Protein AF-0000000084991931 (afdb_homodimer)

Structure (mmCIF, N/CA/C/O backbone):
data_AF-0000000084991931-model_v1
#
loop_
_entity.id
_entity.type
_entity.pdbx_description
1 polymer 'Glycosyltransferase RgtA/B/C/D-like domain-containing protein'
#
loop_
_atom_site.group_PDB
_atom_site.id
_atom_site.type_symbol
_atom_site.label_atom_id
_atom_site.label_alt_id
_atom_site.label_comp_id
_atom_site.label_asym_id
_atom_site.label_entity_id
_atom_site.label_seq_id
_atom_site.pdbx_PDB_ins_code
_atom_site.Cartn_x
_atom_site.Cartn_y
_atom_site.Cartn_z
_atom_site.occupancy
_atom_site.B_iso_or_equiv
_atom_site.auth_seq_id
_atom_site.auth_comp_id
_atom_site.auth_asym_id
_atom_site.auth_atom_id
_atom_site.pdbx_PDB_model_num
ATOM 1 N N . MET A 1 1 ? 20.875 16.391 29.234 1 81.06 1 MET A N 1
ATOM 2 C CA . MET A 1 1 ? 21.75 15.227 29.125 1 81.06 1 MET A CA 1
ATOM 3 C C . MET A 1 1 ? 23.203 15.648 28.891 1 81.06 1 MET A C 1
ATOM 5 O O . MET A 1 1 ? 23.453 16.609 28.156 1 81.06 1 MET A O 1
ATOM 9 N N . PRO A 1 2 ? 24.172 14.992 29.688 1 84.19 2 PRO A N 1
ATOM 10 C CA . PRO A 1 2 ? 25.578 15.352 29.469 1 84.19 2 PRO A CA 1
ATOM 11 C C . PRO A 1 2 ? 26.047 15.086 28.031 1 84.19 2 PRO A C 1
ATOM 13 O O . PRO A 1 2 ? 25.609 14.117 27.406 1 84.19 2 PRO A O 1
ATOM 16 N N . ARG A 1 3 ? 26.844 15.961 27.594 1 87.62 3 ARG A N 1
ATOM 17 C CA . ARG A 1 3 ? 27.312 15.898 26.219 1 87.62 3 ARG A CA 1
ATOM 18 C C . ARG A 1 3 ? 27.953 14.547 25.922 1 87.62 3 ARG A C 1
ATOM 20 O O . ARG A 1 3 ? 27.734 13.984 24.844 1 87.62 3 ARG A O 1
ATOM 27 N N . TRP A 1 4 ? 28.812 14.094 26.797 1 91.06 4 TRP A N 1
ATOM 28 C CA . TRP A 1 4 ? 29.469 12.82 26.562 1 91.06 4 TRP A CA 1
ATOM 29 C C . TRP A 1 4 ? 28.453 11.695 26.375 1 91.06 4 TRP A C 1
ATOM 31 O O . TRP A 1 4 ? 28.688 10.773 25.594 1 91.06 4 TRP A O 1
ATOM 41 N N . PHE A 1 5 ? 27.438 11.711 27.109 1 92.19 5 PHE A N 1
ATOM 42 C CA . PHE A 1 5 ? 26.391 10.695 26.984 1 92.19 5 PHE A CA 1
ATOM 43 C C . PHE A 1 5 ? 25.688 10.789 25.641 1 92.19 5 PHE A C 1
ATOM 45 O O . PHE A 1 5 ? 25.375 9.766 25.016 1 92.19 5 PHE A O 1
ATOM 52 N N . SER A 1 6 ? 25.422 11.977 25.188 1 93.69 6 SER A N 1
ATOM 53 C CA . SER A 1 6 ? 24.844 12.172 23.859 1 93.69 6 SER A CA 1
ATOM 54 C C . SER A 1 6 ? 25.734 11.594 22.766 1 93.69 6 SER A C 1
ATOM 56 O O . SER A 1 6 ? 25.25 10.969 21.828 1 93.69 6 SER A O 1
ATOM 58 N N . VAL A 1 7 ? 27.031 11.844 22.891 1 95.56 7 VAL A N 1
ATOM 59 C CA . VAL A 1 7 ? 27.984 11.328 21.922 1 95.56 7 VAL A CA 1
ATOM 60 C C . VAL A 1 7 ? 27.969 9.805 21.922 1 95.56 7 VAL A C 1
ATOM 62 O O . VAL A 1 7 ? 28 9.172 20.875 1 95.56 7 VAL A O 1
ATOM 65 N N . PHE A 1 8 ? 27.875 9.266 23.078 1 96.44 8 PHE A N 1
ATOM 66 C CA . PHE A 1 8 ? 27.797 7.812 23.203 1 96.44 8 PHE A CA 1
ATOM 67 C C . PHE A 1 8 ? 26.547 7.277 22.516 1 96.44 8 PHE A C 1
ATOM 69 O O . PHE A 1 8 ? 26.609 6.273 21.812 1 96.44 8 PHE A O 1
ATOM 76 N N . LEU A 1 9 ? 25.406 7.891 22.766 1 97.5 9 LEU A N 1
ATOM 77 C CA . LEU A 1 9 ? 24.156 7.441 22.188 1 97.5 9 LEU A CA 1
ATOM 78 C C . LEU A 1 9 ? 24.203 7.523 20.656 1 97.5 9 LEU A C 1
ATOM 80 O O . LEU A 1 9 ? 23.734 6.621 19.969 1 97.5 9 LEU A O 1
ATOM 84 N N . VAL A 1 10 ? 24.75 8.586 20.156 1 98.12 10 VAL A N 1
ATOM 85 C CA . VAL A 1 10 ? 24.906 8.758 18.703 1 98.12 10 VAL A CA 1
ATOM 86 C C . VAL A 1 10 ? 25.797 7.648 18.156 1 98.12 10 VAL A C 1
ATOM 88 O O . VAL A 1 10 ? 25.453 7.004 17.156 1 98.12 10 VAL A O 1
ATOM 91 N N . ALA A 1 11 ? 26.922 7.426 18.797 1 98.19 11 ALA A N 1
ATOM 92 C CA . ALA A 1 11 ? 27.844 6.379 18.375 1 98.19 11 ALA A CA 1
ATOM 93 C C . ALA A 1 11 ? 27.172 5.008 18.406 1 98.19 11 ALA A C 1
ATOM 95 O O . ALA A 1 11 ? 27.375 4.188 17.516 1 98.19 11 ALA A O 1
ATOM 96 N N . ALA A 1 12 ? 26.422 4.805 19.438 1 98.12 12 ALA A N 1
ATOM 97 C CA . ALA A 1 12 ? 25.719 3.533 19.594 1 98.12 12 ALA A CA 1
ATOM 98 C C . ALA A 1 12 ? 24.703 3.332 18.469 1 98.12 12 ALA A C 1
ATOM 100 O O . ALA A 1 12 ? 24.578 2.227 17.938 1 98.12 12 ALA A O 1
ATOM 101 N N . CYS A 1 13 ? 23.984 4.363 18.125 1 98.5 13 CYS A N 1
ATOM 102 C CA . CYS A 1 13 ? 23.016 4.277 17.047 1 98.5 13 CYS A CA 1
ATOM 103 C C . CYS A 1 13 ? 23.703 4 15.711 1 98.5 13 CYS A C 1
ATOM 105 O O . CYS A 1 13 ? 23.266 3.148 14.938 1 98.5 13 CYS A O 1
ATOM 107 N N . LEU A 1 14 ? 24.781 4.707 15.469 1 98.69 14 LEU A N 1
ATOM 108 C CA . LEU A 1 14 ? 25.531 4.52 14.227 1 98.69 14 LEU A CA 1
ATOM 109 C C . LEU A 1 14 ? 26.125 3.117 14.156 1 98.69 14 LEU A C 1
ATOM 111 O O . LEU A 1 14 ? 26.016 2.441 13.133 1 98.69 14 LEU A O 1
ATOM 115 N N . ALA A 1 15 ? 26.719 2.711 15.234 1 98.31 15 ALA A N 1
ATOM 116 C CA . ALA A 1 15 ? 27.281 1.365 15.297 1 98.31 15 ALA A CA 1
ATOM 117 C C . ALA A 1 15 ? 26.203 0.308 15.117 1 98.31 15 ALA A C 1
ATOM 119 O O . ALA A 1 15 ? 26.375 -0.653 14.367 1 98.31 15 ALA A O 1
ATOM 120 N N . GLY A 1 16 ? 25.125 0.505 15.898 1 98.38 16 GLY A N 1
ATOM 121 C CA . GLY A 1 16 ? 24.016 -0.424 15.773 1 98.38 16 GLY A CA 1
ATOM 122 C C . GLY A 1 16 ? 23.469 -0.528 14.367 1 98.38 16 GLY A C 1
ATOM 123 O O . GLY A 1 16 ? 23.188 -1.626 13.883 1 98.38 16 GLY A O 1
ATOM 124 N N . ALA A 1 17 ? 23.312 0.591 13.719 1 98.12 17 ALA A N 1
ATOM 125 C CA . ALA A 1 17 ? 22.812 0.607 12.344 1 98.12 17 ALA A CA 1
ATOM 126 C C . ALA A 1 17 ? 23.75 -0.154 11.414 1 98.12 17 ALA A C 1
ATOM 128 O O . ALA A 1 17 ? 23.297 -0.889 10.531 1 98.12 17 ALA A O 1
ATOM 129 N N . CYS A 1 18 ? 25.031 0.06 11.57 1 98.19 18 CYS A N 1
ATOM 130 C CA . CYS A 1 18 ? 26 -0.683 10.773 1 98.19 18 CYS A CA 1
ATOM 131 C C . CYS A 1 18 ? 25.875 -2.182 11.016 1 98.19 18 CYS A C 1
ATOM 133 O O . CYS A 1 18 ? 25.859 -2.971 10.07 1 98.19 18 CYS A O 1
ATOM 135 N N . LEU A 1 19 ? 25.719 -2.545 12.25 1 98.06 19 LEU A N 1
ATOM 136 C CA . LEU A 1 19 ? 25.625 -3.957 12.594 1 98.06 19 LEU A CA 1
ATOM 137 C C . LEU A 1 19 ? 24.344 -4.574 12.031 1 98.06 19 LEU A C 1
ATOM 139 O O . LEU A 1 19 ? 24.344 -5.742 11.625 1 98.06 19 LEU A O 1
ATOM 143 N N . VAL A 1 20 ? 23.297 -3.859 11.992 1 97.38 20 VAL A N 1
ATOM 144 C CA . VAL A 1 20 ? 22.031 -4.344 11.461 1 97.38 20 VAL A CA 1
ATOM 145 C C . VAL A 1 20 ? 22.203 -4.762 10.008 1 97.38 20 VAL A C 1
ATOM 147 O O . VAL A 1 20 ? 21.547 -5.691 9.539 1 97.38 20 VAL A O 1
ATOM 150 N N . THR A 1 21 ? 23.125 -4.176 9.258 1 97.19 21 THR A N 1
ATOM 151 C CA . THR A 1 21 ? 23.297 -4.441 7.836 1 97.19 21 THR A CA 1
ATOM 152 C C . THR A 1 21 ? 24.172 -5.672 7.621 1 97.19 21 THR A C 1
ATOM 154 O O . THR A 1 21 ? 24.469 -6.039 6.48 1 97.19 21 THR A O 1
ATOM 157 N N . GLY A 1 22 ? 24.562 -6.402 8.695 1 96.81 22 GLY A N 1
ATOM 158 C CA . GLY A 1 22 ? 25.469 -7.539 8.609 1 96.81 22 GLY A CA 1
ATOM 159 C C . GLY A 1 22 ? 24.781 -8.805 8.117 1 96.81 22 GLY A C 1
ATOM 160 O O . GLY A 1 22 ? 25.125 -9.32 7.055 1 96.81 22 GLY A O 1
ATOM 161 N N . LYS A 1 23 ? 23.828 -9.258 8.836 1 94.38 23 LYS A N 1
ATOM 162 C CA . LYS A 1 23 ? 23.078 -10.43 8.391 1 94.38 23 LYS A CA 1
ATOM 163 C C . LYS A 1 23 ? 22.141 -10.086 7.234 1 94.38 23 LYS A C 1
ATOM 165 O O . LYS A 1 23 ? 21.594 -8.984 7.18 1 94.38 23 LYS A O 1
ATOM 170 N N . TYR A 1 24 ? 22.031 -11 6.27 1 93.69 24 TYR A N 1
ATOM 171 C CA . TYR A 1 24 ? 21.188 -10.836 5.094 1 93.69 24 TYR A CA 1
ATOM 172 C C . TYR A 1 24 ? 21.672 -9.68 4.223 1 93.69 24 TYR A C 1
ATOM 174 O O . TYR A 1 24 ? 20.875 -8.945 3.643 1 93.69 24 TYR A O 1
ATOM 182 N N . GLN A 1 25 ? 22.984 -9.523 4.273 1 96 25 GLN A N 1
ATOM 183 C CA . GLN A 1 25 ? 23.578 -8.438 3.492 1 96 25 GLN A CA 1
ATOM 184 C C . GLN A 1 25 ? 23.531 -8.75 1.998 1 96 25 GLN A C 1
ATOM 186 O O . GLN A 1 25 ? 23.516 -7.836 1.169 1 96 25 GLN A O 1
ATOM 191 N N . VAL A 1 26 ? 23.422 -10.117 1.686 1 96.56 26 VAL A N 1
ATOM 192 C CA . VAL A 1 26 ? 23.547 -10.562 0.303 1 96.56 26 VAL A CA 1
ATOM 193 C C . VAL A 1 26 ? 22.188 -10.961 -0.246 1 96.56 26 VAL A C 1
ATOM 195 O O . VAL A 1 26 ? 21.406 -11.641 0.433 1 96.56 26 VAL A O 1
ATOM 198 N N . GLU A 1 27 ? 21.922 -10.508 -1.412 1 95.19 27 GLU A N 1
ATOM 199 C CA . GLU A 1 27 ? 20.812 -11.016 -2.213 1 95.19 27 GLU A CA 1
ATOM 200 C C . GLU A 1 27 ? 21.219 -11.172 -3.676 1 95.19 27 GLU A C 1
ATOM 202 O O . GLU A 1 27 ? 22.359 -10.93 -4.039 1 95.19 27 GLU A O 1
ATOM 207 N N . GLY A 1 28 ? 20.375 -11.633 -4.531 1 95.62 28 GLY A N 1
ATOM 208 C CA . GLY A 1 28 ? 20.688 -11.898 -5.922 1 95.62 28 GLY A CA 1
ATOM 209 C C . GLY A 1 28 ? 21.375 -10.727 -6.605 1 95.62 28 GLY A C 1
ATOM 210 O O . GLY A 1 28 ? 22.344 -10.922 -7.348 1 95.62 28 GLY A O 1
ATOM 211 N N . ASP A 1 29 ? 21.016 -9.531 -6.309 1 96.25 29 ASP A N 1
ATOM 212 C CA . ASP A 1 29 ? 21.562 -8.336 -6.938 1 96.25 29 ASP A CA 1
ATOM 213 C C . ASP A 1 29 ? 23 -8.094 -6.488 1 96.25 29 ASP A C 1
ATOM 215 O O . ASP A 1 29 ? 23.844 -7.684 -7.285 1 96.25 29 ASP A O 1
ATOM 219 N N . THR A 1 30 ? 23.25 -8.375 -5.242 1 97.81 30 THR A N 1
ATOM 220 C CA . THR A 1 30 ? 24.609 -8.211 -4.742 1 97.81 30 THR A CA 1
ATOM 221 C C . THR A 1 30 ? 25.594 -9 -5.59 1 97.81 30 THR A C 1
ATOM 223 O O . THR A 1 30 ? 26.672 -8.492 -5.949 1 97.81 30 THR A O 1
ATOM 226 N N . LEU A 1 31 ? 25.156 -10.156 -5.957 1 97.94 31 LEU A N 1
ATOM 227 C CA . LEU A 1 31 ? 26.062 -11.117 -6.582 1 97.94 31 LEU A CA 1
ATOM 228 C C . LEU A 1 31 ? 26.312 -10.75 -8.039 1 97.94 31 LEU A C 1
ATOM 230 O O . LEU A 1 31 ? 27.438 -10.836 -8.523 1 97.94 31 LEU A O 1
ATOM 234 N N . TRP A 1 32 ? 25.281 -10.336 -8.766 1 97.81 32 TRP A N 1
ATOM 235 C CA . TRP A 1 32 ? 25.562 -9.953 -10.141 1 97.81 32 TRP A CA 1
ATOM 236 C C . TRP A 1 32 ? 26.297 -8.609 -10.188 1 97.81 32 TRP A C 1
ATOM 238 O O . TRP A 1 32 ? 27.062 -8.344 -11.117 1 97.81 32 TRP A O 1
ATOM 248 N N . HIS A 1 33 ? 26.156 -7.734 -9.18 1 98.31 33 HIS A N 1
ATOM 249 C CA . HIS A 1 33 ? 26.938 -6.512 -9.086 1 98.31 33 HIS A CA 1
ATOM 250 C C . HIS A 1 33 ? 28.422 -6.832 -8.945 1 98.31 33 HIS A C 1
ATOM 252 O O . HIS A 1 33 ? 29.266 -6.191 -9.578 1 98.31 33 HIS A O 1
ATOM 258 N N . LEU A 1 34 ? 28.703 -7.777 -8.117 1 98.38 34 LEU A N 1
ATOM 259 C CA . LEU A 1 34 ? 30.094 -8.188 -7.926 1 98.38 34 LEU A CA 1
ATOM 260 C C . LEU A 1 34 ? 30.703 -8.688 -9.234 1 98.38 34 LEU A C 1
ATOM 262 O O . LEU A 1 34 ? 31.828 -8.328 -9.578 1 98.38 34 LEU A O 1
ATOM 266 N N . LYS A 1 35 ? 29.922 -9.445 -9.922 1 98.38 35 LYS A N 1
ATOM 267 C CA . LYS A 1 35 ? 30.406 -9.992 -11.188 1 98.38 35 LYS A CA 1
ATOM 268 C C . LYS A 1 35 ? 30.547 -8.898 -12.242 1 98.38 35 LYS A C 1
ATOM 270 O O . LYS A 1 35 ? 31.438 -8.945 -13.086 1 98.38 35 LYS A O 1
ATOM 275 N N . ALA A 1 36 ? 29.656 -7.973 -12.195 1 98.38 36 ALA A N 1
ATOM 276 C CA . ALA A 1 36 ? 29.797 -6.812 -13.078 1 98.38 36 ALA A CA 1
ATOM 277 C C . ALA A 1 36 ? 31.078 -6.047 -12.781 1 98.38 36 ALA A C 1
ATOM 279 O O . ALA A 1 36 ? 31.781 -5.625 -13.695 1 98.38 36 ALA A O 1
ATOM 280 N N . GLY A 1 37 ? 31.328 -5.844 -11.492 1 98.62 37 GLY A N 1
ATOM 281 C CA . GLY A 1 37 ? 32.594 -5.219 -11.109 1 98.62 37 GLY A CA 1
ATOM 282 C C . GLY A 1 37 ? 33.812 -5.98 -11.594 1 98.62 37 GLY A C 1
ATOM 283 O O . GLY A 1 37 ? 34.75 -5.383 -12.109 1 98.62 37 GLY A O 1
ATOM 284 N N . GLU A 1 38 ? 33.719 -7.242 -11.438 1 98.62 38 GLU A N 1
ATOM 285 C CA . GLU A 1 38 ? 34.812 -8.102 -11.938 1 98.62 38 GLU A CA 1
ATOM 286 C C . GLU A 1 38 ? 35 -7.93 -13.438 1 98.62 38 GLU A C 1
ATOM 288 O O . GLU A 1 38 ? 36.125 -7.801 -13.914 1 98.62 38 GLU A O 1
ATOM 293 N N . TRP A 1 39 ? 33.875 -7.945 -14.117 1 98.12 39 TRP A N 1
ATOM 294 C CA . TRP A 1 39 ? 33.906 -7.785 -15.57 1 98.12 39 TRP A CA 1
ATOM 295 C C . TRP A 1 39 ? 34.531 -6.445 -15.961 1 98.12 39 TRP A C 1
ATOM 297 O O . TRP A 1 39 ? 35.344 -6.379 -16.875 1 98.12 39 TRP A O 1
ATOM 307 N N . ILE A 1 40 ? 34.156 -5.391 -15.32 1 98.56 40 ILE A N 1
ATOM 308 C CA . ILE A 1 40 ? 34.625 -4.047 -15.625 1 98.56 40 ILE A CA 1
ATOM 309 C C . ILE A 1 40 ? 36.156 -3.971 -15.414 1 98.56 40 ILE A C 1
ATOM 311 O O . ILE A 1 40 ? 36.875 -3.422 -16.25 1 98.56 40 ILE A O 1
ATOM 315 N N . VAL A 1 41 ? 36.625 -4.492 -14.328 1 98.25 41 VAL A N 1
ATOM 316 C CA . VAL A 1 41 ? 38.031 -4.469 -14.023 1 98.25 41 VAL A CA 1
ATOM 317 C C . VAL A 1 41 ? 38.812 -5.285 -15.062 1 98.25 41 VAL A C 1
ATOM 319 O O . VAL A 1 41 ? 39.844 -4.848 -15.555 1 98.25 41 VAL A O 1
ATOM 322 N N . ALA A 1 42 ? 38.312 -6.395 -15.398 1 98 42 ALA A N 1
ATOM 323 C CA . ALA A 1 42 ? 38.969 -7.285 -16.359 1 98 42 ALA A CA 1
ATOM 324 C C . ALA A 1 42 ? 39 -6.66 -17.75 1 98 42 ALA A C 1
ATOM 326 O O . ALA A 1 42 ? 39.969 -6.848 -18.484 1 98 42 ALA A O 1
ATOM 327 N N . HIS A 1 43 ? 38 -5.945 -18.125 1 97.62 43 HIS A N 1
ATOM 328 C CA . HIS A 1 43 ? 37.875 -5.457 -19.5 1 97.62 43 HIS A CA 1
ATOM 329 C C . HIS A 1 43 ? 38.281 -3.992 -19.594 1 97.62 43 HIS A C 1
ATOM 331 O O . HIS A 1 43 ? 38.469 -3.471 -20.703 1 97.62 43 HIS A O 1
ATOM 337 N N . GLY A 1 44 ? 38.281 -3.301 -18.5 1 97.25 44 GLY A N 1
ATOM 338 C CA . GLY A 1 44 ? 38.688 -1.902 -18.484 1 97.25 44 GLY A CA 1
ATOM 339 C C . GLY A 1 44 ? 37.656 -0.978 -19.078 1 97.25 44 GLY A C 1
ATOM 340 O O . GLY A 1 44 ? 38 0.049 -19.672 1 97.25 44 GLY A O 1
ATOM 341 N N . ALA A 1 45 ? 36.406 -1.449 -19.062 1 96.81 45 ALA A N 1
ATOM 342 C CA . ALA A 1 45 ? 35.344 -0.662 -19.641 1 96.81 45 ALA A CA 1
ATOM 343 C C . ALA A 1 45 ? 34 -0.936 -18.922 1 96.81 45 ALA A C 1
ATOM 345 O O . ALA A 1 45 ? 33.812 -2.021 -18.375 1 96.81 45 ALA A O 1
ATOM 346 N N . VAL A 1 46 ? 33.156 0.004 -18.922 1 97.75 46 VAL A N 1
ATOM 347 C CA . VAL A 1 46 ? 31.797 -0.18 -18.422 1 97.75 46 VAL A CA 1
ATOM 348 C C . VAL A 1 46 ? 30.953 -0.857 -19.5 1 97.75 46 VAL A C 1
ATOM 350 O O . VAL A 1 46 ? 30.906 -0.407 -20.641 1 97.75 46 VAL A O 1
ATOM 353 N N . PRO A 1 47 ? 30.312 -1.929 -19.125 1 95.81 47 PRO A N 1
ATOM 354 C CA . PRO A 1 47 ? 29.531 -2.641 -20.141 1 95.81 47 PRO A CA 1
ATOM 355 C C . PRO A 1 47 ? 28.375 -1.808 -20.672 1 95.81 47 PRO A C 1
ATOM 357 O O . PRO A 1 47 ? 27.688 -1.13 -19.906 1 95.81 47 PRO A O 1
ATOM 360 N N . LYS A 1 48 ? 28.109 -1.874 -21.984 1 94.38 48 LYS A N 1
ATOM 361 C CA . LYS A 1 48 ? 27 -1.189 -22.625 1 94.38 48 LYS A CA 1
ATOM 362 C C . LYS A 1 48 ? 25.922 -2.18 -23.062 1 94.38 48 LYS A C 1
ATOM 364 O O . LYS A 1 48 ? 24.812 -1.781 -23.453 1 94.38 48 LYS A O 1
ATOM 369 N N . ALA A 1 49 ? 26.25 -3.42 -22.922 1 95.31 49 ALA A N 1
ATOM 370 C CA . ALA A 1 49 ? 25.328 -4.516 -23.234 1 95.31 49 ALA A CA 1
ATOM 371 C C . ALA A 1 49 ? 25.453 -5.645 -22.219 1 95.31 49 ALA A C 1
ATOM 373 O O . ALA A 1 49 ? 26.469 -5.746 -21.516 1 95.31 49 ALA A O 1
ATOM 374 N N . ASP A 1 50 ? 24.484 -6.461 -22.172 1 96 50 ASP A N 1
ATOM 375 C CA . ASP A 1 50 ? 24.438 -7.531 -21.172 1 96 50 ASP A CA 1
ATOM 376 C C . ASP A 1 50 ? 25.469 -8.609 -21.469 1 96 50 ASP A C 1
ATOM 378 O O . ASP A 1 50 ? 25.406 -9.273 -22.5 1 96 50 ASP A O 1
ATOM 382 N N . PRO A 1 51 ? 26.266 -8.867 -20.547 1 96.12 51 PRO A N 1
ATOM 383 C CA . PRO A 1 51 ? 27.234 -9.945 -20.75 1 96.12 51 PRO A CA 1
ATOM 384 C C . PRO A 1 51 ? 26.859 -11.219 -20 1 96.12 51 PRO A C 1
ATOM 386 O O . PRO A 1 51 ? 27.594 -12.219 -20.062 1 96.12 51 PRO A O 1
ATOM 389 N N . PHE A 1 52 ? 25.719 -11.273 -19.359 1 96.62 52 PHE A N 1
ATOM 390 C CA . PHE A 1 52 ? 25.547 -12.344 -18.375 1 96.62 52 PHE A CA 1
ATOM 391 C C . PHE A 1 52 ? 24.391 -13.258 -18.781 1 96.62 52 PHE A C 1
ATOM 393 O O . PHE A 1 52 ? 24.516 -14.484 -18.719 1 96.62 52 PHE A O 1
ATOM 400 N N . SER A 1 53 ? 23.25 -12.789 -19.203 1 97.12 53 SER A N 1
ATOM 401 C CA . SER A 1 53 ? 22.078 -13.617 -19.453 1 97.12 53 SER A CA 1
ATOM 402 C C . SER A 1 53 ? 22.109 -14.219 -20.844 1 97.12 53 SER A C 1
ATOM 404 O O . SER A 1 53 ? 22.734 -13.664 -21.75 1 97.12 53 SER A O 1
ATOM 406 N N . TRP A 1 54 ? 21.422 -15.273 -21.047 1 96.88 54 TRP A N 1
ATOM 407 C CA . TRP A 1 54 ? 21.391 -15.859 -22.375 1 96.88 54 TRP A CA 1
ATOM 408 C C . TRP A 1 54 ? 20.156 -15.391 -23.156 1 96.88 54 TRP A C 1
ATOM 410 O O . TRP A 1 54 ? 20.094 -15.531 -24.375 1 96.88 54 TRP A O 1
ATOM 420 N N . THR A 1 55 ? 19.219 -14.805 -22.469 1 96.62 55 THR A N 1
ATOM 421 C CA . THR A 1 55 ? 17.984 -14.367 -23.109 1 96.62 55 THR A CA 1
ATOM 422 C C . THR A 1 55 ? 18.094 -12.922 -23.594 1 96.62 55 THR A C 1
ATOM 424 O O . THR A 1 55 ? 17.406 -12.508 -24.531 1 96.62 55 THR A O 1
ATOM 427 N N . ALA A 1 56 ? 18.938 -12.172 -22.891 1 93.25 56 ALA A N 1
ATOM 428 C CA . ALA A 1 56 ? 19.141 -10.773 -23.266 1 93.25 56 ALA A CA 1
ATOM 429 C C . ALA A 1 56 ? 20.609 -10.5 -23.578 1 93.25 56 ALA A C 1
ATOM 431 O O . ALA A 1 56 ? 21.078 -9.367 -23.422 1 93.25 56 ALA A O 1
ATOM 432 N N . GLY A 1 57 ? 21.25 -11.477 -23.969 1 89.88 57 GLY A N 1
ATOM 433 C CA . GLY A 1 57 ? 22.641 -11.312 -24.312 1 89.88 57 GLY A CA 1
ATOM 434 C C . GLY A 1 57 ? 22.875 -10.328 -25.453 1 89.88 57 GLY A C 1
ATOM 435 O O . GLY A 1 57 ? 22.25 -10.438 -26.5 1 89.88 57 GLY A O 1
ATOM 436 N N . GLY A 1 58 ? 23.688 -9.242 -25.094 1 89.69 58 GLY A N 1
ATOM 437 C CA . GLY A 1 58 ? 24 -8.273 -26.141 1 89.69 58 GLY A CA 1
ATOM 438 C C . GLY A 1 58 ? 23.016 -7.129 -26.203 1 89.69 58 GLY A C 1
ATOM 439 O O . GLY A 1 58 ? 23.25 -6.141 -26.906 1 89.69 58 GLY A O 1
ATOM 440 N N . LYS A 1 59 ? 21.969 -7.285 -25.469 1 92.62 59 LYS A N 1
ATOM 441 C CA . LYS A 1 59 ? 21.016 -6.188 -25.422 1 92.62 59 LYS A CA 1
ATOM 442 C C . LYS A 1 59 ? 21.562 -5.012 -24.609 1 92.62 59 LYS A C 1
ATOM 444 O O . LYS A 1 59 ? 22.406 -5.203 -23.719 1 92.62 59 LYS A O 1
ATOM 449 N N . PRO A 1 60 ? 21.141 -3.85 -24.953 1 92.38 60 PRO A N 1
ATOM 450 C CA . PRO A 1 60 ? 21.641 -2.668 -24.25 1 92.38 60 PRO A CA 1
ATOM 451 C C . PRO A 1 60 ? 21.391 -2.721 -22.75 1 92.38 60 PRO A C 1
ATOM 453 O O . PRO A 1 60 ? 20.328 -3.166 -22.312 1 92.38 60 PRO A O 1
ATOM 456 N N . TRP A 1 61 ? 22.375 -2.404 -22 1 92.94 61 TRP A N 1
ATOM 457 C CA . TRP A 1 61 ? 22.328 -2.336 -20.547 1 92.94 61 TRP A CA 1
ATOM 458 C C . TRP A 1 61 ? 22.922 -1.024 -20.047 1 92.94 61 TRP A C 1
ATOM 460 O O . TRP A 1 61 ? 24.047 -0.675 -20.391 1 92.94 61 TRP A O 1
ATOM 470 N N . HIS A 1 62 ? 22.109 -0.236 -19.266 1 91.88 62 HIS A N 1
ATOM 471 C CA . HIS A 1 62 ? 22.578 0.98 -18.625 1 91.88 62 HIS A CA 1
ATOM 472 C C . HIS A 1 62 ? 23.219 0.672 -17.281 1 91.88 62 HIS A C 1
ATOM 474 O O . HIS A 1 62 ? 22.578 0.804 -16.234 1 91.88 62 HIS A O 1
ATOM 480 N N . ALA A 1 63 ? 24.484 0.36 -17.312 1 94.44 63 ALA A N 1
ATOM 481 C CA . ALA A 1 63 ? 25.203 0.034 -16.078 1 94.44 63 ALA A CA 1
ATOM 482 C C . ALA A 1 63 ? 25.5 1.292 -15.258 1 94.44 63 ALA A C 1
ATOM 484 O O . ALA A 1 63 ? 26.656 1.614 -15 1 94.44 63 ALA A O 1
ATOM 485 N N . HIS A 1 64 ? 24.453 1.886 -14.734 1 93.81 64 HIS A N 1
ATOM 486 C CA . HIS A 1 64 ? 24.531 3.18 -14.07 1 93.81 64 HIS A CA 1
ATOM 487 C C . HIS A 1 64 ? 25.141 3.045 -12.68 1 93.81 64 HIS A C 1
ATOM 489 O O . HIS A 1 64 ? 25.391 4.047 -12.008 1 93.81 64 HIS A O 1
ATOM 495 N N . GLU A 1 65 ? 25.469 1.797 -12.281 1 97.94 65 GLU A N 1
ATOM 496 C CA . GLU A 1 65 ? 26.016 1.566 -10.945 1 97.94 65 GLU A CA 1
ATOM 497 C C . GLU A 1 65 ? 27.438 1.029 -11.016 1 97.94 65 GLU A C 1
ATOM 499 O O . GLU A 1 65 ? 27.906 0.366 -10.086 1 97.94 65 GLU A O 1
ATOM 504 N N . TRP A 1 66 ? 28.141 1.341 -12.055 1 98.19 66 TRP A N 1
ATOM 505 C CA . TRP A 1 66 ? 29.422 0.714 -12.375 1 98.19 66 TRP A CA 1
ATOM 506 C C . TRP A 1 66 ? 30.469 1.032 -11.312 1 98.19 66 TRP A C 1
ATOM 508 O O . TRP A 1 66 ? 31.297 0.183 -10.969 1 98.19 66 TRP A O 1
ATOM 518 N N . LEU A 1 67 ? 30.438 2.273 -10.812 1 98.62 67 LEU A N 1
ATOM 519 C CA . LEU A 1 67 ? 31.453 2.623 -9.836 1 98.62 67 LEU A CA 1
ATOM 520 C C . LEU A 1 67 ? 31.281 1.821 -8.547 1 98.62 67 LEU A C 1
ATOM 522 O O . LEU A 1 67 ? 32.25 1.364 -7.953 1 98.62 67 LEU A O 1
ATOM 526 N N . TRP A 1 68 ? 30.062 1.683 -8.094 1 98.44 68 TRP A N 1
ATOM 527 C CA . TRP A 1 68 ? 29.828 0.851 -6.918 1 98.44 68 TRP A CA 1
ATOM 528 C C . TRP A 1 68 ? 30.234 -0.592 -7.176 1 98.44 68 TRP A C 1
ATOM 530 O O . TRP A 1 68 ? 30.797 -1.253 -6.293 1 98.44 68 TRP A O 1
ATOM 540 N N . GLU A 1 69 ? 29.969 -1.099 -8.359 1 98.69 69 GLU A N 1
ATOM 541 C CA . GLU A 1 69 ? 30.328 -2.463 -8.742 1 98.69 69 GLU A CA 1
ATOM 542 C C . GLU A 1 69 ? 31.828 -2.689 -8.656 1 98.69 69 GLU A C 1
ATOM 544 O O . GLU A 1 69 ? 32.281 -3.691 -8.094 1 98.69 69 GLU A O 1
ATOM 549 N N . VAL A 1 70 ? 32.562 -1.748 -9.125 1 98.69 70 VAL A N 1
ATOM 550 C CA . VAL A 1 70 ? 34 -1.836 -9.062 1 98.69 70 VAL A CA 1
ATOM 551 C C . VAL A 1 70 ? 34.469 -1.781 -7.605 1 98.69 70 VAL A C 1
ATOM 553 O O . VAL A 1 70 ? 35.312 -2.564 -7.188 1 98.69 70 VAL A O 1
ATOM 556 N N . LEU A 1 71 ? 33.906 -0.873 -6.859 1 98.62 71 LEU A N 1
ATOM 557 C CA . LEU A 1 71 ? 34.25 -0.738 -5.453 1 98.62 71 LEU A CA 1
ATOM 558 C C . LEU A 1 71 ? 33.906 -2.012 -4.684 1 98.62 71 LEU A C 1
ATOM 560 O O . LEU A 1 71 ? 34.719 -2.471 -3.855 1 98.62 71 LEU A O 1
ATOM 564 N N . ALA A 1 72 ? 32.812 -2.561 -4.969 1 98.56 72 ALA A N 1
ATOM 565 C CA . ALA A 1 72 ? 32.344 -3.768 -4.273 1 98.56 72 ALA A CA 1
ATOM 566 C C . ALA A 1 72 ? 33.25 -4.957 -4.613 1 98.56 72 ALA A C 1
ATOM 568 O O . ALA A 1 72 ? 33.594 -5.746 -3.736 1 98.56 72 ALA A O 1
ATOM 569 N N . TYR A 1 73 ? 33.531 -5.07 -5.895 1 98.5 73 TYR A N 1
ATOM 570 C CA . TYR A 1 73 ? 34.438 -6.133 -6.309 1 98.5 73 TYR A CA 1
ATOM 571 C C . TYR A 1 73 ? 35.781 -5.984 -5.621 1 98.5 73 TYR A C 1
ATOM 573 O O . TYR A 1 73 ? 36.312 -6.949 -5.055 1 98.5 73 TYR A O 1
ATOM 581 N N . GLY A 1 74 ? 36.344 -4.777 -5.621 1 98.5 74 GLY A N 1
ATOM 582 C CA . GLY A 1 74 ? 37.594 -4.523 -4.934 1 98.5 74 GLY A CA 1
ATOM 583 C C . GLY A 1 74 ? 37.531 -4.82 -3.447 1 98.5 74 GLY A C 1
ATOM 584 O O . GLY A 1 74 ? 38.438 -5.434 -2.895 1 98.5 74 GLY A O 1
ATOM 585 N N . ALA A 1 75 ? 36.469 -4.426 -2.861 1 98.31 75 ALA A N 1
ATOM 586 C CA . ALA A 1 75 ? 36.281 -4.664 -1.434 1 98.31 75 ALA A CA 1
ATOM 587 C C . ALA A 1 75 ? 36.188 -6.156 -1.136 1 98.31 75 ALA A C 1
ATOM 589 O O . ALA A 1 75 ? 36.719 -6.625 -0.111 1 98.31 75 ALA A O 1
ATOM 590 N N . SER A 1 76 ? 35.5 -6.836 -1.98 1 97.94 76 SER A N 1
ATOM 591 C CA . SER A 1 76 ? 35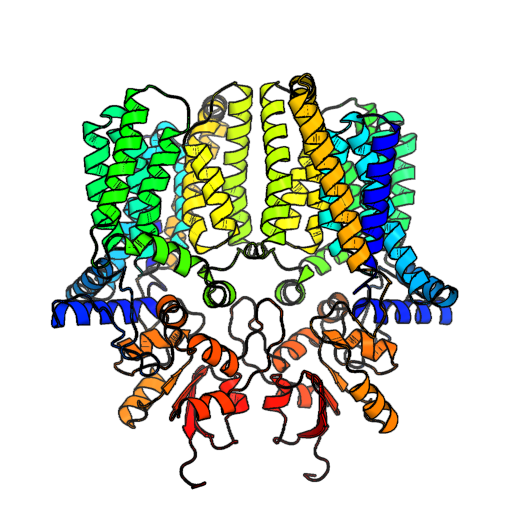.375 -8.281 -1.804 1 97.94 76 SER A CA 1
ATOM 592 C C . SER A 1 76 ? 36.75 -8.969 -1.938 1 97.94 76 SER A C 1
ATOM 594 O O . SER A 1 76 ? 37 -9.961 -1.254 1 97.94 76 SER A O 1
ATOM 596 N N . CYS A 1 77 ? 37.562 -8.492 -2.83 1 97.94 77 CYS A N 1
ATOM 597 C CA . CYS A 1 77 ? 38.906 -9.055 -3.029 1 97.94 77 CYS A CA 1
ATOM 598 C C . CYS A 1 77 ? 39.781 -8.82 -1.808 1 97.94 77 CYS A C 1
ATOM 600 O O . CYS A 1 77 ? 40.594 -9.672 -1.45 1 97.94 77 CYS A O 1
ATOM 602 N N . LEU A 1 78 ? 39.562 -7.754 -1.16 1 97.5 78 LEU A N 1
ATOM 603 C CA . LEU A 1 78 ? 40.406 -7.348 -0.053 1 97.5 78 LEU A CA 1
ATOM 604 C C . LEU A 1 78 ? 39.938 -7.98 1.255 1 97.5 78 LEU A C 1
ATOM 606 O O . LEU A 1 78 ? 40.781 -8.336 2.104 1 97.5 78 LEU A O 1
ATOM 610 N N . GLY A 1 79 ? 38.656 -8.07 1.402 1 97.5 79 GLY A N 1
ATOM 611 C CA . GLY A 1 79 ? 38.188 -8.492 2.709 1 97.5 79 GLY A CA 1
ATOM 612 C C . GLY A 1 79 ? 37 -9.438 2.635 1 97.5 79 GLY A C 1
ATOM 613 O O . GLY A 1 79 ? 36.344 -9.711 3.646 1 97.5 79 GLY A O 1
ATOM 614 N N . GLY A 1 80 ? 36.75 -9.945 1.51 1 97.06 80 GLY A N 1
ATOM 615 C CA . GLY A 1 80 ? 35.625 -10.836 1.367 1 97.06 80 GLY A CA 1
ATOM 616 C C . GLY A 1 80 ? 34.312 -10.188 1.776 1 97.06 80 GLY A C 1
ATOM 617 O O . GLY A 1 80 ? 34.031 -9.055 1.398 1 97.06 80 GLY A O 1
ATOM 618 N N . LYS A 1 81 ? 33.5 -10.953 2.537 1 97 81 LYS A N 1
ATOM 619 C CA . LYS A 1 81 ? 32.188 -10.461 2.971 1 97 81 LYS A CA 1
ATOM 620 C C . LYS A 1 81 ? 32.344 -9.242 3.873 1 97 81 LYS A C 1
ATOM 622 O O . LYS A 1 81 ? 31.453 -8.375 3.896 1 97 81 LYS A O 1
ATOM 627 N N . TRP A 1 82 ? 33.406 -9.102 4.625 1 97.94 82 TRP A N 1
ATOM 628 C CA . TRP A 1 82 ? 33.625 -7.965 5.516 1 97.94 82 TRP A CA 1
ATOM 629 C C . TRP A 1 82 ? 33.875 -6.688 4.723 1 97.94 82 TRP A C 1
ATOM 631 O O . TRP A 1 82 ? 33.469 -5.602 5.141 1 97.94 82 TRP A O 1
ATOM 641 N N . GLY A 1 83 ? 34.594 -6.855 3.629 1 98.25 83 GLY A N 1
ATOM 642 C CA . GLY A 1 83 ? 34.844 -5.711 2.766 1 98.25 83 GLY A CA 1
ATOM 643 C C . GLY A 1 83 ? 33.562 -5.141 2.174 1 98.25 83 GLY A C 1
ATOM 644 O O . GLY A 1 83 ? 33.344 -3.926 2.193 1 98.25 83 GLY A O 1
ATOM 645 N N . VAL A 1 84 ? 32.75 -6.012 1.655 1 98.31 84 VAL A N 1
ATOM 646 C CA . VAL A 1 84 ? 31.484 -5.59 1.06 1 98.31 84 VAL A CA 1
ATOM 647 C C . VAL A 1 84 ? 30.594 -4.961 2.129 1 98.31 84 VAL A C 1
ATOM 649 O O . VAL A 1 84 ? 29.953 -3.938 1.884 1 98.31 84 VAL A O 1
ATOM 652 N N . TRP A 1 85 ? 30.562 -5.547 3.33 1 98.19 85 TRP A N 1
ATOM 653 C CA . TRP A 1 85 ? 29.812 -5.012 4.457 1 98.19 85 TRP A CA 1
ATOM 654 C C . TRP A 1 85 ? 30.266 -3.598 4.797 1 98.19 85 TRP A C 1
ATOM 656 O O . TRP A 1 85 ? 29.453 -2.729 5.102 1 98.19 85 TRP A O 1
ATOM 666 N N . ALA A 1 86 ? 31.547 -3.342 4.723 1 98.19 86 ALA A N 1
ATOM 667 C CA . ALA A 1 86 ? 32.125 -2.033 5.043 1 98.19 86 ALA A CA 1
ATOM 668 C C . ALA A 1 86 ? 31.562 -0.957 4.105 1 98.19 86 ALA A C 1
ATOM 670 O O . ALA A 1 86 ? 31.375 0.191 4.516 1 98.19 86 ALA A O 1
ATOM 671 N N . LEU A 1 87 ? 31.344 -1.322 2.891 1 97.62 87 LEU A N 1
ATOM 672 C CA . LEU A 1 87 ? 30.781 -0.372 1.936 1 97.62 87 LEU A CA 1
ATOM 673 C C . LEU A 1 87 ? 29.375 0.031 2.336 1 97.62 87 LEU A C 1
ATOM 675 O O . LEU A 1 87 ? 29 1.199 2.217 1 97.62 87 LEU A O 1
ATOM 679 N N . THR A 1 88 ? 28.578 -0.942 2.766 1 98.19 88 THR A N 1
ATOM 680 C CA . THR A 1 88 ? 27.234 -0.652 3.238 1 98.19 88 THR A CA 1
ATOM 681 C C . THR A 1 88 ? 27.266 0.221 4.488 1 98.19 88 THR A C 1
ATOM 683 O O . THR A 1 88 ? 26.469 1.15 4.633 1 98.19 88 THR A O 1
ATOM 686 N N . CYS A 1 89 ? 28.203 -0.047 5.359 1 98.5 89 CYS A N 1
ATOM 687 C CA . CYS A 1 89 ? 28.391 0.751 6.566 1 98.5 89 CYS A CA 1
ATOM 688 C C . CYS A 1 89 ? 28.719 2.199 6.215 1 98.5 89 CYS A C 1
ATOM 690 O O . CYS A 1 89 ? 28.25 3.123 6.891 1 98.5 89 CYS A O 1
ATOM 692 N N . ALA A 1 90 ? 29.5 2.344 5.191 1 98.5 90 ALA A N 1
ATOM 693 C CA . ALA A 1 90 ? 29.844 3.697 4.762 1 98.5 90 ALA A CA 1
ATOM 694 C C . ALA A 1 90 ? 28.594 4.496 4.422 1 98.5 90 ALA A C 1
ATOM 696 O O . ALA A 1 90 ? 28.469 5.668 4.793 1 98.5 90 ALA A O 1
ATOM 697 N N . GLY A 1 91 ? 27.656 3.854 3.727 1 98.5 91 GLY A N 1
ATOM 698 C CA . GLY A 1 91 ? 26.375 4.504 3.428 1 98.5 91 GLY A CA 1
ATOM 699 C C . GLY A 1 91 ? 25.578 4.836 4.668 1 98.5 91 GLY A C 1
ATOM 700 O O . GLY A 1 91 ? 25.047 5.945 4.793 1 98.5 91 GLY A O 1
ATOM 701 N N . ALA A 1 92 ? 25.531 3.9 5.582 1 98.44 92 ALA A N 1
ATOM 702 C CA . ALA A 1 92 ? 24.797 4.086 6.824 1 98.44 92 ALA A CA 1
ATOM 703 C C . ALA A 1 92 ? 25.375 5.23 7.648 1 98.44 92 ALA A C 1
ATOM 705 O O . ALA A 1 92 ? 24.641 6.039 8.211 1 98.44 92 ALA A O 1
ATOM 706 N N . LEU A 1 93 ? 26.672 5.285 7.688 1 98.75 93 LEU A N 1
ATOM 707 C CA . LEU A 1 93 ? 27.359 6.316 8.461 1 98.75 93 LEU A CA 1
ATOM 708 C C . LEU A 1 93 ? 27.141 7.691 7.84 1 98.75 93 LEU A C 1
ATOM 710 O O . LEU A 1 93 ? 26.953 8.68 8.555 1 98.75 93 LEU A O 1
ATOM 714 N N . LEU A 1 94 ? 27.172 7.738 6.523 1 98.75 94 LEU A N 1
ATOM 715 C CA . LEU A 1 94 ? 26.922 9 5.848 1 98.75 94 LEU A CA 1
ATOM 716 C C . LEU A 1 94 ? 25.484 9.461 6.09 1 98.75 94 LEU A C 1
ATOM 718 O O . LEU A 1 94 ? 25.234 10.625 6.402 1 98.75 94 LEU A O 1
ATOM 722 N N . TRP A 1 95 ? 24.562 8.508 5.941 1 98.81 95 TRP A N 1
ATOM 723 C CA . TRP A 1 95 ? 23.156 8.797 6.133 1 98.81 95 TRP A CA 1
ATOM 724 C C . TRP A 1 95 ? 22.875 9.266 7.559 1 98.81 95 TRP A C 1
ATOM 726 O O . TRP A 1 95 ? 22.359 10.367 7.773 1 98.81 95 TRP A O 1
ATOM 736 N N . GLY A 1 96 ? 23.297 8.438 8.523 1 98.81 96 GLY A N 1
ATOM 737 C CA . GLY A 1 96 ? 23.078 8.734 9.93 1 98.81 96 GLY A CA 1
ATOM 738 C C . GLY A 1 96 ? 23.875 9.93 10.422 1 98.81 96 GLY A C 1
ATOM 739 O O . GLY A 1 96 ? 23.344 10.773 11.148 1 98.81 96 GLY A O 1
ATOM 740 N N . GLY A 1 97 ? 25.156 9.945 10.055 1 98.75 97 GLY A N 1
ATOM 741 C CA . GLY A 1 97 ? 25.984 11.07 10.453 1 98.75 97 GLY A CA 1
ATOM 742 C C . GLY A 1 97 ? 25.422 12.406 10 1 98.75 97 GLY A C 1
ATOM 743 O O . GLY A 1 97 ? 25.422 13.375 10.766 1 98.75 97 GLY A O 1
ATOM 744 N N . SER A 1 98 ? 24.969 12.445 8.75 1 98.81 98 SER A N 1
ATOM 745 C CA . SER A 1 98 ? 24.391 13.672 8.211 1 98.81 98 SER A CA 1
ATOM 746 C C . SER A 1 98 ? 23.141 14.078 8.977 1 98.81 98 SER A C 1
ATOM 748 O O . SER A 1 98 ? 22.953 15.25 9.312 1 98.81 98 SER A O 1
ATOM 750 N N . LEU A 1 99 ? 22.297 13.094 9.281 1 98.81 99 LEU A N 1
ATOM 751 C CA . LEU A 1 99 ? 21.062 13.398 9.984 1 98.81 99 LEU A CA 1
ATOM 752 C C . LEU A 1 99 ? 21.344 13.891 11.398 1 98.81 99 LEU A C 1
ATOM 754 O O . LEU A 1 99 ? 20.734 14.867 11.852 1 98.81 99 LEU A O 1
ATOM 758 N N . PHE A 1 100 ? 22.266 13.242 12.125 1 98.62 100 PHE A N 1
ATOM 759 C CA . PHE A 1 100 ? 22.641 13.688 13.469 1 98.62 100 PHE A CA 1
ATOM 760 C C . PHE A 1 100 ? 23.219 15.094 13.43 1 98.62 100 PHE A C 1
ATOM 762 O O . PHE A 1 100 ? 22.969 15.898 14.328 1 98.62 100 PHE A O 1
ATOM 769 N N . HIS A 1 101 ? 23.984 15.367 12.43 1 98.12 101 HIS A N 1
ATOM 770 C CA . HIS A 1 101 ? 24.531 16.703 12.281 1 98.12 101 HIS A CA 1
ATOM 771 C C . HIS A 1 101 ? 23.438 17.734 12.109 1 98.12 101 HIS A C 1
ATOM 773 O O . HIS A 1 101 ? 23.453 18.781 12.766 1 98.12 101 HIS A O 1
ATOM 779 N N . LEU A 1 102 ? 22.469 17.438 11.258 1 98 102 LEU A N 1
ATOM 780 C CA . LEU A 1 102 ? 21.391 18.359 10.961 1 98 102 LEU A CA 1
ATOM 781 C C . LEU A 1 102 ? 20.5 18.578 12.18 1 98 102 LEU A C 1
ATOM 783 O O . LEU A 1 102 ? 19.875 19.625 12.328 1 98 102 LEU A O 1
ATOM 787 N N . THR A 1 103 ? 20.438 17.578 13.078 1 97.69 103 THR A N 1
ATOM 788 C CA . THR A 1 103 ? 19.5 17.641 14.203 1 97.69 103 THR A CA 1
ATOM 789 C C . THR A 1 103 ? 20.234 17.984 15.5 1 97.69 103 THR A C 1
ATOM 791 O O . THR A 1 103 ? 19.609 18.047 16.562 1 97.69 103 THR A O 1
ATOM 794 N N . ARG A 1 104 ? 21.469 18.234 15.492 1 94.88 104 ARG A N 1
ATOM 795 C CA . ARG A 1 104 ? 22.328 18.359 16.672 1 94.88 104 ARG A CA 1
ATOM 796 C C . ARG A 1 104 ? 21.875 19.516 17.547 1 94.88 104 ARG A C 1
ATOM 798 O O . ARG A 1 104 ? 22.031 19.469 18.781 1 94.88 104 ARG A O 1
ATOM 805 N N . ARG A 1 105 ? 21.281 20.531 16.984 1 93.31 105 ARG A N 1
ATOM 806 C CA . ARG A 1 105 ? 20.891 21.719 17.75 1 93.31 105 ARG A CA 1
ATOM 807 C C . ARG A 1 105 ? 19.672 21.438 18.609 1 93.31 105 ARG A C 1
ATOM 809 O O . ARG A 1 105 ? 19.359 22.219 19.516 1 93.31 105 ARG A O 1
ATOM 816 N N . SER A 1 106 ? 19.016 20.406 18.359 1 94.06 106 SER A N 1
ATOM 817 C CA . SER A 1 106 ? 17.797 20.094 19.094 1 94.06 106 SER A CA 1
ATOM 818 C C . SER A 1 106 ? 18.109 19.234 20.328 1 94.06 106 SER A C 1
ATOM 820 O O . SER A 1 106 ? 17.188 18.703 20.953 1 94.06 106 SER A O 1
ATOM 822 N N . GLY A 1 107 ? 19.406 18.984 20.609 1 91.69 107 GLY A N 1
ATOM 823 C CA . GLY A 1 107 ? 19.797 18.281 21.812 1 91.69 107 GLY A CA 1
ATOM 824 C C . GLY A 1 107 ? 19.281 16.844 21.859 1 91.69 107 GLY A C 1
ATOM 825 O O . GLY A 1 107 ? 19.453 16.094 20.906 1 91.69 107 GLY A O 1
ATOM 826 N N . THR A 1 108 ? 18.688 16.516 23.016 1 93.31 108 THR A N 1
ATOM 827 C CA . THR A 1 108 ? 18.234 15.141 23.219 1 93.31 108 THR A CA 1
ATOM 828 C C . THR A 1 108 ? 17.109 14.789 22.25 1 93.31 108 THR A C 1
ATOM 830 O O . THR A 1 108 ? 17 13.648 21.812 1 93.31 108 THR A O 1
ATOM 833 N N . LEU A 1 109 ? 16.234 15.766 21.938 1 94.56 109 LEU A N 1
ATOM 834 C CA . LEU A 1 109 ? 15.18 15.547 20.969 1 94.56 109 LEU A CA 1
ATOM 835 C C . LEU A 1 109 ? 15.75 15.117 19.625 1 94.56 109 LEU A C 1
ATOM 837 O O . LEU A 1 109 ? 15.234 14.188 18.984 1 94.56 109 LEU A O 1
ATOM 841 N N . GLY A 1 110 ? 16.812 15.82 19.219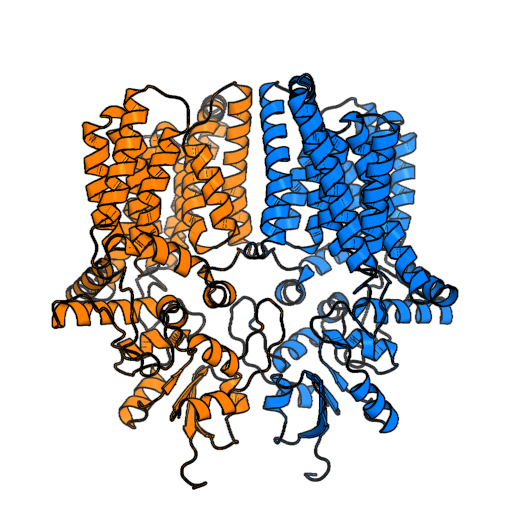 1 96.31 110 GLY A N 1
ATOM 842 C CA . GLY A 1 110 ? 17.484 15.469 17.969 1 96.31 110 GLY A CA 1
ATOM 843 C C . GLY A 1 110 ? 18.031 14.062 17.969 1 96.31 110 GLY A C 1
ATOM 844 O O . GLY A 1 110 ? 17.906 13.344 16.969 1 96.31 110 GLY A O 1
ATOM 845 N N . VAL A 1 111 ? 18.609 13.664 19.078 1 96.56 111 VAL A N 1
ATOM 846 C CA . VAL A 1 111 ? 19.172 12.328 19.188 1 96.56 111 VAL A CA 1
ATOM 847 C C . VAL A 1 111 ? 18.062 11.281 19.094 1 96.56 111 VAL A C 1
ATOM 849 O O . VAL A 1 111 ? 18.219 10.266 18.406 1 96.56 111 VAL A O 1
ATOM 852 N N . CYS A 1 112 ? 16.953 11.516 19.75 1 96.38 112 CYS A N 1
ATOM 853 C CA . CYS A 1 112 ? 15.82 10.594 19.75 1 96.38 112 CYS A CA 1
ATOM 854 C C . CYS A 1 112 ? 15.266 10.422 18.344 1 96.38 112 CYS A C 1
ATOM 856 O O . CYS A 1 112 ? 15.125 9.289 17.859 1 96.38 112 CYS A O 1
ATOM 858 N N . LEU A 1 113 ? 15.016 11.508 17.641 1 98.06 113 LEU A N 1
ATOM 859 C CA . LEU A 1 113 ? 14.367 11.477 16.344 1 98.06 113 LEU A CA 1
ATOM 860 C C . LEU A 1 113 ? 15.305 10.922 15.281 1 98.06 113 LEU A C 1
ATOM 862 O O . LEU A 1 113 ? 14.914 10.062 14.484 1 98.06 113 LEU A O 1
ATOM 866 N N . ALA A 1 114 ? 16.531 11.375 15.281 1 98.56 114 ALA A N 1
ATOM 867 C CA . ALA A 1 114 ? 17.5 10.883 14.312 1 98.56 114 ALA A CA 1
ATOM 868 C C . ALA A 1 114 ? 17.828 9.414 14.555 1 98.56 114 ALA A C 1
ATOM 870 O O . ALA A 1 114 ? 17.953 8.641 13.602 1 98.56 114 ALA A O 1
ATOM 871 N N . GLY A 1 115 ? 18.031 9.109 15.844 1 98.5 115 GLY A N 1
ATOM 872 C CA . GLY A 1 115 ? 18.281 7.715 16.172 1 98.5 115 GLY A CA 1
ATOM 873 C C . GLY A 1 115 ? 17.172 6.785 15.734 1 98.5 115 GLY A C 1
ATOM 874 O O . GLY A 1 115 ? 17.422 5.719 15.18 1 98.5 115 GLY A O 1
ATOM 875 N N . PHE A 1 116 ? 15.945 7.18 16 1 98.44 116 PHE A N 1
ATOM 876 C CA . PHE A 1 116 ? 14.805 6.359 15.609 1 98.44 116 PHE A CA 1
ATOM 877 C C . PHE A 1 116 ? 14.711 6.242 14.094 1 98.44 116 PHE A C 1
ATOM 879 O O . PHE A 1 116 ? 14.414 5.168 13.57 1 98.44 116 PHE A O 1
ATOM 886 N N . ALA A 1 117 ? 14.891 7.344 13.406 1 98.81 117 ALA A N 1
ATOM 887 C CA . ALA A 1 117 ? 14.891 7.316 11.945 1 98.81 117 ALA A CA 1
ATOM 888 C C . ALA A 1 117 ? 15.945 6.352 11.414 1 98.81 117 ALA A C 1
ATOM 890 O O . ALA A 1 117 ? 15.688 5.59 10.477 1 98.81 117 ALA A O 1
ATOM 891 N N . LEU A 1 118 ? 17.094 6.41 12.008 1 98.69 118 LEU A N 1
ATOM 892 C CA . LEU A 1 118 ? 18.188 5.539 11.602 1 98.69 118 LEU A CA 1
ATOM 893 C C . LEU A 1 118 ? 17.859 4.078 11.875 1 98.69 118 LEU A C 1
ATOM 895 O O . LEU A 1 118 ? 18.125 3.207 11.039 1 98.69 118 LEU A O 1
ATOM 899 N N . LEU A 1 119 ? 17.281 3.818 13.023 1 97.94 119 LEU A N 1
ATOM 900 C CA . LEU A 1 119 ? 16.828 2.475 13.367 1 97.94 119 LEU A CA 1
ATOM 901 C C . LEU A 1 119 ? 15.844 1.954 12.336 1 97.94 119 LEU A C 1
ATOM 903 O O . LEU A 1 119 ? 15.938 0.802 11.906 1 97.94 119 LEU A O 1
ATOM 907 N N . CYS A 1 120 ? 14.938 2.799 11.891 1 98.19 120 CYS A N 1
ATOM 908 C CA . CYS A 1 120 ? 13.906 2.414 10.938 1 98.19 120 CYS A CA 1
ATOM 909 C C . CYS A 1 120 ? 14.492 2.25 9.539 1 98.19 120 CYS A C 1
ATOM 911 O O . CYS A 1 120 ? 14 1.446 8.742 1 98.19 120 CYS A O 1
ATOM 913 N N . ALA A 1 121 ? 15.508 2.98 9.195 1 98.38 121 ALA A N 1
ATOM 914 C CA . ALA A 1 121 ? 16.078 2.99 7.852 1 98.38 121 ALA A CA 1
ATOM 915 C C . ALA A 1 121 ? 17.047 1.814 7.656 1 98.38 121 ALA A C 1
ATOM 917 O O . ALA A 1 121 ? 17.188 1.298 6.547 1 98.38 121 ALA A O 1
ATOM 918 N N . SER A 1 122 ? 17.641 1.317 8.68 1 97.62 122 SER A N 1
ATOM 919 C CA . SER A 1 122 ? 18.766 0.39 8.609 1 97.62 122 SER A CA 1
ATOM 920 C C . SER A 1 122 ? 18.359 -0.922 7.945 1 97.62 122 SER A C 1
ATOM 922 O O . SER A 1 122 ? 19.156 -1.515 7.199 1 97.62 122 SER A O 1
ATOM 924 N N . PRO A 1 123 ? 17.141 -1.362 8.109 1 95.31 123 PRO A N 1
ATOM 925 C CA . PRO A 1 123 ? 16.766 -2.629 7.477 1 95.31 123 PRO A CA 1
ATOM 926 C C . PRO A 1 123 ? 16.656 -2.525 5.957 1 95.31 123 PRO A C 1
ATOM 928 O O . PRO A 1 123 ? 16.562 -3.545 5.27 1 95.31 123 PRO A O 1
ATOM 931 N N . PHE A 1 124 ? 16.688 -1.365 5.449 1 96.44 124 PHE A N 1
ATOM 932 C CA . PHE A 1 124 ? 16.516 -1.19 4.012 1 96.44 124 PHE A CA 1
ATOM 933 C C . PHE A 1 124 ? 17.859 -1.293 3.289 1 96.44 124 PHE A C 1
ATOM 935 O O . PHE A 1 124 ? 17.906 -1.275 2.057 1 96.44 124 PHE A O 1
ATOM 942 N N . TRP A 1 125 ? 18.922 -1.445 4.016 1 97.38 125 TRP A N 1
ATOM 943 C CA . TRP A 1 125 ? 20.25 -1.385 3.398 1 97.38 125 TRP A CA 1
ATOM 944 C C . TRP A 1 125 ? 20.891 -2.768 3.346 1 97.38 125 TRP A C 1
ATOM 946 O O . TRP A 1 125 ? 21.078 -3.41 4.379 1 97.38 125 TRP A O 1
ATOM 956 N N . ASP A 1 126 ? 21.078 -3.252 2.244 1 96.38 126 ASP A N 1
ATOM 957 C CA . ASP A 1 126 ? 21.875 -4.441 1.95 1 96.38 126 ASP A CA 1
ATOM 958 C C . ASP A 1 126 ? 23.047 -4.109 1.04 1 96.38 126 ASP A C 1
ATOM 960 O O . ASP A 1 126 ? 23.312 -2.938 0.765 1 96.38 126 ASP A O 1
ATOM 964 N N . ALA A 1 127 ? 23.812 -5.121 0.696 1 97.56 127 ALA A N 1
ATOM 965 C CA . ALA A 1 127 ? 25.016 -4.875 -0.099 1 97.56 127 ALA A CA 1
ATOM 966 C C . ALA A 1 127 ? 24.656 -4.551 -1.547 1 97.56 127 ALA A C 1
ATOM 968 O O . ALA A 1 127 ? 24.938 -5.336 -2.455 1 97.56 127 ALA A O 1
ATOM 969 N N . ARG A 1 128 ? 24.141 -3.322 -1.688 1 97.19 128 ARG A N 1
ATOM 970 C CA . ARG A 1 128 ? 23.734 -2.764 -2.975 1 97.19 128 ARG A CA 1
ATOM 971 C C . ARG A 1 128 ? 24.047 -1.271 -3.041 1 97.19 128 ARG A C 1
ATOM 973 O O . ARG A 1 128 ? 24.234 -0.625 -2.01 1 97.19 128 ARG A O 1
ATOM 980 N N . PRO A 1 129 ? 24.031 -0.74 -4.18 1 97.81 129 PRO A N 1
ATOM 981 C CA . PRO A 1 129 ? 24.484 0.64 -4.371 1 97.81 129 PRO A CA 1
ATOM 982 C C . PRO A 1 129 ? 23.562 1.659 -3.695 1 97.81 129 PRO A C 1
ATOM 984 O O . PRO A 1 129 ? 24 2.76 -3.352 1 97.81 129 PRO A O 1
ATOM 987 N N . HIS A 1 130 ? 22.297 1.338 -3.477 1 96.81 130 HIS A N 1
ATOM 988 C CA . HIS A 1 130 ? 21.328 2.322 -2.99 1 96.81 130 HIS A CA 1
ATOM 989 C C . HIS A 1 130 ? 21.703 2.803 -1.59 1 96.81 130 HIS A C 1
ATOM 991 O O . HIS A 1 130 ? 21.375 3.936 -1.216 1 96.81 130 HIS A O 1
ATOM 997 N N . SER A 1 131 ? 22.359 1.92 -0.78 1 97.06 131 SER A N 1
ATOM 998 C CA . SER A 1 131 ? 22.766 2.328 0.562 1 97.06 131 SER A CA 1
ATOM 999 C C . SER A 1 131 ? 23.719 3.516 0.513 1 97.06 131 SER A C 1
ATOM 1001 O O . SER A 1 131 ? 23.516 4.508 1.22 1 97.06 131 SER A O 1
ATOM 1003 N N . LEU A 1 132 ? 24.672 3.414 -0.36 1 97.88 132 LEU A N 1
ATOM 1004 C CA . LEU A 1 132 ? 25.641 4.496 -0.509 1 97.88 132 LEU A CA 1
ATOM 1005 C C . LEU A 1 132 ? 24.984 5.719 -1.154 1 97.88 132 LEU A C 1
ATOM 1007 O O . LEU A 1 132 ? 25.281 6.855 -0.774 1 97.88 132 LEU A O 1
ATOM 1011 N N . ALA A 1 133 ? 24.156 5.496 -2.096 1 98.31 133 ALA A N 1
ATOM 1012 C CA . ALA A 1 133 ? 23.438 6.586 -2.76 1 98.31 133 ALA A CA 1
ATOM 1013 C C . ALA A 1 133 ? 22.609 7.387 -1.759 1 98.31 133 ALA A C 1
ATOM 1015 O O . ALA A 1 133 ? 22.609 8.617 -1.792 1 98.31 133 ALA A O 1
ATOM 1016 N N . GLN A 1 134 ? 21.938 6.738 -0.881 1 98.56 134 GLN A N 1
ATOM 1017 C CA . GLN A 1 134 ? 21.125 7.418 0.128 1 98.56 134 GLN A CA 1
ATOM 1018 C C . GLN A 1 134 ? 22.016 8.188 1.109 1 98.56 134 GLN A C 1
ATOM 1020 O O . GLN A 1 134 ? 21.625 9.25 1.594 1 98.56 134 GLN A O 1
ATOM 1025 N N . GLY A 1 135 ? 23.156 7.574 1.371 1 98.69 135 GLY A N 1
ATOM 1026 C CA . GLY A 1 135 ? 24.141 8.305 2.164 1 98.69 135 GLY A CA 1
ATOM 1027 C C . GLY A 1 135 ? 24.609 9.586 1.502 1 98.69 135 GLY A C 1
ATOM 1028 O O . GLY A 1 135 ? 24.703 10.633 2.154 1 98.69 135 GLY A O 1
ATOM 1029 N N . LEU A 1 136 ? 24.828 9.516 0.249 1 98.75 136 LEU A N 1
ATOM 1030 C CA . LEU A 1 136 ? 25.266 10.688 -0.497 1 98.75 136 LEU A CA 1
ATOM 1031 C C . LEU A 1 136 ? 24.172 11.742 -0.55 1 98.75 136 LEU A C 1
ATOM 1033 O O . LEU A 1 136 ? 24.453 12.945 -0.47 1 98.75 136 LEU A O 1
ATOM 1037 N N . TRP A 1 137 ? 22.969 11.281 -0.72 1 98.75 137 TRP A N 1
ATOM 1038 C CA . TRP A 1 137 ? 21.844 12.211 -0.685 1 98.75 137 TRP A CA 1
ATOM 1039 C C . TRP A 1 137 ? 21.781 12.953 0.647 1 98.75 137 TRP A C 1
ATOM 1041 O O . TRP A 1 137 ? 21.609 14.172 0.68 1 98.75 137 TRP A O 1
ATOM 1051 N N . ALA A 1 138 ? 21.953 12.195 1.727 1 98.81 138 ALA A N 1
ATOM 1052 C CA . ALA A 1 138 ? 21.938 12.797 3.059 1 98.81 138 ALA A CA 1
ATOM 1053 C C . ALA A 1 138 ? 23.078 13.812 3.211 1 98.81 138 ALA A C 1
ATOM 1055 O O . ALA A 1 138 ? 22.859 14.906 3.738 1 98.81 138 ALA A O 1
ATOM 1056 N N . LEU A 1 139 ? 24.203 13.438 2.738 1 98.69 139 LEU A N 1
ATOM 1057 C CA . LEU A 1 139 ? 25.344 14.344 2.766 1 98.69 139 LEU A CA 1
ATOM 1058 C C . LEU A 1 139 ? 25.047 15.609 1.963 1 98.69 139 LEU A C 1
ATOM 1060 O O . LEU A 1 139 ? 25.391 16.719 2.387 1 98.69 139 LEU A O 1
ATOM 1064 N N . TRP A 1 140 ? 24.438 15.43 0.824 1 98.69 140 TRP A N 1
ATOM 1065 C CA . TRP A 1 140 ? 24.078 16.547 -0.039 1 98.69 140 TRP A CA 1
ATOM 1066 C C . TRP A 1 140 ? 23.141 17.516 0.686 1 98.69 140 TRP A C 1
ATOM 1068 O O . TRP A 1 140 ? 23.344 18.734 0.648 1 98.69 140 TRP A O 1
ATOM 1078 N N . VAL A 1 141 ? 22.188 17 1.376 1 98.56 141 VAL A N 1
ATOM 1079 C CA . VAL A 1 141 ? 21.25 17.828 2.141 1 98.56 141 VAL A CA 1
ATOM 1080 C C . VAL A 1 141 ? 22.016 18.609 3.203 1 98.56 141 VAL A C 1
ATOM 1082 O O . VAL A 1 141 ? 21.766 19.797 3.41 1 98.56 141 VAL A O 1
ATOM 1085 N N . CYS A 1 142 ? 22.984 17.969 3.809 1 97.69 142 CYS A N 1
ATOM 1086 C CA . CYS A 1 142 ? 23.828 18.625 4.809 1 97.69 142 CYS A CA 1
ATOM 1087 C C . CYS A 1 142 ? 24.641 19.75 4.184 1 97.69 142 CYS A C 1
ATOM 1089 O O . CYS A 1 142 ? 24.734 20.844 4.746 1 97.69 142 CYS A O 1
ATOM 1091 N N . LEU A 1 143 ? 25.188 19.469 3.053 1 97.81 143 LEU A N 1
ATOM 1092 C CA . LEU A 1 143 ? 26.016 20.453 2.379 1 97.81 143 LEU A CA 1
ATOM 1093 C C . LEU A 1 143 ? 25.188 21.672 1.949 1 97.81 143 LEU A C 1
ATOM 1095 O O . LEU A 1 143 ? 25.625 22.812 2.074 1 97.81 143 LEU A O 1
ATOM 1099 N N . LEU A 1 144 ? 24.016 21.406 1.448 1 98.19 144 LEU A N 1
ATOM 1100 C CA . LEU A 1 144 ? 23.109 22.484 1.051 1 98.19 144 LEU A CA 1
ATOM 1101 C C . LEU A 1 144 ? 22.719 23.344 2.252 1 98.19 144 LEU A C 1
ATOM 1103 O O . LEU A 1 144 ? 22.719 24.578 2.168 1 98.19 144 LEU A O 1
ATOM 1107 N N . SER A 1 145 ? 22.469 22.703 3.361 1 96.12 145 SER A N 1
ATOM 1108 C CA . SER A 1 145 ? 21.984 23.375 4.566 1 96.12 145 SER A CA 1
ATOM 1109 C C . SER A 1 145 ? 23.109 24.156 5.238 1 96.12 145 SER A C 1
ATOM 1111 O O . SER A 1 145 ? 22.844 25.078 6.02 1 96.12 145 SER A O 1
ATOM 1113 N N . GLY A 1 146 ? 24.344 23.797 4.945 1 94.88 146 GLY A N 1
ATOM 1114 C CA . GLY A 1 146 ? 25.469 24.422 5.629 1 94.88 146 GLY A CA 1
ATOM 1115 C C . GLY A 1 146 ? 26.375 25.203 4.695 1 94.88 146 GLY A C 1
ATOM 1116 O O . GLY A 1 146 ? 26.234 26.406 4.547 1 94.88 146 GLY A O 1
ATOM 1117 N N . VAL A 1 147 ? 27.094 24.484 3.941 1 94 147 VAL A N 1
ATOM 1118 C CA . VAL A 1 147 ? 28.172 25.062 3.145 1 94 147 VAL A CA 1
ATOM 1119 C C . VAL A 1 147 ? 27.594 25.953 2.053 1 94 147 VAL A C 1
ATOM 1121 O O . VAL A 1 147 ? 28.016 27.094 1.883 1 94 147 VAL A O 1
ATOM 1124 N N . VAL A 1 148 ? 26.625 25.484 1.365 1 95.38 148 VAL A N 1
ATOM 1125 C CA . VAL A 1 148 ? 26.062 26.203 0.229 1 95.38 148 VAL A CA 1
ATOM 1126 C C . VAL A 1 148 ? 25.266 27.406 0.724 1 95.38 148 VAL A C 1
ATOM 1128 O O . VAL A 1 148 ? 25.359 28.5 0.14 1 95.38 148 VAL A O 1
ATOM 1131 N N . SER A 1 149 ? 24.562 27.203 1.745 1 92.94 149 SER A N 1
ATOM 1132 C CA . SER A 1 149 ? 23.812 28.297 2.328 1 92.94 149 SER A CA 1
ATOM 1133 C C . SER A 1 149 ? 24.734 29.438 2.779 1 92.94 149 SER A C 1
ATOM 1135 O O . SER A 1 149 ? 24.391 30.609 2.637 1 92.94 149 SER A O 1
ATOM 1137 N N . ARG A 1 150 ? 25.875 29.141 3.23 1 92.19 150 ARG A N 1
ATOM 1138 C CA . ARG A 1 150 ? 26.781 30.125 3.811 1 92.19 150 ARG A CA 1
ATOM 1139 C C . ARG A 1 150 ? 27.656 30.766 2.734 1 92.19 150 ARG A C 1
ATOM 1141 O O . ARG A 1 150 ? 27.906 31.984 2.77 1 92.19 150 ARG A O 1
ATOM 1148 N N . LYS A 1 151 ? 28.047 29.969 1.772 1 94 151 LYS A N 1
ATOM 1149 C CA . LYS A 1 151 ? 29.062 30.438 0.837 1 94 151 LYS A CA 1
ATOM 1150 C C . LYS A 1 151 ? 28.453 30.797 -0.511 1 94 151 LYS A C 1
ATOM 1152 O O . LYS A 1 151 ? 29.141 31.297 -1.397 1 94 151 LYS A O 1
ATOM 1157 N N . GLY A 1 152 ? 27.266 30.484 -0.767 1 91.75 152 GLY A N 1
ATOM 1158 C CA . GLY A 1 152 ? 26.547 30.906 -1.96 1 91.75 152 GLY A CA 1
ATOM 1159 C C . GLY A 1 152 ? 26.969 30.156 -3.207 1 91.75 152 GLY A C 1
ATOM 1160 O O . GLY A 1 152 ? 27.266 28.953 -3.15 1 91.75 152 GLY A O 1
ATOM 1161 N N . TRP A 1 153 ? 26.938 30.859 -4.297 1 88.81 153 TRP A N 1
ATOM 1162 C CA . TRP A 1 153 ? 27.125 30.25 -5.609 1 88.81 153 TRP A CA 1
ATOM 1163 C C . TRP A 1 153 ? 28.547 29.75 -5.785 1 88.81 153 TRP A C 1
ATOM 1165 O O . TRP A 1 153 ? 28.781 28.797 -6.531 1 88.81 153 TRP A O 1
ATOM 1175 N N . LYS A 1 154 ? 29.547 30.375 -5.16 1 91.81 154 LYS A N 1
ATOM 1176 C CA . LYS A 1 154 ? 30.938 29.984 -5.273 1 91.81 154 LYS A CA 1
ATOM 1177 C C . LYS A 1 154 ? 31.156 28.562 -4.754 1 91.81 154 LYS A C 1
ATOM 1179 O O . LYS A 1 154 ? 32.031 27.844 -5.25 1 91.81 154 LYS A O 1
ATOM 1184 N N . ALA A 1 155 ? 30.375 28.156 -3.803 1 94.06 155 ALA A N 1
ATOM 1185 C CA . ALA A 1 155 ? 30.453 26.812 -3.252 1 94.06 155 ALA A CA 1
ATOM 1186 C C . ALA A 1 155 ? 29.391 25.891 -3.877 1 94.06 155 ALA A C 1
ATOM 1188 O O . ALA A 1 155 ? 29.641 24.703 -4.066 1 94.06 155 ALA A O 1
ATOM 1189 N N . GLY A 1 156 ? 28.312 26.5 -4.188 1 95.81 156 GLY A N 1
ATOM 1190 C CA . GLY A 1 156 ? 27.172 25.719 -4.66 1 95.81 156 GLY A CA 1
ATOM 1191 C C . GLY A 1 156 ? 27.469 24.984 -5.949 1 95.81 156 GLY A C 1
ATOM 1192 O O . GLY A 1 156 ? 27.234 23.766 -6.043 1 95.81 156 GLY A O 1
ATOM 1193 N N . LEU A 1 157 ? 27.953 25.641 -6.867 1 97.06 157 LEU A N 1
ATOM 1194 C CA . LEU A 1 157 ? 28.172 25.047 -8.18 1 97.06 157 LEU A CA 1
ATOM 1195 C C . LEU A 1 157 ? 29.188 23.922 -8.109 1 97.06 157 LEU A C 1
ATOM 1197 O O . LEU A 1 157 ? 28.906 22.797 -8.508 1 97.06 157 LEU A O 1
ATOM 1201 N N . PRO A 1 158 ? 30.375 24.156 -7.547 1 97.69 158 PRO A N 1
ATOM 1202 C CA . PRO A 1 158 ? 31.344 23.062 -7.52 1 97.69 158 PRO A CA 1
ATOM 1203 C C . PRO A 1 158 ? 30.891 21.906 -6.613 1 97.69 158 PRO A C 1
ATOM 1205 O O . PRO A 1 158 ? 31.188 20.75 -6.902 1 97.69 158 PRO A O 1
ATOM 1208 N N . ALA A 1 159 ? 30.266 22.203 -5.512 1 98 159 ALA A N 1
ATOM 1209 C CA . ALA A 1 159 ? 29.766 21.141 -4.641 1 98 159 ALA A CA 1
ATOM 1210 C C . ALA A 1 159 ? 28.75 20.281 -5.371 1 98 159 ALA A C 1
ATOM 1212 O O . ALA A 1 159 ? 28.812 19.047 -5.293 1 98 159 ALA A O 1
ATOM 1213 N N . GLY A 1 160 ? 27.844 20.969 -6.027 1 98.38 160 GLY A N 1
ATOM 1214 C CA . GLY A 1 160 ? 26.859 20.234 -6.805 1 98.38 160 GLY A CA 1
ATOM 1215 C C . GLY A 1 160 ? 27.469 19.391 -7.914 1 98.38 160 GLY A C 1
ATOM 1216 O O . GLY A 1 160 ? 27.109 18.234 -8.094 1 98.38 160 GLY A O 1
ATOM 1217 N N . LEU A 1 161 ? 28.406 19.984 -8.586 1 98.44 161 LEU A N 1
ATOM 1218 C CA . LEU A 1 161 ? 29.078 19.312 -9.695 1 98.44 161 LEU A CA 1
ATOM 1219 C C . LEU A 1 161 ? 29.812 18.062 -9.203 1 98.44 161 LEU A C 1
ATOM 1221 O O . LEU A 1 161 ? 29.641 16.984 -9.758 1 98.44 161 LEU A O 1
ATOM 1225 N N . SER A 1 162 ? 30.594 18.219 -8.172 1 98.44 162 SER A N 1
ATOM 1226 C CA . SER A 1 162 ? 31.438 17.141 -7.684 1 98.44 162 SER A CA 1
ATOM 1227 C C . SER A 1 162 ? 30.609 16.016 -7.074 1 98.44 162 SER A C 1
ATOM 1229 O O . SER A 1 162 ? 30.844 14.844 -7.383 1 98.44 162 SER A O 1
ATOM 1231 N N . LEU A 1 163 ? 29.672 16.391 -6.238 1 98.56 163 LEU A N 1
ATOM 1232 C CA . LEU A 1 163 ? 28.875 15.367 -5.566 1 98.56 163 LEU A CA 1
ATOM 1233 C C . LEU A 1 163 ? 28.016 14.609 -6.566 1 98.56 163 LEU A C 1
ATOM 1235 O O . LEU A 1 163 ? 27.922 13.383 -6.508 1 98.56 163 LEU A O 1
ATOM 1239 N N . ALA A 1 164 ? 27.359 15.336 -7.445 1 98.69 164 ALA A N 1
ATOM 1240 C CA . ALA A 1 164 ? 26.484 14.695 -8.422 1 98.69 164 ALA A CA 1
ATOM 1241 C C . ALA A 1 164 ? 27.281 13.836 -9.398 1 98.69 164 ALA A C 1
ATOM 1243 O O . ALA A 1 164 ? 26.812 12.789 -9.852 1 98.69 164 ALA A O 1
ATOM 1244 N N . ALA A 1 165 ? 28.438 14.289 -9.734 1 98.75 165 ALA A N 1
ATOM 1245 C CA . ALA A 1 165 ? 29.297 13.492 -10.609 1 98.75 165 ALA A CA 1
ATOM 1246 C C . ALA A 1 165 ? 29.641 12.156 -9.969 1 98.75 165 ALA A C 1
ATOM 1248 O O . ALA A 1 165 ? 29.562 11.109 -10.609 1 98.75 165 ALA A O 1
ATOM 1249 N N . LEU A 1 166 ? 30.031 12.227 -8.742 1 98.69 166 LEU A N 1
ATOM 1250 C CA . LEU A 1 166 ? 30.328 11 -8.016 1 98.69 166 LEU A CA 1
ATOM 1251 C C . LEU A 1 166 ? 29.094 10.125 -7.898 1 98.69 166 LEU A C 1
ATOM 1253 O O . LEU A 1 166 ? 29.141 8.922 -8.18 1 98.69 166 LEU A O 1
ATOM 1257 N N . TRP A 1 167 ? 27.984 10.758 -7.535 1 98.75 167 TRP A N 1
ATOM 1258 C CA . TRP A 1 167 ? 26.719 10.086 -7.293 1 98.75 167 TRP A CA 1
ATOM 1259 C C . TRP A 1 167 ? 26.188 9.445 -8.57 1 98.75 167 TRP A C 1
ATOM 1261 O O . TRP A 1 167 ? 25.719 8.297 -8.547 1 98.75 167 TRP A O 1
ATOM 1271 N N . ALA A 1 168 ? 26.312 10.055 -9.68 1 98.44 168 ALA A N 1
ATOM 1272 C CA . ALA A 1 168 ? 25.797 9.586 -10.961 1 98.44 168 ALA A CA 1
ATOM 1273 C C . ALA A 1 168 ? 26.531 8.328 -11.422 1 98.44 168 ALA A C 1
ATOM 1275 O O . ALA A 1 168 ? 26 7.547 -12.211 1 98.44 168 ALA A O 1
ATOM 1276 N N . ASN A 1 169 ? 27.719 8.141 -10.945 1 98.44 169 ASN A N 1
ATOM 1277 C CA . ASN A 1 169 ? 28.5 6.949 -11.297 1 98.44 169 ASN A CA 1
ATOM 1278 C C . ASN A 1 169 ? 28.266 5.82 -10.297 1 98.44 169 ASN A C 1
ATOM 1280 O O . ASN A 1 169 ? 28.734 4.699 -10.5 1 98.44 169 ASN A O 1
ATOM 1284 N N . LEU A 1 170 ? 27.578 6.148 -9.258 1 98.31 170 LEU A N 1
ATOM 1285 C CA . LEU A 1 170 ? 27.266 5.152 -8.234 1 98.31 170 LEU A CA 1
ATOM 1286 C C . LEU A 1 170 ? 25.828 4.672 -8.367 1 98.31 170 LEU A C 1
ATOM 1288 O O . LEU A 1 170 ? 25.531 3.504 -8.102 1 98.31 170 LEU A O 1
ATOM 1292 N N . HIS A 1 171 ? 25.016 5.613 -8.742 1 97.88 171 HIS A N 1
ATOM 1293 C CA . HIS A 1 171 ? 23.594 5.293 -8.766 1 97.88 171 HIS A CA 1
ATOM 1294 C C . HIS A 1 171 ? 22.797 6.34 -9.539 1 97.88 171 HIS A C 1
ATOM 1296 O O . HIS A 1 171 ? 23.078 7.535 -9.43 1 97.88 171 HIS A O 1
ATOM 1302 N N . ALA A 1 172 ? 21.797 5.934 -10.195 1 96.38 172 ALA A N 1
ATOM 1303 C CA . ALA A 1 172 ? 21.016 6.805 -11.078 1 96.38 172 ALA A CA 1
ATOM 1304 C C . ALA A 1 172 ? 20.156 7.77 -10.266 1 96.38 172 ALA A C 1
ATOM 1306 O O . ALA A 1 172 ? 19.641 8.75 -10.805 1 96.38 172 ALA A O 1
ATOM 1307 N N . SER A 1 173 ? 19.969 7.543 -8.984 1 96.62 173 SER A N 1
ATOM 1308 C CA . SER A 1 173 ? 19.203 8.453 -8.148 1 96.62 173 SER A CA 1
ATOM 1309 C C . SER A 1 173 ? 19.891 9.805 -8.016 1 96.62 173 SER A C 1
ATOM 1311 O O . SER A 1 173 ? 19.344 10.727 -7.41 1 96.62 173 SER A O 1
ATOM 1313 N N . ALA A 1 174 ? 21.031 9.984 -8.617 1 97.94 174 ALA A N 1
ATOM 1314 C CA . ALA A 1 174 ? 21.75 11.258 -8.633 1 97.94 174 ALA A CA 1
ATOM 1315 C C . ALA A 1 174 ? 20.906 12.367 -9.258 1 97.94 174 ALA A C 1
ATOM 1317 O O . ALA A 1 174 ? 21.188 13.547 -9.055 1 97.94 174 ALA A O 1
ATOM 1318 N N . VAL A 1 175 ? 19.906 11.953 -9.961 1 96.81 175 VAL A N 1
ATOM 1319 C CA . VAL A 1 175 ? 19.016 12.922 -10.586 1 96.81 175 VAL A CA 1
ATOM 1320 C C . VAL A 1 175 ? 18.281 13.711 -9.508 1 96.81 175 VAL A C 1
ATOM 1322 O O . VAL A 1 175 ? 17.734 14.789 -9.781 1 96.81 175 VAL A O 1
ATOM 1325 N N . MET A 1 176 ? 18.281 13.273 -8.305 1 97.25 176 MET A N 1
ATOM 1326 C CA . MET A 1 176 ? 17.641 13.961 -7.191 1 97.25 176 MET A CA 1
ATOM 1327 C C . MET A 1 176 ? 18.5 15.141 -6.723 1 97.25 176 MET A C 1
ATOM 1329 O O . MET A 1 176 ? 18.016 16 -5.984 1 97.25 176 MET A O 1
ATOM 1333 N N . ALA A 1 177 ? 19.766 15.102 -7.121 1 98.56 177 ALA A N 1
ATOM 1334 C CA . ALA A 1 177 ? 20.672 16.125 -6.625 1 98.56 177 ALA A CA 1
ATOM 1335 C C . ALA A 1 177 ? 20.219 17.516 -7.051 1 98.56 177 ALA A C 1
ATOM 1337 O O . ALA A 1 177 ? 20.047 18.406 -6.215 1 98.56 177 ALA A O 1
ATOM 1338 N N . PRO A 1 178 ? 19.922 17.75 -8.352 1 98.44 178 PRO A N 1
ATOM 1339 C CA . PRO A 1 178 ? 19.438 19.078 -8.734 1 98.44 178 PRO A CA 1
ATOM 1340 C C . PRO A 1 178 ? 18.078 19.406 -8.109 1 98.44 178 PRO A C 1
ATOM 1342 O O . PRO A 1 178 ? 17.844 20.547 -7.703 1 98.44 178 PRO A O 1
ATOM 1345 N N . LEU A 1 179 ? 17.234 18.406 -8.023 1 97.81 179 LEU A N 1
ATOM 1346 C CA . LEU A 1 179 ? 15.914 18.609 -7.434 1 97.81 179 LEU A CA 1
ATOM 1347 C C . LEU A 1 179 ? 16.031 19.047 -5.973 1 97.81 179 LEU A C 1
ATOM 1349 O O . LEU A 1 179 ? 15.312 19.938 -5.527 1 97.81 179 LEU A O 1
ATOM 1353 N N . SER A 1 180 ? 16.922 18.391 -5.27 1 98.5 180 SER A N 1
ATOM 1354 C CA . SER A 1 180 ? 17.125 18.719 -3.861 1 98.5 180 SER A CA 1
ATOM 1355 C C . SER A 1 180 ? 17.562 20.172 -3.693 1 98.5 180 SER A C 1
ATOM 1357 O O . SER A 1 180 ? 17.062 20.875 -2.822 1 98.5 180 SER A O 1
ATOM 1359 N N . ALA A 1 181 ? 18.453 20.562 -4.527 1 98.5 181 ALA A N 1
ATOM 1360 C CA . ALA A 1 181 ? 18.938 21.953 -4.465 1 98.5 181 ALA A CA 1
ATOM 1361 C C . ALA A 1 181 ? 17.828 22.938 -4.805 1 98.5 181 ALA A C 1
ATOM 1363 O O . ALA A 1 181 ? 17.719 24 -4.191 1 98.5 181 ALA A O 1
ATOM 1364 N N . LEU A 1 182 ? 17 22.594 -5.758 1 98.06 182 LEU A N 1
ATOM 1365 C CA . LEU A 1 182 ? 15.891 23.453 -6.145 1 98.06 182 LEU A CA 1
ATOM 1366 C C . LEU A 1 182 ? 14.891 23.594 -5.004 1 98.06 182 LEU A C 1
ATOM 1368 O O . LEU A 1 182 ? 14.328 24.672 -4.793 1 98.06 182 LEU A O 1
ATOM 1372 N N . LEU A 1 183 ? 14.672 22.547 -4.277 1 97.75 183 LEU A N 1
ATOM 1373 C CA . LEU A 1 183 ? 13.758 22.594 -3.141 1 97.75 183 LEU A CA 1
ATOM 1374 C C . LEU A 1 183 ? 14.273 23.547 -2.068 1 97.75 183 LEU A C 1
ATOM 1376 O O . LEU A 1 183 ? 13.484 24.219 -1.387 1 97.75 183 LEU A O 1
ATOM 1380 N N . PHE A 1 184 ? 15.586 23.625 -1.955 1 97.56 184 PHE A N 1
ATOM 1381 C CA . PHE A 1 184 ? 16.188 24.562 -1.003 1 97.56 184 PHE A CA 1
ATOM 1382 C C . PHE A 1 184 ? 15.984 26 -1.449 1 97.56 184 PHE A C 1
ATOM 1384 O O . PHE A 1 184 ? 15.977 26.922 -0.625 1 97.56 184 PHE A O 1
ATOM 1391 N N . ALA A 1 185 ? 15.742 26.219 -2.771 1 96.94 185 ALA A N 1
ATOM 1392 C CA . ALA A 1 185 ? 15.664 27.578 -3.326 1 96.94 185 ALA A CA 1
ATOM 1393 C C . ALA A 1 185 ? 14.25 28.125 -3.234 1 96.94 185 ALA A C 1
ATOM 1395 O O . ALA A 1 185 ? 14.023 29.328 -3.406 1 96.94 185 ALA A O 1
ATOM 1396 N N . LEU A 1 186 ? 13.328 27.297 -2.93 1 95.44 186 LEU A N 1
ATOM 1397 C CA . LEU A 1 186 ? 11.922 27.672 -3.029 1 95.44 186 LEU A CA 1
ATOM 1398 C C . LEU A 1 186 ? 11.5 28.531 -1.842 1 95.44 186 LEU A C 1
ATOM 1400 O O . LEU A 1 186 ? 10.828 29.547 -2.016 1 95.44 186 LEU A O 1
ATOM 1404 N N . PRO A 1 187 ? 11.812 28.156 -0.625 1 93.69 187 PRO A N 1
ATOM 1405 C CA . PRO A 1 187 ? 11.422 29 0.495 1 93.69 187 PRO A CA 1
ATOM 1406 C C . PRO A 1 187 ? 12.047 30.391 0.424 1 93.69 187 PRO A C 1
ATOM 1408 O O . PRO A 1 187 ? 13.117 30.562 -0.161 1 93.69 187 PRO A O 1
ATOM 1411 N N . PRO A 1 188 ? 11.344 31.406 0.906 1 90.25 188 PRO A N 1
ATOM 1412 C CA . PRO A 1 188 ? 11.922 32.75 0.911 1 90.25 188 PRO A CA 1
ATOM 1413 C C . PRO A 1 188 ? 13.203 32.844 1.727 1 90.25 188 PRO A C 1
ATOM 1415 O O . PRO A 1 188 ? 13.344 32.156 2.742 1 90.25 188 PRO A O 1
ATOM 1418 N N . GLY A 1 189 ? 14.195 33.531 1.229 1 89.44 189 GLY A N 1
ATOM 1419 C CA . GLY A 1 189 ? 15.469 33.719 1.897 1 89.44 189 GLY A CA 1
ATOM 1420 C C . GLY A 1 189 ? 16.344 34.75 1.205 1 89.44 189 GLY A C 1
ATOM 1421 O O . GLY A 1 189 ? 15.922 35.406 0.243 1 89.44 189 GLY A O 1
ATOM 1422 N N . PRO A 1 190 ? 17.406 35.031 1.772 1 93.19 190 PRO A N 1
ATOM 1423 C CA . PRO A 1 190 ? 18.328 36 1.172 1 93.19 190 PRO A CA 1
ATOM 1424 C C . PRO A 1 190 ? 18.719 35.625 -0.257 1 93.19 190 PRO A C 1
ATOM 1426 O O . PRO A 1 190 ? 18.859 34.438 -0.575 1 93.19 190 PRO A O 1
ATOM 1429 N N . ARG A 1 191 ? 18.922 36.594 -1.069 1 93.31 191 ARG A N 1
ATOM 1430 C CA . ARG A 1 191 ? 19.25 36.406 -2.479 1 93.31 191 ARG A CA 1
ATOM 1431 C C . ARG A 1 191 ? 20.516 35.594 -2.637 1 93.31 191 ARG A C 1
ATOM 1433 O O . ARG A 1 191 ? 20.609 34.75 -3.523 1 93.31 191 ARG A O 1
ATOM 1440 N N . GLY A 1 192 ? 21.547 35.875 -1.816 1 93.81 192 GLY A N 1
ATOM 1441 C CA . GLY A 1 192 ? 22.797 35.125 -1.884 1 93.81 192 GLY A CA 1
ATOM 1442 C C . GLY A 1 192 ? 22.625 33.656 -1.685 1 93.81 192 GLY A C 1
ATOM 1443 O O . GLY A 1 192 ? 23.266 32.844 -2.369 1 93.81 192 GLY A O 1
ATOM 1444 N N . GLU A 1 193 ? 21.812 33.25 -0.753 1 94.88 193 GLU A N 1
ATOM 1445 C CA . GLU A 1 193 ? 21.516 31.859 -0.498 1 94.88 193 GLU A CA 1
ATOM 1446 C C . GLU A 1 193 ? 20.797 31.219 -1.681 1 94.88 193 GLU A C 1
ATOM 1448 O O . GLU A 1 193 ? 21.109 30.109 -2.086 1 94.88 193 GLU A O 1
ATOM 1453 N N . ARG A 1 194 ? 19.812 31.906 -2.156 1 96 194 ARG A N 1
ATOM 1454 C CA . ARG A 1 194 ? 19.031 31.406 -3.277 1 96 194 ARG A CA 1
ATOM 1455 C C . ARG A 1 194 ? 19.906 31.172 -4.5 1 96 194 ARG A C 1
ATOM 1457 O O . ARG A 1 194 ? 19.766 30.156 -5.191 1 96 194 ARG A O 1
ATOM 1464 N N . LEU A 1 195 ? 20.781 32.125 -4.719 1 95.94 195 LEU A N 1
ATOM 1465 C CA . LEU A 1 195 ? 21.719 31.984 -5.832 1 95.94 195 LEU A CA 1
ATOM 1466 C C . LEU A 1 195 ? 22.656 30.797 -5.602 1 95.94 195 LEU A C 1
ATOM 1468 O O . LEU A 1 195 ? 23.062 30.125 -6.551 1 95.94 195 LEU A O 1
ATOM 1472 N N . GLY A 1 196 ? 23.047 30.594 -4.367 1 97.62 196 GLY A N 1
ATOM 1473 C CA . GLY A 1 196 ? 23.828 29.422 -4.031 1 97.62 196 GLY A CA 1
ATOM 1474 C C . GLY A 1 196 ? 23.141 28.125 -4.375 1 97.62 196 GLY A C 1
ATOM 1475 O O . GLY A 1 196 ? 23.734 27.219 -4.961 1 97.62 196 GLY A O 1
ATOM 1476 N N . TYR A 1 197 ? 21.922 28.016 -3.986 1 98.31 197 TYR A N 1
ATOM 1477 C CA . TYR A 1 197 ? 21.141 26.812 -4.258 1 98.31 197 TYR A CA 1
ATOM 1478 C C . TYR A 1 197 ? 20.922 26.625 -5.754 1 98.31 197 TYR A C 1
ATOM 1480 O O . TYR A 1 197 ? 20.953 25.5 -6.254 1 98.31 197 TYR A O 1
ATOM 1488 N N . LEU A 1 198 ? 20.672 27.703 -6.461 1 98 198 LEU A N 1
ATOM 1489 C CA . LEU A 1 198 ? 20.516 27.625 -7.906 1 98 198 LEU A CA 1
ATOM 1490 C C . LEU A 1 198 ? 21.812 27.188 -8.578 1 98 198 LEU A C 1
ATOM 1492 O O . LEU A 1 198 ? 21.797 26.406 -9.531 1 98 198 LEU A O 1
ATOM 1496 N N . GLY A 1 199 ? 22.906 27.75 -8.102 1 98 199 GLY A N 1
ATOM 1497 C CA . GLY A 1 199 ? 24.203 27.281 -8.562 1 98 199 GLY A CA 1
ATOM 1498 C C . GLY A 1 199 ? 24.438 25.812 -8.281 1 98 199 GLY A C 1
ATOM 1499 O O . GLY A 1 199 ? 24.953 25.078 -9.133 1 98 199 GLY A O 1
ATOM 1500 N N . ALA A 1 200 ? 24.094 25.406 -7.07 1 98.69 200 ALA A N 1
ATOM 1501 C CA . ALA A 1 200 ? 24.188 23.984 -6.695 1 98.69 200 ALA A CA 1
ATOM 1502 C C . ALA A 1 200 ? 23.344 23.125 -7.613 1 98.69 200 ALA A C 1
ATOM 1504 O O . ALA A 1 200 ? 23.766 22.031 -8 1 98.69 200 ALA A O 1
ATOM 1505 N N . ALA A 1 201 ? 22.125 23.609 -7.906 1 98.62 201 ALA A N 1
ATOM 1506 C CA . ALA A 1 201 ? 21.25 22.875 -8.805 1 98.62 201 ALA A CA 1
ATOM 1507 C C . ALA A 1 201 ? 21.859 22.75 -10.195 1 98.62 201 ALA A C 1
ATOM 1509 O O . ALA A 1 201 ? 21.844 21.672 -10.797 1 98.62 201 ALA A O 1
ATOM 1510 N N . ALA A 1 202 ? 22.359 23.812 -10.672 1 98.38 202 ALA A N 1
ATOM 1511 C CA . ALA A 1 202 ? 23 23.812 -11.984 1 98.38 202 ALA A CA 1
ATOM 1512 C C . ALA A 1 202 ? 24.234 22.891 -11.984 1 98.38 202 ALA A C 1
ATOM 1514 O O . ALA A 1 202 ? 24.406 22.109 -12.914 1 98.38 202 ALA A O 1
ATOM 1515 N N . GLY A 1 203 ? 25.062 23.062 -10.992 1 98.5 203 GLY A N 1
ATOM 1516 C CA . GLY A 1 203 ? 26.203 22.188 -10.867 1 98.5 203 GLY A CA 1
ATOM 1517 C C . GLY A 1 203 ? 25.844 20.719 -10.789 1 98.5 203 GLY A C 1
ATOM 1518 O O . GLY A 1 203 ? 26.484 19.875 -11.43 1 98.5 203 GLY A O 1
ATOM 1519 N N . ALA A 1 204 ? 24.859 20.438 -9.984 1 98.81 204 ALA A N 1
ATOM 1520 C CA . ALA A 1 204 ? 24.406 19.047 -9.828 1 98.81 204 ALA A CA 1
ATOM 1521 C C . ALA A 1 204 ? 23.859 18.5 -11.141 1 98.81 204 ALA A C 1
ATOM 1523 O O . ALA A 1 204 ? 24.078 17.344 -11.477 1 98.81 204 ALA A O 1
ATOM 1524 N N . ALA A 1 205 ? 23.078 19.344 -11.836 1 98.56 205 ALA A N 1
ATOM 1525 C CA . ALA A 1 205 ? 22.531 18.922 -13.125 1 98.56 205 ALA A CA 1
ATOM 1526 C C . ALA A 1 205 ? 23.656 18.578 -14.102 1 98.56 205 ALA A C 1
ATOM 1528 O O . ALA A 1 205 ? 23.578 17.578 -14.82 1 98.56 205 ALA A O 1
ATOM 1529 N N . LEU A 1 206 ? 24.625 19.344 -14.133 1 98.44 206 LEU A N 1
ATOM 1530 C CA . LEU A 1 206 ? 25.766 19.109 -15.008 1 98.44 206 LEU A CA 1
ATOM 1531 C C . LEU A 1 206 ? 26.594 17.922 -14.516 1 98.44 206 LEU A C 1
ATOM 1533 O O . LEU A 1 206 ? 27.031 17.094 -15.312 1 98.44 206 LEU A O 1
ATOM 1537 N N . GLY A 1 207 ? 26.828 17.875 -13.211 1 98.62 207 GLY A N 1
ATOM 1538 C CA . GLY A 1 207 ? 27.594 16.781 -12.633 1 98.62 207 GLY A CA 1
ATOM 1539 C C . GLY A 1 207 ? 26.969 15.422 -12.875 1 98.62 207 GLY A C 1
ATOM 1540 O O . GLY A 1 207 ? 27.688 14.438 -13.102 1 98.62 207 GLY A O 1
ATOM 1541 N N . ALA A 1 208 ? 25.656 15.391 -12.828 1 98.38 208 ALA A N 1
ATOM 1542 C CA . ALA A 1 208 ? 24.953 14.133 -13.047 1 98.38 208 ALA A CA 1
ATOM 1543 C C . ALA A 1 208 ? 25.156 13.617 -14.469 1 98.38 208 ALA A C 1
ATOM 1545 O O . ALA A 1 208 ? 24.984 12.43 -14.742 1 98.38 208 ALA A O 1
ATOM 1546 N N . CYS A 1 209 ? 25.562 14.5 -15.32 1 98.31 209 CYS A N 1
ATOM 1547 C CA . CYS A 1 209 ? 25.812 14.117 -16.703 1 98.31 209 CYS A CA 1
ATOM 1548 C C . CYS A 1 209 ? 27.203 13.547 -16.875 1 98.31 209 CYS A C 1
ATOM 1550 O O . CYS A 1 209 ? 27.531 12.992 -17.922 1 98.31 209 CYS A O 1
ATOM 1552 N N . LEU A 1 210 ? 28 13.648 -15.859 1 98.12 210 LEU A N 1
ATOM 1553 C CA . LEU A 1 210 ? 29.375 13.125 -15.938 1 98.12 210 LEU A CA 1
ATOM 1554 C C . LEU A 1 210 ? 29.406 11.641 -15.586 1 98.12 210 LEU A C 1
ATOM 1556 O O . LEU A 1 210 ? 29.922 11.266 -14.531 1 98.12 210 LEU A O 1
ATOM 1560 N N . ASN A 1 211 ? 28.938 10.797 -16.406 1 97.38 211 ASN A N 1
ATOM 1561 C CA . ASN A 1 211 ? 28.859 9.336 -16.391 1 97.38 211 ASN A CA 1
ATOM 1562 C C . ASN A 1 211 ? 28.906 8.758 -17.812 1 97.38 211 ASN A C 1
ATOM 1564 O O . ASN A 1 211 ? 28.828 9.5 -18.797 1 97.38 211 ASN A O 1
ATOM 1568 N N . PRO A 1 212 ? 29.016 7.512 -17.938 1 96.38 212 PRO A N 1
ATOM 1569 C CA . PRO A 1 212 ? 29.219 6.918 -19.266 1 96.38 212 PRO A CA 1
ATOM 1570 C C . PRO A 1 212 ? 28.047 7.176 -20.219 1 96.38 212 PRO A C 1
ATOM 1572 O O . PRO A 1 212 ? 28.188 7.016 -21.422 1 96.38 212 PRO A O 1
ATOM 1575 N N . TRP A 1 213 ? 26.922 7.676 -19.75 1 95.19 213 TRP A N 1
ATOM 1576 C CA . TRP A 1 213 ? 25.734 7.836 -20.594 1 95.19 213 TRP A CA 1
ATOM 1577 C C . TRP A 1 213 ? 25.344 9.305 -20.703 1 95.19 213 TRP A C 1
ATOM 1579 O O . TRP A 1 213 ? 24.328 9.641 -21.328 1 95.19 213 TRP A O 1
ATOM 1589 N N . GLY A 1 214 ? 26.094 10.141 -20.062 1 97.06 214 GLY A N 1
ATOM 1590 C CA . GLY A 1 214 ? 25.828 11.57 -20.141 1 97.06 214 GLY A CA 1
ATOM 1591 C C . GLY A 1 214 ? 24.469 11.945 -19.594 1 97.06 214 GLY A C 1
ATOM 1592 O O . GLY A 1 214 ? 24.094 11.539 -18.484 1 97.06 214 GLY A O 1
ATOM 1593 N N . ALA A 1 215 ? 23.734 12.719 -20.469 1 97.44 215 ALA A N 1
ATOM 1594 C CA . ALA A 1 215 ? 22.422 13.219 -20.047 1 97.44 215 ALA A CA 1
ATOM 1595 C C . ALA A 1 215 ? 21.375 12.109 -20.094 1 97.44 215 ALA A C 1
ATOM 1597 O O . ALA A 1 215 ? 20.25 12.281 -19.609 1 97.44 215 ALA A O 1
ATOM 1598 N N . GLY A 1 216 ? 21.75 10.961 -20.547 1 95.94 216 GLY A N 1
ATOM 1599 C CA . GLY A 1 216 ? 20.844 9.82 -20.609 1 95.94 216 GLY A CA 1
ATOM 1600 C C . GLY A 1 216 ? 20.391 9.344 -19.234 1 95.94 216 GLY A C 1
ATOM 1601 O O . GLY A 1 216 ? 19.406 8.625 -19.125 1 95.94 216 GLY A O 1
ATOM 1602 N N . ILE A 1 217 ? 21.078 9.773 -18.219 1 96 217 ILE A N 1
ATOM 1603 C CA . ILE A 1 217 ? 20.75 9.359 -16.859 1 96 217 ILE A CA 1
ATOM 1604 C C . ILE A 1 217 ? 19.359 9.859 -16.484 1 96 217 ILE A C 1
ATOM 1606 O O . ILE A 1 217 ? 18.625 9.195 -15.742 1 96 217 ILE A O 1
ATOM 1610 N N . TYR A 1 218 ? 18.906 11.016 -17.016 1 95.5 218 TYR A N 1
ATOM 1611 C CA . TYR A 1 218 ? 17.641 11.625 -16.641 1 95.5 218 TYR A CA 1
ATOM 1612 C C . TYR A 1 218 ? 16.469 10.844 -17.203 1 95.5 218 TYR A C 1
ATOM 1614 O O . TYR A 1 218 ? 15.602 10.367 -16.438 1 95.5 218 TYR A O 1
ATOM 1622 N N . PRO A 1 219 ? 16.375 10.547 -18.516 1 93.25 219 PRO A N 1
ATOM 1623 C CA . PRO A 1 219 ? 15.273 9.719 -19 1 93.25 219 PRO A CA 1
ATOM 1624 C C . PRO A 1 219 ? 15.344 8.289 -18.453 1 93.25 219 PRO A C 1
ATOM 1626 O O . PRO A 1 219 ? 14.305 7.64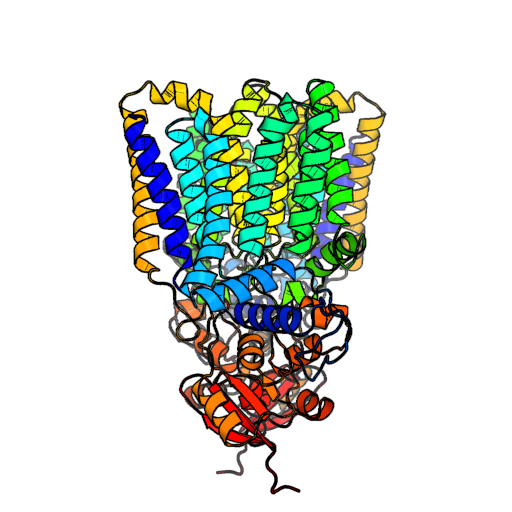8 -18.266 1 93.25 219 PRO A O 1
ATOM 1629 N N . TYR A 1 220 ? 16.516 7.824 -18.203 1 91.75 220 TYR A N 1
ATOM 1630 C CA . TYR A 1 220 ? 16.672 6.484 -17.656 1 91.75 220 TYR A CA 1
ATOM 1631 C C . TYR A 1 220 ? 16.016 6.391 -16.281 1 91.75 220 TYR A C 1
ATOM 1633 O O . TYR A 1 220 ? 15.273 5.453 -15.992 1 91.75 220 TYR A O 1
ATOM 1641 N N . ALA A 1 221 ? 16.391 7.344 -15.477 1 91 221 ALA A N 1
ATOM 1642 C CA . ALA A 1 221 ? 15.867 7.336 -14.109 1 91 221 ALA A CA 1
ATOM 1643 C C . ALA A 1 221 ? 14.344 7.383 -14.117 1 91 221 ALA A C 1
ATOM 1645 O O . ALA A 1 221 ? 13.695 6.707 -13.312 1 91 221 ALA A O 1
ATOM 1646 N N . LEU A 1 222 ? 13.727 8.094 -15.016 1 87.06 222 LEU A N 1
ATOM 1647 C CA . LEU A 1 222 ? 12.273 8.203 -15.117 1 87.06 222 LEU A CA 1
ATOM 1648 C C . LEU A 1 222 ? 11.672 6.895 -15.625 1 87.06 222 LEU A C 1
ATOM 1650 O O . LEU A 1 222 ? 10.672 6.418 -15.094 1 87.06 222 LEU A O 1
ATOM 1654 N N . ALA A 1 223 ? 12.305 6.309 -16.547 1 84.56 223 ALA A N 1
ATOM 1655 C CA . ALA A 1 223 ? 11.797 5.078 -17.156 1 84.56 223 ALA A CA 1
ATOM 1656 C C . ALA A 1 223 ? 11.914 3.902 -16.188 1 84.56 223 ALA A C 1
ATOM 1658 O O . ALA A 1 223 ? 10.992 3.092 -16.062 1 84.56 223 ALA A O 1
ATOM 1659 N N . ALA A 1 224 ? 13 3.855 -15.531 1 81.81 224 ALA A N 1
ATOM 1660 C CA . ALA A 1 224 ? 13.281 2.738 -14.633 1 81.81 224 ALA A CA 1
ATOM 1661 C C . ALA A 1 224 ? 12.328 2.736 -13.438 1 81.81 224 ALA A C 1
ATOM 1663 O O . ALA A 1 224 ? 11.984 1.677 -12.906 1 81.81 224 ALA A O 1
ATOM 1664 N N . SER A 1 225 ? 11.852 3.84 -13.078 1 77.88 225 SER A N 1
ATOM 1665 C CA . SER A 1 225 ? 11.031 3.936 -11.875 1 77.88 225 SER A CA 1
ATOM 1666 C C . SER A 1 225 ? 9.547 3.812 -12.203 1 77.88 225 SER A C 1
ATOM 1668 O O . SER A 1 225 ? 8.727 3.615 -11.305 1 77.88 225 SER A O 1
ATOM 1670 N N . ARG A 1 226 ? 9.195 3.785 -13.484 1 77.5 226 ARG A N 1
ATOM 1671 C CA . ARG A 1 226 ? 7.773 3.867 -13.812 1 77.5 226 ARG A CA 1
ATOM 1672 C C . ARG A 1 226 ? 7.34 2.688 -14.672 1 77.5 226 ARG A C 1
ATOM 1674 O O . ARG A 1 226 ? 6.145 2.49 -14.914 1 77.5 226 ARG A O 1
ATOM 1681 N N . ALA A 1 227 ? 8.289 1.902 -15.023 1 77.06 227 ALA A N 1
ATOM 1682 C CA . ALA A 1 227 ? 7.91 0.787 -15.883 1 77.06 227 ALA A CA 1
ATOM 1683 C C . ALA A 1 227 ? 6.938 -0.15 -15.172 1 77.06 227 ALA A C 1
ATOM 1685 O O . ALA A 1 227 ? 7.238 -0.67 -14.102 1 77.06 227 ALA A O 1
ATOM 1686 N N . PRO A 1 228 ? 5.77 -0.338 -15.812 1 75.5 228 PRO A N 1
ATOM 1687 C CA . PRO A 1 228 ? 4.715 -1.109 -15.148 1 75.5 228 PRO A CA 1
ATOM 1688 C C . PRO A 1 228 ? 5.164 -2.521 -14.781 1 75.5 228 PRO A C 1
ATOM 1690 O O . PRO A 1 228 ? 4.84 -3.01 -13.695 1 75.5 228 PRO A O 1
ATOM 1693 N N . ASP A 1 229 ? 5.922 -3.119 -15.648 1 75.06 229 ASP A N 1
ATOM 1694 C CA . ASP A 1 229 ? 6.359 -4.484 -15.375 1 75.06 229 ASP A CA 1
ATOM 1695 C C . ASP A 1 229 ? 7.234 -4.535 -14.125 1 75.06 229 ASP A C 1
ATOM 1697 O O . ASP A 1 229 ? 7.227 -5.531 -13.398 1 75.06 229 ASP A O 1
ATOM 1701 N N . VAL A 1 230 ? 7.926 -3.439 -13.891 1 73.06 230 VAL A N 1
ATOM 1702 C CA . VAL A 1 230 ? 8.828 -3.396 -12.75 1 73.06 230 VAL A CA 1
ATOM 1703 C C . VAL A 1 230 ? 8.039 -3.109 -11.477 1 73.06 230 VAL A C 1
ATOM 1705 O O . VAL A 1 230 ? 8.125 -3.859 -10.5 1 73.06 230 VAL A O 1
ATOM 1708 N N . VAL A 1 231 ? 7.18 -2.197 -11.523 1 73.5 231 VAL A N 1
ATOM 1709 C CA . VAL A 1 231 ? 6.504 -1.731 -10.312 1 73.5 231 VAL A CA 1
ATOM 1710 C C . VAL A 1 231 ? 5.453 -2.75 -9.883 1 73.5 231 VAL A C 1
ATOM 1712 O O . VAL A 1 231 ? 5.152 -2.877 -8.695 1 73.5 231 VAL A O 1
ATOM 1715 N N . ASP A 1 232 ? 5.012 -3.576 -10.758 1 71.94 232 ASP A N 1
ATOM 1716 C CA . ASP A 1 232 ? 3.947 -4.531 -10.461 1 71.94 232 ASP A CA 1
ATOM 1717 C C . ASP A 1 232 ? 4.52 -5.828 -9.891 1 71.94 232 ASP A C 1
ATOM 1719 O O . ASP A 1 232 ? 3.795 -6.617 -9.281 1 71.94 232 ASP A O 1
ATOM 1723 N N . HIS A 1 233 ? 5.863 -5.941 -10.102 1 73.38 233 HIS A N 1
ATOM 1724 C CA . HIS A 1 233 ? 6.336 -7.297 -9.828 1 73.38 233 HIS A CA 1
ATOM 1725 C C . HIS A 1 233 ? 7.527 -7.281 -8.875 1 73.38 233 HIS A C 1
ATOM 1727 O O . HIS A 1 233 ? 7.914 -8.328 -8.352 1 73.38 233 HIS A O 1
ATOM 1733 N N . ILE A 1 234 ? 8.055 -6.105 -8.641 1 78.94 234 ILE A N 1
ATOM 1734 C CA . ILE A 1 234 ? 9.227 -6.02 -7.77 1 78.94 234 ILE A CA 1
ATOM 1735 C C . ILE A 1 234 ? 8.836 -5.363 -6.445 1 78.94 234 ILE A C 1
ATOM 1737 O O . ILE A 1 234 ? 8.383 -4.215 -6.422 1 78.94 234 ILE A O 1
ATOM 1741 N N . GLY A 1 235 ? 9.07 -6.031 -5.387 1 80.56 235 GLY A N 1
ATOM 1742 C CA . GLY A 1 235 ? 8.602 -5.688 -4.055 1 80.56 235 GLY A CA 1
ATOM 1743 C C . GLY A 1 235 ? 9.07 -4.32 -3.588 1 80.56 235 GLY A C 1
ATOM 1744 O O . GLY A 1 235 ? 8.289 -3.557 -3.012 1 80.56 235 GLY A O 1
ATOM 1745 N N . GLU A 1 236 ? 10.266 -3.973 -3.842 1 85.94 236 GLU A N 1
ATOM 1746 C CA . GLU A 1 236 ? 10.789 -2.715 -3.322 1 85.94 236 GLU A CA 1
ATOM 1747 C C . GLU A 1 236 ? 10.148 -1.519 -4.02 1 85.94 236 GLU A C 1
ATOM 1749 O O . GLU A 1 236 ? 10.195 -0.397 -3.506 1 85.94 236 GLU A O 1
ATOM 1754 N N . TRP A 1 237 ? 9.578 -1.75 -5.16 1 88.69 237 TRP A N 1
ATOM 1755 C CA . TRP A 1 237 ? 8.93 -0.675 -5.898 1 88.69 237 TRP A CA 1
ATOM 1756 C C . TRP A 1 237 ? 7.453 -0.58 -5.531 1 88.69 237 TRP A C 1
ATOM 1758 O O . TRP A 1 237 ? 6.762 0.352 -5.949 1 88.69 237 TRP A O 1
ATOM 1768 N N . SER A 1 238 ? 6.977 -1.498 -4.723 1 89.44 238 SER A N 1
ATOM 1769 C CA . SER A 1 238 ? 5.562 -1.52 -4.367 1 89.44 238 SER A CA 1
ATOM 1770 C C . SER A 1 238 ? 5.242 -0.459 -3.318 1 89.44 238 SER A C 1
ATOM 1772 O O . SER A 1 238 ? 6.121 -0.035 -2.566 1 89.44 238 SER A O 1
ATOM 1774 N N . SER A 1 239 ? 3.99 -0.072 -3.283 1 93.06 239 SER A N 1
ATOM 1775 C CA . SER A 1 239 ? 3.496 0.722 -2.162 1 93.06 239 SER A CA 1
ATOM 1776 C C . SER A 1 239 ? 3.594 -0.051 -0.851 1 93.06 239 SER A C 1
ATOM 1778 O O . SER A 1 239 ? 3.553 -1.283 -0.847 1 93.06 239 SER A O 1
ATOM 1780 N N . PRO A 1 240 ? 3.75 0.649 0.239 1 94.62 240 PRO A N 1
ATOM 1781 C CA . PRO A 1 240 ? 3.838 -0.041 1.527 1 94.62 240 PRO A CA 1
ATOM 1782 C C . PRO A 1 240 ? 2.551 -0.773 1.896 1 94.62 240 PRO A C 1
ATOM 1784 O O . PRO A 1 240 ? 1.455 -0.286 1.607 1 94.62 240 PRO A O 1
ATOM 1787 N N . ASP A 1 241 ? 2.682 -1.952 2.467 1 91.94 241 ASP A N 1
ATOM 1788 C CA . ASP A 1 241 ? 1.592 -2.682 3.107 1 91.94 241 ASP A CA 1
ATOM 1789 C C . ASP A 1 241 ? 1.452 -2.283 4.574 1 91.94 241 ASP A C 1
ATOM 1791 O O . ASP A 1 241 ? 2.215 -2.748 5.426 1 91.94 241 ASP A O 1
ATOM 1795 N N . PHE A 1 242 ? 0.509 -1.553 4.887 1 94.38 242 PHE A N 1
ATOM 1796 C CA . PHE A 1 242 ? 0.41 -0.974 6.223 1 94.38 242 PHE A CA 1
ATOM 1797 C C . PHE A 1 242 ? -0.227 -1.96 7.195 1 94.38 242 PHE A C 1
ATOM 1799 O O . PHE A 1 242 ? -0.451 -1.632 8.359 1 94.38 242 PHE A O 1
ATOM 1806 N N . HIS A 1 243 ? -0.532 -3.166 6.742 1 90.75 243 HIS A N 1
ATOM 1807 C CA . HIS A 1 243 ? -0.838 -4.234 7.688 1 90.75 243 HIS A CA 1
ATOM 1808 C C . HIS A 1 243 ? 0.42 -4.715 8.406 1 90.75 243 HIS A C 1
ATOM 1810 O O . HIS A 1 243 ? 0.335 -5.363 9.445 1 90.75 243 HIS A O 1
ATOM 1816 N N . ASN A 1 244 ? 1.524 -4.441 7.754 1 90.88 244 ASN A N 1
ATOM 1817 C CA . ASN A 1 244 ? 2.809 -4.652 8.414 1 90.88 244 ASN A CA 1
ATOM 1818 C C . ASN A 1 244 ? 3.055 -3.613 9.508 1 90.88 244 ASN A C 1
ATOM 1820 O O . ASN A 1 244 ? 3.162 -2.418 9.219 1 90.88 244 ASN A O 1
ATOM 1824 N N . SER A 1 245 ? 3.182 -4.09 10.68 1 91.88 245 SER A N 1
ATOM 1825 C CA . SER A 1 245 ? 3.283 -3.188 11.82 1 91.88 245 SER A CA 1
ATOM 1826 C C . SER A 1 245 ? 4.531 -2.318 11.727 1 91.88 245 SER A C 1
ATOM 1828 O O . SER A 1 245 ? 4.535 -1.176 12.195 1 91.88 245 SER A O 1
ATOM 1830 N N . PHE A 1 246 ? 5.566 -2.832 11.164 1 93.5 246 PHE A N 1
ATOM 1831 C CA . PHE A 1 246 ? 6.785 -2.043 11.016 1 93.5 246 PHE A CA 1
ATOM 1832 C C . PHE A 1 246 ? 6.523 -0.807 10.164 1 93.5 246 PHE A C 1
ATOM 1834 O O . PHE A 1 246 ? 6.871 0.309 10.555 1 93.5 246 PHE A O 1
ATOM 1841 N N . PHE A 1 247 ? 5.895 -0.997 9.008 1 94.5 247 PHE A N 1
ATOM 1842 C CA . PHE A 1 247 ? 5.645 0.118 8.102 1 94.5 247 PHE A CA 1
ATOM 1843 C C . PHE A 1 247 ? 4.672 1.112 8.719 1 94.5 247 PHE A C 1
ATOM 1845 O O . PHE A 1 247 ? 4.891 2.324 8.664 1 94.5 247 PHE A O 1
ATOM 1852 N N . LEU A 1 248 ? 3.686 0.641 9.367 1 95.75 248 LEU A N 1
ATOM 1853 C CA . LEU A 1 248 ? 2.676 1.517 9.953 1 95.75 248 LEU A CA 1
ATOM 1854 C C . LEU A 1 248 ? 3.264 2.336 11.094 1 95.75 248 LEU A C 1
ATOM 1856 O O . LEU A 1 248 ? 3.152 3.564 11.109 1 95.75 248 LEU A O 1
ATOM 1860 N N . LEU A 1 249 ? 3.916 1.695 12.008 1 95.69 249 LEU A N 1
ATOM 1861 C CA . LEU A 1 249 ? 4.41 2.355 13.211 1 95.69 249 LEU A CA 1
ATOM 1862 C C . LEU A 1 249 ? 5.562 3.295 12.883 1 95.69 249 LEU A C 1
ATOM 1864 O O . LEU A 1 249 ? 5.641 4.402 13.414 1 95.69 249 LEU A O 1
ATOM 1868 N N . SER A 1 250 ? 6.492 2.814 12.07 1 96.94 250 SER A N 1
ATOM 1869 C CA . SER A 1 250 ? 7.613 3.684 11.719 1 96.94 250 SER A CA 1
ATOM 1870 C C . SER A 1 250 ? 7.133 4.934 10.992 1 96.94 250 SER A C 1
ATOM 1872 O O . SER A 1 250 ? 7.648 6.031 11.227 1 96.94 250 SER A O 1
ATOM 1874 N N . PHE A 1 251 ? 6.145 4.734 10.133 1 96.56 251 PHE A N 1
ATOM 1875 C CA . PHE A 1 251 ? 5.59 5.871 9.406 1 96.56 251 PHE A CA 1
ATOM 1876 C C . PHE A 1 251 ? 4.914 6.844 10.367 1 96.56 251 PHE A C 1
ATOM 1878 O O . PHE A 1 251 ? 5.223 8.039 10.367 1 96.56 251 PHE A O 1
ATOM 1885 N N . LEU A 1 252 ? 4.082 6.379 11.234 1 96.94 252 LEU A N 1
ATOM 1886 C CA . LEU A 1 252 ? 3.256 7.227 12.086 1 96.94 252 LEU A CA 1
ATOM 1887 C C . LEU A 1 252 ? 4.102 7.906 13.164 1 96.94 252 LEU A C 1
ATOM 1889 O O . LEU A 1 252 ? 3.879 9.07 13.484 1 96.94 252 LEU A O 1
ATOM 1893 N N . VAL A 1 253 ? 5.059 7.242 13.719 1 96.38 253 VAL A N 1
ATOM 1894 C CA . VAL A 1 253 ? 5.848 7.746 14.836 1 96.38 253 VAL A CA 1
ATOM 1895 C C . VAL A 1 253 ? 6.719 8.906 14.367 1 96.38 253 VAL A C 1
ATOM 1897 O O . VAL A 1 253 ? 7.078 9.781 15.164 1 96.38 253 VAL A O 1
ATOM 1900 N N . LEU A 1 254 ? 7.051 8.883 13.102 1 97.44 254 LEU A N 1
ATOM 1901 C CA . LEU A 1 254 ? 7.867 9.984 12.594 1 97.44 254 LEU A CA 1
ATOM 1902 C C . LEU A 1 254 ? 6.996 11.039 11.922 1 97.44 254 LEU A C 1
ATOM 1904 O O . LEU A 1 254 ? 7.266 12.242 12.047 1 97.44 254 LEU A O 1
ATOM 1908 N N . PHE A 1 255 ? 5.941 10.648 11.289 1 96.56 255 PHE A N 1
ATOM 1909 C CA . PHE A 1 255 ? 5.082 11.586 10.578 1 96.56 255 PHE A CA 1
ATOM 1910 C C . PHE A 1 255 ? 4.312 12.461 11.57 1 96.56 255 PHE A C 1
ATOM 1912 O O . PHE A 1 255 ? 4.184 13.672 11.367 1 96.56 255 PHE A O 1
ATOM 1919 N N . ALA A 1 256 ? 3.816 11.844 12.602 1 95.31 256 ALA A N 1
ATOM 1920 C CA . ALA A 1 256 ? 2.961 12.547 13.547 1 95.31 256 ALA A CA 1
ATOM 1921 C C . ALA A 1 256 ? 3.715 13.695 14.211 1 95.31 256 ALA A C 1
ATOM 1923 O O . ALA A 1 256 ? 3.258 14.844 14.195 1 95.31 256 ALA A O 1
ATOM 1924 N N . PRO A 1 257 ? 4.883 13.469 14.766 1 95.19 257 PRO A N 1
ATOM 1925 C CA . PRO A 1 257 ? 5.617 14.602 15.336 1 95.19 257 PRO A CA 1
ATOM 1926 C C . PRO A 1 257 ? 5.996 15.648 14.289 1 95.19 257 PRO A C 1
ATOM 1928 O O . PRO A 1 257 ? 6.027 16.844 14.594 1 95.19 257 PRO A O 1
ATOM 1931 N N . ALA A 1 258 ? 6.355 15.195 13.102 1 96.06 258 ALA A N 1
ATOM 1932 C CA . ALA A 1 258 ? 6.668 16.156 12.039 1 96.06 258 ALA A CA 1
ATOM 1933 C C . ALA A 1 258 ? 5.465 17.047 11.734 1 96.06 258 ALA A C 1
ATOM 1935 O O . ALA A 1 258 ? 5.598 18.266 11.633 1 96.06 258 ALA A O 1
ATOM 1936 N N . LEU A 1 259 ? 4.344 16.438 11.656 1 93.25 259 LEU A N 1
ATOM 1937 C CA . LEU A 1 259 ? 3.123 17.188 11.383 1 93.25 259 LEU A CA 1
ATOM 1938 C C . LEU A 1 259 ? 2.789 18.125 12.539 1 93.25 259 LEU A C 1
ATOM 1940 O O . LEU A 1 259 ? 2.422 19.281 12.32 1 93.25 259 LEU A O 1
ATOM 1944 N N . LEU A 1 260 ? 2.889 17.641 13.734 1 92.31 260 LEU A N 1
ATOM 1945 C CA . LEU A 1 260 ? 2.652 18.469 14.914 1 92.31 260 LEU A CA 1
ATOM 1946 C C . LEU A 1 260 ? 3.584 19.672 14.922 1 92.31 260 LEU A C 1
ATOM 1948 O O . LEU A 1 260 ? 3.16 20.781 15.234 1 92.31 260 LEU A O 1
ATOM 1952 N N . GLY A 1 261 ? 4.832 19.391 14.609 1 93.25 261 GLY A N 1
ATOM 1953 C CA . GLY A 1 261 ? 5.785 20.484 14.516 1 93.25 261 GLY A CA 1
ATOM 1954 C C . GLY A 1 261 ? 5.395 21.516 13.492 1 93.25 261 GLY A C 1
ATOM 1955 O O . GLY A 1 261 ? 5.441 22.719 13.773 1 93.25 261 GLY A O 1
ATOM 1956 N N . VAL A 1 262 ? 4.988 21.078 12.367 1 92.06 262 VAL A N 1
ATOM 1957 C CA . VAL A 1 262 ? 4.578 21.984 11.297 1 92.06 262 VAL A CA 1
ATOM 1958 C C . VAL A 1 262 ? 3.379 22.812 11.75 1 92.06 262 VAL A C 1
ATOM 1960 O O . VAL A 1 262 ? 3.309 24.016 11.484 1 92.06 262 VAL A O 1
ATOM 1963 N N . LEU A 1 263 ? 2.461 22.234 12.445 1 90 263 LEU A N 1
ATOM 1964 C CA . LEU A 1 263 ? 1.274 22.906 12.945 1 90 263 LEU A CA 1
ATOM 1965 C C . LEU A 1 263 ? 1.652 23.969 13.984 1 90 263 LEU A C 1
ATOM 1967 O O . LEU A 1 263 ? 1.109 25.078 13.969 1 90 263 LEU A O 1
ATOM 1971 N N . CYS A 1 264 ? 2.555 23.656 14.797 1 89.06 264 CYS A N 1
ATOM 1972 C CA . CYS A 1 264 ? 3.029 24.594 15.797 1 89.06 264 CYS A CA 1
ATOM 1973 C C . CYS A 1 264 ? 3.717 25.797 15.141 1 89.06 264 CYS A C 1
ATOM 1975 O O . CYS A 1 264 ? 3.5 26.938 15.539 1 89.06 264 CYS A O 1
ATOM 1977 N N . ARG A 1 265 ? 4.469 25.484 14.25 1 89.25 265 ARG A N 1
ATOM 1978 C CA . ARG A 1 265 ? 5.164 26.547 13.516 1 89.25 265 ARG A CA 1
ATOM 1979 C C . ARG A 1 265 ? 4.176 27.469 12.812 1 89.25 265 ARG A C 1
ATOM 1981 O O . ARG A 1 265 ? 4.355 28.688 12.797 1 89.25 265 ARG A O 1
ATOM 1988 N N . ALA A 1 266 ? 3.254 26.859 12.211 1 86.94 266 ALA A N 1
ATOM 1989 C CA . ALA A 1 266 ? 2.225 27.656 11.539 1 86.94 266 ALA A CA 1
ATOM 1990 C C . ALA A 1 266 ? 1.514 28.578 12.516 1 86.94 266 ALA A C 1
ATOM 1992 O O . ALA A 1 266 ? 1.224 29.734 12.195 1 86.94 266 ALA A O 1
ATOM 1993 N N . ARG A 1 267 ? 1.35 28.141 13.664 1 86.31 267 ARG A N 1
ATOM 1994 C CA . ARG A 1 267 ? 0.704 28.922 14.719 1 86.31 267 ARG A CA 1
ATOM 1995 C C . ARG A 1 267 ? 1.541 30.141 15.078 1 86.31 267 ARG A C 1
ATOM 1997 O O . ARG A 1 267 ? 0.997 31.203 15.414 1 86.31 267 ARG A O 1
ATOM 2004 N N . GLU A 1 268 ? 2.781 29.938 14.969 1 87.44 268 GLU A N 1
ATOM 2005 C CA . GLU A 1 268 ? 3.689 31.016 15.328 1 87.44 268 GLU A CA 1
ATOM 2006 C C . GLU A 1 268 ? 3.924 31.953 14.148 1 87.44 268 GLU A C 1
ATOM 2008 O O . GLU A 1 268 ? 4.664 32.938 14.258 1 87.44 268 GLU A O 1
ATOM 2013 N N . GLY A 1 269 ? 3.355 31.656 13 1 83.38 269 GLY A N 1
ATOM 2014 C CA . GLY A 1 269 ? 3.477 32.5 11.82 1 83.38 269 GLY A CA 1
ATOM 2015 C C . GLY A 1 269 ? 4.82 32.375 11.133 1 83.38 269 GLY A C 1
ATOM 2016 O O . GLY A 1 269 ? 5.238 33.281 10.398 1 83.38 269 GLY A O 1
ATOM 2017 N N . SER A 1 270 ? 5.48 31.234 11.453 1 84.44 270 SER A N 1
ATOM 2018 C CA . SER A 1 270 ? 6.789 31.031 10.844 1 84.44 270 SER A CA 1
ATOM 2019 C C . SER A 1 270 ? 6.656 30.516 9.414 1 84.44 270 SER A C 1
ATOM 2021 O O . SER A 1 270 ? 5.699 29.797 9.094 1 84.44 270 SER A O 1
ATOM 2023 N N . GLY A 1 271 ? 7.559 30.766 8.578 1 84.88 271 GLY A N 1
ATOM 2024 C CA . GLY A 1 271 ? 7.5 30.484 7.156 1 84.88 271 GLY A CA 1
ATOM 2025 C C . GLY A 1 271 ? 7.922 29.078 6.812 1 84.88 271 GLY A C 1
ATOM 2026 O O . GLY A 1 271 ? 8.281 28.297 7.699 1 84.88 271 GLY A O 1
ATOM 2027 N N . LEU A 1 272 ? 7.867 28.797 5.598 1 89.31 272 LEU A N 1
ATOM 2028 C CA . LEU A 1 272 ? 8.211 27.516 5.008 1 89.31 272 LEU A CA 1
ATOM 2029 C C . LEU A 1 272 ? 9.719 27.297 5.008 1 89.31 272 LEU A C 1
ATOM 2031 O O . LEU A 1 272 ? 10.484 28.219 4.734 1 89.31 272 LEU A O 1
ATOM 2035 N N . ARG A 1 273 ? 10.18 26.109 5.332 1 93.69 273 ARG A N 1
ATOM 2036 C CA . ARG A 1 273 ? 11.578 25.703 5.281 1 93.69 273 ARG A CA 1
ATOM 2037 C C . ARG A 1 273 ? 11.773 24.547 4.297 1 93.69 273 ARG A C 1
ATOM 2039 O O . ARG A 1 273 ? 10.812 23.859 3.939 1 93.69 273 ARG A O 1
ATOM 2046 N N . PRO A 1 274 ? 13.039 24.375 3.855 1 96.06 274 PRO A N 1
ATOM 2047 C CA . PRO A 1 274 ? 13.312 23.25 2.951 1 96.06 274 PRO A CA 1
ATOM 2048 C C . PRO A 1 274 ? 12.883 21.906 3.533 1 96.06 274 PRO A C 1
ATOM 2050 O O . PRO A 1 274 ? 12.391 21.047 2.805 1 96.06 274 PRO A O 1
ATOM 2053 N N . ALA A 1 275 ? 13.023 21.719 4.816 1 96.75 275 ALA A N 1
ATOM 2054 C CA . ALA A 1 275 ? 12.688 20.469 5.48 1 96.75 275 ALA A CA 1
ATOM 2055 C C . ALA A 1 275 ? 11.227 20.094 5.242 1 96.75 275 ALA A C 1
ATOM 2057 O O . ALA A 1 275 ? 10.891 18.906 5.145 1 96.75 275 ALA A O 1
ATOM 2058 N N . HIS A 1 276 ? 10.367 21.109 5.184 1 96.19 276 HIS A N 1
ATOM 2059 C CA . HIS A 1 276 ? 8.945 20.875 4.957 1 96.19 276 HIS A CA 1
ATOM 2060 C C . HIS A 1 276 ? 8.695 20.344 3.551 1 96.19 276 HIS A C 1
ATOM 2062 O O . HIS A 1 276 ? 7.848 19.469 3.359 1 96.19 276 HIS A O 1
ATOM 2068 N N . LEU A 1 277 ? 9.398 20.922 2.598 1 96.75 277 LEU A N 1
ATOM 2069 C CA . LEU A 1 277 ? 9.258 20.484 1.211 1 96.75 277 LEU A CA 1
ATOM 2070 C C . LEU A 1 277 ? 9.773 19.062 1.031 1 96.75 277 LEU A C 1
ATOM 2072 O O . LEU A 1 277 ? 9.156 18.266 0.333 1 96.75 277 LEU A O 1
ATOM 2076 N N . PHE A 1 278 ? 10.898 18.797 1.679 1 98.12 278 PHE A N 1
ATOM 2077 C CA . PHE A 1 278 ? 11.414 17.438 1.64 1 98.12 278 PHE A CA 1
ATOM 2078 C C . PHE A 1 278 ? 10.445 16.469 2.309 1 98.12 278 PHE A C 1
ATOM 2080 O O . PHE A 1 278 ? 10.242 15.352 1.824 1 98.12 278 PHE A O 1
ATOM 2087 N N . LEU A 1 279 ? 9.898 16.859 3.461 1 97.75 279 LEU A N 1
ATOM 2088 C CA . LEU A 1 279 ? 8.922 16.016 4.145 1 97.75 279 LEU A CA 1
ATOM 2089 C C . LEU A 1 279 ? 7.75 15.688 3.223 1 97.75 279 LEU A C 1
ATOM 2091 O O . LEU A 1 279 ? 7.363 14.523 3.104 1 97.75 279 LEU A O 1
ATOM 2095 N N . ALA A 1 280 ? 7.199 16.688 2.539 1 96.31 280 ALA A N 1
ATOM 2096 C CA . ALA A 1 280 ? 6.066 16.484 1.635 1 96.31 280 ALA A CA 1
ATOM 2097 C C . ALA A 1 280 ? 6.441 15.562 0.48 1 96.31 280 ALA A C 1
ATOM 2099 O O . ALA A 1 280 ? 5.742 14.586 0.21 1 96.31 280 ALA A O 1
ATOM 2100 N N . LEU A 1 281 ? 7.551 15.852 -0.154 1 97.25 281 LEU A N 1
ATOM 2101 C CA . LEU A 1 281 ? 7.98 15.094 -1.323 1 97.25 281 LEU A CA 1
ATOM 2102 C C . LEU A 1 281 ? 8.273 13.641 -0.951 1 97.25 281 LEU A C 1
ATOM 2104 O O . LEU A 1 281 ? 7.789 12.719 -1.609 1 97.25 281 LEU A O 1
ATOM 2108 N N . THR A 1 282 ? 9.031 13.445 0.107 1 98.19 282 THR A N 1
ATOM 2109 C CA . THR A 1 282 ? 9.477 12.102 0.454 1 98.19 282 THR A CA 1
ATOM 2110 C C . THR A 1 282 ? 8.328 11.289 1.046 1 98.19 282 THR A C 1
ATOM 2112 O O . THR A 1 282 ? 8.344 10.055 1 1 98.19 282 THR A O 1
ATOM 2115 N N . SER A 1 283 ? 7.309 11.977 1.683 1 97.69 283 SER A N 1
ATOM 2116 C CA . SER A 1 283 ? 6.117 11.258 2.115 1 97.69 283 SER A CA 1
ATOM 2117 C C . SER A 1 283 ? 5.391 10.625 0.933 1 97.69 283 SER A C 1
ATOM 2119 O O . SER A 1 283 ? 5.012 9.453 0.985 1 97.69 283 SER A O 1
ATOM 2121 N N . VAL A 1 284 ? 5.254 11.383 -0.145 1 97.12 284 VAL A N 1
ATOM 2122 C CA . VAL A 1 284 ? 4.594 10.883 -1.347 1 97.12 284 VAL A CA 1
ATOM 2123 C C . VAL A 1 284 ? 5.426 9.758 -1.961 1 97.12 284 VAL A C 1
ATOM 2125 O O . VAL A 1 284 ? 4.891 8.703 -2.318 1 97.12 284 VAL A O 1
ATOM 2128 N N . MET A 1 285 ? 6.691 9.969 -2.016 1 96.75 285 MET A N 1
ATOM 2129 C CA . MET A 1 285 ? 7.586 8.961 -2.578 1 96.75 285 MET A CA 1
ATOM 2130 C C . MET A 1 285 ? 7.5 7.656 -1.794 1 96.75 285 MET A C 1
ATOM 2132 O O . MET A 1 285 ? 7.453 6.578 -2.383 1 96.75 285 MET A O 1
ATOM 2136 N N . ALA A 1 286 ? 7.496 7.789 -0.466 1 97.5 286 ALA A N 1
ATOM 2137 C CA . ALA A 1 286 ? 7.441 6.613 0.398 1 97.5 286 ALA A CA 1
ATOM 2138 C C . ALA A 1 286 ? 6.117 5.871 0.232 1 97.5 286 ALA A C 1
ATOM 2140 O O . ALA A 1 286 ? 6.074 4.641 0.307 1 97.5 286 ALA A O 1
ATOM 2141 N N . LEU A 1 287 ? 5.016 6.594 -0.031 1 96.69 287 LEU A N 1
ATOM 2142 C CA . LEU A 1 287 ? 3.715 5.969 -0.248 1 96.69 287 LEU A CA 1
ATOM 2143 C C . LEU A 1 287 ? 3.676 5.246 -1.591 1 96.69 287 LEU A C 1
ATOM 2145 O O . LEU A 1 287 ? 3.002 4.223 -1.73 1 96.69 287 LEU A O 1
ATOM 2149 N N . VAL A 1 288 ? 4.434 5.719 -2.506 1 95.25 288 VAL A N 1
ATOM 2150 C CA . VAL A 1 288 ? 4.438 5.137 -3.844 1 95.25 288 VAL A CA 1
ATOM 2151 C C . VAL A 1 288 ? 5.34 3.902 -3.865 1 95.25 288 VAL A C 1
ATOM 2153 O O . VAL A 1 288 ? 4.973 2.869 -4.426 1 95.25 288 VAL A O 1
ATOM 2156 N N . SER A 1 289 ? 6.469 4.012 -3.17 1 94.81 289 SER A N 1
ATOM 2157 C CA . SER A 1 289 ? 7.402 2.891 -3.168 1 94.81 289 SER A CA 1
ATOM 2158 C C . SER A 1 289 ? 8.117 2.768 -1.826 1 94.81 289 SER A C 1
ATOM 2160 O O . SER A 1 289 ? 8.664 3.746 -1.317 1 94.81 289 SER A O 1
ATOM 2162 N N . VAL A 1 290 ? 8.273 1.55 -1.396 1 94.88 290 VAL A N 1
ATOM 2163 C CA . VAL A 1 290 ? 8.836 1.296 -0.072 1 94.88 290 VAL A CA 1
ATOM 2164 C C . VAL A 1 290 ? 10.32 1.653 -0.064 1 94.88 290 VAL A C 1
ATOM 2166 O O . VAL A 1 290 ? 10.859 2.047 0.97 1 94.88 290 VAL A O 1
ATOM 2169 N N . ARG A 1 291 ? 10.914 1.571 -1.171 1 94.19 291 ARG A N 1
ATOM 2170 C CA . ARG A 1 291 ? 12.352 1.819 -1.24 1 94.19 291 ARG A CA 1
ATOM 2171 C C . ARG A 1 291 ? 12.672 3.27 -0.896 1 94.19 291 ARG A C 1
ATOM 2173 O O . ARG A 1 291 ? 13.828 3.607 -0.63 1 94.19 291 ARG A O 1
ATOM 2180 N N . HIS A 1 292 ? 11.672 4.18 -0.859 1 97.06 292 HIS A N 1
ATOM 2181 C CA . HIS A 1 292 ? 11.898 5.59 -0.575 1 97.06 292 HIS A CA 1
ATOM 2182 C C . HIS A 1 292 ? 11.625 5.91 0.891 1 97.06 292 HIS A C 1
ATOM 2184 O O . HIS A 1 292 ? 11.781 7.055 1.321 1 97.06 292 HIS A O 1
ATOM 2190 N N . MET A 1 293 ? 11.312 4.934 1.683 1 98 293 MET A N 1
ATOM 2191 C CA . MET A 1 293 ? 11.008 5.125 3.096 1 98 293 MET A CA 1
ATOM 2192 C C . MET A 1 293 ? 12.172 5.773 3.828 1 98 293 MET A C 1
ATOM 2194 O O . MET A 1 293 ? 11.977 6.688 4.633 1 98 293 MET A O 1
ATOM 2198 N N . PRO A 1 294 ? 13.375 5.352 3.555 1 98.69 294 PRO A N 1
ATOM 2199 C CA . PRO A 1 294 ? 14.484 5.98 4.27 1 98.69 294 PRO A CA 1
ATOM 2200 C C . PRO A 1 294 ? 14.562 7.488 4.039 1 98.69 294 PRO A C 1
ATOM 2202 O O . PRO A 1 294 ? 14.938 8.234 4.945 1 98.69 294 PRO A O 1
ATOM 2205 N N . TYR A 1 295 ? 14.227 7.949 2.803 1 98.69 295 TYR A N 1
ATOM 2206 C CA . TYR A 1 295 ? 14.195 9.383 2.539 1 98.69 295 TYR A CA 1
ATOM 2207 C C . TYR A 1 295 ? 13.148 10.078 3.398 1 98.69 295 TYR A C 1
ATOM 2209 O O . TYR A 1 295 ? 13.391 11.156 3.943 1 98.69 295 TYR A O 1
ATOM 2217 N N . PHE A 1 296 ? 12.023 9.453 3.506 1 98.69 296 PHE A N 1
ATOM 2218 C CA . PHE A 1 296 ? 10.945 9.977 4.34 1 98.69 296 PHE A CA 1
ATOM 2219 C C . PHE A 1 296 ? 11.375 10.023 5.805 1 98.69 296 PHE A C 1
ATOM 2221 O O . PHE A 1 296 ? 11.133 11.016 6.492 1 98.69 296 PHE A O 1
ATOM 2228 N N . TYR A 1 297 ? 11.977 8.922 6.355 1 98.81 297 TYR A N 1
ATOM 2229 C CA . TYR A 1 297 ? 12.43 8.898 7.742 1 98.81 297 TYR A CA 1
ATOM 2230 C C . TYR A 1 297 ? 13.375 10.055 8.031 1 98.81 297 TYR A C 1
ATOM 2232 O O . TYR A 1 297 ? 13.258 10.727 9.055 1 98.81 297 TYR A O 1
ATOM 2240 N N . PHE A 1 298 ? 14.258 10.273 7.105 1 98.88 298 PHE A N 1
ATOM 2241 C CA . PHE A 1 298 ? 15.25 11.336 7.227 1 98.88 298 PHE A CA 1
ATOM 2242 C C . PHE A 1 298 ? 14.578 12.703 7.293 1 98.88 298 PHE A C 1
ATOM 2244 O O . PHE A 1 298 ? 14.797 13.461 8.242 1 98.88 298 PHE A O 1
ATOM 2251 N N . ALA A 1 299 ? 13.727 12.984 6.312 1 98.75 299 ALA A N 1
ATOM 2252 C CA . ALA A 1 299 ? 13.078 14.281 6.199 1 98.75 299 ALA A CA 1
ATOM 2253 C C . ALA A 1 299 ? 12.141 14.539 7.375 1 98.75 299 ALA A C 1
ATOM 2255 O O . ALA A 1 299 ? 12.07 15.656 7.891 1 98.75 299 ALA A O 1
ATOM 2256 N N . ALA A 1 300 ? 11.461 13.5 7.809 1 98.69 300 ALA A N 1
ATOM 2257 C CA . ALA A 1 300 ? 10.516 13.625 8.914 1 98.69 300 ALA A CA 1
ATOM 2258 C C . ALA A 1 300 ? 11.242 13.961 10.219 1 98.69 300 ALA A C 1
ATOM 2260 O O . ALA A 1 300 ? 10.828 14.852 10.961 1 98.69 300 ALA A O 1
ATOM 2261 N N . ALA A 1 301 ? 12.32 13.219 10.477 1 98.69 301 ALA A N 1
ATOM 2262 C CA . ALA A 1 301 ? 13.102 13.484 11.68 1 98.69 301 ALA A CA 1
ATOM 2263 C C . ALA A 1 301 ? 13.703 14.883 11.648 1 98.69 301 ALA A C 1
ATOM 2265 O O . ALA A 1 301 ? 13.688 15.594 12.656 1 98.69 301 ALA A O 1
ATOM 2266 N N . TRP A 1 302 ? 14.203 15.258 10.492 1 98.5 302 TRP A N 1
ATOM 2267 C CA . TRP A 1 302 ? 14.805 16.578 10.312 1 98.5 302 TRP A CA 1
ATOM 2268 C C . TRP A 1 302 ? 13.781 17.672 10.555 1 98.5 302 TRP A C 1
ATOM 2270 O O . TRP A 1 302 ? 14.008 18.578 11.375 1 98.5 302 TRP A O 1
ATOM 2280 N N . ALA A 1 303 ? 12.602 17.578 9.961 1 97.69 303 ALA A N 1
ATOM 2281 C CA . ALA A 1 303 ? 11.539 18.578 10.125 1 97.69 303 ALA A CA 1
ATOM 2282 C C . ALA A 1 303 ? 11.047 18.625 11.57 1 97.69 303 ALA A C 1
ATOM 2284 O O . ALA A 1 303 ? 10.93 19.703 12.148 1 97.69 303 ALA A O 1
ATOM 2285 N N . ALA A 1 304 ? 10.836 17.484 12.141 1 97.5 304 ALA A N 1
ATOM 2286 C CA . ALA A 1 304 ? 10.312 17.406 13.508 1 97.5 304 ALA A CA 1
ATOM 2287 C C . ALA A 1 304 ? 11.289 18.016 14.5 1 97.5 304 ALA A C 1
ATOM 2289 O O . ALA A 1 304 ? 10.883 18.734 15.422 1 97.5 304 ALA A O 1
ATOM 2290 N N . SER A 1 305 ? 12.555 17.734 14.344 1 96.56 305 SER A N 1
ATOM 2291 C CA . SER A 1 305 ? 13.57 18.203 15.273 1 96.56 305 SER A CA 1
ATOM 2292 C C . SER A 1 305 ? 13.602 19.734 15.328 1 96.56 305 SER A C 1
ATOM 2294 O O . SER A 1 305 ? 13.773 20.328 16.391 1 96.56 305 SER A O 1
ATOM 2296 N N . ARG A 1 306 ? 13.414 20.297 14.195 1 92.75 306 ARG A N 1
ATOM 2297 C CA . ARG A 1 306 ? 13.469 21.75 14.109 1 92.75 306 ARG A CA 1
ATOM 2298 C C . ARG A 1 306 ? 12.164 22.375 14.594 1 92.75 306 ARG A C 1
ATOM 2300 O O . ARG A 1 306 ? 12.18 23.359 15.336 1 92.75 306 ARG A O 1
ATOM 2307 N N . ASP A 1 307 ? 11.133 21.797 14.242 1 94.19 307 ASP A N 1
ATOM 2308 C CA . ASP A 1 307 ? 9.836 22.438 14.445 1 94.19 307 ASP A CA 1
ATOM 2309 C C . ASP A 1 307 ? 9.32 22.188 15.867 1 94.19 307 ASP A C 1
ATOM 2311 O O . ASP A 1 307 ? 8.531 22.984 16.391 1 94.19 307 ASP A O 1
ATOM 2315 N N . LEU A 1 308 ? 9.758 21.141 16.5 1 93.56 308 LEU A N 1
ATOM 2316 C CA . LEU A 1 308 ? 9.305 20.828 17.844 1 93.56 308 LEU A CA 1
ATOM 2317 C C . LEU A 1 308 ? 10.258 21.422 18.891 1 93.56 308 LEU A C 1
ATOM 2319 O O . LEU A 1 308 ? 10.016 21.312 20.094 1 93.56 308 LEU A O 1
ATOM 2323 N N . LEU A 1 309 ? 11.32 21.984 18.5 1 89.94 309 LEU A N 1
ATOM 2324 C CA . LEU A 1 309 ? 12.367 22.469 19.406 1 89.94 309 LEU A CA 1
ATOM 2325 C C . LEU A 1 309 ? 11.797 23.422 20.453 1 89.94 309 LEU A C 1
ATOM 2327 O O . LEU A 1 309 ? 12.062 23.266 21.641 1 89.94 309 LEU A O 1
ATOM 2331 N N . PRO A 1 310 ? 10.953 24.375 20 1 86.31 310 PRO A N 1
ATOM 2332 C CA . PRO A 1 310 ? 10.406 25.281 21.016 1 86.31 310 PRO A CA 1
ATOM 2333 C C . PRO A 1 310 ? 9.57 24.547 22.062 1 86.31 310 PRO A C 1
ATOM 2335 O O . PRO A 1 310 ? 9.656 24.875 23.25 1 86.31 310 PRO A O 1
ATOM 2338 N N . LEU A 1 311 ? 8.82 23.656 21.578 1 84.12 311 LEU A N 1
ATOM 2339 C CA . LEU A 1 311 ? 7.996 22.875 22.5 1 84.12 311 LEU A CA 1
ATOM 2340 C C . LEU A 1 311 ? 8.867 22.062 23.453 1 84.12 311 LEU A C 1
ATOM 2342 O O . LEU A 1 311 ? 8.57 21.938 24.641 1 84.12 311 LEU A O 1
ATOM 2346 N N . TYR A 1 312 ? 9.82 21.531 22.828 1 83.81 312 TYR A N 1
ATOM 2347 C CA . TYR A 1 312 ? 10.766 20.734 23.594 1 83.81 312 TYR A CA 1
ATOM 2348 C C . TYR A 1 312 ? 11.477 21.578 24.641 1 83.81 312 TYR A C 1
ATOM 2350 O O . TYR A 1 312 ? 11.602 21.172 25.797 1 83.81 312 TYR A O 1
ATOM 2358 N N . LEU A 1 313 ? 11.938 22.719 24.297 1 85.5 313 LEU A N 1
ATOM 2359 C CA . LEU A 1 313 ? 12.672 23.594 25.219 1 85.5 313 LEU A CA 1
ATOM 2360 C C . LEU A 1 313 ? 11.773 24.031 26.359 1 85.5 313 LEU A C 1
ATOM 2362 O O . LEU A 1 313 ? 12.242 24.203 27.5 1 85.5 313 LEU A O 1
ATOM 2366 N N . ARG A 1 314 ? 10.547 24.156 26.094 1 82.75 314 ARG A N 1
ATOM 2367 C CA . ARG A 1 314 ? 9.594 24.547 27.125 1 82.75 314 ARG A CA 1
ATOM 2368 C C . ARG A 1 314 ? 9.312 23.391 28.078 1 82.75 314 ARG A C 1
ATOM 2370 O O . ARG A 1 314 ? 9.211 23.578 29.281 1 82.75 314 ARG A O 1
ATOM 2377 N N . ALA A 1 315 ? 9.227 22.312 27.5 1 77.38 315 ALA A N 1
ATOM 2378 C CA . ALA A 1 315 ? 8.859 21.125 28.266 1 77.38 315 ALA A CA 1
ATOM 2379 C C . ALA A 1 315 ? 10.062 20.578 29.031 1 77.38 315 ALA A C 1
ATOM 2381 O O . ALA A 1 315 ? 9.914 20.047 30.141 1 77.38 315 ALA A O 1
ATOM 2382 N N . ALA A 1 316 ? 11.164 20.578 28.359 1 69.88 316 ALA A N 1
ATOM 2383 C CA . ALA A 1 316 ? 12.391 20.016 28.938 1 69.88 316 ALA A CA 1
ATOM 2384 C C . ALA A 1 316 ? 12.844 20.828 30.156 1 69.88 316 ALA A C 1
ATOM 2386 O O . ALA A 1 316 ? 13.719 20.391 30.906 1 69.88 316 ALA A O 1
ATOM 2387 N N . SER A 1 317 ? 12.164 21.953 30.297 1 71.38 317 SER A N 1
ATOM 2388 C CA . SER A 1 317 ? 12.422 22.688 31.531 1 71.38 317 SER A CA 1
ATOM 2389 C C . SER A 1 317 ? 11.898 21.938 32.75 1 71.38 317 SER A C 1
ATOM 2391 O O . SER A 1 317 ? 12.398 22.109 33.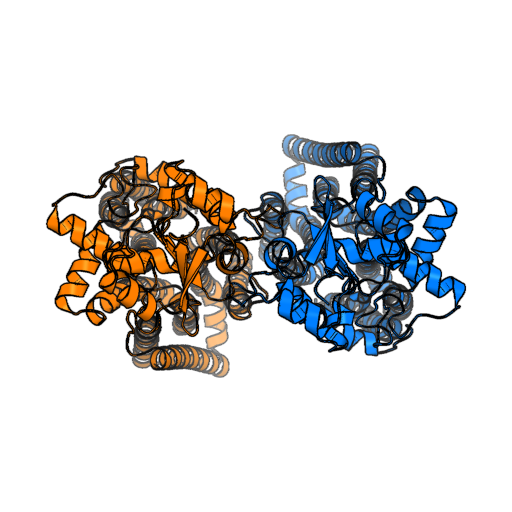875 1 71.38 317 SER A O 1
ATOM 2393 N N . GLY A 1 318 ? 11.102 21.016 32.406 1 80.31 318 GLY A N 1
ATOM 2394 C CA . GLY A 1 318 ? 10.656 20.141 33.469 1 80.31 318 GLY A CA 1
ATOM 2395 C C . GLY A 1 318 ? 11.516 18.891 33.625 1 80.31 318 GLY A C 1
ATOM 2396 O O . GLY A 1 318 ? 11.914 18.281 32.625 1 80.31 318 GLY A O 1
ATOM 2397 N N . ARG A 1 319 ? 11.953 18.594 34.812 1 81.88 319 ARG A N 1
ATOM 2398 C CA . ARG A 1 319 ? 12.859 17.484 35.156 1 81.88 319 ARG A CA 1
ATOM 2399 C C . ARG A 1 319 ? 12.305 16.172 34.625 1 81.88 319 ARG A C 1
ATOM 2401 O O . ARG A 1 319 ? 13.047 15.336 34.125 1 81.88 319 ARG A O 1
ATOM 2408 N N . VAL A 1 320 ? 11.086 16.047 34.625 1 86.06 320 VAL A N 1
ATOM 2409 C CA . VAL A 1 320 ? 10.453 14.789 34.281 1 86.06 320 VAL A CA 1
ATOM 2410 C C . VAL A 1 320 ? 10.469 14.609 32.75 1 86.06 320 VAL A C 1
ATOM 2412 O O . VAL A 1 320 ? 10.797 13.531 32.25 1 86.06 320 VAL A O 1
ATOM 2415 N N . ALA A 1 321 ? 10.172 15.609 32.031 1 84.88 321 ALA A N 1
ATOM 2416 C CA . ALA A 1 321 ? 10.156 15.562 30.578 1 84.88 321 ALA A CA 1
ATOM 2417 C C . ALA A 1 321 ? 11.562 15.328 30.016 1 84.88 321 ALA A C 1
ATOM 2419 O O . ALA A 1 321 ? 11.742 14.547 29.078 1 84.88 321 ALA A O 1
ATOM 2420 N N . ALA A 1 322 ? 12.5 15.961 30.609 1 85.19 322 ALA A N 1
ATOM 2421 C CA . ALA A 1 322 ? 13.891 15.805 30.188 1 85.19 322 ALA A CA 1
ATOM 2422 C C . ALA A 1 322 ? 14.375 14.375 30.438 1 85.19 322 ALA A C 1
ATOM 2424 O O . ALA A 1 322 ? 15.047 13.789 29.594 1 85.19 322 ALA A O 1
ATOM 2425 N N . ALA A 1 323 ? 14.016 13.883 31.594 1 89.94 323 ALA A N 1
ATOM 2426 C CA . ALA A 1 323 ? 14.391 12.516 31.938 1 89.94 323 ALA A CA 1
ATOM 2427 C C . ALA A 1 323 ? 13.719 11.508 31 1 89.94 323 ALA A C 1
ATOM 2429 O O . ALA A 1 323 ? 14.336 10.531 30.578 1 89.94 323 ALA A O 1
ATOM 2430 N N . ALA A 1 324 ? 12.531 11.789 30.734 1 90.62 324 ALA A N 1
ATOM 2431 C CA . ALA A 1 324 ? 11.781 10.906 29.844 1 90.62 324 ALA A CA 1
ATOM 2432 C C . ALA A 1 324 ? 12.406 10.875 28.453 1 90.62 324 ALA A C 1
ATOM 2434 O O . ALA A 1 324 ? 12.547 9.812 27.859 1 90.62 324 ALA A O 1
ATOM 2435 N N . LEU A 1 325 ? 12.75 11.961 27.938 1 90.5 325 LEU A N 1
ATOM 2436 C CA . LEU A 1 325 ? 13.367 12.031 26.609 1 90.5 325 LEU A CA 1
ATOM 2437 C C . LEU A 1 325 ? 14.727 11.352 26.609 1 90.5 325 LEU A C 1
ATOM 2439 O O . LEU A 1 325 ? 15.117 10.719 25.625 1 90.5 325 LEU A O 1
ATOM 2443 N N . SER A 1 326 ? 15.461 11.562 27.672 1 91.62 326 SER A N 1
ATOM 2444 C CA . SER A 1 326 ? 16.75 10.883 27.781 1 91.62 326 SER A CA 1
ATOM 2445 C C . SER A 1 326 ? 16.578 9.367 27.812 1 91.62 326 SER A C 1
ATOM 2447 O O . SER A 1 326 ? 17.375 8.641 27.219 1 91.62 326 SER A O 1
ATOM 2449 N N . LEU A 1 327 ? 15.555 8.938 28.484 1 94.75 327 LEU A N 1
ATOM 2450 C CA . LEU A 1 327 ? 15.258 7.516 28.516 1 94.75 327 LEU A CA 1
ATOM 2451 C C . LEU A 1 327 ? 14.883 7.004 27.125 1 94.75 327 LEU A C 1
ATOM 2453 O O . LEU A 1 327 ? 15.312 5.922 26.734 1 94.75 327 LEU A O 1
ATOM 2457 N N . VAL A 1 328 ? 14.102 7.785 26.438 1 95.31 328 VAL A N 1
ATOM 2458 C CA . VAL A 1 328 ? 13.719 7.406 25.094 1 95.31 328 VAL A CA 1
ATOM 2459 C C . VAL A 1 328 ? 14.961 7.312 24.203 1 95.31 328 VAL A C 1
ATOM 2461 O O . VAL A 1 328 ? 15.109 6.359 23.438 1 95.31 328 VAL A O 1
ATOM 2464 N N . ALA A 1 329 ? 15.828 8.281 24.312 1 95.56 329 ALA A N 1
ATOM 2465 C CA . ALA A 1 329 ? 17.078 8.266 23.547 1 95.56 329 ALA A CA 1
ATOM 2466 C C . ALA A 1 329 ? 17.906 7.027 23.859 1 95.56 329 ALA A C 1
ATOM 2468 O O . ALA A 1 329 ? 18.438 6.375 22.953 1 95.56 329 ALA A O 1
ATOM 2469 N N . ALA A 1 330 ? 17.969 6.719 25.078 1 97 330 ALA A N 1
ATOM 2470 C CA . ALA A 1 330 ? 18.719 5.539 25.516 1 97 330 ALA A CA 1
ATOM 2471 C C . ALA A 1 330 ? 18.062 4.262 24.984 1 97 330 ALA A C 1
ATOM 2473 O O . ALA A 1 330 ? 18.766 3.332 24.578 1 97 330 ALA A O 1
ATOM 2474 N N . LEU A 1 331 ? 16.797 4.246 25.047 1 97.75 331 LEU A N 1
ATOM 2475 C CA . LEU A 1 331 ? 16.078 3.072 24.562 1 97.75 331 LEU A CA 1
ATOM 2476 C C . LEU A 1 331 ? 16.266 2.893 23.062 1 97.75 331 LEU A C 1
ATOM 2478 O O . LEU A 1 331 ? 16.422 1.766 22.594 1 97.75 331 LEU A O 1
ATOM 2482 N N . VAL A 1 332 ? 16.234 3.965 22.344 1 97.69 332 VAL A N 1
ATOM 2483 C CA . VAL A 1 332 ? 16.469 3.9 20.906 1 97.69 332 VAL A CA 1
ATOM 2484 C C . VAL A 1 332 ? 17.875 3.354 20.641 1 97.69 332 VAL A C 1
ATOM 2486 O O . VAL A 1 332 ? 18.047 2.457 19.812 1 97.69 332 VAL A O 1
ATOM 2489 N N . ALA A 1 333 ? 18.828 3.861 21.312 1 97.81 333 ALA A N 1
ATOM 2490 C CA . ALA A 1 333 ? 20.203 3.4 21.156 1 97.81 333 ALA A CA 1
ATOM 2491 C C . ALA A 1 333 ? 20.328 1.927 21.531 1 97.81 333 ALA A C 1
ATOM 2493 O O . ALA A 1 333 ? 20.953 1.146 20.797 1 97.81 333 ALA A O 1
ATOM 2494 N N . ALA A 1 334 ? 19.719 1.572 22.625 1 98.06 334 ALA A N 1
ATOM 2495 C CA . ALA A 1 334 ? 19.781 0.189 23.094 1 98.06 334 ALA A CA 1
ATOM 2496 C C . ALA A 1 334 ? 19.094 -0.75 22.094 1 98.06 334 ALA A C 1
ATOM 2498 O O . ALA A 1 334 ? 19.594 -1.842 21.828 1 98.06 334 ALA A O 1
ATOM 2499 N N . THR A 1 335 ? 18 -0.314 21.625 1 97.88 335 THR A N 1
ATOM 2500 C CA . THR A 1 335 ? 17.266 -1.131 20.672 1 97.88 335 THR A CA 1
ATOM 2501 C C . THR A 1 335 ? 18.078 -1.291 19.375 1 97.88 335 THR A C 1
ATOM 2503 O O . THR A 1 335 ? 18.094 -2.373 18.797 1 97.88 335 THR A O 1
ATOM 2506 N N . THR A 1 336 ? 18.656 -0.256 18.953 1 97.19 336 THR A N 1
ATOM 2507 C CA . THR A 1 336 ? 19.484 -0.31 17.734 1 97.19 336 THR A CA 1
ATOM 2508 C C . THR A 1 336 ? 20.672 -1.252 17.938 1 97.19 336 THR A C 1
ATOM 2510 O O . THR A 1 336 ? 20.969 -2.057 17.047 1 97.19 336 THR A O 1
ATOM 2513 N N . LEU A 1 337 ? 21.297 -1.165 19.062 1 97.19 337 LEU A N 1
ATOM 2514 C CA . LEU A 1 337 ? 22.422 -2.045 19.359 1 97.19 337 LEU A CA 1
ATOM 2515 C C . LEU A 1 337 ? 21.953 -3.494 19.469 1 97.19 337 LEU A C 1
ATOM 2517 O O . LEU A 1 337 ? 22.641 -4.406 19 1 97.19 337 LEU A O 1
ATOM 2521 N N . ALA A 1 338 ? 20.859 -3.654 20.109 1 97.56 338 ALA A N 1
ATOM 2522 C CA . ALA A 1 338 ? 20.312 -5.004 20.25 1 97.56 338 ALA A CA 1
ATOM 2523 C C . ALA A 1 338 ? 19.969 -5.598 18.891 1 97.56 338 ALA A C 1
ATOM 2525 O O . ALA A 1 338 ? 20.266 -6.762 18.625 1 97.56 338 ALA A O 1
ATOM 2526 N N . ALA A 1 339 ? 19.297 -4.805 18.125 1 96.75 339 ALA A N 1
ATOM 2527 C CA . ALA A 1 339 ? 19 -5.242 16.75 1 96.75 339 ALA A CA 1
ATOM 2528 C C . ALA A 1 339 ? 20.281 -5.551 15.984 1 96.75 339 ALA A C 1
ATOM 2530 O O . ALA A 1 339 ? 20.359 -6.543 15.258 1 96.75 339 ALA A O 1
ATOM 2531 N N . GLY A 1 340 ? 21.25 -4.684 16.172 1 97.31 340 GLY A N 1
ATOM 2532 C CA . GLY A 1 340 ? 22.547 -4.906 15.547 1 97.31 340 GLY A CA 1
ATOM 2533 C C . GLY A 1 340 ? 23.203 -6.195 15.992 1 97.31 340 GLY A C 1
ATOM 2534 O O . GLY A 1 340 ? 23.734 -6.953 15.172 1 97.31 340 GLY A O 1
ATOM 2535 N N . ALA A 1 341 ? 23.156 -6.48 17.234 1 96.38 341 ALA A N 1
ATOM 2536 C CA . ALA A 1 341 ? 23.75 -7.699 17.781 1 96.38 341 ALA A CA 1
ATOM 2537 C C . ALA A 1 341 ? 23.078 -8.945 17.219 1 96.38 341 ALA A C 1
ATOM 2539 O O . ALA A 1 341 ? 23.734 -9.953 16.953 1 96.38 341 ALA A O 1
ATOM 2540 N N . ALA A 1 342 ? 21.844 -8.82 17 1 96.12 342 ALA A N 1
ATOM 2541 C CA . ALA A 1 342 ? 21.078 -9.945 16.469 1 96.12 342 ALA A CA 1
ATOM 2542 C C . ALA A 1 342 ? 21.406 -10.18 15 1 96.12 342 ALA A C 1
ATOM 2544 O O . ALA A 1 342 ? 21.188 -11.281 14.477 1 96.12 342 ALA A O 1
ATOM 2545 N N . HIS A 1 343 ? 21.906 -9.211 14.359 1 96.62 343 HIS A N 1
ATOM 2546 C CA . HIS A 1 343 ? 22.141 -9.305 12.922 1 96.62 343 HIS A CA 1
ATOM 2547 C C . HIS A 1 343 ? 23.641 -9.344 12.617 1 96.62 343 HIS A C 1
ATOM 2549 O O . HIS A 1 343 ? 24.047 -9.039 11.492 1 96.62 343 HIS A O 1
ATOM 2555 N N . PHE A 1 344 ? 24.438 -9.602 13.562 1 95 344 PHE A N 1
ATOM 2556 C CA . PHE A 1 344 ? 25.891 -9.727 13.43 1 95 344 PHE A CA 1
ATOM 2557 C C . PHE A 1 344 ? 26.344 -11.141 13.773 1 95 344 PHE A C 1
ATOM 2559 O O . PHE A 1 344 ? 25.75 -11.797 14.633 1 95 344 PHE A O 1
ATOM 2566 N N . PRO A 1 345 ? 27.281 -11.703 13.016 1 96.25 345 PRO A N 1
ATOM 2567 C CA . PRO A 1 345 ? 28.141 -11.07 12.023 1 96.25 345 PRO A CA 1
ATOM 2568 C C . PRO A 1 345 ? 27.547 -11.07 10.625 1 96.25 345 PRO A C 1
ATOM 2570 O O . PRO A 1 345 ? 26.516 -11.711 10.391 1 96.25 345 PRO A O 1
ATOM 2573 N N . PRO A 1 346 ? 28.25 -10.383 9.664 1 96.94 346 PRO A N 1
ATOM 2574 C CA . PRO A 1 346 ? 27.766 -10.383 8.281 1 96.94 346 PRO A CA 1
ATOM 2575 C C . PRO A 1 346 ? 27.688 -11.789 7.68 1 96.94 346 PRO A C 1
ATOM 2577 O O . PRO A 1 346 ? 28.547 -12.625 7.945 1 96.94 346 PRO A O 1
ATOM 2580 N N . SER A 1 347 ? 26.625 -11.992 6.984 1 96.38 347 SER A N 1
ATOM 2581 C CA . SER A 1 347 ? 26.438 -13.258 6.281 1 96.38 347 SER A CA 1
ATOM 2582 C C . SER A 1 347 ? 26.844 -13.141 4.816 1 96.38 347 SER A C 1
ATOM 2584 O O . SER A 1 347 ? 27.172 -12.047 4.34 1 96.38 347 SER A O 1
ATOM 2586 N N . TRP A 1 348 ? 26.953 -14.258 4.199 1 95.94 348 TRP A N 1
ATOM 2587 C CA . TRP A 1 348 ? 27.219 -14.32 2.768 1 95.94 348 TRP A CA 1
ATOM 2588 C C . TRP A 1 348 ? 26.172 -15.164 2.057 1 95.94 348 TRP A C 1
ATOM 2590 O O . TRP A 1 348 ? 24.984 -15.086 2.379 1 95.94 348 TRP A O 1
ATOM 2600 N N . THR A 1 349 ? 26.5 -15.945 1.025 1 94.81 349 THR A N 1
ATOM 2601 C CA . THR A 1 349 ? 25.531 -16.656 0.207 1 94.81 349 THR A CA 1
ATOM 2602 C C . THR A 1 349 ? 24.828 -17.734 1.02 1 94.81 349 THR A C 1
ATOM 2604 O O . THR A 1 349 ? 23.766 -18.219 0.636 1 94.81 349 THR A O 1
ATOM 2607 N N . GLU A 1 350 ? 25.344 -18.062 2.176 1 92.62 350 GLU A N 1
ATOM 2608 C CA . GLU A 1 350 ? 24.781 -19.125 3.008 1 92.62 350 GLU A CA 1
ATOM 2609 C C . GLU A 1 350 ? 23.5 -18.656 3.697 1 92.62 350 GLU A C 1
ATOM 2611 O O . GLU A 1 350 ? 22.703 -19.469 4.148 1 92.62 350 GLU A O 1
ATOM 2616 N N . ASP A 1 351 ? 23.391 -17.391 3.842 1 93.75 351 ASP A N 1
ATOM 2617 C CA . ASP A 1 351 ? 22.234 -16.781 4.492 1 93.75 351 ASP A CA 1
ATOM 2618 C C . ASP A 1 351 ? 21.844 -15.477 3.816 1 93.75 351 ASP A C 1
ATOM 2620 O O . ASP A 1 351 ? 22.078 -14.391 4.367 1 93.75 351 ASP A O 1
ATOM 2624 N N . PRO A 1 352 ? 21.203 -15.609 2.676 1 93 352 PRO A N 1
ATOM 2625 C CA . PRO A 1 352 ? 20.875 -14.414 1.895 1 93 352 PRO A CA 1
ATOM 2626 C C . PRO A 1 352 ? 19.641 -13.695 2.42 1 93 352 PRO A C 1
ATOM 2628 O O . PRO A 1 352 ? 18.891 -14.242 3.238 1 93 352 PRO A O 1
ATOM 2631 N N . ARG A 1 353 ? 19.516 -12.375 1.948 1 87.31 353 ARG A N 1
ATOM 2632 C CA . ARG A 1 353 ? 18.312 -11.594 2.176 1 87.31 353 ARG A CA 1
ATOM 2633 C C . ARG A 1 353 ? 17.188 -12.039 1.245 1 87.31 353 ARG A C 1
ATOM 2635 O O . ARG A 1 353 ? 17 -11.469 0.168 1 87.31 353 ARG A O 1
ATOM 2642 N N . ALA A 1 354 ? 16.781 -13.219 1.322 1 70.75 354 ALA A N 1
ATOM 2643 C CA . ALA A 1 354 ? 15.766 -13.773 0.43 1 70.75 354 ALA A CA 1
ATOM 2644 C C . ALA A 1 354 ? 14.75 -14.602 1.207 1 70.75 354 ALA A C 1
ATOM 2646 O O . ALA A 1 354 ? 14.984 -14.969 2.361 1 70.75 354 ALA A O 1
ATOM 2647 N N . HIS A 1 355 ? 13.656 -14.617 0.524 1 73.38 355 HIS A N 1
ATOM 2648 C CA . HIS A 1 355 ? 12.641 -15.492 1.098 1 73.38 355 HIS A CA 1
ATOM 2649 C C . HIS A 1 355 ? 13.078 -16.953 1.041 1 73.38 355 HIS A C 1
ATOM 2651 O O . HIS A 1 355 ? 12.688 -17.75 1.893 1 73.38 355 HIS A O 1
ATOM 2657 N N . LEU A 1 356 ? 13.953 -17.188 -0.016 1 86.75 356 LEU A N 1
ATOM 2658 C CA . LEU A 1 356 ? 14.484 -18.531 -0.219 1 86.75 356 LEU A CA 1
ATOM 2659 C C . LEU A 1 356 ? 16.016 -18.516 -0.221 1 86.75 356 LEU A C 1
ATOM 2661 O O . LEU A 1 356 ? 16.625 -17.562 -0.714 1 86.75 356 LEU A O 1
ATOM 2665 N N . PRO A 1 357 ? 16.531 -19.578 0.353 1 92.5 357 PRO A N 1
ATOM 2666 C CA . PRO A 1 357 ? 17.984 -19.703 0.211 1 92.5 357 PRO A CA 1
ATOM 2667 C C . PRO A 1 357 ? 18.422 -19.906 -1.241 1 92.5 357 PRO A C 1
ATOM 2669 O O . PRO A 1 357 ? 17.625 -20.328 -2.076 1 92.5 357 PRO A O 1
ATOM 2672 N N . PHE A 1 358 ? 19.609 -19.5 -1.504 1 96.19 358 PHE A N 1
ATOM 2673 C CA . PHE A 1 358 ? 20.156 -19.812 -2.822 1 96.19 358 PHE A CA 1
ATOM 2674 C C . PHE A 1 358 ? 20.234 -21.328 -3.031 1 96.19 358 PHE A C 1
ATOM 2676 O O . PHE A 1 358 ? 20.453 -22.078 -2.078 1 96.19 358 PHE A O 1
ATOM 2683 N N . PRO A 1 359 ? 20.078 -21.766 -4.281 1 96.69 359 PRO A N 1
ATOM 2684 C CA . PRO A 1 359 ? 20.062 -23.203 -4.562 1 96.69 359 PRO A CA 1
ATOM 2685 C C . PRO A 1 359 ? 21.453 -23.781 -4.758 1 96.69 359 PRO A C 1
ATOM 2687 O O . PRO A 1 359 ? 21.766 -24.312 -5.828 1 96.69 359 PRO A O 1
ATOM 2690 N N . GLU A 1 360 ? 22.266 -23.797 -3.758 1 96.75 360 GLU A N 1
ATOM 2691 C CA . GLU A 1 360 ? 23.656 -24.203 -3.836 1 96.75 360 GLU A CA 1
ATOM 2692 C C . GLU A 1 360 ? 23.797 -25.656 -4.293 1 96.75 360 GLU A C 1
ATOM 2694 O O . GLU A 1 360 ? 24.578 -25.953 -5.199 1 96.75 360 GLU A O 1
ATOM 2699 N N . GLY A 1 361 ? 23 -26.516 -3.635 1 97.25 361 GLY A N 1
ATOM 2700 C CA . GLY A 1 361 ? 23.062 -27.922 -4.008 1 97.25 361 GLY A CA 1
ATOM 2701 C C . GLY A 1 361 ? 22.656 -28.172 -5.445 1 97.25 361 GLY A C 1
ATOM 2702 O O . GLY A 1 361 ? 23.297 -28.938 -6.156 1 97.25 361 GLY A O 1
ATOM 2703 N N . ALA A 1 362 ? 21.641 -27.562 -5.91 1 98.06 362 ALA A N 1
ATOM 2704 C CA . ALA A 1 362 ? 21.156 -27.734 -7.277 1 98.06 362 ALA A CA 1
ATOM 2705 C C . ALA A 1 362 ? 22.172 -27.219 -8.289 1 98.06 362 ALA A C 1
ATOM 2707 O O . ALA A 1 362 ? 22.406 -27.844 -9.32 1 98.06 362 ALA A O 1
ATOM 2708 N N . VAL A 1 363 ? 22.797 -26.109 -8.008 1 98.38 363 VAL A N 1
ATOM 2709 C CA . VAL A 1 363 ? 23.75 -25.5 -8.938 1 98.38 363 VAL A CA 1
ATOM 2710 C C . VAL A 1 363 ? 25.016 -26.359 -9 1 98.38 363 VAL A C 1
ATOM 2712 O O . VAL A 1 363 ? 25.594 -26.531 -10.07 1 98.38 363 VAL A O 1
ATOM 2715 N N . ASP A 1 364 ? 25.469 -26.859 -7.828 1 98.25 364 ASP A N 1
ATOM 2716 C CA . ASP A 1 364 ? 26.594 -27.797 -7.836 1 98.25 364 ASP A CA 1
ATOM 2717 C C . ASP A 1 364 ? 26.312 -28.984 -8.75 1 98.25 364 ASP A C 1
ATOM 2719 O O . ASP A 1 364 ? 27.156 -29.375 -9.539 1 98.25 364 ASP A O 1
ATOM 2723 N N . PHE A 1 365 ? 25.125 -29.484 -8.609 1 98.38 365 PHE A N 1
ATOM 2724 C CA . PHE A 1 365 ? 24.672 -30.609 -9.43 1 98.38 365 PHE A CA 1
ATOM 2725 C C . PHE A 1 365 ? 24.688 -30.234 -10.906 1 98.38 365 PHE A C 1
ATOM 2727 O O . PHE A 1 365 ? 25.172 -31.016 -11.742 1 98.38 365 PHE A O 1
ATOM 2734 N N . MET A 1 366 ? 24.188 -29.109 -11.273 1 98.38 366 MET A N 1
ATOM 2735 C CA . MET A 1 366 ? 24.141 -28.625 -12.648 1 98.38 366 MET A CA 1
ATOM 2736 C C . MET A 1 366 ? 25.531 -28.516 -13.242 1 98.38 366 MET A C 1
ATOM 2738 O O . MET A 1 366 ? 25.766 -28.953 -14.375 1 98.38 366 MET A O 1
ATOM 2742 N N . LEU A 1 367 ? 26.453 -27.922 -12.477 1 98.25 367 LEU A N 1
ATOM 2743 C CA . LEU A 1 367 ? 27.828 -27.719 -12.938 1 98.25 367 LEU A CA 1
ATOM 2744 C C . LEU A 1 367 ? 28.531 -29.062 -13.141 1 98.25 367 LEU A C 1
ATOM 2746 O O . LEU A 1 367 ? 29.266 -29.25 -14.125 1 98.25 367 LEU A O 1
ATOM 2750 N N . GLU A 1 368 ? 28.281 -29.922 -12.242 1 97.88 368 GLU A N 1
ATOM 2751 C CA . GLU A 1 368 ? 28.891 -31.234 -12.32 1 97.88 368 GLU A CA 1
ATOM 2752 C C . GLU A 1 368 ? 28.391 -32.031 -13.539 1 97.88 368 GLU A C 1
ATOM 2754 O O . GLU A 1 368 ? 29.141 -32.75 -14.18 1 97.88 368 GLU A O 1
ATOM 2759 N N . ARG A 1 369 ? 27.109 -31.828 -13.922 1 97 369 ARG A N 1
ATOM 2760 C CA . ARG A 1 369 ? 26.469 -32.625 -14.953 1 97 369 ARG A CA 1
ATOM 2761 C C . ARG A 1 369 ? 26.406 -31.891 -16.281 1 97 369 ARG A C 1
ATOM 2763 O O . ARG A 1 369 ? 25.938 -32.406 -17.281 1 97 369 ARG A O 1
ATOM 2770 N N . GLY A 1 370 ? 26.844 -30.625 -16.266 1 96.56 370 GLY A N 1
ATOM 2771 C CA . GLY A 1 370 ? 26.828 -29.828 -17.484 1 96.56 370 GLY A CA 1
ATOM 2772 C C . GLY A 1 370 ? 25.453 -29.375 -17.891 1 96.56 370 GLY A C 1
ATOM 2773 O O . GLY A 1 370 ? 25.156 -29.25 -19.078 1 96.56 370 GLY A O 1
ATOM 2774 N N . LEU A 1 371 ? 24.547 -29.219 -17.016 1 97.38 371 LEU A N 1
ATOM 2775 C CA . LEU A 1 371 ? 23.172 -28.766 -17.25 1 97.38 371 LEU A CA 1
ATOM 2776 C C . LEU A 1 371 ? 23.078 -27.25 -17.078 1 97.38 371 LEU A C 1
ATOM 2778 O O . LEU A 1 371 ? 22.234 -26.766 -16.328 1 97.38 371 LEU A O 1
ATOM 2782 N N . THR A 1 372 ? 23.906 -26.5 -17.766 1 97.88 372 THR A N 1
ATOM 2783 C CA . THR A 1 372 ? 24.031 -25.062 -17.5 1 97.88 372 THR A CA 1
ATOM 2784 C C . THR A 1 372 ? 23.609 -24.25 -18.719 1 97.88 372 THR A C 1
ATOM 2786 O O . THR A 1 372 ? 23.656 -23.031 -18.703 1 97.88 372 THR A O 1
ATOM 2789 N N . GLU A 1 373 ? 23.172 -24.938 -19.75 1 96.81 373 GLU A N 1
ATOM 2790 C CA . GLU A 1 373 ? 22.781 -24.234 -20.969 1 96.81 373 GLU A CA 1
ATOM 2791 C C . GLU A 1 373 ? 21.281 -23.906 -20.953 1 96.81 373 GLU A C 1
ATOM 2793 O O . GLU A 1 373 ? 20.469 -24.75 -20.562 1 96.81 373 GLU A O 1
ATOM 2798 N N . ARG A 1 374 ? 20.922 -22.688 -21.328 1 97.88 374 ARG A N 1
ATOM 2799 C CA . ARG A 1 374 ? 19.547 -22.219 -21.484 1 97.88 374 ARG A CA 1
ATOM 2800 C C . ARG A 1 374 ? 18.703 -22.562 -20.25 1 97.88 374 ARG A C 1
ATOM 2802 O O . ARG A 1 374 ? 17.656 -23.203 -20.375 1 97.88 374 ARG A O 1
ATOM 2809 N N . VAL A 1 375 ? 19.094 -22.125 -19.172 1 98.44 375 VAL A N 1
ATOM 2810 C CA . VAL A 1 375 ? 18.469 -22.391 -17.875 1 98.44 375 VAL A CA 1
ATOM 2811 C C . VAL A 1 375 ? 17.375 -21.391 -17.609 1 98.44 375 VAL A C 1
ATOM 2813 O O . VAL A 1 375 ? 17.609 -20.172 -17.625 1 98.44 375 VAL A O 1
ATOM 2816 N N . PHE A 1 376 ? 16.109 -21.844 -17.438 1 98.44 376 PHE A N 1
ATOM 2817 C CA . PHE A 1 376 ? 15.047 -21.031 -16.844 1 98.44 376 PHE A CA 1
ATOM 2818 C C . PHE A 1 376 ? 15.117 -21.062 -15.32 1 98.44 376 PHE A C 1
ATOM 2820 O O . PHE A 1 376 ? 15.117 -22.141 -14.719 1 98.44 376 PHE A O 1
ATOM 2827 N N . ASN A 1 377 ? 15.25 -19.953 -14.742 1 97.88 377 ASN A N 1
ATOM 2828 C CA . ASN A 1 377 ? 15.477 -19.922 -13.305 1 97.88 377 ASN A CA 1
ATOM 2829 C C . ASN A 1 377 ? 14.484 -19.016 -12.594 1 97.88 377 ASN A C 1
ATOM 2831 O O . ASN A 1 377 ? 13.883 -18.141 -13.219 1 97.88 377 ASN A O 1
ATOM 2835 N N . TYR A 1 378 ? 14.312 -19.266 -11.273 1 94.44 378 TYR A N 1
ATOM 2836 C CA . TYR A 1 378 ? 13.609 -18.344 -10.375 1 94.44 378 TYR A CA 1
ATOM 2837 C C . TYR A 1 378 ? 14.297 -16.984 -10.328 1 94.44 378 TYR A C 1
ATOM 2839 O O . TYR A 1 378 ? 15.516 -16.906 -10.188 1 94.44 378 TYR A O 1
ATOM 2847 N N . TYR A 1 379 ? 13.562 -15.945 -10.438 1 92.56 379 TYR A N 1
ATOM 2848 C CA . TYR A 1 379 ? 14.047 -14.57 -10.555 1 92.56 379 TYR A CA 1
ATOM 2849 C C . TYR A 1 379 ? 15.062 -14.25 -9.469 1 92.56 379 TYR A C 1
ATOM 2851 O O . TYR A 1 379 ? 16.125 -13.703 -9.75 1 92.56 379 TYR A O 1
ATOM 2859 N N . GLY A 1 380 ? 14.781 -14.695 -8.234 1 92.75 380 GLY A N 1
ATOM 2860 C CA . GLY A 1 380 ? 15.617 -14.375 -7.086 1 92.75 380 GLY A CA 1
ATOM 2861 C C . GLY A 1 380 ? 16.953 -15.109 -7.094 1 92.75 380 GLY A C 1
ATOM 2862 O O . GLY A 1 380 ? 17.875 -14.742 -6.363 1 92.75 380 GLY A O 1
ATOM 2863 N N . TRP A 1 381 ? 17.094 -16.094 -7.965 1 96.69 381 TRP A N 1
ATOM 2864 C CA . TRP A 1 381 ? 18.312 -16.891 -8 1 96.69 381 TRP A CA 1
ATOM 2865 C C . TRP A 1 381 ? 19.203 -16.484 -9.164 1 96.69 381 TRP A C 1
ATOM 2867 O O . TRP A 1 381 ? 20.328 -16.984 -9.305 1 96.69 381 TRP A O 1
ATOM 2877 N N . GLY A 1 382 ? 18.688 -15.562 -10.008 1 97.56 382 GLY A N 1
ATOM 2878 C CA . GLY A 1 382 ? 19.422 -15.18 -11.195 1 97.56 382 GLY A CA 1
ATOM 2879 C C . GLY A 1 382 ? 20.812 -14.633 -10.883 1 97.56 382 GLY A C 1
ATOM 2880 O O . GLY A 1 382 ? 21.797 -15.016 -11.523 1 97.56 382 GLY A O 1
ATOM 2881 N N . GLY A 1 383 ? 20.875 -13.734 -9.906 1 97.88 383 GLY A N 1
ATOM 2882 C CA . GLY A 1 383 ? 22.156 -13.188 -9.516 1 97.88 383 GLY A CA 1
ATOM 2883 C C . GLY A 1 383 ? 23.125 -14.234 -9.016 1 97.88 383 GLY A C 1
ATOM 2884 O O . GLY A 1 383 ? 24.328 -14.141 -9.258 1 97.88 383 GLY A O 1
ATOM 2885 N N . TYR A 1 384 ? 22.641 -15.211 -8.328 1 98 384 TYR A N 1
ATOM 2886 C CA . TYR A 1 384 ? 23.469 -16.297 -7.828 1 98 384 TYR A CA 1
ATOM 2887 C C . TYR A 1 384 ? 24 -17.156 -8.977 1 98 384 TYR A C 1
ATOM 2889 O O . TYR A 1 384 ? 25.156 -17.594 -8.945 1 98 384 TYR A O 1
ATOM 2897 N N . LEU A 1 385 ? 23.141 -17.406 -9.984 1 98.62 385 LEU A N 1
ATOM 2898 C CA . LEU A 1 385 ? 23.594 -18.141 -11.164 1 98.62 385 LEU A CA 1
ATOM 2899 C C . LEU A 1 385 ? 24.734 -17.391 -11.867 1 98.62 385 LEU A C 1
ATOM 2901 O O . LEU A 1 385 ? 25.75 -18 -12.203 1 98.62 385 LEU A O 1
ATOM 2905 N N . VAL A 1 386 ? 24.562 -16.094 -12.039 1 98.38 386 VAL A N 1
ATOM 2906 C CA . VAL A 1 386 ? 25.625 -15.281 -12.641 1 98.38 386 VAL A CA 1
ATOM 2907 C C . VAL A 1 386 ? 26.906 -15.43 -11.836 1 98.38 386 VAL A C 1
ATOM 2909 O O . VAL A 1 386 ? 27.984 -15.617 -12.406 1 98.38 386 VAL A O 1
ATOM 2912 N N . TYR A 1 387 ? 26.797 -15.391 -10.531 1 98.12 387 TYR A N 1
ATOM 2913 C CA . TYR A 1 387 ? 27.906 -15.469 -9.609 1 98.12 387 TYR A CA 1
ATOM 2914 C C . TYR A 1 387 ? 28.641 -16.812 -9.734 1 98.12 387 TYR A C 1
ATOM 2916 O O . TYR A 1 387 ? 29.859 -16.875 -9.57 1 98.12 387 TYR A O 1
ATOM 2924 N N . ARG A 1 388 ? 27.906 -17.859 -10.062 1 98.12 388 ARG A N 1
ATOM 2925 C CA . ARG A 1 388 ? 28.453 -19.203 -10.156 1 98.12 388 ARG A CA 1
ATOM 2926 C C . ARG A 1 388 ? 28.844 -19.547 -11.586 1 98.12 388 ARG A C 1
ATOM 2928 O O . ARG A 1 388 ? 29.234 -20.672 -11.883 1 98.12 388 ARG A O 1
ATOM 2935 N N . GLY A 1 389 ? 28.672 -18.594 -12.492 1 97.56 389 GLY A N 1
ATOM 2936 C CA . GLY A 1 389 ? 29.141 -18.766 -13.859 1 97.56 389 GLY A CA 1
ATOM 2937 C C . GLY A 1 389 ? 28.094 -19.406 -14.758 1 97.56 389 GLY A C 1
ATOM 2938 O O . GLY A 1 389 ? 28.438 -19.969 -15.805 1 97.56 389 GLY A O 1
ATOM 2939 N N . VAL A 1 390 ? 26.859 -19.438 -14.391 1 98.38 390 VAL A N 1
ATOM 2940 C CA . VAL A 1 390 ? 25.766 -19.953 -15.195 1 98.38 390 VAL A CA 1
ATOM 2941 C C . VAL A 1 390 ? 24.922 -18.797 -15.742 1 98.38 390 VAL A C 1
ATOM 2943 O O . VAL A 1 390 ? 24.547 -17.891 -14.992 1 98.38 390 VAL A O 1
ATOM 2946 N N . ARG A 1 391 ? 24.656 -18.766 -17.031 1 98.25 391 ARG A N 1
ATOM 2947 C CA . ARG A 1 391 ? 23.875 -17.703 -17.641 1 98.25 391 ARG A CA 1
ATOM 2948 C C . ARG A 1 391 ? 22.391 -17.875 -17.359 1 98.25 391 ARG A C 1
ATOM 2950 O O . ARG A 1 391 ? 21.781 -18.875 -17.766 1 98.25 391 ARG A O 1
ATOM 2957 N N . PRO A 1 392 ? 21.781 -16.938 -16.703 1 98.44 392 PRO A N 1
ATOM 2958 C CA . PRO A 1 392 ? 20.391 -17.094 -16.297 1 98.44 392 PRO A CA 1
ATOM 2959 C C . PRO A 1 392 ? 19.406 -16.672 -17.391 1 98.44 392 PRO A C 1
ATOM 2961 O O . PRO A 1 392 ? 19.781 -15.953 -18.312 1 98.44 392 PRO A O 1
ATOM 2964 N N . PHE A 1 393 ? 18.156 -17.172 -17.297 1 98.12 393 PHE A N 1
ATOM 2965 C CA . PHE A 1 393 ? 17.031 -16.672 -18.078 1 98.12 393 PHE A CA 1
ATOM 2966 C C . PHE A 1 393 ? 16.719 -15.234 -17.688 1 98.12 393 PHE A C 1
ATOM 2968 O O . PHE A 1 393 ? 16.5 -14.383 -18.547 1 98.12 393 PHE A O 1
ATOM 2975 N N . VAL A 1 394 ? 16.672 -15 -16.391 1 96.38 394 VAL A N 1
ATOM 2976 C CA . VAL A 1 394 ? 16.328 -13.695 -15.828 1 96.38 394 VAL A CA 1
ATOM 2977 C C . VAL A 1 394 ? 17.109 -13.477 -14.531 1 96.38 394 VAL A C 1
ATOM 2979 O O . VAL A 1 394 ? 17.453 -14.43 -13.836 1 96.38 394 VAL A O 1
ATOM 2982 N N . ASP A 1 395 ? 17.469 -12.25 -14.234 1 96.06 395 ASP A N 1
ATOM 2983 C CA . ASP A 1 395 ? 18.094 -11.883 -12.969 1 96.06 395 ASP A CA 1
ATOM 2984 C C . ASP A 1 395 ? 17.594 -10.531 -12.477 1 96.06 395 ASP A C 1
ATOM 2986 O O . ASP A 1 395 ? 16.594 -10.008 -12.984 1 96.06 395 ASP A O 1
ATOM 2990 N N . GLY A 1 396 ? 18.219 -9.992 -11.469 1 94.06 396 GLY A N 1
ATOM 2991 C CA . GLY A 1 396 ? 17.719 -8.828 -10.766 1 94.06 396 GLY A CA 1
ATOM 2992 C C . GLY A 1 396 ? 17.859 -7.543 -11.562 1 94.06 396 GLY A C 1
ATOM 2993 O O . GLY A 1 396 ? 17.453 -6.473 -11.109 1 94.06 396 GLY A O 1
ATOM 2994 N N . ARG A 1 397 ? 18.406 -7.59 -12.852 1 95.38 397 ARG A N 1
ATOM 2995 C CA . ARG A 1 397 ? 18.516 -6.414 -13.711 1 95.38 397 ARG A CA 1
ATOM 2996 C C . ARG A 1 397 ? 17.219 -6.16 -14.469 1 95.38 397 ARG A C 1
ATOM 2998 O O . ARG A 1 397 ? 17.219 -6.109 -15.695 1 95.38 397 ARG A O 1
ATOM 3005 N N . ALA A 1 398 ? 16.125 -5.941 -13.648 1 90.69 398 ALA A N 1
ATOM 3006 C CA . ALA A 1 398 ? 14.766 -5.785 -14.164 1 90.69 398 ALA A CA 1
ATOM 3007 C C . ALA A 1 398 ? 14.695 -4.668 -15.203 1 90.69 398 ALA A C 1
ATOM 3009 O O . ALA A 1 398 ? 14.031 -4.809 -16.234 1 90.69 398 ALA A O 1
ATOM 3010 N N . ASP A 1 399 ? 15.367 -3.557 -14.906 1 89.44 399 ASP A N 1
ATOM 3011 C CA . ASP A 1 399 ? 15.352 -2.422 -15.82 1 89.44 399 ASP A CA 1
ATOM 3012 C C . ASP A 1 399 ? 15.898 -2.812 -17.188 1 89.44 399 ASP A C 1
ATOM 3014 O O . ASP A 1 399 ? 15.344 -2.434 -18.219 1 89.44 399 ASP A O 1
ATOM 3018 N N . MET A 1 400 ? 16.953 -3.582 -17.172 1 91.81 400 MET A N 1
ATOM 3019 C CA . MET A 1 400 ? 17.562 -3.998 -18.438 1 91.81 400 MET A CA 1
ATOM 3020 C C . MET A 1 400 ? 16.594 -4.855 -19.25 1 91.81 400 MET A C 1
ATOM 3022 O O . MET A 1 400 ? 16.391 -4.605 -20.438 1 91.81 400 MET A O 1
ATOM 3026 N N . TYR A 1 401 ? 15.969 -5.816 -18.609 1 92.38 401 TYR A N 1
ATOM 3027 C CA . TYR A 1 401 ? 15.062 -6.727 -19.312 1 92.38 401 TYR A CA 1
ATOM 3028 C C . TYR A 1 401 ? 13.852 -5.98 -19.859 1 92.38 401 TYR A C 1
ATOM 3030 O O . TYR A 1 401 ? 13.398 -6.258 -20.969 1 92.38 401 TYR A O 1
ATOM 3038 N N . VAL A 1 402 ? 13.367 -5.027 -19.094 1 88.5 402 VAL A N 1
ATOM 3039 C CA . VAL A 1 402 ? 12.156 -4.309 -19.469 1 88.5 402 VAL A CA 1
ATOM 3040 C C . VAL A 1 402 ? 12.484 -3.297 -20.578 1 88.5 402 VAL A C 1
ATOM 3042 O O . VAL A 1 402 ? 11.773 -3.213 -21.578 1 88.5 402 VAL A O 1
ATOM 3045 N N . LEU A 1 403 ? 13.578 -2.572 -20.422 1 86.81 403 LEU A N 1
ATOM 3046 C CA . LEU A 1 403 ? 13.906 -1.487 -21.344 1 86.81 403 LEU A CA 1
ATOM 3047 C C . LEU A 1 403 ? 14.508 -2.031 -22.625 1 86.81 403 LEU A C 1
ATOM 3049 O O . LEU A 1 403 ? 14.516 -1.344 -23.656 1 86.81 403 LEU A O 1
ATOM 3053 N N . SER A 1 404 ? 15 -3.207 -22.531 1 86.25 404 SER A N 1
ATOM 3054 C CA . SER A 1 404 ? 15.57 -3.809 -23.734 1 86.25 404 SER A CA 1
ATOM 3055 C C . SER A 1 404 ? 14.484 -4.23 -24.719 1 86.25 404 SER A C 1
ATOM 3057 O O . SER A 1 404 ? 14.758 -4.461 -25.891 1 86.25 404 SER A O 1
ATOM 3059 N N . GLY A 1 405 ? 13.219 -4.438 -24.188 1 82.62 405 GLY A N 1
ATOM 3060 C CA . GLY A 1 405 ? 12.125 -4.891 -25.031 1 82.62 405 GLY A CA 1
ATOM 3061 C C . GLY A 1 405 ? 12.234 -6.352 -25.422 1 82.62 405 GLY A C 1
ATOM 3062 O O . GLY A 1 405 ? 11.602 -6.801 -26.375 1 82.62 405 GLY A O 1
ATOM 3063 N N . SER A 1 406 ? 13.055 -7.121 -24.734 1 84.19 406 SER A N 1
ATOM 3064 C CA . SER A 1 406 ? 13.305 -8.523 -25.062 1 84.19 406 SER A CA 1
ATOM 3065 C C . SER A 1 406 ? 12.07 -9.375 -24.781 1 84.19 406 SER A C 1
ATOM 3067 O O . SER A 1 406 ? 11.945 -10.484 -25.312 1 84.19 406 SER A O 1
ATOM 3069 N N . GLY A 1 407 ? 11.156 -8.922 -23.953 1 89.56 407 GLY A N 1
ATOM 3070 C CA . GLY A 1 407 ? 9.969 -9.688 -23.578 1 89.56 407 GLY A CA 1
ATOM 3071 C C . GLY A 1 407 ? 10.242 -10.719 -22.5 1 89.56 407 GLY A C 1
ATOM 3072 O O . GLY A 1 407 ? 9.328 -11.422 -22.062 1 89.56 407 GLY A O 1
ATOM 3073 N N . VAL A 1 408 ? 11.508 -10.797 -22.109 1 93.06 408 VAL A N 1
ATOM 3074 C CA . VAL A 1 408 ? 11.953 -11.805 -21.156 1 93.06 408 VAL A CA 1
ATOM 3075 C C . VAL A 1 408 ? 11.148 -11.68 -19.859 1 93.06 408 VAL A C 1
ATOM 3077 O O . VAL A 1 408 ? 10.648 -12.68 -19.344 1 93.06 408 VAL A O 1
ATOM 3080 N N . PHE A 1 409 ? 11.016 -10.508 -19.484 1 89.56 409 PHE A N 1
ATOM 3081 C CA . PHE A 1 409 ? 10.367 -10.258 -18.203 1 89.56 409 PHE A CA 1
ATOM 3082 C C . PHE A 1 409 ? 8.898 -10.641 -18.266 1 89.56 409 PHE A C 1
ATOM 3084 O O . PHE A 1 409 ? 8.383 -11.297 -17.344 1 89.56 409 PHE A O 1
ATOM 3091 N N . ARG A 1 410 ? 8.195 -10.328 -19.25 1 86.88 410 ARG A N 1
ATOM 3092 C CA . ARG A 1 410 ? 6.801 -10.695 -19.453 1 86.88 410 ARG A CA 1
ATOM 3093 C C . ARG A 1 410 ? 6.641 -12.211 -19.5 1 86.88 410 ARG A C 1
ATOM 3095 O O . ARG A 1 410 ? 5.75 -12.773 -18.859 1 86.88 410 ARG A O 1
ATOM 3102 N N . ASP A 1 411 ? 7.512 -12.828 -20.234 1 91.81 411 ASP A N 1
ATOM 3103 C CA . ASP A 1 411 ? 7.434 -14.273 -20.391 1 91.81 411 ASP A CA 1
ATOM 3104 C C . ASP A 1 411 ? 7.77 -14.984 -19.078 1 91.81 411 ASP A C 1
ATOM 3106 O O . ASP A 1 411 ? 7.215 -16.047 -18.781 1 91.81 411 ASP A O 1
ATOM 3110 N N . TYR A 1 412 ? 8.695 -14.43 -18.359 1 92.25 412 TYR A N 1
ATOM 3111 C CA . TYR A 1 412 ? 9 -15.016 -17.062 1 92.25 412 TYR A CA 1
ATOM 3112 C C . TYR A 1 412 ? 7.75 -15.086 -16.188 1 92.25 412 TYR A C 1
ATOM 3114 O O . TYR A 1 412 ? 7.469 -16.125 -15.578 1 92.25 412 TYR A O 1
ATOM 3122 N N . PHE A 1 413 ? 7.039 -14.062 -16.219 1 85.69 413 PHE A N 1
ATOM 3123 C CA . PHE A 1 413 ? 5.879 -14.031 -15.328 1 85.69 413 PHE A CA 1
ATOM 3124 C C . PHE A 1 413 ? 4.73 -14.844 -15.914 1 85.69 413 PHE A C 1
ATOM 3126 O O . PHE A 1 413 ? 3.91 -15.398 -15.172 1 85.69 413 PHE A O 1
ATOM 3133 N N . ARG A 1 414 ? 4.691 -14.969 -17.109 1 86.62 414 ARG A N 1
ATOM 3134 C CA . ARG A 1 414 ? 3.727 -15.875 -17.734 1 86.62 414 ARG A CA 1
ATOM 3135 C C . ARG A 1 414 ? 4.008 -17.328 -17.359 1 86.62 414 ARG A C 1
ATOM 3137 O O . ARG A 1 414 ? 3.086 -18.141 -17.25 1 86.62 414 ARG A O 1
ATOM 3144 N N . ALA A 1 415 ? 5.242 -17.625 -17.125 1 90.62 415 ALA A N 1
ATOM 3145 C CA . ALA A 1 415 ? 5.641 -19 -16.781 1 90.62 415 ALA A CA 1
ATOM 3146 C C . ALA A 1 415 ? 5.539 -19.234 -15.281 1 90.62 415 ALA A C 1
ATOM 3148 O O . ALA A 1 415 ? 5.27 -20.359 -14.844 1 90.62 415 ALA A O 1
ATOM 3149 N N . SER A 1 416 ? 5.777 -18.297 -14.531 1 83 416 SER A N 1
ATOM 3150 C CA . SER A 1 416 ? 5.914 -18.484 -13.086 1 83 416 SER A CA 1
ATOM 3151 C C . SER A 1 416 ? 4.637 -18.078 -12.359 1 83 416 SER A C 1
ATOM 3153 O O . SER A 1 416 ? 4.434 -18.453 -11.203 1 83 416 SER A O 1
ATOM 3155 N N . GLY A 1 417 ? 3.672 -17.781 -13.031 1 71 417 GLY A N 1
ATOM 3156 C CA . GLY A 1 417 ? 2.443 -17.344 -12.398 1 71 417 GLY A CA 1
ATOM 3157 C C . GLY A 1 417 ? 2.602 -16.031 -11.648 1 71 417 GLY A C 1
ATOM 3158 O O . GLY A 1 417 ? 3.709 -15.5 -11.539 1 71 417 GLY A O 1
ATOM 3159 N N . GLY A 1 418 ? 1.591 -15.312 -11.328 1 57.31 418 GLY A N 1
ATOM 3160 C CA . GLY A 1 418 ? 1.542 -14.109 -10.523 1 57.31 418 GLY A CA 1
ATOM 3161 C C . GLY A 1 418 ? 0.41 -13.172 -10.914 1 57.31 418 GLY A C 1
ATOM 3162 O O . GLY A 1 418 ? -0.088 -13.234 -12.039 1 57.31 418 GLY A O 1
ATOM 3163 N N . LEU A 1 419 ? -0.389 -13.133 -9.977 1 52.31 419 LEU A N 1
ATOM 3164 C CA . LEU A 1 419 ? -1.429 -12.133 -10.211 1 52.31 419 LEU A CA 1
ATOM 3165 C C . LEU A 1 419 ? -0.817 -10.773 -10.531 1 52.31 419 LEU A C 1
ATOM 3167 O O . LEU A 1 419 ? 0.224 -10.414 -9.977 1 52.31 419 LEU A O 1
ATOM 3171 N N . LYS A 1 420 ? -1.058 -10.359 -11.68 1 51.28 420 LYS A N 1
ATOM 3172 C CA . LYS A 1 420 ? -0.69 -8.984 -12 1 51.28 420 LYS A CA 1
ATOM 3173 C C . LYS A 1 420 ? -1.784 -8.008 -11.578 1 51.28 420 LYS A C 1
ATOM 3175 O O . LYS A 1 420 ? -2.92 -8.102 -12.047 1 51.28 420 LYS A O 1
ATOM 3180 N N . GLY A 1 421 ? -1.261 -6.973 -10.742 1 48.56 421 GLY A N 1
ATOM 3181 C CA . GLY A 1 421 ? -2.203 -5.902 -10.461 1 48.56 421 GLY A CA 1
ATOM 3182 C C . GLY A 1 421 ? -3.588 -6.406 -10.102 1 48.56 421 GLY A C 1
ATOM 3183 O O . GLY A 1 421 ? -4.594 -5.793 -10.461 1 48.56 421 GLY A O 1
ATOM 3184 N N . GLY A 1 422 ? -3.701 -7.625 -9.617 1 52.53 422 GLY A N 1
ATOM 3185 C CA . GLY A 1 422 ? -5 -8.148 -9.219 1 52.53 422 GLY A CA 1
ATOM 3186 C C . GLY A 1 422 ? -5.742 -8.828 -10.352 1 52.53 422 GLY A C 1
ATOM 3187 O O . GLY A 1 422 ? -6.871 -9.289 -10.172 1 52.53 422 GLY A O 1
ATOM 3188 N N . ARG A 1 423 ? -5.109 -8.75 -11.547 1 56.12 423 ARG A N 1
ATOM 3189 C CA . ARG A 1 423 ? -5.812 -9.312 -12.688 1 56.12 423 ARG A CA 1
ATOM 3190 C C . ARG A 1 423 ? -5.285 -10.711 -13.016 1 56.12 423 ARG A C 1
ATOM 3192 O O . ARG A 1 423 ? -4.082 -10.961 -12.922 1 56.12 423 ARG A O 1
ATOM 3199 N N . TRP A 1 424 ? -6.238 -11.477 -13.328 1 61.72 424 TRP A N 1
ATOM 3200 C CA . TRP A 1 424 ? -5.91 -12.852 -13.695 1 61.72 424 TRP A CA 1
ATOM 3201 C C . TRP A 1 424 ? -5.266 -12.906 -15.078 1 61.72 424 TRP A C 1
ATOM 3203 O O . TRP A 1 424 ? -5.781 -12.328 -16.031 1 61.72 424 TRP A O 1
ATOM 3213 N N . GLU A 1 425 ? -4.027 -13.375 -15.219 1 70.31 425 GLU A N 1
ATOM 3214 C CA . GLU A 1 425 ? -3.389 -13.703 -16.484 1 70.31 425 GLU A CA 1
ATOM 3215 C C . GLU A 1 425 ? -3.021 -15.188 -16.547 1 70.31 425 GLU A C 1
ATOM 3217 O O . GLU A 1 425 ? -2.453 -15.734 -15.602 1 70.31 425 GLU A O 1
ATOM 3222 N N . PRO A 1 426 ? -3.518 -15.797 -17.641 1 77.62 426 PRO A N 1
ATOM 3223 C CA . PRO A 1 426 ? -3.215 -17.219 -17.75 1 77.62 426 PRO A CA 1
ATOM 3224 C C . PRO A 1 426 ? -1.716 -17.516 -17.719 1 77.62 426 PRO A C 1
ATOM 3226 O O . PRO A 1 426 ? -0.926 -16.75 -18.281 1 77.62 426 PRO A O 1
ATOM 3229 N N . CYS A 1 427 ? -1.37 -18.531 -17.016 1 83.25 427 CYS A N 1
ATOM 3230 C CA . CYS A 1 427 ? 0.015 -18.984 -17 1 83.25 427 CYS A CA 1
ATOM 3231 C C . CYS A 1 427 ? 0.275 -20 -18.109 1 83.25 427 CYS A C 1
ATOM 3233 O O . CYS A 1 427 ? -0.605 -20.781 -18.453 1 83.25 427 CYS A O 1
ATOM 3235 N N . ASP A 1 428 ? 1.466 -19.953 -18.672 1 88.12 428 ASP A N 1
ATOM 3236 C CA . ASP A 1 428 ? 1.841 -20.875 -19.75 1 88.12 428 ASP A CA 1
ATOM 3237 C C . ASP A 1 428 ? 3.318 -21.25 -19.656 1 88.12 428 ASP A C 1
ATOM 3239 O O . ASP A 1 428 ? 4.102 -20.922 -20.562 1 88.12 428 ASP A O 1
ATOM 3243 N N . PRO A 1 429 ? 3.615 -22.016 -18.688 1 92.75 429 PRO A N 1
ATOM 3244 C CA . PRO A 1 429 ? 5.023 -22.391 -18.547 1 92.75 429 PRO A CA 1
ATOM 3245 C C . PRO A 1 429 ? 5.527 -23.203 -19.734 1 92.75 429 PRO A C 1
ATOM 3247 O O . PRO A 1 429 ? 6.625 -22.953 -20.234 1 92.75 429 PRO A O 1
ATOM 3250 N N . LEU A 1 430 ? 4.754 -24.141 -20.219 1 92.19 430 LEU A N 1
ATOM 3251 C CA . LEU A 1 430 ? 5.18 -24.984 -21.328 1 92.19 430 LEU A CA 1
ATOM 3252 C C . LEU A 1 430 ? 5.441 -24.141 -22.578 1 92.19 430 LEU A C 1
ATOM 3254 O O . LEU A 1 430 ? 6.461 -24.328 -23.234 1 92.19 430 LEU A O 1
ATOM 3258 N N . GLY A 1 431 ? 4.48 -23.219 -22.812 1 92.94 431 GLY A N 1
ATOM 3259 C CA . GLY A 1 431 ? 4.656 -22.344 -23.969 1 92.94 431 GLY A CA 1
ATOM 3260 C C . GLY A 1 431 ? 5.906 -21.484 -23.891 1 92.94 431 GLY A C 1
ATOM 3261 O O . GLY A 1 431 ? 6.59 -21.281 -24.891 1 92.94 431 GLY A O 1
ATOM 3262 N N . VAL A 1 432 ? 6.281 -21.047 -22.766 1 95.62 432 VAL A N 1
ATOM 3263 C CA . VAL A 1 432 ? 7.453 -20.203 -22.562 1 95.62 432 VAL A CA 1
ATOM 3264 C C . VAL A 1 432 ? 8.727 -21.031 -22.734 1 95.62 432 VAL A C 1
ATOM 3266 O O . VAL A 1 432 ? 9.688 -20.594 -23.359 1 95.62 432 VAL A O 1
ATOM 3269 N N . MET A 1 433 ? 8.734 -22.25 -22.203 1 97 433 MET A N 1
ATOM 3270 C CA . MET A 1 433 ? 9.898 -23.125 -22.344 1 97 433 MET A CA 1
ATOM 3271 C C . MET A 1 433 ? 10.172 -23.422 -23.812 1 97 433 MET A C 1
ATOM 3273 O O . MET A 1 433 ? 11.328 -23.422 -24.25 1 97 433 MET A O 1
ATOM 3277 N N . GLU A 1 434 ? 9.117 -23.641 -24.531 1 95.88 434 GLU A N 1
ATOM 3278 C CA . GLU A 1 434 ? 9.258 -23.969 -25.953 1 95.88 434 GLU A CA 1
ATOM 3279 C C . GLU A 1 434 ? 9.727 -22.75 -26.734 1 95.88 434 GLU A C 1
ATOM 3281 O O . GLU A 1 434 ? 10.641 -22.844 -27.562 1 95.88 434 GLU A O 1
ATOM 3286 N N . LYS A 1 435 ? 9.164 -21.641 -26.484 1 96.31 435 LYS A N 1
ATOM 3287 C CA . LYS A 1 435 ? 9.5 -20.406 -27.188 1 96.31 435 LYS A CA 1
ATOM 3288 C C . LYS A 1 435 ? 10.984 -20.094 -27.062 1 96.31 435 LYS A C 1
ATOM 3290 O O . LYS A 1 435 ? 11.625 -19.688 -28.031 1 96.31 435 LYS A O 1
ATOM 3295 N N . TRP A 1 436 ? 11.555 -20.328 -25.906 1 97.19 436 TRP A N 1
ATOM 3296 C CA . TRP A 1 436 ? 12.922 -19.906 -25.641 1 97.19 436 TRP A CA 1
ATOM 3297 C C . TRP A 1 436 ? 13.891 -21.078 -25.766 1 97.19 436 TRP A C 1
ATOM 3299 O O . TRP A 1 436 ? 15.109 -20.906 -25.641 1 97.19 436 TRP A O 1
ATOM 3309 N N . GLY A 1 437 ? 13.367 -22.25 -26.031 1 97 437 GLY A N 1
ATOM 3310 C CA . GLY A 1 437 ? 14.227 -23.406 -26.156 1 97 437 GLY A CA 1
ATOM 3311 C C . GLY A 1 437 ? 14.945 -23.75 -24.859 1 97 437 GLY A C 1
ATOM 3312 O O . GLY A 1 437 ? 16.141 -24.062 -24.875 1 97 437 GLY A O 1
ATOM 3313 N N . VAL A 1 438 ? 14.234 -23.703 -23.766 1 97.88 438 VAL A N 1
ATOM 3314 C CA . VAL A 1 438 ? 14.797 -23.938 -22.453 1 97.88 438 VAL A CA 1
ATOM 3315 C C . VAL A 1 438 ? 15.211 -25.406 -22.328 1 97.88 438 VAL A C 1
ATOM 3317 O O . VAL A 1 438 ? 14.492 -26.297 -22.781 1 97.88 438 VAL A O 1
ATOM 3320 N N . GLU A 1 439 ? 16.328 -25.594 -21.688 1 97.19 439 GLU A N 1
ATOM 3321 C CA . GLU A 1 439 ? 16.844 -26.953 -21.562 1 97.19 439 GLU A CA 1
ATOM 3322 C C . GLU A 1 439 ? 16.828 -27.422 -20.109 1 97.19 439 GLU A C 1
ATOM 3324 O O . GLU A 1 439 ? 16.781 -28.625 -19.828 1 97.19 439 GLU A O 1
ATOM 3329 N N . ALA A 1 440 ? 16.922 -26.531 -19.219 1 97.94 440 ALA A N 1
ATOM 3330 C CA . ALA A 1 440 ? 16.859 -26.828 -17.781 1 97.94 440 ALA A CA 1
ATOM 3331 C C . ALA A 1 440 ? 16.031 -25.797 -17.047 1 97.94 440 ALA A C 1
ATOM 3333 O O . ALA A 1 440 ? 16.062 -24.609 -17.391 1 97.94 440 ALA A O 1
ATOM 3334 N N . VAL A 1 441 ? 15.234 -26.234 -16.109 1 98.31 441 VAL A N 1
ATOM 3335 C CA . VAL A 1 441 ? 14.383 -25.359 -15.32 1 98.31 441 VAL A CA 1
ATOM 3336 C C . VAL A 1 441 ? 14.742 -25.5 -13.836 1 98.31 441 VAL A C 1
ATOM 3338 O O . VAL A 1 441 ? 14.617 -26.578 -13.258 1 98.31 441 VAL A O 1
ATOM 3341 N N . LEU A 1 442 ? 15.258 -24.438 -13.203 1 98.31 442 LEU A N 1
ATOM 3342 C CA . LEU A 1 442 ? 15.609 -24.391 -11.789 1 98.31 442 LEU A CA 1
ATOM 3343 C C . LEU A 1 442 ? 14.664 -23.469 -11.023 1 98.31 442 LEU A C 1
ATOM 3345 O O . LEU A 1 442 ? 14.781 -22.25 -11.117 1 98.31 442 LEU A O 1
ATOM 3349 N N . VAL A 1 443 ? 13.727 -24.062 -10.281 1 95.31 443 VAL A N 1
ATOM 3350 C CA . VAL A 1 443 ? 12.664 -23.297 -9.641 1 95.31 443 VAL A CA 1
ATOM 3351 C C . VAL A 1 443 ? 12.414 -23.828 -8.242 1 95.31 443 VAL A C 1
ATOM 3353 O O . VAL A 1 443 ? 12.891 -24.906 -7.887 1 95.31 443 VAL A O 1
ATOM 3356 N N . PRO A 1 444 ? 11.805 -23.047 -7.367 1 91.94 444 PRO A N 1
ATOM 3357 C CA . PRO A 1 444 ? 11.461 -23.547 -6.039 1 91.94 444 PRO A CA 1
ATOM 3358 C C . PRO A 1 444 ? 10.516 -24.75 -6.086 1 91.94 444 PRO A C 1
ATOM 3360 O O . PRO A 1 444 ? 9.633 -24.812 -6.949 1 91.94 444 PRO A O 1
ATOM 3363 N N . ARG A 1 445 ? 10.719 -25.578 -5.141 1 89.56 445 ARG A N 1
ATOM 3364 C CA . ARG A 1 445 ? 9.859 -26.75 -5.035 1 89.56 445 ARG A CA 1
ATOM 3365 C C . ARG A 1 445 ? 8.406 -26.359 -4.848 1 89.56 445 ARG A C 1
ATOM 3367 O O . ARG A 1 445 ? 8.094 -25.453 -4.07 1 89.56 445 ARG A O 1
ATOM 3374 N N . GLY A 1 446 ? 7.578 -27 -5.625 1 83.69 446 GLY A N 1
ATOM 3375 C CA . GLY A 1 446 ? 6.156 -26.75 -5.48 1 83.69 446 GLY A CA 1
ATOM 3376 C C . GLY A 1 446 ? 5.695 -25.516 -6.242 1 83.69 446 GLY A C 1
ATOM 3377 O O . GLY A 1 446 ? 4.57 -25.047 -6.055 1 83.69 446 GLY A O 1
ATOM 3378 N N . SER A 1 447 ? 6.562 -24.922 -7.074 1 86.19 447 SER A N 1
ATOM 3379 C CA . SER A 1 447 ? 6.207 -23.75 -7.863 1 86.19 447 SER A CA 1
ATOM 3380 C C . SER A 1 447 ? 5.383 -24.141 -9.086 1 86.19 447 SER A C 1
ATOM 3382 O O . SER A 1 447 ? 5.328 -25.312 -9.461 1 86.19 447 SER A O 1
ATOM 3384 N N . LEU A 1 448 ? 4.762 -23.156 -9.656 1 84.88 448 LEU A N 1
ATOM 3385 C CA . LEU A 1 448 ? 3.896 -23.359 -10.812 1 84.88 448 LEU A CA 1
ATOM 3386 C C . LEU A 1 448 ? 4.66 -24 -11.961 1 84.88 448 LEU A C 1
ATOM 3388 O O . LEU A 1 448 ? 4.176 -24.953 -12.57 1 84.88 448 LEU A O 1
ATOM 3392 N N . PRO A 1 449 ? 5.848 -23.531 -12.266 1 90.31 449 PRO A N 1
ATOM 3393 C CA . PRO A 1 449 ? 6.57 -24.188 -13.359 1 90.31 449 PRO A CA 1
ATOM 3394 C C . PRO A 1 449 ? 6.812 -25.672 -13.102 1 90.31 449 PRO A C 1
ATOM 3396 O O . PRO A 1 449 ? 6.676 -26.484 -14.008 1 90.31 449 PRO A O 1
ATOM 3399 N N . GLU A 1 450 ? 7.156 -25.969 -11.891 1 90.62 450 GLU A N 1
ATOM 3400 C CA . GLU A 1 450 ? 7.367 -27.375 -11.578 1 90.62 450 GLU A CA 1
ATOM 3401 C C . GLU A 1 450 ? 6.102 -28.188 -11.828 1 90.62 450 GLU A C 1
ATOM 3403 O O . GLU A 1 450 ? 6.145 -29.234 -12.492 1 90.62 450 GLU A O 1
ATOM 3408 N N . LEU A 1 451 ? 5.043 -27.734 -11.305 1 86.19 451 LEU A N 1
ATOM 3409 C CA . LEU A 1 451 ? 3.775 -28.453 -11.375 1 86.19 451 LEU A CA 1
ATOM 3410 C C . LEU A 1 451 ? 3.301 -28.562 -12.82 1 86.19 451 LEU A C 1
ATOM 3412 O O . LEU A 1 451 ? 2.705 -29.578 -13.203 1 86.19 451 LEU A O 1
ATOM 3416 N N . ALA A 1 452 ? 3.57 -27.609 -13.578 1 88.25 452 ALA A N 1
ATOM 3417 C CA . ALA A 1 452 ? 3.08 -27.562 -14.953 1 88.25 452 ALA A CA 1
ATOM 3418 C C . ALA A 1 452 ? 3.953 -28.406 -15.883 1 88.25 452 ALA A C 1
ATOM 3420 O O . ALA A 1 452 ? 3.471 -28.938 -16.891 1 88.25 452 ALA A O 1
ATOM 3421 N N . LEU A 1 453 ? 5.215 -28.562 -15.57 1 92.19 453 LEU A N 1
ATOM 3422 C CA . LEU A 1 453 ? 6.156 -29.156 -16.516 1 92.19 453 LEU A CA 1
ATOM 3423 C C . LEU A 1 453 ? 6.406 -30.625 -16.172 1 92.19 453 LEU A C 1
ATOM 3425 O O . LEU A 1 453 ? 6.547 -31.453 -17.062 1 92.19 453 LEU A O 1
ATOM 3429 N N . GLU A 1 454 ? 6.461 -30.859 -14.93 1 89.19 454 GLU A N 1
ATOM 3430 C CA . GLU A 1 454 ? 6.82 -32.219 -14.516 1 89.19 454 GLU A CA 1
ATOM 3431 C C . GLU A 1 454 ? 5.848 -33.25 -15.094 1 89.19 454 GLU A C 1
ATOM 3433 O O . GLU A 1 454 ? 4.633 -33.094 -14.977 1 89.19 454 GLU A O 1
ATOM 3438 N N . GLY A 1 455 ? 6.336 -34.25 -15.734 1 84 455 GLY A N 1
ATOM 3439 C CA . GLY A 1 455 ? 5.52 -35.312 -16.328 1 84 455 GLY A CA 1
ATOM 3440 C C . GLY A 1 455 ? 4.977 -34.938 -17.688 1 84 455 GLY A C 1
ATOM 3441 O O . GLY A 1 455 ? 4.266 -35.719 -18.312 1 84 455 GLY A O 1
ATOM 3442 N N . ARG A 1 456 ? 5.199 -33.812 -18.141 1 87.94 456 ARG A N 1
ATOM 3443 C CA . ARG A 1 456 ? 4.781 -33.375 -19.453 1 87.94 456 ARG A CA 1
ATOM 3444 C C . ARG A 1 456 ? 5.988 -33.062 -20.344 1 87.94 456 ARG A C 1
ATOM 3446 O O . ARG A 1 456 ? 6.105 -31.969 -20.891 1 87.94 456 ARG A O 1
ATOM 3453 N N . GLY A 1 457 ? 6.852 -34 -20.453 1 89.88 457 GLY A N 1
ATOM 3454 C CA . GLY A 1 457 ? 8.055 -33.875 -21.266 1 89.88 457 GLY A CA 1
ATOM 3455 C C . GLY A 1 457 ? 9.266 -33.406 -20.469 1 89.88 457 GLY A C 1
ATOM 3456 O O . GLY A 1 457 ? 10.344 -33.219 -21.031 1 89.88 457 GLY A O 1
ATOM 3457 N N . TRP A 1 458 ? 9.062 -33.188 -19.156 1 95.19 458 TRP A N 1
ATOM 3458 C CA . TRP A 1 458 ? 10.125 -32.781 -18.266 1 95.19 458 TRP A CA 1
ATOM 3459 C C . TRP A 1 458 ? 10.242 -33.719 -17.062 1 95.19 458 TRP A C 1
ATOM 3461 O O . TRP A 1 458 ? 9.234 -34.219 -16.578 1 95.19 458 TRP A O 1
ATOM 3471 N N . GLU A 1 459 ? 11.453 -33.906 -16.625 1 95.25 459 GLU A N 1
ATOM 3472 C CA . GLU A 1 459 ? 11.711 -34.781 -15.477 1 95.25 459 GLU A CA 1
ATOM 3473 C C . GLU A 1 459 ? 12.578 -34.062 -14.43 1 95.25 459 GLU A C 1
ATOM 3475 O O . GLU A 1 459 ? 13.516 -33.344 -14.781 1 95.25 459 GLU A O 1
ATOM 3480 N N . ALA A 1 460 ? 12.258 -34.281 -13.156 1 96.06 460 ALA A N 1
ATOM 3481 C CA . ALA A 1 460 ? 13.07 -33.75 -12.062 1 96.06 460 ALA A CA 1
ATOM 3482 C C . ALA A 1 460 ? 14.328 -34.594 -11.867 1 96.06 460 ALA A C 1
ATOM 3484 O O . ALA A 1 460 ? 14.25 -35.75 -11.477 1 96.06 460 ALA A O 1
ATOM 3485 N N . VAL A 1 461 ? 15.422 -33.969 -12.055 1 97.31 461 VAL A N 1
ATOM 3486 C CA . VAL A 1 461 ? 16.672 -34.719 -11.953 1 97.31 461 VAL A CA 1
ATOM 3487 C C . VAL A 1 461 ? 17.375 -34.375 -10.641 1 97.31 461 VAL A C 1
ATOM 3489 O O . VAL A 1 461 ? 18.312 -35.062 -10.234 1 97.31 461 VAL A O 1
ATOM 3492 N N . TYR A 1 462 ? 16.953 -33.344 -9.992 1 97.62 462 TYR A N 1
ATOM 3493 C CA . TYR A 1 462 ? 17.438 -32.938 -8.68 1 97.62 462 TYR A CA 1
ATOM 3494 C C . TYR A 1 462 ? 16.312 -32.344 -7.844 1 97.62 462 TYR A C 1
ATOM 3496 O O . TYR A 1 462 ? 15.477 -31.594 -8.367 1 97.62 462 TYR A O 1
ATOM 3504 N N . ARG A 1 463 ? 16.234 -32.719 -6.57 1 96.19 463 ARG A N 1
ATOM 3505 C CA . ARG A 1 463 ? 15.266 -32.156 -5.625 1 96.19 463 ARG A CA 1
ATOM 3506 C C . ARG A 1 463 ? 15.859 -32.062 -4.227 1 96.19 463 ARG A C 1
ATOM 3508 O O . ARG A 1 463 ? 16.562 -32.969 -3.771 1 96.19 463 ARG A O 1
ATOM 3515 N N . ASP A 1 464 ? 15.719 -30.922 -3.625 1 94.75 464 ASP A N 1
ATOM 3516 C CA . ASP A 1 464 ? 16.016 -30.781 -2.201 1 94.75 464 ASP A CA 1
ATOM 3517 C C . ASP A 1 464 ? 14.867 -30.078 -1.472 1 94.75 464 ASP A C 1
ATOM 3519 O O . ASP A 1 464 ? 13.719 -30.109 -1.927 1 94.75 464 ASP A O 1
ATOM 3523 N N . ASP A 1 465 ? 15.125 -29.5 -0.325 1 88.5 465 ASP A N 1
ATOM 3524 C CA . ASP A 1 465 ? 14.047 -29.016 0.525 1 88.5 465 ASP A CA 1
ATOM 3525 C C . ASP A 1 465 ? 13.344 -27.812 -0.109 1 88.5 465 ASP A C 1
ATOM 3527 O O . ASP A 1 465 ? 12.164 -27.578 0.15 1 88.5 465 ASP A O 1
ATOM 3531 N N . PHE A 1 466 ? 14.07 -27.062 -1.039 1 89.75 466 PHE A N 1
ATOM 3532 C CA . PHE A 1 466 ? 13.414 -25.844 -1.484 1 89.75 466 PHE A CA 1
ATOM 3533 C C . PHE A 1 466 ? 13.594 -25.641 -2.984 1 89.75 466 PHE A C 1
ATOM 3535 O O . PHE A 1 466 ? 13.008 -24.719 -3.572 1 89.75 466 PHE A O 1
ATOM 3542 N N . SER A 1 467 ? 14.398 -26.5 -3.664 1 95.19 467 SER A N 1
ATOM 3543 C CA . SER A 1 467 ? 14.633 -26.297 -5.09 1 95.19 467 SER A CA 1
ATOM 3544 C C . SER A 1 467 ? 14.43 -27.594 -5.875 1 95.19 467 SER A C 1
ATOM 3546 O O . SER A 1 467 ? 14.547 -28.688 -5.32 1 95.19 467 SER A O 1
ATOM 3548 N N . VAL A 1 468 ? 14.102 -27.469 -7.117 1 96.44 468 VAL A N 1
ATOM 3549 C CA . VAL A 1 468 ? 13.961 -28.578 -8.055 1 96.44 468 VAL A CA 1
ATOM 3550 C C . VAL A 1 468 ? 14.562 -28.188 -9.406 1 96.44 468 VAL A C 1
ATOM 3552 O O . VAL A 1 468 ? 14.438 -27.047 -9.844 1 96.44 468 VAL A O 1
ATOM 3555 N N . LEU A 1 469 ? 15.266 -29.094 -9.953 1 98.44 469 LEU A N 1
ATOM 3556 C CA . LEU A 1 469 ? 15.82 -28.953 -11.297 1 98.44 469 LEU A CA 1
ATOM 3557 C C . LEU A 1 469 ? 15.133 -29.906 -12.266 1 98.44 469 LEU A C 1
ATOM 3559 O O . LEU A 1 469 ? 15.148 -31.125 -12.062 1 98.44 469 LEU A O 1
ATOM 3563 N N . LEU A 1 470 ? 14.477 -29.328 -13.281 1 97.94 470 LEU A N 1
ATOM 3564 C CA . LEU A 1 470 ? 13.812 -30.125 -14.312 1 97.94 470 LEU A CA 1
ATOM 3565 C C . LEU A 1 470 ? 14.586 -30.062 -15.625 1 97.94 470 LEU A C 1
ATOM 3567 O O . LEU A 1 470 ? 15.117 -29.016 -15.992 1 97.94 470 LEU A O 1
ATOM 3571 N N . VAL A 1 471 ? 14.688 -31.156 -16.328 1 97.38 471 VAL A N 1
ATOM 3572 C CA . VAL A 1 471 ? 15.281 -31.203 -17.656 1 97.38 471 VAL A CA 1
ATOM 3573 C C . VAL A 1 471 ? 14.328 -31.906 -18.625 1 97.38 471 VAL A C 1
ATOM 3575 O O . VAL A 1 471 ? 13.43 -32.625 -18.188 1 97.38 471 VAL A O 1
ATOM 3578 N N . ARG A 1 472 ? 14.492 -31.547 -19.859 1 92.5 472 ARG A N 1
ATOM 3579 C CA . ARG A 1 472 ? 13.656 -32.188 -20.891 1 92.5 472 ARG A CA 1
ATOM 3580 C C . ARG A 1 472 ? 13.914 -33.688 -20.969 1 92.5 472 ARG A C 1
ATOM 3582 O O . ARG A 1 472 ? 15.062 -34.125 -20.859 1 92.5 472 ARG A O 1
ATOM 3589 N N . ASP A 1 473 ? 12.797 -34.438 -21.047 1 82.81 473 ASP A N 1
ATOM 3590 C CA . ASP A 1 473 ? 12.906 -35.875 -21.203 1 82.81 473 ASP A CA 1
ATOM 3591 C C . ASP A 1 473 ? 13.469 -36.25 -22.562 1 82.81 473 ASP A C 1
ATOM 3593 O O . ASP A 1 473 ? 12.953 -35.812 -23.594 1 82.81 473 ASP A O 1
ATOM 3597 N N . ARG A 1 474 ? 14.828 -36.625 -22.828 1 64.88 474 ARG A N 1
ATOM 3598 C CA . ARG A 1 474 ? 15.422 -37.062 -24.094 1 64.88 474 ARG A CA 1
ATOM 3599 C C . ARG A 1 474 ? 14.656 -38.219 -24.703 1 64.88 474 ARG A C 1
ATOM 3601 O O . ARG A 1 474 ? 14.773 -38.5 -25.891 1 64.88 474 ARG A O 1
ATOM 3608 N N . GLU A 1 475 ? 14.203 -39.125 -23.953 1 50.38 475 GLU A N 1
ATOM 3609 C CA . GLU A 1 475 ? 13.672 -40.312 -24.625 1 50.38 475 GLU A CA 1
ATOM 3610 C C . GLU A 1 475 ? 12.461 -39.969 -25.469 1 50.38 475 GLU A C 1
ATOM 3612 O O . GLU A 1 475 ? 12.102 -40.719 -26.375 1 50.38 475 GLU A O 1
ATOM 3617 N N . ARG A 1 476 ? 11.562 -39.125 -25.219 1 45.53 476 ARG A N 1
ATOM 3618 C CA . ARG A 1 476 ? 10.453 -38.969 -26.141 1 45.53 476 ARG A CA 1
ATOM 3619 C C . ARG A 1 476 ? 10.891 -38.219 -27.406 1 45.53 476 ARG A C 1
ATOM 3621 O O . ARG A 1 476 ? 10.062 -37.656 -28.125 1 45.53 476 ARG A O 1
ATOM 3628 N N . ARG A 1 477 ? 12.188 -38.062 -27.703 1 37.94 477 ARG A N 1
ATOM 3629 C CA . ARG A 1 477 ? 12.422 -38.031 -29.141 1 37.94 477 ARG A CA 1
ATOM 3630 C C . ARG A 1 477 ? 12.398 -39.438 -29.734 1 37.94 477 ARG A C 1
ATOM 3632 O O . ARG A 1 477 ? 12.883 -40.375 -29.109 1 37.94 477 ARG A O 1
ATOM 3639 N N . MET B 1 1 ? -21.891 32.25 -7.008 1 81.12 1 MET B N 1
ATOM 3640 C CA . MET B 1 1 ? -22.719 31.391 -7.84 1 81.12 1 MET B CA 1
ATOM 3641 C C . MET B 1 1 ? -24.172 31.422 -7.367 1 81.12 1 MET B C 1
ATOM 3643 O O . MET B 1 1 ? -24.438 31.469 -6.168 1 81.12 1 MET B O 1
ATOM 3647 N N . PRO B 1 2 ? -25.156 31.562 -8.391 1 84.12 2 PRO B N 1
ATOM 3648 C CA . PRO B 1 2 ? -26.562 31.578 -7.98 1 84.12 2 PRO B CA 1
ATOM 3649 C C . PRO B 1 2 ? -26.984 30.297 -7.277 1 84.12 2 PRO B C 1
ATOM 3651 O O . PRO B 1 2 ? -26.5 29.219 -7.609 1 84.12 2 PRO B O 1
ATOM 3654 N N . ARG B 1 3 ? -27.812 30.484 -6.336 1 87.62 3 ARG B N 1
ATOM 3655 C CA . ARG B 1 3 ? -28.25 29.375 -5.5 1 87.62 3 ARG B CA 1
ATOM 3656 C C . ARG B 1 3 ? -28.828 28.25 -6.352 1 87.62 3 ARG B C 1
ATOM 3658 O O . ARG B 1 3 ? -28.578 27.062 -6.09 1 87.62 3 ARG B O 1
ATOM 3665 N N . TRP B 1 4 ? -29.688 28.609 -7.289 1 90.75 4 TRP B N 1
ATOM 3666 C CA . TRP B 1 4 ? -30.312 27.578 -8.117 1 90.75 4 TRP B CA 1
ATOM 3667 C C . TRP B 1 4 ? -29.25 26.766 -8.844 1 90.75 4 TRP B C 1
ATOM 3669 O O . TRP B 1 4 ? -29.422 25.562 -9.062 1 90.75 4 TRP B O 1
ATOM 3679 N N . PHE B 1 5 ? -28.234 27.359 -9.289 1 92 5 PHE B N 1
ATOM 3680 C CA . PHE B 1 5 ? -27.156 26.656 -9.984 1 92 5 PHE B CA 1
ATOM 3681 C C . PHE B 1 5 ? -26.422 25.703 -9.039 1 92 5 PHE B C 1
ATOM 3683 O O . PHE B 1 5 ? -26.078 24.594 -9.422 1 92 5 PHE B O 1
ATOM 3690 N N . SER B 1 6 ? -26.188 26.141 -7.824 1 93.56 6 SER B N 1
ATOM 3691 C CA . SER B 1 6 ? -25.578 25.266 -6.82 1 93.56 6 SER B CA 1
ATOM 3692 C C . SER B 1 6 ? -26.438 24.031 -6.57 1 93.56 6 SER B C 1
ATOM 3694 O O . SER B 1 6 ? -25.922 22.922 -6.438 1 93.56 6 SER B O 1
ATOM 3696 N N . VAL B 1 7 ? -27.734 24.234 -6.484 1 95.44 7 VAL B N 1
ATOM 3697 C CA . VAL B 1 7 ? -28.656 23.125 -6.266 1 95.44 7 VAL B CA 1
ATOM 3698 C C . VAL B 1 7 ? -28.578 22.156 -7.438 1 95.44 7 VAL B C 1
ATOM 3700 O O . VAL B 1 7 ? -28.578 20.938 -7.238 1 95.44 7 VAL B O 1
ATOM 3703 N N . PHE B 1 8 ? -28.516 22.688 -8.586 1 96.38 8 PHE B N 1
ATOM 3704 C CA . PHE B 1 8 ? -28.391 21.859 -9.773 1 96.38 8 PHE B CA 1
ATOM 3705 C C . PHE B 1 8 ? -27.094 21.031 -9.727 1 96.38 8 PHE B C 1
ATOM 3707 O O . PHE B 1 8 ? -27.109 19.844 -10.039 1 96.38 8 PHE B O 1
ATOM 3714 N N . LEU B 1 9 ? -25.984 21.656 -9.398 1 97.44 9 LEU B N 1
ATOM 3715 C CA . LEU B 1 9 ? -24.703 20.969 -9.344 1 97.44 9 LEU B CA 1
ATOM 3716 C C . LEU B 1 9 ? -24.719 19.844 -8.305 1 97.44 9 LEU B C 1
ATOM 3718 O O . LEU B 1 9 ? -24.203 18.766 -8.547 1 97.44 9 LEU B O 1
ATOM 3722 N N . VAL B 1 10 ? -25.297 20.125 -7.168 1 98.12 10 VAL B N 1
ATOM 3723 C CA . VAL B 1 10 ? -25.422 19.125 -6.117 1 98.12 10 VAL B CA 1
ATOM 3724 C C . VAL B 1 10 ? -26.266 17.953 -6.621 1 98.12 10 VAL B C 1
ATOM 3726 O O . VAL B 1 10 ? -25.875 16.797 -6.469 1 98.12 10 VAL B O 1
ATOM 3729 N N . ALA B 1 11 ? -27.391 18.25 -7.23 1 98.12 11 ALA B N 1
ATOM 3730 C CA . ALA B 1 11 ? -28.266 17.219 -7.777 1 98.12 11 ALA B CA 1
ATOM 3731 C C . ALA B 1 11 ? -27.547 16.391 -8.836 1 98.12 11 ALA B C 1
ATOM 3733 O O . ALA B 1 11 ? -27.703 15.172 -8.891 1 98.12 11 ALA B O 1
ATOM 3734 N N . ALA B 1 12 ? -26.812 17.094 -9.656 1 98 12 ALA B N 1
ATOM 3735 C CA . ALA B 1 12 ? -26.062 16.422 -10.711 1 98 12 ALA B CA 1
ATOM 3736 C C . ALA B 1 12 ? -25.031 15.469 -10.125 1 98 12 ALA B C 1
ATOM 3738 O O . ALA B 1 12 ? -24.844 14.352 -10.633 1 98 12 ALA B O 1
ATOM 3739 N N . CYS B 1 13 ? -24.328 15.898 -9.102 1 98.44 13 CYS B N 1
ATOM 3740 C CA . CYS B 1 13 ? -23.328 15.047 -8.453 1 98.44 13 CYS B CA 1
ATOM 3741 C C . CYS B 1 13 ? -24 13.828 -7.824 1 98.44 13 CYS B C 1
ATOM 3743 O O . CYS B 1 13 ? -23.5 12.703 -7.973 1 98.44 13 CYS B O 1
ATOM 3745 N N . LEU B 1 14 ? -25.094 14.047 -7.141 1 98.69 14 LEU B N 1
ATOM 3746 C CA . LEU B 1 14 ? -25.797 12.953 -6.5 1 98.69 14 LEU B CA 1
ATOM 3747 C C . LEU B 1 14 ? -26.344 11.969 -7.535 1 98.69 14 LEU B C 1
ATOM 3749 O O . LEU B 1 14 ? -26.188 10.758 -7.391 1 98.69 14 LEU B O 1
ATOM 3753 N N . ALA B 1 15 ? -26.938 12.516 -8.562 1 98.31 15 ALA B N 1
ATOM 3754 C CA . ALA B 1 15 ? -27.453 11.672 -9.641 1 98.31 15 ALA B CA 1
ATOM 3755 C C . ALA B 1 15 ? -26.328 10.898 -10.312 1 98.31 15 ALA B C 1
ATOM 3757 O O . ALA B 1 15 ? -26.453 9.703 -10.57 1 98.31 15 ALA B O 1
ATOM 3758 N N . GLY B 1 16 ? -25.281 11.664 -10.641 1 98.31 16 GLY B N 1
ATOM 3759 C CA . GLY B 1 16 ? -24.125 11.016 -11.258 1 98.31 16 GLY B CA 1
ATOM 3760 C C . GLY B 1 16 ? -23.562 9.891 -10.414 1 98.31 16 GLY B C 1
ATOM 3761 O O . GLY B 1 16 ? -23.219 8.828 -10.945 1 98.31 16 GLY B O 1
ATOM 3762 N N . ALA B 1 17 ? -23.438 10.125 -9.141 1 98.06 17 ALA B N 1
ATOM 3763 C CA . ALA B 1 17 ? -22.906 9.102 -8.242 1 98.06 17 ALA B CA 1
ATOM 3764 C C . ALA B 1 17 ? -23.797 7.863 -8.234 1 98.06 17 ALA B C 1
ATOM 3766 O O . ALA B 1 17 ? -23.297 6.734 -8.227 1 98.06 17 ALA B O 1
ATOM 3767 N N . CYS B 1 18 ? -25.094 8.062 -8.195 1 98.12 18 CYS B N 1
ATOM 3768 C CA . CYS B 1 18 ? -26.016 6.941 -8.273 1 98.12 18 CYS B CA 1
ATOM 3769 C C . CYS B 1 18 ? -25.844 6.168 -9.57 1 98.12 18 CYS B C 1
ATOM 3771 O O . CYS B 1 18 ? -25.781 4.938 -9.57 1 98.12 18 CYS B O 1
ATOM 3773 N N . LEU B 1 19 ? -25.688 6.887 -10.641 1 98.06 19 LEU B N 1
ATOM 3774 C CA . LEU B 1 19 ? -25.547 6.25 -11.945 1 98.06 19 LEU B CA 1
ATOM 3775 C C . LEU B 1 19 ? -24.234 5.469 -12.031 1 98.06 19 LEU B C 1
ATOM 3777 O O . LEU B 1 19 ? -24.188 4.41 -12.656 1 98.06 19 LEU B O 1
ATOM 3781 N N . VAL B 1 20 ? -23.219 5.945 -11.43 1 97.31 20 VAL B N 1
ATOM 3782 C CA . VAL B 1 20 ? -21.922 5.281 -11.438 1 97.31 20 VAL B CA 1
ATOM 3783 C C . VAL B 1 20 ? -22.047 3.893 -10.82 1 97.31 20 VAL B C 1
ATOM 3785 O O . VAL B 1 20 ? -21.344 2.959 -11.219 1 97.31 20 VAL B O 1
ATOM 3788 N N . THR B 1 21 ? -22.969 3.666 -9.906 1 97.06 21 THR B N 1
ATOM 3789 C CA . THR B 1 21 ? -23.109 2.398 -9.195 1 97.06 21 THR B CA 1
ATOM 3790 C C . THR B 1 21 ? -23.938 1.41 -10.023 1 97.06 21 THR B C 1
ATOM 3792 O O . THR B 1 21 ? -24.188 0.287 -9.578 1 97.06 21 THR B O 1
ATOM 3795 N N . GLY B 1 22 ? -24.297 1.749 -11.281 1 96.69 22 GLY B N 1
ATOM 3796 C CA . GLY B 1 22 ? -25.156 0.917 -12.109 1 96.69 22 GLY B CA 1
ATOM 3797 C C . GLY B 1 22 ? -24.422 -0.241 -12.758 1 96.69 22 GLY B C 1
ATOM 3798 O O . GLY B 1 22 ? -24.734 -1.404 -12.492 1 96.69 22 GLY B O 1
ATOM 3799 N N . LYS B 1 23 ? -23.453 0.053 -13.547 1 94.31 23 LYS B N 1
ATOM 3800 C CA . LYS B 1 23 ? -22.656 -1.008 -14.148 1 94.31 23 LYS B CA 1
ATOM 3801 C C . LYS B 1 23 ? -21.703 -1.631 -13.125 1 94.31 23 LYS B C 1
ATOM 3803 O O . LYS B 1 23 ? -21.203 -0.941 -12.242 1 94.31 23 LYS B O 1
ATOM 3808 N N . TYR B 1 24 ? -21.516 -2.955 -13.211 1 93.62 24 TYR B N 1
ATOM 3809 C CA . TYR B 1 24 ? -20.641 -3.707 -12.32 1 93.62 24 TYR B CA 1
ATOM 3810 C C . TYR B 1 24 ? -21.141 -3.65 -10.883 1 93.62 24 TYR B C 1
ATOM 3812 O O . TYR B 1 24 ? -20.359 -3.57 -9.945 1 93.62 24 TYR B O 1
ATOM 3820 N N . GLN B 1 25 ? -22.469 -3.574 -10.797 1 95.81 25 GLN B N 1
ATOM 3821 C CA . GLN B 1 25 ? -23.062 -3.492 -9.461 1 95.81 25 GLN B CA 1
ATOM 3822 C C . GLN B 1 25 ? -22.984 -4.84 -8.742 1 95.81 25 GLN B C 1
ATOM 3824 O O . GLN B 1 25 ? -22.984 -4.895 -7.516 1 95.81 25 GLN B O 1
ATOM 3829 N N . VAL B 1 26 ? -22.844 -5.953 -9.586 1 96.56 26 VAL B N 1
ATOM 3830 C CA . VAL B 1 26 ? -22.938 -7.305 -9.039 1 96.56 26 VAL B CA 1
ATOM 3831 C C . VAL B 1 26 ? -21.547 -7.938 -8.977 1 96.56 26 VAL B C 1
ATOM 3833 O O . VAL B 1 26 ? -20.766 -7.828 -9.922 1 96.56 26 VAL B O 1
ATOM 3836 N N . GLU B 1 27 ? -21.281 -8.531 -7.879 1 95.31 27 GLU B N 1
ATOM 3837 C CA . GLU B 1 27 ? -20.141 -9.43 -7.734 1 95.31 27 GLU B CA 1
ATOM 3838 C C . GLU B 1 27 ? -20.516 -10.664 -6.918 1 95.31 27 GLU B C 1
ATOM 3840 O O . GLU B 1 27 ? -21.672 -10.828 -6.516 1 95.31 27 GLU B O 1
ATOM 3845 N N . GLY B 1 28 ? -19.641 -11.594 -6.699 1 95.75 28 GLY B N 1
ATOM 3846 C CA . GLY B 1 28 ? -19.922 -12.836 -6.008 1 95.75 28 GLY B CA 1
ATOM 3847 C C . GLY B 1 28 ? -20.641 -12.633 -4.688 1 95.75 28 GLY B C 1
ATOM 3848 O O . GLY B 1 28 ? -21.578 -13.359 -4.371 1 95.75 28 GLY B O 1
ATOM 3849 N N . ASP B 1 29 ? -20.328 -11.625 -3.961 1 96.31 29 ASP B N 1
ATOM 3850 C CA . ASP B 1 29 ? -20.922 -11.359 -2.65 1 96.31 29 ASP B CA 1
ATOM 3851 C C . ASP B 1 29 ? -22.375 -10.914 -2.779 1 96.31 29 ASP B C 1
ATOM 3853 O O . ASP B 1 29 ? -23.219 -11.289 -1.966 1 96.31 29 ASP B O 1
ATOM 3857 N N . THR B 1 30 ? -22.625 -10.148 -3.801 1 97.81 30 THR B N 1
ATOM 3858 C CA . THR B 1 30 ? -24 -9.711 -4.02 1 97.81 30 THR B CA 1
ATOM 3859 C C . THR B 1 30 ? -24.953 -10.906 -4.102 1 97.81 30 THR B C 1
ATOM 3861 O O . THR B 1 30 ? -26.016 -10.898 -3.5 1 97.81 30 THR B O 1
ATOM 3864 N N . LEU B 1 31 ? -24.453 -11.914 -4.742 1 98 31 LEU B N 1
ATOM 3865 C CA . LEU B 1 31 ? -25.297 -13.039 -5.09 1 98 31 LEU B CA 1
ATOM 3866 C C . LEU B 1 31 ? -25.547 -13.938 -3.881 1 98 31 LEU B C 1
ATOM 3868 O O . LEU B 1 31 ? -26.656 -14.406 -3.66 1 98 31 LEU B O 1
ATOM 3872 N N . TRP B 1 32 ? -24.516 -14.188 -3.074 1 97.88 32 TRP B N 1
ATOM 3873 C CA . TRP B 1 32 ? -24.797 -15.008 -1.898 1 97.88 32 TRP B CA 1
ATOM 3874 C C . TRP B 1 32 ? -25.562 -14.211 -0.85 1 97.88 32 TRP B C 1
ATOM 3876 O O . TRP B 1 32 ? -26.328 -14.773 -0.063 1 97.88 32 TRP B O 1
ATOM 3886 N N . HIS B 1 33 ? -25.484 -12.875 -0.826 1 98.31 33 HIS B N 1
ATOM 3887 C CA . HIS B 1 33 ? -26.328 -12.047 0.031 1 98.31 33 HIS B CA 1
ATOM 3888 C C . HIS B 1 33 ? -27.797 -12.203 -0.328 1 98.31 33 HIS B C 1
ATOM 3890 O O . HIS B 1 33 ? -28.656 -12.305 0.558 1 98.31 33 HIS B O 1
ATOM 3896 N N . LEU B 1 34 ? -28.062 -12.18 -1.598 1 98.44 34 LEU B N 1
ATOM 3897 C CA . LEU B 1 34 ? -29.438 -12.352 -2.055 1 98.44 34 LEU B CA 1
ATOM 3898 C C . LEU B 1 34 ? -30 -13.703 -1.608 1 98.44 34 LEU B C 1
ATOM 3900 O O . LEU B 1 34 ? -31.125 -13.781 -1.127 1 98.44 34 LEU B O 1
ATOM 3904 N N . LYS B 1 35 ? -29.172 -14.68 -1.728 1 98.38 35 LYS B N 1
ATOM 3905 C CA . LYS B 1 35 ? -29.594 -16.016 -1.337 1 98.38 35 LYS B CA 1
ATOM 3906 C C . LYS B 1 35 ? -29.766 -16.125 0.177 1 98.38 35 LYS B C 1
ATOM 3908 O O . LYS B 1 35 ? -30.641 -16.844 0.666 1 98.38 35 LYS B O 1
ATOM 3913 N N . ALA B 1 36 ? -28.922 -15.469 0.874 1 98.38 36 ALA B N 1
ATOM 3914 C CA . ALA B 1 36 ? -29.078 -15.406 2.324 1 98.38 36 ALA B CA 1
ATOM 3915 C C . ALA B 1 36 ? -30.406 -14.734 2.695 1 98.38 36 ALA B C 1
ATOM 3917 O O . ALA B 1 36 ? -31.109 -15.195 3.596 1 98.38 36 ALA B O 1
ATOM 3918 N N . GLY B 1 37 ? -30.703 -13.625 2.021 1 98.62 37 GLY B N 1
ATOM 3919 C CA . GLY B 1 37 ? -31.984 -12.977 2.236 1 98.62 37 GLY B CA 1
ATOM 3920 C C . GLY B 1 37 ? -33.156 -13.883 1.943 1 98.62 37 GLY B C 1
ATOM 3921 O O . GLY B 1 37 ? -34.125 -13.93 2.713 1 98.62 37 GLY B O 1
ATOM 3922 N N . GLU B 1 38 ? -33.031 -14.578 0.869 1 98.62 38 GLU B N 1
ATOM 3923 C CA . GLU B 1 38 ? -34.062 -15.547 0.513 1 98.62 38 GLU B CA 1
ATOM 3924 C C . GLU B 1 38 ? -34.25 -16.594 1.609 1 98.62 38 GLU B C 1
ATOM 3926 O O . GLU B 1 38 ? -35.375 -16.922 1.998 1 98.62 38 GLU B O 1
ATOM 3931 N N . TRP B 1 39 ? -33.094 -17.094 2.055 1 98.19 39 TRP B N 1
ATOM 3932 C CA . TRP B 1 39 ? -33.094 -18.094 3.109 1 98.19 39 TRP B CA 1
ATOM 3933 C C . TRP B 1 39 ? -33.781 -17.562 4.375 1 98.19 39 TRP B C 1
ATOM 3935 O O . TRP B 1 39 ? -34.594 -18.25 5 1 98.19 39 TRP B O 1
ATOM 3945 N N . ILE B 1 40 ? -33.469 -16.375 4.785 1 98.56 40 ILE B N 1
ATOM 3946 C CA . ILE B 1 40 ? -33.969 -15.766 6.004 1 98.56 40 ILE B CA 1
ATOM 3947 C C . ILE B 1 40 ? -35.5 -15.609 5.898 1 98.56 40 ILE B C 1
ATOM 3949 O O . ILE B 1 40 ? -36.219 -15.922 6.844 1 98.56 40 ILE B O 1
ATOM 3953 N N . VAL B 1 41 ? -35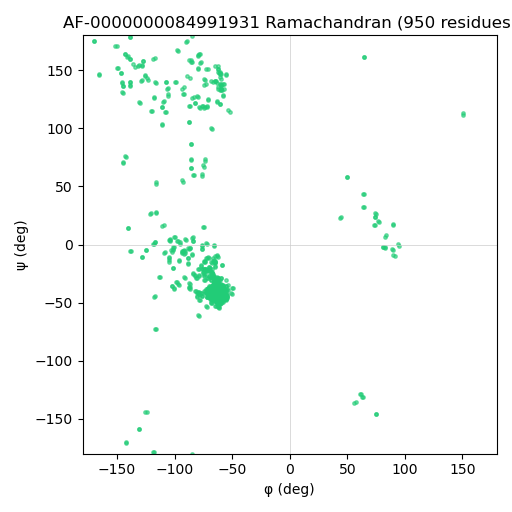.969 -15.125 4.781 1 98.25 41 VAL B N 1
ATOM 3954 C CA . VAL B 1 41 ? -37.406 -14.93 4.574 1 98.25 41 VAL B CA 1
ATOM 3955 C C . VAL B 1 41 ? -38.125 -16.281 4.609 1 98.25 41 VAL B C 1
ATOM 3957 O O . VAL B 1 41 ? -39.156 -16.422 5.246 1 98.25 41 VAL B O 1
ATOM 3960 N N . ALA B 1 42 ? -37.562 -17.234 3.994 1 98.06 42 ALA B N 1
ATOM 3961 C CA . ALA B 1 42 ? -38.156 -18.562 3.914 1 98.06 42 ALA B CA 1
ATOM 3962 C C . ALA B 1 42 ? -38.188 -19.234 5.285 1 98.06 42 ALA B C 1
ATOM 3964 O O . ALA B 1 42 ? -39.156 -19.953 5.605 1 98.06 42 ALA B O 1
ATOM 3965 N N . HIS B 1 43 ? -37.219 -19.031 6.105 1 97.62 43 HIS B N 1
ATOM 3966 C CA . HIS B 1 43 ? -37.062 -19.766 7.359 1 97.62 43 HIS B CA 1
ATOM 3967 C C . HIS B 1 43 ? -37.531 -18.922 8.539 1 97.62 43 HIS B C 1
ATOM 3969 O O . HIS B 1 43 ? -37.719 -19.438 9.641 1 97.62 43 HIS B O 1
ATOM 3975 N N . GLY B 1 44 ? -37.594 -17.625 8.352 1 97.25 44 GLY B N 1
ATOM 3976 C CA . GLY B 1 44 ? -38.062 -16.719 9.406 1 97.25 44 GLY B CA 1
ATOM 3977 C C . GLY B 1 44 ? -37.031 -16.547 10.516 1 97.25 44 GLY B C 1
ATOM 3978 O O . GLY B 1 44 ? -37.406 -16.359 11.68 1 97.25 44 GLY B O 1
ATOM 3979 N N . ALA B 1 45 ? -35.781 -16.797 10.172 1 96.81 45 ALA B N 1
ATOM 3980 C CA . ALA B 1 45 ? -34.719 -16.688 11.164 1 96.81 45 ALA B CA 1
ATOM 3981 C C . ALA B 1 45 ? -33.406 -16.266 10.516 1 96.81 45 ALA B C 1
ATOM 3983 O O . ALA B 1 45 ? -33.188 -16.547 9.336 1 96.81 45 ALA B O 1
ATOM 3984 N N . VAL B 1 46 ? -32.594 -15.625 11.242 1 97.75 46 VAL B N 1
ATOM 3985 C CA . VAL B 1 46 ? -31.25 -15.305 10.805 1 97.75 46 VAL B CA 1
ATOM 3986 C C . VAL B 1 46 ? -30.344 -16.531 10.984 1 97.75 46 VAL B C 1
ATOM 3988 O O . VAL B 1 46 ? -30.297 -17.109 12.07 1 97.75 46 VAL B O 1
ATOM 3991 N N . PRO B 1 47 ? -29.688 -16.906 9.938 1 95.94 47 PRO B N 1
ATOM 3992 C CA . PRO B 1 47 ? -28.844 -18.109 10.062 1 95.94 47 PRO B CA 1
ATOM 3993 C C . PRO B 1 47 ? -27.703 -17.938 11.062 1 95.94 47 PRO B C 1
ATOM 3995 O O . PRO B 1 47 ? -27.078 -16.875 11.102 1 95.94 47 PRO B O 1
ATOM 3998 N N . LYS B 1 48 ? -27.422 -18.969 11.867 1 94.5 48 LYS B N 1
ATOM 3999 C CA . LYS B 1 48 ? -26.312 -18.969 12.82 1 94.5 48 LYS B CA 1
ATOM 4000 C C . LYS B 1 48 ? -25.203 -19.906 12.359 1 94.5 48 LYS B C 1
ATOM 4002 O O . LYS B 1 48 ? -24.109 -19.906 12.938 1 94.5 48 LYS B O 1
ATOM 4007 N N . ALA B 1 49 ? -25.484 -20.609 11.312 1 95.38 49 ALA B N 1
ATOM 4008 C CA . ALA B 1 49 ? -24.531 -21.516 10.695 1 95.38 49 ALA B CA 1
ATOM 4009 C C . ALA B 1 49 ? -24.625 -21.469 9.172 1 95.38 49 ALA B C 1
ATOM 4011 O O . ALA B 1 49 ? -25.625 -21.031 8.617 1 95.38 49 ALA B O 1
ATOM 4012 N N . ASP B 1 50 ? -23.625 -21.938 8.523 1 96.12 50 ASP B N 1
ATOM 4013 C CA . ASP B 1 50 ? -23.547 -21.859 7.07 1 96.12 50 ASP B CA 1
ATOM 4014 C C . ASP B 1 50 ? -24.547 -22.812 6.418 1 96.12 50 ASP B C 1
ATOM 4016 O O . ASP B 1 50 ? -24.438 -24.031 6.574 1 96.12 50 ASP B O 1
ATOM 4020 N N . PRO B 1 51 ? -25.328 -22.297 5.613 1 96.25 51 PRO B N 1
ATOM 4021 C CA . PRO B 1 51 ? -26.266 -23.172 4.898 1 96.25 51 PRO B CA 1
ATOM 4022 C C . PRO B 1 51 ? -25.859 -23.422 3.445 1 96.25 51 PRO B C 1
ATOM 4024 O O . PRO B 1 51 ? -26.547 -24.141 2.717 1 96.25 51 PRO B O 1
ATOM 4027 N N . PHE B 1 52 ? -24.734 -22.906 3.014 1 96.75 52 PHE B N 1
ATOM 4028 C CA . PHE B 1 52 ? -24.531 -22.844 1.569 1 96.75 52 PHE B CA 1
ATOM 4029 C C . PHE B 1 52 ? -23.344 -23.688 1.146 1 96.75 52 PHE B C 1
ATOM 4031 O O . PHE B 1 52 ? -23.422 -24.438 0.17 1 96.75 52 PHE B O 1
ATOM 4038 N N . SER B 1 53 ? -22.219 -23.672 1.796 1 97.19 53 SER B N 1
ATOM 4039 C CA . SER B 1 53 ? -21 -24.344 1.344 1 97.19 53 SER B CA 1
ATOM 4040 C C . SER B 1 53 ? -20.984 -25.797 1.784 1 97.19 53 SER B C 1
ATOM 4042 O O . SER B 1 53 ? -21.625 -26.172 2.777 1 97.19 53 SER B O 1
ATOM 4044 N N . TRP B 1 54 ? -20.25 -26.609 1.108 1 97 54 TRP B N 1
ATOM 4045 C CA . TRP B 1 54 ? -20.172 -28 1.514 1 97 54 TRP B CA 1
ATOM 4046 C C . TRP B 1 54 ? -18.953 -28.25 2.389 1 97 54 TRP B C 1
ATOM 4048 O O . TRP B 1 54 ? -18.875 -29.281 3.076 1 97 54 TRP B O 1
ATOM 4058 N N . THR B 1 55 ? -18.031 -27.328 2.416 1 96.81 55 THR B N 1
ATOM 4059 C CA . THR B 1 55 ? -16.812 -27.5 3.184 1 96.81 55 THR B CA 1
ATOM 4060 C C . THR B 1 55 ? -16.969 -26.938 4.598 1 96.81 55 THR B C 1
ATOM 4062 O O . THR B 1 55 ? -16.297 -27.375 5.523 1 96.81 55 THR B O 1
ATOM 4065 N N . ALA B 1 56 ? -17.828 -25.938 4.707 1 93.69 56 ALA B N 1
ATOM 4066 C CA . ALA B 1 56 ? -18.078 -25.344 6.016 1 93.69 56 ALA B CA 1
ATOM 4067 C C . ALA B 1 56 ? -19.547 -25.453 6.402 1 93.69 56 ALA B C 1
ATOM 4069 O O . ALA B 1 56 ? -20.078 -24.625 7.156 1 93.69 56 ALA B O 1
ATOM 4070 N N . GLY B 1 57 ? -20.156 -26.406 5.902 1 90.44 57 GLY B N 1
ATOM 4071 C CA . GLY B 1 57 ? -21.547 -26.625 6.223 1 90.44 57 GLY B CA 1
ATOM 4072 C C . GLY B 1 57 ? -21.797 -26.859 7.703 1 90.44 57 GLY B C 1
ATOM 4073 O O . GLY B 1 57 ? -21.156 -27.719 8.312 1 90.44 57 GLY B O 1
ATOM 4074 N N . GLY B 1 58 ? -22.672 -25.922 8.305 1 90.25 58 GLY B N 1
ATOM 4075 C CA . GLY B 1 58 ? -23 -26.094 9.703 1 90.25 58 GLY B CA 1
ATOM 4076 C C . GLY B 1 58 ? -22.047 -25.375 10.641 1 90.25 58 GLY B C 1
ATOM 4077 O O . GLY B 1 58 ? -22.312 -25.297 11.844 1 90.25 58 GLY B O 1
ATOM 4078 N N . LYS B 1 59 ? -21.016 -24.891 10.07 1 92.94 59 LYS B N 1
ATOM 4079 C CA . LYS B 1 59 ? -20.109 -24.094 10.891 1 92.94 59 LYS B CA 1
ATOM 4080 C C . LYS B 1 59 ? -20.719 -22.75 11.266 1 92.94 59 LYS B C 1
ATOM 4082 O O . LYS B 1 59 ? -21.562 -22.219 10.531 1 92.94 59 LYS B O 1
ATOM 4087 N N . PRO B 1 60 ? -20.328 -22.234 12.383 1 92.69 60 PRO B N 1
ATOM 4088 C CA . PRO B 1 60 ? -20.891 -20.969 12.828 1 92.69 60 PRO B CA 1
ATOM 4089 C C . PRO B 1 60 ? -20.656 -19.828 11.82 1 92.69 60 PRO B C 1
ATOM 4091 O O . PRO B 1 60 ? -19.578 -19.75 11.227 1 92.69 60 PRO B O 1
ATOM 4094 N N . TRP B 1 61 ? -21.688 -19.109 11.562 1 93.12 61 TRP B N 1
ATOM 4095 C CA . TRP B 1 61 ? -21.672 -17.953 10.68 1 93.12 61 TRP B CA 1
ATOM 4096 C C . TRP B 1 61 ? -22.312 -16.75 11.344 1 93.12 61 TRP B C 1
ATOM 4098 O O . TRP B 1 61 ? -23.453 -16.828 11.828 1 93.12 61 TRP B O 1
ATOM 4108 N N . HIS B 1 62 ? -21.547 -15.617 11.469 1 92.06 62 HIS B N 1
ATOM 4109 C CA . HIS B 1 62 ? -22.078 -14.352 11.969 1 92.06 62 HIS B CA 1
ATOM 4110 C C . HIS B 1 62 ? -22.719 -13.547 10.852 1 92.06 62 HIS B C 1
ATOM 4112 O O . HIS B 1 62 ? -22.109 -12.641 10.297 1 92.06 62 HIS B O 1
ATOM 4118 N N . ALA B 1 63 ? -23.984 -13.82 10.609 1 94.44 63 ALA B N 1
ATOM 4119 C CA . ALA B 1 63 ? -24.719 -13.117 9.562 1 94.44 63 ALA B CA 1
ATOM 4120 C C . ALA B 1 63 ? -25.062 -11.695 9.992 1 94.44 63 ALA B C 1
ATOM 4122 O O . ALA B 1 63 ? -26.25 -11.328 10.047 1 94.44 63 ALA B O 1
ATOM 4123 N N . HIS B 1 64 ? -24.031 -10.867 10.141 1 93.81 64 HIS B N 1
ATOM 4124 C CA . HIS B 1 64 ? -24.188 -9.531 10.703 1 93.81 64 HIS B CA 1
ATOM 4125 C C . HIS B 1 64 ? -24.812 -8.57 9.695 1 93.81 64 HIS B C 1
ATOM 4127 O O . HIS B 1 64 ? -25.125 -7.426 10.031 1 93.81 64 HIS B O 1
ATOM 4133 N N . GLU B 1 65 ? -25.094 -9.094 8.477 1 98 65 GLU B N 1
ATOM 4134 C CA . GLU B 1 65 ? -25.656 -8.234 7.438 1 98 65 GLU B CA 1
ATOM 4135 C C . GLU B 1 65 ? -27.062 -8.695 7.043 1 98 65 GLU B C 1
ATOM 4137 O O . GLU B 1 65 ? -27.516 -8.438 5.93 1 98 65 GLU B O 1
ATOM 4142 N N . TRP B 1 66 ? -27.766 -9.312 7.934 1 98.19 66 TRP B N 1
ATOM 4143 C CA . TRP B 1 66 ? -29 -10.008 7.637 1 98.19 66 TRP B CA 1
ATOM 4144 C C . TRP B 1 66 ? -30.078 -9.031 7.176 1 98.19 66 TRP B C 1
ATOM 4146 O O . TRP B 1 66 ? -30.891 -9.352 6.297 1 98.19 66 TRP B O 1
ATOM 4156 N N . LEU B 1 67 ? -30.109 -7.852 7.809 1 98.56 67 LEU B N 1
ATOM 4157 C CA . LEU B 1 67 ? -31.156 -6.918 7.426 1 98.56 67 LEU B CA 1
ATOM 4158 C C . LEU B 1 67 ? -30.969 -6.441 5.988 1 98.56 67 LEU B C 1
ATOM 4160 O O . LEU B 1 67 ? -31.938 -6.32 5.238 1 98.56 67 LEU B O 1
ATOM 4164 N N . TRP B 1 68 ? -29.766 -6.141 5.605 1 98.38 68 TRP B N 1
ATOM 4165 C CA . TRP B 1 68 ? -29.5 -5.77 4.219 1 98.38 68 TRP B CA 1
ATOM 4166 C C . TRP B 1 68 ? -29.859 -6.91 3.275 1 98.38 68 TRP B C 1
ATOM 4168 O O . TRP B 1 68 ? -30.406 -6.684 2.189 1 98.38 68 TRP B O 1
ATOM 4178 N N . GLU B 1 69 ? -29.562 -8.133 3.662 1 98.69 69 GLU B N 1
ATOM 4179 C CA . GLU B 1 69 ? -29.844 -9.32 2.859 1 98.69 69 GLU B CA 1
ATOM 4180 C C . GLU B 1 69 ? -31.344 -9.453 2.602 1 98.69 69 GLU B C 1
ATOM 4182 O O . GLU B 1 69 ? -31.766 -9.68 1.466 1 98.69 69 GLU B O 1
ATOM 4187 N N . VAL B 1 70 ? -32.094 -9.234 3.613 1 98.69 70 VAL B N 1
ATOM 4188 C CA . VAL B 1 70 ? -33.562 -9.297 3.482 1 98.69 70 VAL B CA 1
ATOM 4189 C C . VAL B 1 70 ? -34.031 -8.172 2.578 1 98.69 70 VAL B C 1
ATOM 4191 O O . VAL B 1 70 ? -34.875 -8.391 1.691 1 98.69 70 VAL B O 1
ATOM 4194 N N . LEU B 1 71 ? -33.531 -6.996 2.801 1 98.62 71 LEU B N 1
ATOM 4195 C CA . LEU B 1 71 ? -33.906 -5.848 1.987 1 98.62 71 LEU B CA 1
ATOM 4196 C C . LEU B 1 71 ? -33.531 -6.066 0.525 1 98.62 71 LEU B C 1
ATOM 4198 O O . LEU B 1 71 ? -34.344 -5.762 -0.374 1 98.62 71 LEU B O 1
ATOM 4202 N N . ALA B 1 72 ? -32.406 -6.59 0.304 1 98.56 72 ALA B N 1
ATOM 4203 C CA . ALA B 1 72 ? -31.922 -6.816 -1.057 1 98.56 72 ALA B CA 1
ATOM 4204 C C . ALA B 1 72 ? -32.75 -7.879 -1.765 1 98.56 72 ALA B C 1
ATOM 4206 O O . ALA B 1 72 ? -33.094 -7.727 -2.939 1 98.56 72 ALA B O 1
ATOM 4207 N N . TYR B 1 73 ? -33 -8.945 -1.021 1 98.5 73 TYR B N 1
ATOM 4208 C CA . TYR B 1 73 ? -33.844 -9.977 -1.581 1 98.5 73 TYR B CA 1
ATOM 4209 C C . TYR B 1 73 ? -35.219 -9.414 -1.938 1 98.5 73 TYR B C 1
ATOM 4211 O O . TYR B 1 73 ? -35.719 -9.617 -3.049 1 98.5 73 TYR B O 1
ATOM 4219 N N . GLY B 1 74 ? -35.844 -8.656 -1.025 1 98.5 74 GLY B N 1
ATOM 4220 C CA . GLY B 1 74 ? -37.094 -8.023 -1.299 1 98.5 74 GLY B CA 1
ATOM 4221 C C . GLY B 1 74 ? -37.062 -7.074 -2.484 1 98.5 74 GLY B C 1
ATOM 4222 O O . GLY B 1 74 ? -37.969 -7.086 -3.328 1 98.5 74 GLY B O 1
ATOM 4223 N N . ALA B 1 75 ? -36.062 -6.324 -2.537 1 98.31 75 ALA B N 1
ATOM 4224 C CA . ALA B 1 75 ? -35.875 -5.379 -3.637 1 98.31 75 ALA B CA 1
ATOM 4225 C C . ALA B 1 75 ? -35.719 -6.109 -4.969 1 98.31 75 ALA B C 1
ATOM 4227 O O . ALA B 1 75 ? -36.219 -5.648 -5.996 1 98.31 75 ALA B O 1
ATOM 4228 N N . SER B 1 76 ? -34.969 -7.168 -4.934 1 97.94 76 SER B N 1
ATOM 4229 C CA . SER B 1 76 ? -34.781 -7.957 -6.148 1 97.94 76 SER B CA 1
ATOM 4230 C C . SER B 1 76 ? -36.125 -8.562 -6.617 1 97.94 76 SER B C 1
ATOM 4232 O O . SER B 1 76 ? -36.344 -8.68 -7.82 1 97.94 76 SER B O 1
ATOM 4234 N N . CYS B 1 77 ? -36.938 -8.977 -5.695 1 98 77 CYS B N 1
ATOM 4235 C CA . CYS B 1 77 ? -38.25 -9.547 -6.023 1 98 77 CYS B CA 1
ATOM 4236 C C . CYS B 1 77 ? -39.156 -8.5 -6.645 1 98 77 CYS B C 1
ATOM 4238 O O . CYS B 1 77 ? -39.938 -8.805 -7.543 1 98 77 CYS B O 1
ATOM 4240 N N . LEU B 1 78 ? -39 -7.309 -6.238 1 97.56 78 LEU B N 1
ATOM 4241 C CA . LEU B 1 78 ? -39.906 -6.238 -6.66 1 97.56 78 LEU B CA 1
ATOM 4242 C C . LEU B 1 78 ? -39.438 -5.621 -7.973 1 97.56 78 LEU B C 1
ATOM 4244 O O . LEU B 1 78 ? -40.25 -5.23 -8.805 1 97.56 78 LEU B O 1
ATOM 4248 N N . GLY B 1 79 ? -38.156 -5.516 -8.117 1 97.56 79 GLY B N 1
ATOM 4249 C CA . GLY B 1 79 ? -37.688 -4.766 -9.266 1 97.56 79 GLY B CA 1
ATOM 4250 C C . GLY B 1 79 ? -36.469 -5.383 -9.922 1 97.56 79 GLY B C 1
ATOM 4251 O O . GLY B 1 79 ? -35.812 -4.754 -10.766 1 97.56 79 GLY B O 1
ATOM 4252 N N . GLY B 1 80 ? -36.188 -6.555 -9.594 1 97.12 80 GLY B N 1
ATOM 4253 C CA . GLY B 1 80 ? -35 -7.188 -10.156 1 97.12 80 GLY B CA 1
ATOM 4254 C C . GLY B 1 80 ? -33.719 -6.406 -9.906 1 97.12 80 GLY B C 1
ATOM 4255 O O . GLY B 1 80 ? -33.469 -5.953 -8.789 1 97.12 80 GLY B O 1
ATOM 4256 N N . LYS B 1 81 ? -32.875 -6.285 -10.961 1 97.06 81 LYS B N 1
ATOM 4257 C CA . LYS B 1 81 ? -31.609 -5.582 -10.836 1 97.06 81 LYS B CA 1
ATOM 4258 C C . LYS B 1 81 ? -31.828 -4.109 -10.484 1 97.06 81 LYS B C 1
ATOM 4260 O O . LYS B 1 81 ? -31 -3.496 -9.82 1 97.06 81 LYS B O 1
ATOM 4265 N N . TRP B 1 82 ? -32.938 -3.492 -10.883 1 97.94 82 TRP B N 1
ATOM 4266 C CA . TRP B 1 82 ? -33.219 -2.092 -10.602 1 97.94 82 TRP B CA 1
ATOM 4267 C C . TRP B 1 82 ? -33.5 -1.89 -9.117 1 97.94 82 TRP B C 1
ATOM 4269 O O . TRP B 1 82 ? -33.156 -0.858 -8.539 1 97.94 82 TRP B O 1
ATOM 4279 N N . GLY B 1 83 ? -34.219 -2.869 -8.555 1 98.25 83 GLY B N 1
ATOM 4280 C CA . GLY B 1 83 ? -34.469 -2.803 -7.125 1 98.25 83 GLY B CA 1
ATOM 4281 C C . GLY B 1 83 ? -33.219 -2.836 -6.285 1 98.25 83 GLY B C 1
ATOM 4282 O O . GLY B 1 83 ? -33.062 -2.033 -5.363 1 98.25 83 GLY B O 1
ATOM 4283 N N . VAL B 1 84 ? -32.344 -3.758 -6.602 1 98.25 84 VAL B N 1
ATOM 4284 C CA . VAL B 1 84 ? -31.094 -3.889 -5.879 1 98.25 84 VAL B CA 1
ATOM 4285 C C . VAL B 1 84 ? -30.25 -2.627 -6.066 1 98.25 84 VAL B C 1
ATOM 4287 O O . VAL B 1 84 ? -29.641 -2.127 -5.113 1 98.25 84 VAL B O 1
ATOM 4290 N N . TRP B 1 85 ? -30.219 -2.076 -7.297 1 98.19 85 TRP B N 1
ATOM 4291 C CA . TRP B 1 85 ? -29.516 -0.836 -7.598 1 98.19 85 TRP B CA 1
ATOM 4292 C C . TRP B 1 85 ? -30.047 0.312 -6.742 1 98.19 85 TRP B C 1
ATOM 4294 O O . TRP B 1 85 ? -29.266 1.137 -6.254 1 98.19 85 TRP B O 1
ATOM 4304 N N . ALA B 1 86 ? -31.328 0.361 -6.512 1 98.12 86 ALA B N 1
ATOM 4305 C CA . ALA B 1 86 ? -31.953 1.422 -5.727 1 98.12 86 ALA B CA 1
ATOM 4306 C C . ALA B 1 86 ? -31.438 1.419 -4.289 1 98.12 86 ALA B C 1
ATOM 4308 O O . ALA B 1 86 ? -31.312 2.477 -3.672 1 98.12 86 ALA B O 1
ATOM 4309 N N . LEU B 1 87 ? -31.188 0.27 -3.789 1 97.5 87 LEU B N 1
ATOM 4310 C CA . LEU B 1 87 ? -30.641 0.171 -2.436 1 97.5 87 LEU B CA 1
ATOM 4311 C C . LEU B 1 87 ? -29.25 0.79 -2.357 1 97.5 87 LEU B C 1
ATOM 4313 O O . LEU B 1 87 ? -28.922 1.467 -1.38 1 97.5 87 LEU B O 1
ATOM 4317 N N . THR B 1 88 ? -28.438 0.52 -3.363 1 98.06 88 THR B N 1
ATOM 4318 C CA . THR B 1 88 ? -27.109 1.119 -3.422 1 98.06 88 THR B CA 1
ATOM 4319 C C . THR B 1 88 ? -27.203 2.635 -3.559 1 98.06 88 THR B C 1
ATOM 4321 O O . THR B 1 88 ? -26.438 3.371 -2.926 1 98.06 88 THR B O 1
ATOM 4324 N N . CYS B 1 89 ? -28.141 3.096 -4.34 1 98.44 89 CYS B N 1
ATOM 4325 C CA . CYS B 1 89 ? -28.375 4.527 -4.508 1 98.44 89 CYS B CA 1
ATOM 4326 C C . CYS B 1 89 ? -28.75 5.18 -3.182 1 98.44 89 CYS B C 1
ATOM 4328 O O . CYS B 1 89 ? -28.344 6.309 -2.904 1 98.44 89 CYS B O 1
ATOM 4330 N N . ALA B 1 90 ? -29.516 4.461 -2.422 1 98.5 90 ALA B N 1
ATOM 4331 C CA . ALA B 1 90 ? -29.906 4.992 -1.116 1 98.5 90 ALA B CA 1
ATOM 4332 C C . ALA B 1 90 ? -28.672 5.297 -0.267 1 98.5 90 ALA B C 1
ATOM 4334 O O . ALA B 1 90 ? -28.609 6.34 0.387 1 98.5 90 ALA B O 1
ATOM 4335 N N . GLY B 1 91 ? -27.688 4.383 -0.289 1 98.44 91 GLY B N 1
ATOM 4336 C CA . GLY B 1 91 ? -26.453 4.621 0.421 1 98.44 91 GLY B CA 1
ATOM 4337 C C . GLY B 1 91 ? -25.672 5.812 -0.108 1 98.44 91 GLY B C 1
ATOM 4338 O O . GLY B 1 91 ? -25.203 6.645 0.668 1 98.44 91 GLY B O 1
ATOM 4339 N N . ALA B 1 92 ? -25.609 5.914 -1.425 1 98.44 92 ALA B N 1
ATOM 4340 C CA . ALA B 1 92 ? -24.906 7.012 -2.07 1 98.44 92 ALA B CA 1
ATOM 4341 C C . ALA B 1 92 ? -25.547 8.352 -1.735 1 98.44 92 ALA B C 1
ATOM 4343 O O . ALA B 1 92 ? -24.844 9.328 -1.461 1 98.44 92 ALA B O 1
ATOM 4344 N N . LEU B 1 93 ? -26.844 8.367 -1.736 1 98.75 93 LEU B N 1
ATOM 4345 C CA . LEU B 1 93 ? -27.578 9.594 -1.455 1 98.75 93 LEU B CA 1
ATOM 4346 C C . LEU B 1 93 ? -27.406 10.008 0.001 1 98.75 93 LEU B C 1
ATOM 4348 O O . LEU B 1 93 ? -27.266 11.195 0.296 1 98.75 93 LEU B O 1
ATOM 4352 N N . LEU B 1 94 ? -27.422 9.039 0.884 1 98.75 94 LEU B N 1
ATOM 4353 C CA . LEU B 1 94 ? -27.188 9.344 2.293 1 98.75 94 LEU B CA 1
ATOM 4354 C C . LEU B 1 94 ? -25.781 9.875 2.51 1 98.75 94 LEU B C 1
ATOM 4356 O O . LEU B 1 94 ? -25.594 10.875 3.205 1 98.75 94 LEU B O 1
ATOM 4360 N N . TRP B 1 95 ? -24.828 9.188 1.897 1 98.81 95 TRP B N 1
ATOM 4361 C CA . TRP B 1 95 ? -23.422 9.578 2.016 1 98.81 95 TRP B CA 1
ATOM 4362 C C . TRP B 1 95 ? -23.188 10.977 1.458 1 98.81 95 TRP B C 1
ATOM 4364 O O . TRP B 1 95 ? -22.734 11.867 2.174 1 98.81 95 TRP B O 1
ATOM 4374 N N . GLY B 1 96 ? -23.609 11.172 0.196 1 98.81 96 GLY B N 1
ATOM 4375 C CA . GLY B 1 96 ? -23.422 12.445 -0.476 1 98.81 96 GLY B CA 1
ATOM 4376 C C . GLY B 1 96 ? -24.266 13.562 0.109 1 98.81 96 GLY B C 1
ATOM 4377 O O . GLY B 1 96 ? -23.781 14.68 0.3 1 98.81 96 GLY B O 1
ATOM 4378 N N . GLY B 1 97 ? -25.547 13.234 0.332 1 98.75 97 GLY B N 1
ATOM 4379 C CA . GLY B 1 97 ? -26.422 14.234 0.921 1 98.75 97 GLY B CA 1
ATOM 4380 C C . GLY B 1 97 ? -25.922 14.766 2.248 1 98.75 97 GLY B C 1
ATOM 4381 O O . GLY B 1 97 ? -25.969 15.977 2.494 1 98.75 97 GLY B O 1
ATOM 4382 N N . SER B 1 98 ? -25.438 13.859 3.105 1 98.81 98 SER B N 1
ATOM 4383 C CA . SER B 1 98 ? -24.891 14.258 4.402 1 98.81 98 SER B CA 1
ATOM 4384 C C . SER B 1 98 ? -23.672 15.148 4.238 1 98.81 98 SER B C 1
ATOM 4386 O O . SER B 1 98 ? -23.531 16.156 4.926 1 98.81 98 SER B O 1
ATOM 4388 N N . LEU B 1 99 ? -22.797 14.781 3.301 1 98.81 99 LEU B N 1
ATOM 4389 C CA . LEU B 1 99 ? -21.578 15.562 3.102 1 98.81 99 LEU B CA 1
ATOM 4390 C C . LEU B 1 99 ? -21.906 16.953 2.568 1 98.81 99 LEU B C 1
ATOM 4392 O O . LEU B 1 99 ? -21.359 17.953 3.037 1 98.81 99 LEU B O 1
ATOM 4396 N N . PHE B 1 100 ? -22.828 17.062 1.586 1 98.62 100 PHE B N 1
ATOM 4397 C CA . PHE B 1 100 ? -23.25 18.359 1.061 1 98.62 100 PHE B CA 1
ATOM 4398 C C . PHE B 1 100 ? -23.875 19.203 2.152 1 98.62 100 PHE B C 1
ATOM 4400 O O . PHE B 1 100 ? -23.672 20.422 2.199 1 98.62 100 PHE B O 1
ATOM 4407 N N . HIS B 1 101 ? -24.641 18.578 2.986 1 98.12 101 HIS B N 1
ATOM 4408 C CA . HIS B 1 101 ? -25.234 19.312 4.102 1 98.12 101 HIS B CA 1
ATOM 4409 C C . HIS B 1 101 ? -24.156 19.875 5.02 1 98.12 101 HIS B C 1
ATOM 4411 O O . HIS B 1 101 ? -24.234 21.047 5.402 1 98.12 101 HIS B O 1
ATOM 4417 N N . LEU B 1 102 ? -23.172 19.078 5.355 1 98 102 LEU B N 1
ATOM 4418 C CA . LEU B 1 102 ? -22.125 19.5 6.277 1 98 102 LEU B CA 1
ATOM 4419 C C . LEU B 1 102 ? -21.266 20.594 5.668 1 98 102 LEU B C 1
ATOM 4421 O O . LEU B 1 102 ? -20.688 21.406 6.391 1 98 102 LEU B O 1
ATOM 4425 N N . THR B 1 103 ? -21.188 20.656 4.328 1 97.69 103 THR B N 1
ATOM 4426 C CA . THR B 1 103 ? -20.281 21.594 3.67 1 97.69 103 THR B CA 1
ATOM 4427 C C . THR B 1 103 ? -21.047 22.766 3.086 1 97.69 103 THR B C 1
ATOM 4429 O O . THR B 1 103 ? -20.453 23.656 2.457 1 97.69 103 THR B O 1
ATOM 4432 N N . ARG B 1 104 ? -22.297 22.875 3.256 1 94.88 104 ARG B N 1
ATOM 4433 C CA . ARG B 1 104 ? -23.188 23.828 2.574 1 94.88 104 ARG B CA 1
ATOM 4434 C C . ARG B 1 104 ? -22.797 25.266 2.9 1 94.88 104 ARG B C 1
ATOM 4436 O O . ARG B 1 104 ? -22.969 26.156 2.072 1 94.88 104 ARG B O 1
ATOM 4443 N N . ARG B 1 105 ? -22.234 25.5 4.059 1 93.19 105 ARG B N 1
ATOM 4444 C CA . ARG B 1 105 ? -21.922 26.859 4.48 1 93.19 105 ARG B CA 1
ATOM 4445 C C . ARG B 1 105 ? -20.703 27.406 3.734 1 93.19 105 ARG B C 1
ATOM 4447 O O . ARG B 1 105 ? -20.438 28.609 3.75 1 93.19 105 ARG B O 1
ATOM 4454 N N . SER B 1 106 ? -20 26.578 3.121 1 93.94 106 SER B N 1
ATOM 4455 C CA . SER B 1 106 ? -18.781 26.984 2.424 1 93.94 106 SER B CA 1
ATOM 4456 C C . SER B 1 106 ? -19.078 27.359 0.978 1 93.94 106 SER B C 1
ATOM 4458 O O . SER B 1 106 ? -18.156 27.547 0.179 1 93.94 106 SER B O 1
ATOM 4460 N N . GLY B 1 107 ? -20.375 27.359 0.569 1 91.62 107 GLY B N 1
ATOM 4461 C CA . GLY B 1 107 ? -20.766 27.812 -0.757 1 91.62 107 GLY B CA 1
ATOM 4462 C C . GLY B 1 107 ? -20.188 26.969 -1.871 1 91.62 107 GLY B C 1
ATOM 4463 O O . GLY B 1 107 ? -20.312 25.734 -1.841 1 91.62 107 GLY B O 1
ATOM 4464 N N . THR B 1 108 ? -19.609 27.641 -2.85 1 93.25 108 THR B N 1
ATOM 4465 C CA . THR B 1 108 ? -19.109 26.953 -4.027 1 93.25 108 THR B CA 1
ATOM 4466 C C . THR B 1 108 ? -17.953 26.031 -3.652 1 93.25 108 THR B C 1
ATOM 4468 O O . THR B 1 108 ? -17.781 24.953 -4.242 1 93.25 108 THR B O 1
ATOM 4471 N N . LEU B 1 109 ? -17.109 26.438 -2.693 1 94.44 109 LEU B N 1
ATOM 4472 C CA . LEU B 1 109 ? -16.016 25.609 -2.215 1 94.44 109 LEU B CA 1
ATOM 4473 C C . LEU B 1 109 ? -16.547 24.266 -1.694 1 94.44 109 LEU B C 1
ATOM 4475 O O . LEU B 1 109 ? -15.984 23.219 -1.992 1 94.44 109 LEU B O 1
ATOM 4479 N N . GLY B 1 110 ? -17.625 24.375 -0.921 1 96.25 110 GLY B N 1
ATOM 4480 C CA . GLY B 1 110 ? -18.25 23.172 -0.397 1 96.25 110 GLY B CA 1
ATOM 4481 C C . GLY B 1 110 ? -18.75 22.234 -1.482 1 96.25 110 GLY B C 1
ATOM 4482 O O . GLY B 1 110 ? -18.578 21.016 -1.394 1 96.25 110 GLY B O 1
ATOM 4483 N N . VAL B 1 111 ? -19.344 22.812 -2.502 1 96.5 111 VAL B N 1
ATOM 4484 C CA . VAL B 1 111 ? -19.859 22.016 -3.611 1 96.5 111 VAL B CA 1
ATOM 4485 C C . VAL B 1 111 ? -18.703 21.312 -4.332 1 96.5 111 VAL B C 1
ATOM 4487 O O . VAL B 1 111 ? -18.812 20.141 -4.672 1 96.5 111 VAL B O 1
ATOM 4490 N N . CYS B 1 112 ? -17.609 22.016 -4.551 1 96.25 112 CYS B N 1
ATOM 4491 C CA . CYS B 1 112 ? -16.453 21.469 -5.242 1 96.25 112 CYS B CA 1
ATOM 4492 C C . CYS B 1 112 ? -15.852 20.297 -4.465 1 96.25 112 CYS B C 1
ATOM 4494 O O . CYS B 1 112 ? -15.664 19.219 -5.016 1 96.25 112 CYS B O 1
ATOM 4496 N N . LEU B 1 113 ? -15.625 20.484 -3.174 1 98 113 LEU B N 1
ATOM 4497 C CA . LEU B 1 113 ? -14.945 19.484 -2.35 1 98 113 LEU B CA 1
ATOM 4498 C C . LEU B 1 113 ? -15.844 18.281 -2.109 1 98 113 LEU B C 1
ATOM 4500 O O . LEU B 1 113 ? -15.398 17.141 -2.248 1 98 113 LEU B O 1
ATOM 4504 N N . ALA B 1 114 ? -17.078 18.516 -1.781 1 98.56 114 ALA B N 1
ATOM 4505 C CA . ALA B 1 114 ? -18.016 17.422 -1.549 1 98.56 114 ALA B CA 1
ATOM 4506 C C . ALA B 1 114 ? -18.297 16.656 -2.836 1 98.56 114 ALA B C 1
ATOM 4508 O O . ALA B 1 114 ? -18.375 15.422 -2.824 1 98.56 114 ALA B O 1
ATOM 4509 N N . GLY B 1 115 ? -18.5 17.438 -3.906 1 98.44 115 GLY B N 1
ATOM 4510 C CA . GLY B 1 115 ? -18.703 16.781 -5.188 1 98.44 115 GLY B CA 1
ATOM 4511 C C . GLY B 1 115 ? -17.547 15.906 -5.605 1 98.44 115 GLY B C 1
ATOM 4512 O O . GLY B 1 115 ? -17.75 14.781 -6.066 1 98.44 115 GLY B O 1
ATOM 4513 N N . PHE B 1 116 ? -16.344 16.406 -5.441 1 98.44 116 PHE B N 1
ATOM 4514 C CA . PHE B 1 116 ? -15.172 15.625 -5.801 1 98.44 116 PHE B CA 1
ATOM 4515 C C . PHE B 1 116 ? -15.039 14.398 -4.914 1 98.44 116 PHE B C 1
ATOM 4517 O O . PHE B 1 116 ? -14.695 13.312 -5.395 1 98.44 116 PHE B O 1
ATOM 4524 N N . ALA B 1 117 ? -15.25 14.57 -3.623 1 98.81 117 ALA B N 1
ATOM 4525 C CA . ALA B 1 117 ? -15.227 13.43 -2.703 1 98.81 117 ALA B CA 1
ATOM 4526 C C . ALA B 1 117 ? -16.234 12.367 -3.121 1 98.81 117 ALA B C 1
ATOM 4528 O O . ALA B 1 117 ? -15.922 11.172 -3.096 1 98.81 117 ALA B O 1
ATOM 4529 N N . LEU B 1 118 ? -17.391 12.812 -3.488 1 98.62 118 LEU B N 1
ATOM 4530 C CA . LEU B 1 118 ? -18.438 11.891 -3.912 1 98.62 118 LEU B CA 1
ATOM 4531 C C . LEU B 1 118 ? -18.047 11.18 -5.199 1 98.62 118 LEU B C 1
ATOM 4533 O O . LEU B 1 118 ? -18.266 9.969 -5.332 1 98.62 118 LEU B O 1
ATOM 4537 N N . LEU B 1 119 ? -17.484 11.914 -6.121 1 97.94 119 LEU B N 1
ATOM 4538 C CA . LEU B 1 119 ? -16.984 11.336 -7.363 1 97.94 119 LEU B CA 1
ATOM 4539 C C . LEU B 1 119 ? -15.961 10.25 -7.078 1 97.94 119 LEU B C 1
ATOM 4541 O O . LEU B 1 119 ? -16 9.18 -7.684 1 97.94 119 LEU B O 1
ATOM 4545 N N . CYS B 1 120 ? -15.078 10.492 -6.125 1 98.12 120 CYS B N 1
ATOM 4546 C CA . CYS B 1 120 ? -14.023 9.547 -5.781 1 98.12 120 CYS B CA 1
ATOM 4547 C C . CYS B 1 120 ? -14.578 8.352 -5.02 1 98.12 120 CYS B C 1
ATOM 4549 O O . CYS B 1 120 ? -14.039 7.25 -5.113 1 98.12 120 CYS B O 1
ATOM 4551 N N . ALA B 1 121 ? -15.617 8.523 -4.266 1 98.38 121 ALA B N 1
ATOM 4552 C CA . ALA B 1 121 ? -16.172 7.477 -3.406 1 98.38 121 ALA B CA 1
ATOM 4553 C C . ALA B 1 121 ? -17.078 6.539 -4.199 1 98.38 121 ALA B C 1
ATOM 4555 O O . ALA B 1 121 ? -17.188 5.352 -3.881 1 98.38 121 ALA B O 1
ATOM 4556 N N . SER B 1 122 ? -17.672 6.973 -5.246 1 97.56 122 SER B N 1
ATOM 4557 C CA . SER B 1 122 ? -18.766 6.281 -5.934 1 97.56 122 SER B CA 1
ATOM 4558 C C . SER B 1 122 ? -18.297 4.945 -6.5 1 97.56 122 SER B C 1
ATOM 4560 O O . SER B 1 122 ? -19.047 3.965 -6.484 1 97.56 122 SER B O 1
ATOM 4562 N N . PRO B 1 123 ? -17.062 4.836 -6.922 1 95.19 123 PRO B N 1
ATOM 4563 C CA . PRO B 1 123 ? -16.625 3.551 -7.477 1 95.19 123 PRO B CA 1
ATOM 4564 C C . PRO B 1 123 ? -16.5 2.459 -6.418 1 95.19 123 PRO B C 1
ATOM 4566 O O . PRO B 1 123 ? -16.344 1.282 -6.754 1 95.19 123 PRO B O 1
ATOM 4569 N N . PHE B 1 124 ? -16.562 2.818 -5.199 1 96.38 124 PHE B N 1
ATOM 4570 C CA . PHE B 1 124 ? -16.359 1.837 -4.141 1 96.38 124 PHE B CA 1
ATOM 4571 C C . PHE B 1 124 ? -17.688 1.161 -3.779 1 96.38 124 PHE B C 1
ATOM 4573 O O . PHE B 1 124 ? -17.703 0.217 -2.986 1 96.38 124 PHE B O 1
ATOM 4580 N N . TRP B 1 125 ? -18.766 1.588 -4.379 1 97.31 125 TRP B N 1
ATOM 4581 C CA . TRP B 1 125 ? -20.078 1.096 -3.961 1 97.31 125 TRP B CA 1
ATOM 4582 C C . TRP B 1 125 ? -20.656 0.139 -5 1 97.31 125 TRP B C 1
ATOM 4584 O O . TRP B 1 125 ? -20.828 0.51 -6.16 1 97.31 125 TRP B O 1
ATOM 4594 N N . ASP B 1 126 ? -20.797 -1.025 -4.66 1 96.31 126 ASP B N 1
ATOM 4595 C CA . ASP B 1 126 ? -21.531 -2.047 -5.402 1 96.31 126 ASP B CA 1
ATOM 4596 C C . ASP B 1 126 ? -22.703 -2.574 -4.586 1 96.31 126 ASP B C 1
ATOM 4598 O O . ASP B 1 126 ? -23.016 -2.041 -3.518 1 96.31 126 ASP B O 1
ATOM 4602 N N . ALA B 1 127 ? -23.422 -3.523 -5.156 1 97.5 127 ALA B N 1
ATOM 4603 C CA . ALA B 1 127 ? -24.625 -4.023 -4.488 1 97.5 127 ALA B CA 1
ATOM 4604 C C . ALA B 1 127 ? -24.266 -4.91 -3.301 1 97.5 127 ALA B C 1
ATOM 4606 O O . ALA B 1 127 ? -24.516 -6.113 -3.318 1 97.5 127 ALA B O 1
ATOM 4607 N N . ARG B 1 128 ? -23.766 -4.215 -2.256 1 97.19 128 ARG B N 1
ATOM 4608 C CA . ARG B 1 128 ? -23.375 -4.832 -0.995 1 97.19 128 ARG B CA 1
ATOM 4609 C C . ARG B 1 128 ? -23.719 -3.938 0.188 1 97.19 128 ARG B C 1
ATOM 4611 O O . ARG B 1 128 ? -23.969 -2.74 0.018 1 97.19 128 ARG B O 1
ATOM 4618 N N . PRO B 1 129 ? -23.719 -4.469 1.342 1 97.81 129 PRO B N 1
ATOM 4619 C CA . PRO B 1 129 ? -24.219 -3.748 2.514 1 97.81 129 PRO B CA 1
ATOM 4620 C C . PRO B 1 129 ? -23.359 -2.541 2.879 1 97.81 129 PRO B C 1
ATOM 4622 O O . PRO B 1 129 ? -23.859 -1.592 3.494 1 97.81 129 PRO B O 1
ATOM 4625 N N . HIS B 1 130 ? -22.078 -2.537 2.514 1 96.75 130 HIS B N 1
ATOM 4626 C CA . HIS B 1 130 ? -21.172 -1.485 2.965 1 96.75 130 HIS B CA 1
ATOM 4627 C C . HIS B 1 130 ? -21.578 -0.125 2.416 1 96.75 130 HIS B C 1
ATOM 4629 O O . HIS B 1 130 ? -21.328 0.906 3.039 1 96.75 130 HIS B O 1
ATOM 4635 N N . SER B 1 131 ? -22.234 -0.106 1.209 1 96.94 131 SER B N 1
ATOM 4636 C CA . SER B 1 131 ? -22.688 1.159 0.641 1 96.94 131 SER B CA 1
ATOM 4637 C C . SER B 1 131 ? -23.688 1.852 1.562 1 96.94 131 SER B C 1
ATOM 4639 O O . SER B 1 131 ? -23.531 3.039 1.863 1 96.94 131 SER B O 1
ATOM 4641 N N . LEU B 1 132 ? -24.609 1.073 2.037 1 97.88 132 LEU B N 1
ATOM 4642 C CA . LEU B 1 132 ? -25.609 1.623 2.943 1 97.88 132 LEU B CA 1
ATOM 4643 C C . LEU B 1 132 ? -25 1.945 4.301 1 97.88 132 LEU B C 1
ATOM 4645 O O . LEU B 1 132 ? -25.344 2.959 4.918 1 97.88 132 LEU B O 1
ATOM 4649 N N . ALA B 1 133 ? -24.141 1.119 4.762 1 98.31 133 ALA B N 1
ATOM 4650 C CA . ALA B 1 133 ? -23.453 1.34 6.035 1 98.31 133 ALA B CA 1
ATOM 4651 C C . ALA B 1 133 ? -22.688 2.654 6.023 1 98.31 133 ALA B C 1
ATOM 4653 O O . ALA B 1 133 ? -22.734 3.42 6.988 1 98.31 133 ALA B O 1
ATOM 4654 N N . GLN B 1 134 ? -22 2.939 4.977 1 98.56 134 GLN B N 1
ATOM 4655 C CA . GLN B 1 134 ? -21.234 4.184 4.863 1 98.56 134 GLN B CA 1
ATOM 4656 C C . GLN B 1 134 ? -22.172 5.391 4.805 1 98.56 134 GLN B C 1
ATOM 4658 O O . GLN B 1 134 ? -21.844 6.461 5.312 1 98.56 134 GLN B O 1
ATOM 4663 N N . GLY B 1 135 ? -23.297 5.152 4.148 1 98.69 135 GLY B N 1
ATOM 4664 C CA . GLY B 1 135 ? -24.328 6.188 4.18 1 98.69 135 GLY B CA 1
ATOM 4665 C C . GLY B 1 135 ? -24.828 6.484 5.578 1 98.69 135 GLY B C 1
ATOM 4666 O O . GLY B 1 135 ? -24.984 7.648 5.953 1 98.69 135 GLY B O 1
ATOM 4667 N N . LEU B 1 136 ? -25.031 5.469 6.32 1 98.75 136 LEU B N 1
ATOM 4668 C CA . LEU B 1 136 ? -25.5 5.637 7.691 1 98.75 136 LEU B CA 1
ATOM 4669 C C . LEU B 1 136 ? -24.438 6.316 8.555 1 98.75 136 LEU B C 1
ATOM 4671 O O . LEU B 1 136 ? -24.766 7.137 9.414 1 98.75 136 LEU B O 1
ATOM 4675 N N . TRP B 1 137 ? -23.219 5.941 8.336 1 98.75 137 TRP B N 1
ATOM 4676 C CA . TRP B 1 137 ? -22.125 6.609 9.047 1 98.75 137 TRP B CA 1
ATOM 4677 C C . TRP B 1 137 ? -22.125 8.109 8.758 1 98.75 137 TRP B C 1
ATOM 4679 O O . TRP B 1 137 ? -22 8.922 9.672 1 98.75 137 TRP B O 1
ATOM 4689 N N . ALA B 1 138 ? -22.281 8.445 7.48 1 98.81 138 ALA B N 1
ATOM 4690 C CA . ALA B 1 138 ? -22.328 9.852 7.082 1 98.81 138 ALA B CA 1
ATOM 4691 C C . ALA B 1 138 ? -23.5 10.578 7.738 1 98.81 138 ALA B C 1
ATOM 4693 O O . ALA B 1 138 ? -23.344 11.688 8.242 1 98.81 138 ALA B O 1
ATOM 4694 N N . LEU B 1 139 ? -24.609 9.914 7.738 1 98.69 139 LEU B N 1
ATOM 4695 C CA . LEU B 1 139 ? -25.781 10.477 8.398 1 98.69 139 LEU B CA 1
ATOM 4696 C C . LEU B 1 139 ? -25.516 10.68 9.891 1 98.69 139 LEU B C 1
ATOM 4698 O O . LEU B 1 139 ? -25.922 11.703 10.453 1 98.69 139 LEU B O 1
ATOM 4702 N N . TRP B 1 140 ? -24.875 9.719 10.492 1 98.69 140 TRP B N 1
ATOM 4703 C CA . TRP B 1 140 ? -24.547 9.789 11.914 1 98.69 140 TRP B CA 1
ATOM 4704 C C . TRP B 1 140 ? -23.656 11.008 12.203 1 98.69 140 TRP B C 1
ATOM 4706 O O . TRP B 1 140 ? -23.922 11.75 13.156 1 98.69 140 TRP B O 1
ATOM 4716 N N . VAL B 1 141 ? -22.703 11.25 11.375 1 98.56 141 VAL B N 1
ATOM 4717 C CA . VAL B 1 141 ? -21.812 12.398 11.539 1 98.56 141 VAL B CA 1
ATOM 4718 C C . VAL B 1 141 ? -22.641 13.688 11.445 1 98.56 141 VAL B C 1
ATOM 4720 O O . VAL B 1 141 ? -22.422 14.617 12.227 1 98.56 141 VAL B O 1
ATOM 4723 N N . CYS B 1 142 ? -23.594 13.703 10.555 1 97.75 142 CYS B N 1
ATOM 4724 C CA . CYS B 1 142 ? -24.484 14.852 10.406 1 97.75 142 CYS B CA 1
ATOM 4725 C C . CYS B 1 142 ? -25.328 15.062 11.656 1 97.75 142 CYS B C 1
ATOM 4727 O O . CYS B 1 142 ? -25.469 16.188 12.133 1 97.75 142 CYS B O 1
ATOM 4729 N N . LEU B 1 143 ? -25.828 13.992 12.156 1 97.88 143 LEU B N 1
ATOM 4730 C CA . LEU B 1 143 ? -26.688 14.078 13.336 1 97.88 143 LEU B CA 1
ATOM 4731 C C . LEU B 1 143 ? -25.891 14.555 14.547 1 97.88 143 LEU B C 1
ATOM 4733 O O . LEU B 1 143 ? -26.391 15.367 15.336 1 97.88 143 LEU B O 1
ATOM 4737 N N . LEU B 1 144 ? -24.719 14.062 14.695 1 98.25 144 LEU B N 1
ATOM 4738 C CA . LEU B 1 144 ? -23.844 14.484 15.789 1 98.25 144 LEU B CA 1
ATOM 4739 C C . LEU B 1 144 ? -23.516 15.969 15.68 1 98.25 144 LEU B C 1
ATOM 4741 O O . LEU B 1 144 ? -23.578 16.688 16.672 1 98.25 144 LEU B O 1
ATOM 4745 N N . SER B 1 145 ? -23.25 16.422 14.477 1 96.19 145 SER B N 1
ATOM 4746 C CA . SER B 1 145 ? -22.828 17.797 14.227 1 96.19 145 SER B CA 1
ATOM 4747 C C . SER B 1 145 ? -24 18.766 14.383 1 96.19 145 SER B C 1
ATOM 4749 O O . SER B 1 145 ? -23.781 19.969 14.586 1 96.19 145 SER B O 1
ATOM 4751 N N . GLY B 1 146 ? -25.219 18.266 14.273 1 95 146 GLY B N 1
ATOM 4752 C CA . GLY B 1 146 ? -26.391 19.125 14.289 1 95 146 GLY B CA 1
ATOM 4753 C C . GLY B 1 146 ? -27.312 18.875 15.469 1 95 146 GLY B C 1
ATOM 4754 O O . GLY B 1 146 ? -27.203 19.562 16.5 1 95 146 GLY B O 1
ATOM 4755 N N . VAL B 1 147 ? -27.953 17.812 15.398 1 94.25 147 VAL B N 1
ATOM 4756 C CA . VAL B 1 147 ? -29.031 17.516 16.344 1 94.25 147 VAL B CA 1
ATOM 4757 C C . VAL B 1 147 ? -28.453 17.297 17.734 1 94.25 147 VAL B C 1
ATOM 4759 O O . VAL B 1 147 ? -28.922 17.875 18.703 1 94.25 147 VAL B O 1
ATOM 4762 N N . VAL B 1 148 ? -27.469 16.5 17.828 1 95.5 148 VAL B N 1
ATOM 4763 C CA . VAL B 1 148 ? -26.906 16.125 19.125 1 95.5 148 VAL B CA 1
ATOM 4764 C C . VAL B 1 148 ? -26.188 17.328 19.734 1 95.5 148 VAL B C 1
ATOM 4766 O O . VAL B 1 148 ? -26.297 17.578 20.938 1 95.5 148 VAL B O 1
ATOM 4769 N N . SER B 1 149 ? -25.484 18 18.922 1 93.06 149 SER B N 1
ATOM 4770 C CA . SER B 1 149 ? -24.781 19.188 19.406 1 93.06 149 SER B CA 1
ATOM 4771 C C . SER B 1 149 ? -25.75 20.219 19.969 1 93.06 149 SER B C 1
ATOM 4773 O O . SER B 1 149 ? -25.469 20.875 20.969 1 93.06 149 SER B O 1
ATOM 4775 N N . ARG B 1 150 ? -26.906 20.328 19.438 1 92.25 150 ARG B N 1
ATOM 4776 C CA . ARG B 1 150 ? -27.875 21.359 19.812 1 92.25 150 ARG B CA 1
ATOM 4777 C C . ARG B 1 150 ? -28.734 20.906 20.984 1 92.25 150 ARG B C 1
ATOM 4779 O O . ARG B 1 150 ? -29.016 21.703 21.875 1 92.25 150 ARG B O 1
ATOM 4786 N N . LYS B 1 151 ? -29.062 19.641 20.984 1 94.06 151 LYS B N 1
ATOM 4787 C CA . LYS B 1 151 ? -30.078 19.172 21.938 1 94.06 151 LYS B CA 1
ATOM 4788 C C . LYS B 1 151 ? -29.438 18.406 23.094 1 94.06 151 LYS B C 1
ATOM 4790 O O . LYS B 1 151 ? -30.125 18.016 24.031 1 94.06 151 LYS B O 1
ATOM 4795 N N . GLY B 1 152 ? -28.234 18.062 23.031 1 92.06 152 GLY B N 1
ATOM 4796 C CA . GLY B 1 152 ? -27.5 17.453 24.125 1 92.06 152 GLY B CA 1
ATOM 4797 C C . GLY B 1 152 ? -27.875 15.992 24.344 1 92.06 152 GLY B C 1
ATOM 4798 O O . GLY B 1 152 ? -28.125 15.266 23.375 1 92.06 152 GLY B O 1
ATOM 4799 N N . TRP B 1 153 ? -27.844 15.609 25.594 1 88.94 153 TRP B N 1
ATOM 4800 C CA . TRP B 1 153 ? -27.969 14.203 25.953 1 88.94 153 TRP B CA 1
ATOM 4801 C C . TRP B 1 153 ? -29.375 13.695 25.656 1 88.94 153 TRP B C 1
ATOM 4803 O O . TRP B 1 153 ? -29.562 12.5 25.391 1 88.94 153 TRP B O 1
ATOM 4813 N N . LYS B 1 154 ? -30.406 14.531 25.734 1 92 154 LYS B N 1
ATOM 4814 C CA . LYS B 1 154 ? -31.797 14.148 25.5 1 92 154 LYS B CA 1
ATOM 4815 C C . LYS B 1 154 ? -31.969 13.625 24.078 1 92 154 LYS B C 1
ATOM 4817 O O . LYS B 1 154 ? -32.812 12.758 23.828 1 92 154 LYS B O 1
ATOM 4822 N N . ALA B 1 155 ? -31.188 14.117 23.156 1 94.25 155 ALA B N 1
ATOM 4823 C CA . ALA B 1 155 ? -31.234 13.672 21.766 1 94.25 155 ALA B CA 1
ATOM 4824 C C . ALA B 1 155 ? -30.125 12.656 21.484 1 94.25 155 ALA B C 1
ATOM 4826 O O . ALA B 1 155 ? -30.312 11.727 20.703 1 94.25 155 ALA B O 1
ATOM 4827 N N . GLY B 1 156 ? -29.062 12.859 22.172 1 95.81 156 GLY B N 1
ATOM 4828 C CA . GLY B 1 156 ? -27.891 12.039 21.891 1 95.81 156 GLY B CA 1
ATOM 4829 C C . GLY B 1 156 ? -28.109 10.562 22.141 1 95.81 156 GLY B C 1
ATOM 4830 O O . GLY B 1 156 ? -27.828 9.727 21.281 1 95.81 156 GLY B O 1
ATOM 4831 N N . LEU B 1 157 ? -28.609 10.266 23.234 1 97.06 157 LEU B N 1
ATOM 4832 C CA . LEU B 1 157 ? -28.766 8.867 23.625 1 97.06 157 LEU B CA 1
ATOM 4833 C C . LEU B 1 157 ? -29.75 8.156 22.703 1 97.06 157 LEU B C 1
ATOM 4835 O O . LEU B 1 157 ? -29.406 7.141 22.094 1 97.06 157 LEU B O 1
ATOM 4839 N N . PRO B 1 158 ? -30.953 8.688 22.516 1 97.69 158 PRO B N 1
ATOM 4840 C CA . PRO B 1 158 ? -31.875 7.965 21.641 1 97.69 158 PRO B CA 1
ATOM 4841 C C . PRO B 1 158 ? -31.406 7.941 20.188 1 97.69 158 PRO B C 1
ATOM 4843 O O . PRO B 1 158 ? -31.656 6.961 19.469 1 97.69 158 PRO B O 1
ATOM 4846 N N . ALA B 1 159 ? -30.828 9.008 19.703 1 98 159 ALA B N 1
ATOM 4847 C CA . ALA B 1 159 ? -30.297 9.016 18.344 1 98 159 ALA B CA 1
ATOM 4848 C C . ALA B 1 159 ? -29.234 7.941 18.156 1 98 159 ALA B C 1
ATOM 4850 O O . ALA B 1 159 ? -29.25 7.203 17.156 1 98 159 ALA B O 1
ATOM 4851 N N . GLY B 1 160 ? -28.344 7.918 19.109 1 98.31 160 GLY B N 1
ATOM 4852 C CA . GLY B 1 160 ? -27.312 6.895 19.062 1 98.31 160 GLY B CA 1
ATOM 4853 C C . GLY B 1 160 ? -27.859 5.484 19.125 1 98.31 160 GLY B C 1
ATOM 4854 O O . GLY B 1 160 ? -27.453 4.613 18.359 1 98.31 160 GLY B O 1
ATOM 4855 N N . LEU B 1 161 ? -28.812 5.309 20 1 98.44 161 LEU B N 1
ATOM 4856 C CA . LEU B 1 161 ? -29.422 4 20.172 1 98.44 161 LEU B CA 1
ATOM 4857 C C . LEU B 1 161 ? -30.125 3.549 18.906 1 98.44 161 LEU B C 1
ATOM 4859 O O . LEU B 1 161 ? -29.891 2.438 18.422 1 98.44 161 LEU B O 1
ATOM 4863 N N . SER B 1 162 ? -30.922 4.398 18.359 1 98.44 162 SER B N 1
ATOM 4864 C CA . SER B 1 162 ? -31.7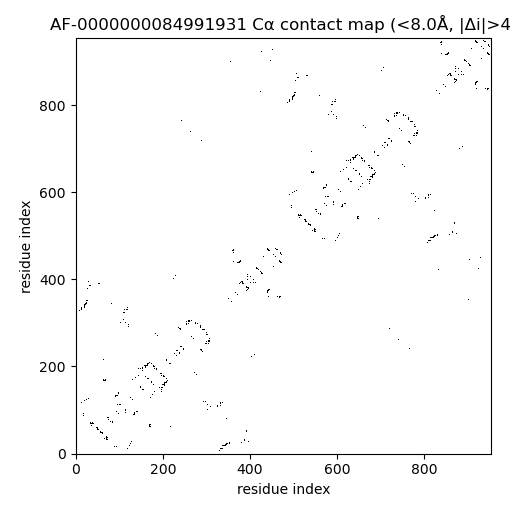5 4.043 17.203 1 98.44 162 SER B CA 1
ATOM 4865 C C . SER B 1 162 ? -30.906 3.822 15.961 1 98.44 162 SER B C 1
ATOM 4867 O O . SER B 1 162 ? -31.062 2.822 15.258 1 98.44 162 SER B O 1
ATOM 4869 N N . LEU B 1 163 ? -30 4.738 15.719 1 98.56 163 LEU B N 1
ATOM 4870 C CA . LEU B 1 163 ? -29.188 4.633 14.516 1 98.56 163 LEU B CA 1
ATOM 4871 C C . LEU B 1 163 ? -28.266 3.42 14.586 1 98.56 163 LEU B C 1
ATOM 4873 O O . LEU B 1 163 ? -28.125 2.684 13.609 1 98.56 163 LEU B O 1
ATOM 4877 N N . ALA B 1 164 ? -27.609 3.242 15.711 1 98.69 164 ALA B N 1
ATOM 4878 C CA . ALA B 1 164 ? -26.688 2.121 15.859 1 98.69 164 ALA B CA 1
ATOM 4879 C C . ALA B 1 164 ? -27.438 0.788 15.82 1 98.69 164 ALA B C 1
ATOM 4881 O O . ALA B 1 164 ? -26.906 -0.206 15.312 1 98.69 164 ALA B O 1
ATOM 4882 N N . ALA B 1 165 ? -28.594 0.771 16.359 1 98.75 165 ALA B N 1
ATOM 4883 C CA . ALA B 1 165 ? -29.406 -0.447 16.297 1 98.75 165 ALA B CA 1
ATOM 4884 C C . ALA B 1 165 ? -29.719 -0.826 14.859 1 98.75 165 ALA B C 1
ATOM 4886 O O . ALA B 1 165 ? -29.562 -1.986 14.469 1 98.75 165 ALA B O 1
ATOM 4887 N N . LEU B 1 166 ? -30.141 0.135 14.117 1 98.69 166 LEU B N 1
ATOM 4888 C CA . LEU B 1 166 ? -30.406 -0.106 12.703 1 98.69 166 LEU B CA 1
ATOM 4889 C C . LEU B 1 166 ? -29.125 -0.528 11.977 1 98.69 166 LEU B C 1
ATOM 4891 O O . LEU B 1 166 ? -29.125 -1.514 11.234 1 98.69 166 LEU B O 1
ATOM 4895 N N . TRP B 1 167 ? -28.062 0.207 12.25 1 98.75 167 TRP B N 1
ATOM 4896 C CA . TRP B 1 167 ? -26.766 0.014 11.594 1 98.75 167 TRP B CA 1
ATOM 4897 C C . TRP B 1 167 ? -26.188 -1.356 11.93 1 98.75 167 TRP B C 1
ATOM 4899 O O . TRP B 1 167 ? -25.688 -2.057 11.047 1 98.75 167 TRP B O 1
ATOM 4909 N N . ALA B 1 168 ? -26.328 -1.821 13.109 1 98.44 168 ALA B N 1
ATOM 4910 C CA . ALA B 1 168 ? -25.766 -3.086 13.586 1 98.44 168 ALA B CA 1
ATOM 4911 C C . ALA B 1 168 ? -26.438 -4.273 12.898 1 98.44 168 ALA B C 1
ATOM 4913 O O . ALA B 1 168 ? -25.859 -5.359 12.82 1 98.44 168 ALA B O 1
ATOM 4914 N N . ASN B 1 169 ? -27.641 -4.078 12.43 1 98.44 169 ASN B N 1
ATOM 4915 C CA . ASN B 1 169 ? -28.359 -5.137 11.734 1 98.44 169 ASN B CA 1
ATOM 4916 C C . ASN B 1 169 ? -28.109 -5.082 10.227 1 98.44 169 ASN B C 1
ATOM 4918 O O . ASN B 1 169 ? -28.531 -5.98 9.492 1 98.44 169 ASN B O 1
ATOM 4922 N N . LEU B 1 170 ? -27.453 -4.051 9.812 1 98.38 170 LEU B N 1
ATOM 4923 C CA . LEU B 1 170 ? -27.125 -3.898 8.406 1 98.38 170 LEU B CA 1
ATOM 4924 C C . LEU B 1 170 ? -25.672 -4.254 8.141 1 98.38 170 LEU B C 1
ATOM 4926 O O . LEU B 1 170 ? -25.328 -4.797 7.086 1 98.38 170 LEU B O 1
ATOM 4930 N N . HIS B 1 171 ? -24.875 -3.904 9.125 1 97.88 171 HIS B N 1
ATOM 4931 C CA . HIS B 1 171 ? -23.453 -4.078 8.914 1 97.88 171 HIS B CA 1
ATOM 4932 C C . HIS B 1 171 ? -22.688 -3.971 10.227 1 97.88 171 HIS B C 1
ATOM 4934 O O . HIS B 1 171 ? -23 -3.131 11.07 1 97.88 171 HIS B O 1
ATOM 4940 N N . ALA B 1 172 ? -21.641 -4.695 10.359 1 96.31 172 ALA B N 1
ATOM 4941 C CA . ALA B 1 172 ? -20.875 -4.777 11.602 1 96.31 172 ALA B CA 1
ATOM 4942 C C . ALA B 1 172 ? -20.062 -3.504 11.836 1 96.31 172 ALA B C 1
ATOM 4944 O O . ALA B 1 172 ? -19.578 -3.268 12.938 1 96.31 172 ALA B O 1
ATOM 4945 N N . SER B 1 173 ? -19.906 -2.668 10.844 1 96.62 173 SER B N 1
ATOM 4946 C CA . SER B 1 173 ? -19.188 -1.412 11.008 1 96.62 173 SER B CA 1
ATOM 4947 C C . SER B 1 173 ? -19.922 -0.47 11.953 1 96.62 173 SER B C 1
ATOM 4949 O O . SER B 1 173 ? -19.422 0.609 12.281 1 96.62 173 SER B O 1
ATOM 4951 N N . ALA B 1 174 ? -21.062 -0.858 12.461 1 97.94 174 ALA B N 1
ATOM 4952 C CA . ALA B 1 174 ? -21.828 -0.083 13.43 1 97.94 174 ALA B CA 1
ATOM 4953 C C . ALA B 1 174 ? -21.016 0.186 14.688 1 97.94 174 ALA B C 1
ATOM 4955 O O . ALA B 1 174 ? -21.344 1.089 15.469 1 97.94 174 ALA B O 1
ATOM 4956 N N . VAL B 1 175 ? -19.969 -0.578 14.852 1 96.81 175 VAL B N 1
ATOM 4957 C CA . VAL B 1 175 ? -19.109 -0.396 16.016 1 96.81 175 VAL B CA 1
ATOM 4958 C C . VAL B 1 175 ? -18.422 0.97 15.938 1 96.81 175 VAL B C 1
ATOM 4960 O O . VAL B 1 175 ? -17.922 1.474 16.938 1 96.81 175 VAL B O 1
ATOM 4963 N N . MET B 1 176 ? -18.438 1.603 14.82 1 97.25 176 MET B N 1
ATOM 4964 C CA . MET B 1 176 ? -17.859 2.928 14.641 1 97.25 176 MET B CA 1
ATOM 4965 C C . MET B 1 176 ? -18.766 4.008 15.227 1 97.25 176 MET B C 1
ATOM 4967 O O . MET B 1 176 ? -18.344 5.145 15.422 1 97.25 176 MET B O 1
ATOM 4971 N N . ALA B 1 177 ? -20.016 3.627 15.43 1 98.56 177 ALA B N 1
ATOM 4972 C CA . ALA B 1 177 ? -20.984 4.629 15.883 1 98.56 177 ALA B CA 1
ATOM 4973 C C . ALA B 1 177 ? -20.562 5.215 17.234 1 98.56 177 ALA B C 1
ATOM 4975 O O . ALA B 1 177 ? -20.453 6.434 17.375 1 98.56 177 ALA B O 1
ATOM 4976 N N . PRO B 1 178 ? -20.266 4.383 18.25 1 98.44 178 PRO B N 1
ATOM 4977 C CA . PRO B 1 178 ? -19.812 4.965 19.516 1 98.44 178 PRO B CA 1
ATOM 4978 C C . PRO B 1 178 ? -18.484 5.703 19.375 1 98.44 178 PRO B C 1
ATOM 4980 O O . PRO B 1 178 ? -18.297 6.754 20 1 98.44 178 PRO B O 1
ATOM 4983 N N . LEU B 1 179 ? -17.594 5.164 18.594 1 97.81 179 LEU B N 1
ATOM 4984 C CA . LEU B 1 179 ? -16.297 5.801 18.391 1 97.81 179 LEU B CA 1
ATOM 4985 C C . LEU B 1 179 ? -16.469 7.188 17.766 1 97.81 179 LEU B C 1
ATOM 4987 O O . LEU B 1 179 ? -15.797 8.133 18.188 1 97.81 179 LEU B O 1
ATOM 4991 N N . SER B 1 180 ? -17.359 7.277 16.812 1 98.5 180 SER B N 1
ATOM 4992 C CA . SER B 1 180 ? -17.594 8.555 16.156 1 98.5 180 SER B CA 1
ATOM 4993 C C . SER B 1 180 ? -18.094 9.602 17.156 1 98.5 180 SER B C 1
ATOM 4995 O O . SER B 1 180 ? -17.641 10.742 17.141 1 98.5 180 SER B O 1
ATOM 4997 N N . ALA B 1 181 ? -18.969 9.18 17.984 1 98.5 181 ALA B N 1
ATOM 4998 C CA . ALA B 1 181 ? -19.516 10.094 18.984 1 98.5 181 ALA B CA 1
ATOM 4999 C C . ALA B 1 181 ? -18.422 10.508 19.984 1 98.5 181 ALA B C 1
ATOM 5001 O O . ALA B 1 181 ? -18.375 11.664 20.406 1 98.5 181 ALA B O 1
ATOM 5002 N N . LEU B 1 182 ? -17.578 9.586 20.328 1 98.12 182 LEU B N 1
ATOM 5003 C CA . LEU B 1 182 ? -16.484 9.891 21.266 1 98.12 182 LEU B CA 1
ATOM 5004 C C . LEU B 1 182 ? -15.516 10.898 20.656 1 98.12 182 LEU B C 1
ATOM 5006 O O . LEU B 1 182 ? -15.008 11.773 21.344 1 98.12 182 LEU B O 1
ATOM 5010 N N . LEU B 1 183 ? -15.281 10.797 19.391 1 97.75 183 LEU B N 1
ATOM 5011 C CA . LEU B 1 183 ? -14.398 11.734 18.703 1 97.75 183 LEU B CA 1
ATOM 5012 C C . LEU B 1 183 ? -14.977 13.148 18.734 1 97.75 183 LEU B C 1
ATOM 5014 O O . LEU B 1 183 ? -14.227 14.125 18.812 1 97.75 183 LEU B O 1
ATOM 5018 N N . PHE B 1 184 ? -16.297 13.234 18.719 1 97.56 184 PHE B N 1
ATOM 5019 C CA . PHE B 1 184 ? -16.953 14.531 18.797 1 97.56 184 PHE B CA 1
ATOM 5020 C C . PHE B 1 184 ? -16.797 15.125 20.203 1 97.56 184 PHE B C 1
ATOM 5022 O O . PHE B 1 184 ? -16.844 16.344 20.375 1 97.56 184 PHE B O 1
ATOM 5029 N N . ALA B 1 185 ? -16.531 14.266 21.234 1 96.94 185 ALA B N 1
ATOM 5030 C CA . ALA B 1 185 ? -16.5 14.711 22.625 1 96.94 185 ALA B CA 1
ATOM 5031 C C . ALA B 1 185 ? -15.102 15.188 23 1 96.94 185 ALA B C 1
ATOM 5033 O O . ALA B 1 185 ? -14.922 15.836 24.047 1 96.94 185 ALA B O 1
ATOM 5034 N N . LEU B 1 186 ? -14.164 14.938 22.188 1 95.44 186 LEU B N 1
ATOM 5035 C CA . LEU B 1 186 ? -12.766 15.156 22.562 1 95.44 186 LEU B CA 1
ATOM 5036 C C . LEU B 1 186 ? -12.406 16.641 22.453 1 95.44 186 LEU B C 1
ATOM 5038 O O . LEU B 1 186 ? -11.773 17.188 23.359 1 95.44 186 LEU B O 1
ATOM 5042 N N . PRO B 1 187 ? -12.727 17.312 21.391 1 93.62 187 PRO B N 1
ATOM 5043 C CA . PRO B 1 187 ? -12.391 18.734 21.328 1 93.62 187 PRO B CA 1
ATOM 5044 C C . PRO B 1 187 ? -13.07 19.547 22.422 1 93.62 187 PRO B C 1
ATOM 5046 O O . PRO B 1 187 ? -14.133 19.172 22.922 1 93.62 187 PRO B O 1
ATOM 5049 N N . PRO B 1 188 ? -12.414 20.609 22.891 1 90.12 188 PRO B N 1
ATOM 5050 C CA . PRO B 1 188 ? -13.039 21.453 23.922 1 90.12 188 PRO B CA 1
ATOM 5051 C C . PRO B 1 188 ? -14.352 22.078 23.438 1 90.12 188 PRO B C 1
ATOM 5053 O O . PRO B 1 188 ? -14.484 22.406 22.266 1 90.12 188 PRO B O 1
ATOM 5056 N N . GLY B 1 189 ? -15.344 22.094 24.266 1 89.44 189 GLY B N 1
ATOM 5057 C CA . GLY B 1 189 ? -16.641 22.672 23.969 1 89.44 189 GLY B CA 1
ATOM 5058 C C . GLY B 1 189 ? -17.547 22.766 25.188 1 89.44 189 GLY B C 1
ATOM 5059 O O . GLY B 1 189 ? -17.125 22.453 26.297 1 89.44 189 GLY B O 1
ATOM 5060 N N . PRO B 1 190 ? -18.625 23.328 25.016 1 93.25 190 PRO B N 1
ATOM 5061 C CA . PRO B 1 190 ? -19.578 23.453 26.125 1 93.25 190 PRO B CA 1
ATOM 5062 C C . PRO B 1 190 ? -19.922 22.109 26.75 1 93.25 190 PRO B C 1
ATOM 5064 O O . PRO B 1 190 ? -20.016 21.094 26.047 1 93.25 190 PRO B O 1
ATOM 5067 N N . ARG B 1 191 ? -20.141 22.109 28.016 1 93.44 191 ARG B N 1
ATOM 5068 C CA . ARG B 1 191 ? -20.438 20.906 28.781 1 93.44 191 ARG B CA 1
ATOM 5069 C C . ARG B 1 191 ? -21.656 20.188 28.219 1 93.44 191 ARG B C 1
ATOM 5071 O O . ARG B 1 191 ? -21.688 18.969 28.141 1 93.44 191 ARG B O 1
ATOM 5078 N N . GLY B 1 192 ? -22.719 20.969 27.906 1 93.94 192 GLY B N 1
ATOM 5079 C CA . GLY B 1 192 ? -23.938 20.391 27.359 1 93.94 192 GLY B CA 1
ATOM 5080 C C . GLY B 1 192 ? -23.703 19.594 26.094 1 93.94 192 GLY B C 1
ATOM 5081 O O . GLY B 1 192 ? -24.297 18.516 25.906 1 93.94 192 GLY B O 1
ATOM 5082 N N . GLU B 1 193 ? -22.922 20.094 25.219 1 95 193 GLU B N 1
ATOM 5083 C CA . GLU B 1 193 ? -22.562 19.406 23.984 1 95 193 GLU B CA 1
ATOM 5084 C C . GLU B 1 193 ? -21.797 18.125 24.266 1 95 193 GLU B C 1
ATOM 5086 O O . GLU B 1 193 ? -22.062 17.078 23.672 1 95 193 GLU B O 1
ATOM 5091 N N . ARG B 1 194 ? -20.812 18.25 25.109 1 96.12 194 ARG B N 1
ATOM 5092 C CA . ARG B 1 194 ? -19.984 17.094 25.453 1 96.12 194 ARG B CA 1
ATOM 5093 C C . ARG B 1 194 ? -20.828 15.969 26.047 1 96.12 194 ARG B C 1
ATOM 5095 O O . ARG B 1 194 ? -20.641 14.797 25.719 1 96.12 194 ARG B O 1
ATOM 5102 N N . LEU B 1 195 ? -21.734 16.375 26.906 1 96.06 195 LEU B N 1
ATOM 5103 C CA . LEU B 1 195 ? -22.641 15.383 27.5 1 96.06 195 LEU B CA 1
ATOM 5104 C C . LEU B 1 195 ? -23.531 14.766 26.438 1 96.06 195 LEU B C 1
ATOM 5106 O O . LEU B 1 195 ? -23.891 13.586 26.516 1 96.06 195 LEU B O 1
ATOM 5110 N N . GLY B 1 196 ? -23.953 15.57 25.484 1 97.69 196 GLY B N 1
ATOM 5111 C CA . GLY B 1 196 ? -24.703 15.039 24.359 1 97.69 196 GLY B CA 1
ATOM 5112 C C . GLY B 1 196 ? -23.938 13.961 23.594 1 97.69 196 GLY B C 1
ATOM 5113 O O . GLY B 1 196 ? -24.5 12.906 23.281 1 97.69 196 GLY B O 1
ATOM 5114 N N . TYR B 1 197 ? -22.734 14.242 23.266 1 98.38 197 TYR B N 1
ATOM 5115 C CA . TYR B 1 197 ? -21.906 13.305 22.547 1 98.38 197 TYR B CA 1
ATOM 5116 C C . TYR B 1 197 ? -21.656 12.039 23.359 1 98.38 197 TYR B C 1
ATOM 5118 O O . TYR B 1 197 ? -21.625 10.938 22.812 1 98.38 197 TYR B O 1
ATOM 5126 N N . LEU B 1 198 ? -21.422 12.203 24.641 1 98.06 198 LEU B N 1
ATOM 5127 C CA . LEU B 1 198 ? -21.234 11.055 25.516 1 98.06 198 LEU B CA 1
ATOM 5128 C C . LEU B 1 198 ? -22.5 10.211 25.594 1 98.06 198 LEU B C 1
ATOM 5130 O O . LEU B 1 198 ? -22.438 8.984 25.625 1 98.06 198 LEU B O 1
ATOM 5134 N N . GLY B 1 199 ? -23.625 10.883 25.719 1 98.06 199 GLY B N 1
ATOM 5135 C CA . GLY B 1 199 ? -24.891 10.172 25.641 1 98.06 199 GLY B CA 1
ATOM 5136 C C . GLY B 1 199 ? -25.062 9.43 24.328 1 98.06 199 GLY B C 1
ATOM 5137 O O . GLY B 1 199 ? -25.547 8.297 24.312 1 98.06 199 GLY B O 1
ATOM 5138 N N . ALA B 1 200 ? -24.734 10.109 23.234 1 98.69 200 ALA B N 1
ATOM 5139 C CA . ALA B 1 200 ? -24.797 9.484 21.906 1 98.69 200 ALA B CA 1
ATOM 5140 C C . ALA B 1 200 ? -23.891 8.258 21.844 1 98.69 200 ALA B C 1
ATOM 5142 O O . ALA B 1 200 ? -24.25 7.242 21.25 1 98.69 200 ALA B O 1
ATOM 5143 N N . ALA B 1 201 ? -22.688 8.406 22.422 1 98.62 201 ALA B N 1
ATOM 5144 C CA . ALA B 1 201 ? -21.766 7.281 22.453 1 98.62 201 ALA B CA 1
ATOM 5145 C C . ALA B 1 201 ? -22.344 6.109 23.25 1 98.62 201 ALA B C 1
ATOM 5147 O O . ALA B 1 201 ? -22.266 4.961 22.797 1 98.62 201 ALA B O 1
ATOM 5148 N N . ALA B 1 202 ? -22.859 6.414 24.359 1 98.38 202 ALA B N 1
ATOM 5149 C CA . ALA B 1 202 ? -23.484 5.383 25.188 1 98.38 202 ALA B CA 1
ATOM 5150 C C . ALA B 1 202 ? -24.672 4.742 24.484 1 98.38 202 ALA B C 1
ATOM 5152 O O . ALA B 1 202 ? -24.797 3.516 24.469 1 98.38 202 ALA B O 1
ATOM 5153 N N . GLY B 1 203 ? -25.516 5.574 23.953 1 98.5 203 GLY B N 1
ATOM 5154 C CA . GLY B 1 203 ? -26.641 5.062 23.188 1 98.5 203 GLY B CA 1
ATOM 5155 C C . GLY B 1 203 ? -26.219 4.191 22.016 1 98.5 203 GLY B C 1
ATOM 5156 O O . GLY B 1 203 ? -26.812 3.137 21.781 1 98.5 203 GLY B O 1
ATOM 5157 N N . ALA B 1 204 ? -25.25 4.668 21.297 1 98.81 204 ALA B N 1
ATOM 5158 C CA . ALA B 1 204 ? -24.75 3.918 20.141 1 98.81 204 ALA B CA 1
ATOM 5159 C C . ALA B 1 204 ? -24.156 2.584 20.578 1 98.81 204 ALA B C 1
ATOM 5161 O O . ALA B 1 204 ? -24.312 1.57 19.891 1 98.81 204 ALA B O 1
ATOM 5162 N N . ALA B 1 205 ? -23.375 2.621 21.672 1 98.62 205 ALA B N 1
ATOM 5163 C CA . ALA B 1 205 ? -22.797 1.386 22.188 1 98.62 205 ALA B CA 1
ATOM 5164 C C . ALA B 1 205 ? -23.875 0.369 22.531 1 98.62 205 ALA B C 1
ATOM 5166 O O . ALA B 1 205 ? -23.75 -0.817 22.219 1 98.62 205 ALA B O 1
ATOM 5167 N N . LEU B 1 206 ? -24.875 0.8 23.109 1 98.44 206 LEU B N 1
ATOM 5168 C CA . LEU B 1 206 ? -26 -0.068 23.484 1 98.44 206 LEU B CA 1
ATOM 5169 C C . LEU B 1 206 ? -26.781 -0.484 22.25 1 98.44 206 LEU B C 1
ATOM 5171 O O . LEU B 1 206 ? -27.188 -1.646 22.109 1 98.44 206 LEU B O 1
ATOM 5175 N N . GLY B 1 207 ? -27.047 0.482 21.375 1 98.62 207 GLY B N 1
ATOM 5176 C CA . GLY B 1 207 ? -27.781 0.194 20.156 1 98.62 207 GLY B CA 1
ATOM 5177 C C . GLY B 1 207 ? -27.109 -0.844 19.266 1 98.62 207 GLY B C 1
ATOM 5178 O O . GLY B 1 207 ? -27.781 -1.675 18.656 1 98.62 207 GLY B O 1
ATOM 5179 N N . ALA B 1 208 ? -25.797 -0.776 19.234 1 98.38 208 ALA B N 1
ATOM 5180 C CA . ALA B 1 208 ? -25.031 -1.722 18.422 1 98.38 208 ALA B CA 1
ATOM 5181 C C . ALA B 1 208 ? -25.188 -3.146 18.938 1 98.38 208 ALA B C 1
ATOM 5183 O O . ALA B 1 208 ? -24.969 -4.113 18.203 1 98.38 208 ALA B O 1
ATOM 5184 N N . CYS B 1 209 ? -25.609 -3.244 20.156 1 98.31 209 CYS B N 1
ATOM 5185 C CA . CYS B 1 209 ? -25.812 -4.562 20.75 1 98.31 209 CYS B CA 1
ATOM 5186 C C . CYS B 1 209 ? -27.188 -5.117 20.406 1 98.31 209 CYS B C 1
ATOM 5188 O O . CYS B 1 209 ? -27.469 -6.293 20.656 1 98.31 209 CYS B O 1
ATOM 5190 N N . LEU B 1 210 ? -28.016 -4.309 19.812 1 98.12 210 LEU B N 1
ATOM 5191 C CA . LEU B 1 210 ? -29.359 -4.754 19.453 1 98.12 210 LEU B CA 1
ATOM 5192 C C . LEU B 1 210 ? -29.344 -5.438 18.094 1 98.12 210 LEU B C 1
ATOM 5194 O O . LEU B 1 210 ? -29.859 -4.891 17.109 1 98.12 210 LEU B O 1
ATOM 5198 N N . ASN B 1 211 ? -28.844 -6.609 17.969 1 97.38 211 ASN B N 1
ATOM 5199 C CA . ASN B 1 211 ? -28.703 -7.527 16.844 1 97.38 211 ASN B CA 1
ATOM 5200 C C . ASN B 1 211 ? -28.688 -8.984 17.312 1 97.38 211 ASN B C 1
ATOM 5202 O O . ASN B 1 211 ? -28.641 -9.258 18.516 1 97.38 211 ASN B O 1
ATOM 5206 N N . PRO B 1 212 ? -28.75 -9.891 16.422 1 96.38 212 PRO B N 1
ATOM 5207 C CA . PRO B 1 212 ? -28.906 -11.289 16.828 1 96.38 212 PRO B CA 1
ATOM 5208 C C . PRO B 1 212 ? -27.734 -11.805 17.641 1 96.38 212 PRO B C 1
ATOM 5210 O O . PRO B 1 212 ? -27.828 -12.844 18.297 1 96.38 212 PRO B O 1
ATOM 5213 N N . TRP B 1 213 ? -26.625 -11.086 17.766 1 95.25 213 TRP B N 1
ATOM 5214 C CA . TRP B 1 213 ? -25.422 -11.578 18.453 1 95.25 213 TRP B CA 1
ATOM 5215 C C . TRP B 1 213 ? -25.094 -10.695 19.641 1 95.25 213 TRP B C 1
ATOM 5217 O O . TRP B 1 213 ? -24.078 -10.914 20.312 1 95.25 213 TRP B O 1
ATOM 5227 N N . GLY B 1 214 ? -25.891 -9.711 19.859 1 97.06 214 GLY B N 1
ATOM 5228 C CA . GLY B 1 214 ? -25.672 -8.836 21 1 97.06 214 GLY B CA 1
ATOM 5229 C C . GLY B 1 214 ? -24.344 -8.117 20.969 1 97.06 214 GLY B C 1
ATOM 5230 O O . GLY B 1 214 ? -23.969 -7.52 19.953 1 97.06 214 GLY B O 1
ATOM 5231 N N . ALA B 1 215 ? -23.625 -8.258 22.125 1 97.44 215 ALA B N 1
ATOM 5232 C CA . ALA B 1 215 ? -22.344 -7.566 22.266 1 97.44 215 ALA B CA 1
ATOM 5233 C C . ALA B 1 215 ? -21.25 -8.273 21.469 1 97.44 215 ALA B C 1
ATOM 5235 O O . ALA B 1 215 ? -20.156 -7.742 21.297 1 97.44 215 ALA B O 1
ATOM 5236 N N . GLY B 1 216 ? -21.578 -9.375 20.875 1 95.94 216 GLY B N 1
ATOM 5237 C CA . GLY B 1 216 ? -20.625 -10.125 20.047 1 95.94 216 GLY B CA 1
ATOM 5238 C C . GLY B 1 216 ? -20.188 -9.367 18.812 1 95.94 216 GLY B C 1
ATOM 5239 O O . GLY B 1 216 ? -19.172 -9.703 18.203 1 95.94 216 GLY B O 1
ATOM 5240 N N . ILE B 1 217 ? -20.906 -8.328 18.484 1 96.06 217 ILE B N 1
ATOM 5241 C CA . ILE B 1 217 ? -20.594 -7.543 17.297 1 96.06 217 ILE B CA 1
ATOM 5242 C C . ILE B 1 217 ? -19.234 -6.883 17.453 1 96.06 217 ILE B C 1
ATOM 5244 O O . ILE B 1 217 ? -18.5 -6.707 16.484 1 96.06 217 ILE B O 1
ATOM 5248 N N . TYR B 1 218 ? -18.812 -6.523 18.672 1 95.5 218 TYR B N 1
ATOM 5249 C CA . TYR B 1 218 ? -17.578 -5.789 18.922 1 95.5 218 TYR B CA 1
ATOM 5250 C C . TYR B 1 218 ? -16.359 -6.68 18.703 1 95.5 218 TYR B C 1
ATOM 5252 O O . TYR B 1 218 ? -15.5 -6.375 17.875 1 95.5 218 TYR B O 1
ATOM 5260 N N . PRO B 1 219 ? -16.234 -7.875 19.328 1 93.25 219 PRO B N 1
ATOM 5261 C CA . PRO B 1 219 ? -15.094 -8.734 19.016 1 93.25 219 PRO B CA 1
ATOM 5262 C C . PRO B 1 219 ? -15.117 -9.25 17.578 1 93.25 219 PRO B C 1
ATOM 5264 O O . PRO B 1 219 ? -14.055 -9.469 16.969 1 93.25 219 PRO B O 1
ATOM 5267 N N . TYR B 1 220 ? -16.297 -9.406 17.031 1 91.75 220 TYR B N 1
ATOM 5268 C CA . TYR B 1 220 ? -16.391 -9.844 15.648 1 91.75 220 TYR B CA 1
ATOM 5269 C C . TYR B 1 220 ? -15.773 -8.828 14.703 1 91.75 220 TYR B C 1
ATOM 5271 O O . TYR B 1 220 ? -14.992 -9.18 13.82 1 91.75 220 TYR B O 1
ATOM 5279 N N . ALA B 1 221 ? -16.188 -7.609 14.914 1 91.12 221 ALA B N 1
ATOM 5280 C CA . ALA B 1 221 ? -15.688 -6.551 14.047 1 91.12 221 ALA B CA 1
ATOM 5281 C C . ALA B 1 221 ? -14.164 -6.461 14.109 1 91.12 221 ALA B C 1
ATOM 5283 O O . ALA B 1 221 ? -13.5 -6.258 13.086 1 91.12 221 ALA B O 1
ATOM 5284 N N . LEU B 1 222 ? -13.562 -6.664 15.242 1 87.19 222 LEU B N 1
ATOM 5285 C CA . LEU B 1 222 ? -12.117 -6.625 15.422 1 87.19 222 LEU B CA 1
ATOM 5286 C C . LEU B 1 222 ? -11.453 -7.828 14.758 1 87.19 222 LEU B C 1
ATOM 5288 O O . LEU B 1 222 ? -10.445 -7.684 14.07 1 87.19 222 LEU B O 1
ATOM 5292 N N . ALA B 1 223 ? -12.047 -8.93 14.883 1 84.69 223 ALA B N 1
ATOM 5293 C CA . ALA B 1 223 ? -11.484 -10.164 14.344 1 84.69 223 ALA B CA 1
ATOM 5294 C C . ALA B 1 223 ? -11.57 -10.18 12.82 1 84.69 223 ALA B C 1
ATOM 5296 O O . ALA B 1 223 ? -10.617 -10.57 12.141 1 84.69 223 ALA B O 1
ATOM 5297 N N . ALA B 1 224 ? -12.664 -9.75 12.344 1 82 224 ALA B N 1
ATOM 5298 C CA . ALA B 1 224 ? -12.914 -9.789 10.906 1 82 224 ALA B CA 1
ATOM 5299 C C . ALA B 1 224 ? -11.984 -8.844 10.164 1 82 224 ALA B C 1
ATOM 5301 O O . ALA B 1 224 ? -11.609 -9.102 9.016 1 82 224 ALA B O 1
ATOM 5302 N N . SER B 1 225 ? -11.555 -7.828 10.789 1 77.88 225 SER B N 1
ATOM 5303 C CA . SER B 1 225 ? -10.766 -6.809 10.102 1 77.88 225 SER B CA 1
ATOM 5304 C C . SER B 1 225 ? -9.273 -7.078 10.242 1 77.88 225 SER B C 1
ATOM 5306 O O . SER B 1 225 ? -8.461 -6.488 9.523 1 77.88 225 SER B O 1
ATOM 5308 N N . ARG B 1 226 ? -8.898 -8.078 11.047 1 77.56 226 ARG B N 1
ATOM 5309 C CA . ARG B 1 226 ? -7.477 -8.219 11.344 1 77.56 226 ARG B CA 1
ATOM 5310 C C . ARG B 1 226 ? -6.984 -9.625 11 1 77.56 226 ARG B C 1
ATOM 5312 O O . ARG B 1 226 ? -5.777 -9.883 11.031 1 77.56 226 ARG B O 1
ATOM 5319 N N . ALA B 1 227 ? -7.898 -10.43 10.609 1 77.5 227 ALA B N 1
ATOM 5320 C CA . ALA B 1 227 ? -7.465 -11.797 10.32 1 77.5 227 ALA B CA 1
ATOM 5321 C C . ALA B 1 227 ? -6.469 -11.82 9.164 1 77.5 227 ALA B C 1
ATOM 5323 O O . ALA B 1 227 ? -6.77 -11.344 8.07 1 77.5 227 ALA B O 1
ATOM 5324 N N . PRO B 1 228 ? -5.273 -12.383 9.453 1 75.69 228 PRO B N 1
ATOM 5325 C CA . PRO B 1 228 ? -4.207 -12.336 8.453 1 75.69 228 PRO B CA 1
ATOM 5326 C C . PRO B 1 228 ? -4.609 -12.977 7.125 1 75.69 228 PRO B C 1
ATOM 5328 O O . PRO B 1 228 ? -4.281 -12.445 6.059 1 75.69 228 PRO B O 1
ATOM 5331 N N . ASP B 1 229 ? -5.332 -14.055 7.215 1 75.44 229 ASP B N 1
ATOM 5332 C CA . ASP B 1 229 ? -5.73 -14.734 5.984 1 75.44 229 ASP B CA 1
ATOM 5333 C C . ASP B 1 229 ? -6.625 -13.836 5.129 1 75.44 229 ASP B C 1
ATOM 5335 O O . ASP B 1 229 ? -6.594 -13.922 3.898 1 75.44 229 ASP B O 1
ATOM 5339 N N . VAL B 1 230 ? -7.355 -12.977 5.812 1 73.44 230 VAL B N 1
ATOM 5340 C CA . VAL B 1 230 ? -8.281 -12.102 5.094 1 73.44 230 VAL B CA 1
ATOM 5341 C C . VAL B 1 230 ? -7.52 -10.914 4.508 1 73.44 230 VAL B C 1
ATOM 5343 O O . VAL B 1 230 ? -7.602 -10.648 3.307 1 73.44 230 VAL B O 1
ATOM 5346 N N . VAL B 1 231 ? -6.68 -10.344 5.254 1 73.69 231 VAL B N 1
ATOM 5347 C CA . VAL B 1 231 ? -6.043 -9.102 4.844 1 73.69 231 VAL B CA 1
ATOM 5348 C C . VAL B 1 231 ? -4.965 -9.391 3.803 1 73.69 231 VAL B C 1
ATOM 5350 O O . VAL B 1 231 ? -4.672 -8.547 2.951 1 73.69 231 VAL B O 1
ATOM 5353 N N . ASP B 1 232 ? -4.484 -10.57 3.734 1 72.38 232 ASP B N 1
ATOM 5354 C CA . ASP B 1 232 ? -3.396 -10.922 2.826 1 72.38 232 ASP B CA 1
ATOM 5355 C C . ASP B 1 232 ? -3.934 -11.336 1.46 1 72.38 232 ASP B C 1
ATOM 5357 O O . ASP B 1 232 ? -3.197 -11.344 0.471 1 72.38 232 ASP B O 1
ATOM 5361 N N . HIS B 1 233 ? -5.273 -11.633 1.49 1 73.56 233 HIS B N 1
ATOM 5362 C CA . HIS B 1 233 ? -5.703 -12.305 0.27 1 73.56 233 HIS B CA 1
ATOM 5363 C C . HIS B 1 233 ? -6.914 -11.609 -0.345 1 73.56 233 HIS B C 1
ATOM 5365 O O . HIS B 1 233 ? -7.273 -11.883 -1.492 1 73.56 233 HIS B O 1
ATOM 5371 N N . ILE B 1 234 ? -7.488 -10.695 0.398 1 79.44 234 ILE B N 1
ATOM 5372 C CA . ILE B 1 234 ? -8.672 -10.016 -0.106 1 79.44 234 ILE B CA 1
ATOM 5373 C C . ILE B 1 234 ? -8.336 -8.562 -0.442 1 79.44 234 ILE B C 1
ATOM 5375 O O . ILE B 1 234 ? -7.93 -7.793 0.434 1 79.44 234 ILE B O 1
ATOM 5379 N N . GLY B 1 235 ? -8.555 -8.188 -1.646 1 80.88 235 GLY B N 1
ATOM 5380 C CA . GLY B 1 235 ? -8.117 -6.926 -2.227 1 80.88 235 GLY B CA 1
ATOM 5381 C C . GLY B 1 235 ? -8.641 -5.711 -1.487 1 80.88 235 GLY B C 1
ATOM 5382 O O . GLY B 1 235 ? -7.91 -4.75 -1.257 1 80.88 235 GLY B O 1
ATOM 5383 N N . GLU B 1 236 ? -9.859 -5.727 -1.088 1 85.88 236 GLU B N 1
ATOM 5384 C CA . GLU B 1 236 ? -10.445 -4.539 -0.471 1 85.88 236 GLU B CA 1
ATOM 5385 C C . GLU B 1 236 ? -9.844 -4.277 0.906 1 85.88 236 GLU B C 1
ATOM 5387 O O . GLU B 1 236 ? -9.938 -3.168 1.433 1 85.88 236 GLU B O 1
ATOM 5392 N N . TRP B 1 237 ? -9.25 -5.281 1.475 1 88.69 237 TRP B N 1
ATOM 5393 C CA . TRP B 1 237 ? -8.633 -5.133 2.787 1 88.69 237 TRP B CA 1
ATOM 5394 C C . TRP B 1 237 ? -7.164 -4.73 2.652 1 88.69 237 TRP B C 1
ATOM 5396 O O . TRP B 1 237 ? -6.508 -4.418 3.648 1 88.69 237 TRP B O 1
ATOM 5406 N N . SER B 1 238 ? -6.66 -4.688 1.445 1 89.5 238 SER B N 1
ATOM 5407 C CA . SER B 1 238 ? -5.25 -4.379 1.229 1 89.5 238 SER B CA 1
ATOM 5408 C C . SER B 1 238 ? -4.988 -2.883 1.37 1 89.5 238 SER B C 1
ATOM 5410 O O . SER B 1 238 ? -5.895 -2.066 1.192 1 89.5 238 SER B O 1
ATOM 5412 N N . SER B 1 239 ? -3.756 -2.557 1.667 1 93 239 SER B N 1
ATOM 5413 C CA . SER B 1 239 ? -3.314 -1.169 1.561 1 93 239 SER B CA 1
ATOM 5414 C C . SER B 1 239 ? -3.4 -0.67 0.122 1 93 239 SER B C 1
ATOM 5416 O O . SER B 1 239 ? -3.311 -1.459 -0.821 1 93 239 SER B O 1
ATOM 5418 N N . PRO B 1 240 ? -3.6 0.606 -0.054 1 94.62 240 PRO B N 1
ATOM 5419 C CA . PRO B 1 240 ? -3.688 1.145 -1.414 1 94.62 240 PRO B CA 1
ATOM 5420 C C . PRO B 1 240 ? -2.379 1.006 -2.189 1 94.62 240 PRO B C 1
ATOM 5422 O O . PRO B 1 240 ? -1.297 1.137 -1.609 1 94.62 240 PRO B O 1
ATOM 5425 N N . ASP B 1 241 ? -2.473 0.682 -3.455 1 91.94 241 ASP B N 1
ATOM 5426 C CA . ASP B 1 241 ? -1.368 0.747 -4.406 1 91.94 241 ASP B CA 1
ATOM 5427 C C . ASP B 1 241 ? -1.271 2.133 -5.043 1 91.94 241 ASP B C 1
ATOM 5429 O O . ASP B 1 241 ? -2.029 2.453 -5.961 1 91.94 241 ASP B O 1
ATOM 5433 N N . PHE B 1 242 ? -0.366 2.873 -4.676 1 94.38 242 PHE B N 1
ATOM 5434 C CA . PHE B 1 242 ? -0.314 4.27 -5.086 1 94.38 242 PHE B CA 1
ATOM 5435 C C . PHE B 1 242 ? 0.342 4.406 -6.457 1 94.38 242 PHE B C 1
ATOM 5437 O O . PHE B 1 242 ? 0.535 5.52 -6.949 1 94.38 242 PHE B O 1
ATOM 5444 N N . HIS B 1 243 ? 0.695 3.303 -7.086 1 90.75 243 HIS B N 1
ATOM 5445 C CA . HIS B 1 243 ? 1.023 3.35 -8.508 1 90.75 243 HIS B CA 1
ATOM 5446 C C . HIS B 1 243 ? -0.228 3.545 -9.352 1 90.75 243 HIS B C 1
ATOM 5448 O O . HIS B 1 243 ? -0.137 3.934 -10.523 1 90.75 243 HIS B O 1
ATOM 5454 N N . ASN B 1 244 ? -1.324 3.182 -8.742 1 90.88 244 ASN B N 1
ATOM 5455 C CA . ASN B 1 244 ? -2.611 3.5 -9.352 1 90.88 244 ASN B CA 1
ATOM 5456 C C . ASN B 1 244 ? -2.918 4.992 -9.266 1 90.88 244 ASN B C 1
ATOM 5458 O O . ASN B 1 244 ? -3.066 5.539 -8.164 1 90.88 244 ASN B O 1
ATOM 5462 N N . SER B 1 245 ? -3.053 5.582 -10.398 1 91.81 245 SER B N 1
ATOM 5463 C CA . SER B 1 245 ? -3.215 7.031 -10.445 1 91.81 245 SER B CA 1
ATOM 5464 C C . SER B 1 245 ? -4.496 7.469 -9.734 1 91.81 245 SER B C 1
ATOM 5466 O O . SER B 1 245 ? -4.555 8.555 -9.156 1 91.81 245 SER B O 1
ATOM 5468 N N . PHE B 1 246 ? -5.492 6.664 -9.781 1 93.56 246 PHE B N 1
ATOM 5469 C CA . PHE B 1 246 ? -6.734 7.004 -9.102 1 93.56 246 PHE B CA 1
ATOM 5470 C C . PHE B 1 246 ? -6.504 7.156 -7.602 1 93.56 246 PHE B C 1
ATOM 5472 O O . PHE B 1 246 ? -6.902 8.156 -7.008 1 93.56 246 PHE B O 1
ATOM 5479 N N . PHE B 1 247 ? -5.844 6.18 -6.992 1 94.44 247 PHE B N 1
ATOM 5480 C CA . PHE B 1 247 ? -5.621 6.207 -5.551 1 94.44 247 PHE B CA 1
ATOM 5481 C C . PHE B 1 247 ? -4.703 7.363 -5.168 1 94.44 247 PHE B C 1
ATOM 5483 O O . PHE B 1 247 ? -4.973 8.086 -4.207 1 94.44 247 PHE B O 1
ATOM 5490 N N . LEU B 1 248 ? -3.711 7.594 -5.93 1 95.75 248 LEU B N 1
ATOM 5491 C CA . LEU B 1 248 ? -2.748 8.648 -5.613 1 95.75 248 LEU B CA 1
ATOM 5492 C C . LEU B 1 248 ? -3.387 10.023 -5.734 1 95.75 248 LEU B C 1
ATOM 5494 O O . LEU B 1 248 ? -3.328 10.828 -4.801 1 95.75 248 LEU B O 1
ATOM 5498 N N . LEU B 1 249 ? -4.027 10.289 -6.828 1 95.75 249 LEU B N 1
ATOM 5499 C CA . LEU B 1 249 ? -4.562 11.617 -7.109 1 95.75 249 LEU B CA 1
ATOM 5500 C C . LEU B 1 249 ? -5.754 11.922 -6.207 1 95.75 249 LEU B C 1
ATOM 5502 O O . LEU B 1 249 ? -5.883 13.039 -5.707 1 95.75 249 LEU B O 1
ATOM 5506 N N . SER B 1 250 ? -6.645 10.945 -6.066 1 96.94 250 SER B N 1
ATOM 5507 C CA . SER B 1 250 ? -7.793 11.195 -5.199 1 96.94 250 SER B CA 1
ATOM 5508 C C . SER B 1 250 ? -7.355 11.469 -3.766 1 96.94 250 SER B C 1
ATOM 5510 O O . SER B 1 250 ? -7.918 12.328 -3.09 1 96.94 250 SER B O 1
ATOM 5512 N N . PHE B 1 251 ? -6.344 10.719 -3.342 1 96.56 251 PHE B N 1
ATOM 5513 C CA . PHE B 1 251 ? -5.824 10.922 -1.994 1 96.56 251 PHE B CA 1
ATOM 5514 C C . PHE B 1 251 ? -5.203 12.305 -1.857 1 96.56 251 PHE B C 1
ATOM 5516 O O . PHE B 1 251 ? -5.562 13.07 -0.957 1 96.56 251 PHE B O 1
ATOM 5523 N N . LEU B 1 252 ? -4.367 12.703 -2.762 1 96.94 252 LEU B N 1
ATOM 5524 C CA . LEU B 1 252 ? -3.59 13.93 -2.648 1 96.94 252 LEU B CA 1
ATOM 5525 C C . LEU B 1 252 ? -4.48 15.156 -2.84 1 96.94 252 LEU B C 1
ATOM 5527 O O . LEU B 1 252 ? -4.305 16.172 -2.154 1 96.94 252 LEU B O 1
ATOM 5531 N N . VAL B 1 253 ? -5.418 15.117 -3.73 1 96.38 253 VAL B N 1
ATOM 5532 C CA . VAL B 1 253 ? -6.246 16.266 -4.082 1 96.38 253 VAL B CA 1
ATOM 5533 C C . VAL B 1 253 ? -7.152 16.625 -2.91 1 96.38 253 VAL B C 1
ATOM 5535 O O . VAL B 1 253 ? -7.551 17.781 -2.758 1 96.38 253 VAL B O 1
ATOM 5538 N N . LEU B 1 254 ? -7.469 15.625 -2.113 1 97.44 254 LEU B N 1
ATOM 5539 C CA . LEU B 1 254 ? -8.32 15.914 -0.964 1 97.44 254 LEU B CA 1
ATOM 5540 C C . LEU B 1 254 ? -7.48 16.125 0.294 1 97.44 254 LEU B C 1
ATOM 5542 O O . LEU B 1 254 ? -7.797 16.969 1.124 1 97.44 254 LEU B O 1
ATOM 5546 N N . PHE B 1 255 ? -6.402 15.414 0.421 1 96.62 255 PHE B N 1
ATOM 5547 C CA . PHE B 1 255 ? -5.566 15.516 1.611 1 96.62 255 PHE B CA 1
ATOM 5548 C C . PHE B 1 255 ? -4.852 16.859 1.657 1 96.62 255 PHE B C 1
ATOM 5550 O O . PHE B 1 255 ? -4.766 17.484 2.713 1 96.62 255 PHE B O 1
ATOM 5557 N N . ALA B 1 256 ? -4.359 17.266 0.524 1 95.25 256 ALA B N 1
ATOM 5558 C CA . ALA B 1 256 ? -3.553 18.484 0.47 1 95.25 256 ALA B CA 1
ATOM 5559 C C . ALA B 1 256 ? -4.363 19.703 0.907 1 95.25 256 ALA B C 1
ATOM 5561 O O . ALA B 1 256 ? -3.951 20.453 1.802 1 95.25 256 ALA B O 1
ATOM 5562 N N . PRO B 1 257 ? -5.535 19.938 0.352 1 95.12 257 PRO B N 1
ATOM 5563 C CA . PRO B 1 257 ? -6.324 21.078 0.84 1 95.12 257 PRO B CA 1
ATOM 5564 C C . PRO B 1 257 ? -6.723 20.922 2.307 1 95.12 257 PRO B C 1
ATOM 5566 O O . PRO B 1 257 ? -6.812 21.922 3.029 1 95.12 257 PRO B O 1
ATOM 5569 N N . ALA B 1 258 ? -7.039 19.719 2.727 1 96.12 258 ALA B N 1
ATOM 5570 C CA . ALA B 1 258 ? -7.371 19.5 4.137 1 96.12 258 ALA B CA 1
ATOM 5571 C C . ALA B 1 258 ? -6.199 19.891 5.035 1 96.12 258 ALA B C 1
ATOM 5573 O O . ALA B 1 258 ? -6.375 20.594 6.027 1 96.12 258 ALA B O 1
ATOM 5574 N N . LEU B 1 259 ? -5.051 19.5 4.641 1 93.31 259 LEU B N 1
ATOM 5575 C CA . LEU B 1 259 ? -3.854 19.812 5.414 1 93.31 259 LEU B CA 1
ATOM 5576 C C . LEU B 1 259 ? -3.58 21.312 5.391 1 93.31 259 LEU B C 1
ATOM 5578 O O . LEU B 1 259 ? -3.254 21.906 6.422 1 93.31 259 LEU B O 1
ATOM 5582 N N . LEU B 1 260 ? -3.684 21.906 4.238 1 92.38 260 LEU B N 1
ATOM 5583 C CA . LEU B 1 260 ? -3.506 23.344 4.117 1 92.38 260 LEU B CA 1
ATOM 5584 C C . LEU B 1 260 ? -4.484 24.094 5.016 1 92.38 260 LEU B C 1
ATOM 5586 O O . LEU B 1 260 ? -4.113 25.062 5.676 1 92.38 260 LEU B O 1
ATOM 5590 N N . GLY B 1 261 ? -5.719 23.625 4.973 1 93.31 261 GLY B N 1
ATOM 5591 C CA . GLY B 1 261 ? -6.711 24.219 5.855 1 93.31 261 GLY B CA 1
ATOM 5592 C C . GLY B 1 261 ? -6.344 24.125 7.324 1 93.31 261 GLY B C 1
ATOM 5593 O O . GLY B 1 261 ? -6.434 25.109 8.062 1 93.31 261 GLY B O 1
ATOM 5594 N N . VAL B 1 262 ? -5.895 22.984 7.723 1 92.12 262 VAL B N 1
ATOM 5595 C CA . VAL B 1 262 ? -5.5 22.766 9.109 1 92.12 262 VAL B CA 1
ATOM 5596 C C . VAL B 1 262 ? -4.344 23.688 9.469 1 92.12 262 VAL B C 1
ATOM 5598 O O . VAL B 1 262 ? -4.312 24.266 10.562 1 92.12 262 VAL B O 1
ATOM 5601 N N . LEU B 1 263 ? -3.422 23.891 8.602 1 90 263 LEU B N 1
ATOM 5602 C CA . LEU B 1 263 ? -2.273 24.766 8.82 1 90 263 LEU B CA 1
ATOM 5603 C C . LEU B 1 263 ? -2.711 26.219 8.953 1 90 263 LEU B C 1
ATOM 5605 O O . LEU B 1 263 ? -2.211 26.938 9.82 1 90 263 LEU B O 1
ATOM 5609 N N . CYS B 1 264 ? -3.615 26.594 8.172 1 89.19 264 CYS B N 1
ATOM 5610 C CA . CYS B 1 264 ? -4.145 27.953 8.242 1 89.19 264 CYS B CA 1
ATOM 5611 C C . CYS B 1 264 ? -4.863 28.188 9.57 1 89.19 264 CYS B C 1
ATOM 5613 O O . CYS B 1 264 ? -4.699 29.234 10.195 1 89.19 264 CYS B O 1
ATOM 5615 N N . ARG B 1 265 ? -5.59 27.281 9.898 1 89.19 265 ARG B N 1
ATOM 5616 C CA . ARG B 1 265 ? -6.312 27.375 11.164 1 89.19 265 ARG B CA 1
ATOM 5617 C C . ARG B 1 265 ? -5.348 27.453 12.336 1 89.19 265 ARG B C 1
ATOM 5619 O O . ARG B 1 265 ? -5.57 28.219 13.281 1 89.19 265 ARG B O 1
ATOM 5626 N N . ALA B 1 266 ? -4.391 26.641 12.273 1 87 266 ALA B N 1
ATOM 5627 C CA . ALA B 1 266 ? -3.381 26.672 13.328 1 87 266 ALA B CA 1
ATOM 5628 C C . ALA B 1 266 ? -2.723 28.047 13.43 1 87 266 ALA B C 1
ATOM 5630 O O . ALA B 1 266 ? -2.475 28.547 14.523 1 87 266 ALA B O 1
ATOM 5631 N N . ARG B 1 267 ? -2.555 28.656 12.359 1 86.31 267 ARG B N 1
ATOM 5632 C CA . ARG B 1 267 ? -1.958 29.984 12.297 1 86.31 267 ARG B CA 1
ATOM 5633 C C . ARG B 1 267 ? -2.848 31.016 12.984 1 86.31 267 ARG B C 1
ATOM 5635 O O . ARG B 1 267 ? -2.352 31.969 13.586 1 86.31 267 ARG B O 1
ATOM 5642 N N . GLU B 1 268 ? -4.078 30.75 12.875 1 87.5 268 GLU B N 1
ATOM 5643 C CA . GLU B 1 268 ? -5.035 31.688 13.453 1 87.5 268 GLU B CA 1
ATOM 5644 C C . GLU B 1 268 ? -5.285 31.375 14.93 1 87.5 268 GLU B C 1
ATOM 5646 O O . GLU B 1 268 ? -6.062 32.062 15.594 1 87.5 268 GLU B O 1
ATOM 5651 N N . GLY B 1 269 ? -4.68 30.328 15.438 1 83.38 269 GLY B N 1
ATOM 5652 C CA . GLY B 1 269 ? -4.812 29.969 16.844 1 83.38 269 GLY B CA 1
ATOM 5653 C C . GLY B 1 269 ? -6.137 29.297 17.156 1 83.38 269 GLY B C 1
ATOM 5654 O O . GLY B 1 269 ? -6.574 29.297 18.312 1 83.38 269 GLY B O 1
ATOM 5655 N N . SER B 1 270 ? -6.754 28.781 16.078 1 84.56 270 SER B N 1
ATOM 5656 C CA . SER B 1 270 ? -8.039 28.125 16.281 1 84.56 270 SER B CA 1
ATOM 5657 C C . SER B 1 270 ? -7.855 26.703 16.812 1 84.56 270 SER B C 1
ATOM 5659 O O . SER B 1 270 ? -6.852 26.047 16.516 1 84.56 270 SER B O 1
ATOM 5661 N N . GLY B 1 271 ? -8.758 26.203 17.531 1 84.94 271 GLY B N 1
ATOM 5662 C CA . GLY B 1 271 ? -8.656 24.938 18.234 1 84.94 271 GLY B CA 1
ATOM 5663 C C . GLY B 1 271 ? -9.016 23.734 17.375 1 84.94 271 GLY B C 1
ATOM 5664 O O . GLY B 1 271 ? -9.352 23.891 16.203 1 84.94 271 GLY B O 1
ATOM 5665 N N . LEU B 1 272 ? -8.938 22.641 17.953 1 89.44 272 LEU B N 1
ATOM 5666 C CA . LEU B 1 272 ? -9.219 21.344 17.344 1 89.44 272 LEU B CA 1
ATOM 5667 C C . LEU B 1 272 ? -10.719 21.141 17.156 1 89.44 272 LEU B C 1
ATOM 5669 O O . LEU B 1 272 ? -11.508 21.5 18.031 1 89.44 272 LEU B O 1
ATOM 5673 N N . ARG B 1 273 ? -11.141 20.625 16.031 1 93.69 273 ARG B N 1
ATOM 5674 C CA . ARG B 1 273 ? -12.516 20.266 15.727 1 93.69 273 ARG B CA 1
ATOM 5675 C C . ARG B 1 273 ? -12.648 18.766 15.477 1 93.69 273 ARG B C 1
ATOM 5677 O O . ARG B 1 273 ? -11.664 18.094 15.195 1 93.69 273 ARG B O 1
ATOM 5684 N N . PRO B 1 274 ? -13.898 18.266 15.602 1 96 274 PRO B N 1
ATOM 5685 C CA . PRO B 1 274 ? -14.109 16.844 15.312 1 96 274 PRO B CA 1
ATOM 5686 C C . PRO B 1 274 ? -13.641 16.438 13.914 1 96 274 PRO B C 1
ATOM 5688 O O . PRO B 1 274 ? -13.094 15.352 13.734 1 96 274 PRO B O 1
ATOM 5691 N N . ALA B 1 275 ? -13.797 17.297 12.945 1 96.75 275 ALA B N 1
ATOM 5692 C CA . ALA B 1 275 ? -13.422 17.016 11.562 1 96.75 275 ALA B CA 1
ATOM 5693 C C . ALA B 1 275 ? -11.938 16.656 11.453 1 96.75 275 ALA B C 1
ATOM 5695 O O . ALA B 1 275 ? -11.555 15.836 10.625 1 96.75 275 ALA B O 1
ATOM 5696 N N . HIS B 1 276 ? -11.117 17.297 12.297 1 96.19 276 HIS B N 1
ATOM 5697 C CA . HIS B 1 276 ? -9.68 17.031 12.281 1 96.19 276 HIS B CA 1
ATOM 5698 C C . HIS B 1 276 ? -9.375 15.625 12.789 1 96.19 276 HIS B C 1
ATOM 5700 O O . HIS B 1 276 ? -8.5 14.953 12.25 1 96.19 276 HIS B O 1
ATOM 5706 N N . LEU B 1 277 ? -10.094 15.234 13.828 1 96.75 277 LEU B N 1
ATOM 5707 C CA . LEU B 1 277 ? -9.906 13.906 14.391 1 96.75 277 LEU B CA 1
ATOM 5708 C C . LEU B 1 277 ? -10.359 12.828 13.406 1 96.75 277 LEU B C 1
ATOM 5710 O O . LEU B 1 277 ? -9.695 11.805 13.25 1 96.75 277 LEU B O 1
ATOM 5714 N N . PHE B 1 278 ? -11.484 13.109 12.766 1 98.12 278 PHE B N 1
ATOM 5715 C CA . PHE B 1 278 ? -11.953 12.188 11.742 1 98.12 278 PHE B CA 1
ATOM 5716 C C . PHE B 1 278 ? -10.961 12.117 10.586 1 98.12 278 PHE B C 1
ATOM 5718 O O . PHE B 1 278 ? -10.703 11.039 10.047 1 98.12 278 PHE B O 1
ATOM 5725 N N . LEU B 1 279 ? -10.453 13.266 10.148 1 97.75 279 LEU B N 1
ATOM 5726 C CA . LEU B 1 279 ? -9.453 13.297 9.086 1 97.75 279 LEU B CA 1
ATOM 5727 C C . LEU B 1 279 ? -8.258 12.422 9.445 1 97.75 279 LEU B C 1
ATOM 5729 O O . LEU B 1 279 ? -7.82 11.602 8.633 1 97.75 279 LEU B O 1
ATOM 5733 N N . ALA B 1 280 ? -7.73 12.562 10.656 1 96.38 280 ALA B N 1
ATOM 5734 C CA . ALA B 1 280 ? -6.578 11.789 11.109 1 96.38 280 ALA B CA 1
ATOM 5735 C C . ALA B 1 280 ? -6.891 10.297 11.141 1 96.38 280 ALA B C 1
ATOM 5737 O O . ALA B 1 280 ? -6.145 9.492 10.578 1 96.38 280 ALA B O 1
ATOM 5738 N N . LEU B 1 281 ? -7.996 9.953 11.75 1 97.25 281 LEU B N 1
ATOM 5739 C CA . LEU B 1 281 ? -8.375 8.555 11.914 1 97.25 281 LEU B CA 1
ATOM 5740 C C . LEU B 1 281 ? -8.617 7.895 10.562 1 97.25 281 LEU B C 1
ATOM 5742 O O . LEU B 1 281 ? -8.078 6.816 10.281 1 97.25 281 LEU B O 1
ATOM 5746 N N . THR B 1 282 ? -9.383 8.547 9.719 1 98.19 282 THR B N 1
ATOM 5747 C CA . THR B 1 282 ? -9.781 7.93 8.461 1 98.19 282 THR B CA 1
ATOM 5748 C C . THR B 1 282 ? -8.617 7.906 7.473 1 98.19 282 THR B C 1
ATOM 5750 O O . THR B 1 282 ? -8.586 7.078 6.559 1 98.19 282 THR B O 1
ATOM 5753 N N . SER B 1 283 ? -7.637 8.875 7.605 1 97.69 283 SER B N 1
ATOM 5754 C CA . SER B 1 283 ? -6.426 8.797 6.801 1 97.69 283 SER B CA 1
ATOM 5755 C C . SER B 1 283 ? -5.652 7.512 7.09 1 97.69 283 SER B C 1
ATOM 5757 O O . SER B 1 283 ? -5.23 6.812 6.168 1 97.69 283 SER B O 1
ATOM 5759 N N . VAL B 1 284 ? -5.523 7.172 8.359 1 97.12 284 VAL B N 1
ATOM 5760 C CA . VAL B 1 284 ? -4.824 5.957 8.766 1 97.12 284 VAL B CA 1
ATOM 5761 C C . VAL B 1 284 ? -5.602 4.73 8.281 1 97.12 284 VAL B C 1
ATOM 5763 O O . VAL B 1 284 ? -5.02 3.805 7.719 1 97.12 284 VAL B O 1
ATOM 5766 N N . MET B 1 285 ? -6.875 4.781 8.461 1 96.75 285 MET B N 1
ATOM 5767 C CA . MET B 1 285 ? -7.719 3.666 8.039 1 96.75 285 MET B CA 1
ATOM 5768 C C . MET B 1 285 ? -7.598 3.432 6.539 1 96.75 285 MET B C 1
ATOM 5770 O O . MET B 1 285 ? -7.5 2.287 6.09 1 96.75 285 MET B O 1
ATOM 5774 N N . ALA B 1 286 ? -7.617 4.527 5.785 1 97.5 286 ALA B N 1
ATOM 5775 C CA . ALA B 1 286 ? -7.531 4.434 4.328 1 97.5 286 ALA B CA 1
ATOM 5776 C C . ALA B 1 286 ? -6.18 3.883 3.891 1 97.5 286 ALA B C 1
ATOM 5778 O O . ALA B 1 286 ? -6.09 3.148 2.904 1 97.5 286 ALA B O 1
ATOM 5779 N N . LEU B 1 287 ? -5.105 4.199 4.629 1 96.69 287 LEU B N 1
ATOM 5780 C CA . LEU B 1 287 ? -3.779 3.682 4.312 1 96.69 287 LEU B CA 1
ATOM 5781 C C . LEU B 1 287 ? -3.686 2.193 4.629 1 96.69 287 LEU B C 1
ATOM 5783 O O . LEU B 1 287 ? -2.973 1.453 3.945 1 96.69 287 LEU B O 1
ATOM 5787 N N . VAL B 1 288 ? -4.438 1.76 5.57 1 95.25 288 VAL B N 1
ATOM 5788 C CA . VAL B 1 288 ? -4.395 0.362 5.988 1 95.25 288 VAL B CA 1
ATOM 5789 C C . VAL B 1 288 ? -5.246 -0.484 5.043 1 95.25 288 VAL B C 1
ATOM 5791 O O . VAL B 1 288 ? -4.832 -1.567 4.625 1 95.25 288 VAL B O 1
ATOM 5794 N N . SER B 1 289 ? -6.395 0.07 4.664 1 94.81 289 SER B N 1
ATOM 5795 C CA . SER B 1 289 ? -7.285 -0.688 3.791 1 94.81 289 SER B CA 1
ATOM 5796 C C . SER B 1 289 ? -8.016 0.231 2.82 1 94.81 289 SER B C 1
ATOM 5798 O O . SER B 1 289 ? -8.617 1.228 3.23 1 94.81 289 SER B O 1
ATOM 5800 N N . VAL B 1 290 ? -8.133 -0.224 1.606 1 94.81 290 VAL B N 1
ATOM 5801 C CA . VAL B 1 290 ? -8.711 0.601 0.55 1 94.81 290 VAL B CA 1
ATOM 5802 C C . VAL B 1 290 ? -10.211 0.777 0.789 1 94.81 290 VAL B C 1
ATOM 5804 O O . VAL B 1 290 ? -10.789 1.799 0.412 1 94.81 290 VAL B O 1
ATOM 5807 N N . ARG B 1 291 ? -10.781 -0.144 1.427 1 94.19 291 ARG B N 1
ATOM 5808 C CA . ARG B 1 291 ? -12.227 -0.094 1.632 1 94.19 291 ARG B CA 1
ATOM 5809 C C . ARG B 1 291 ? -12.609 1.09 2.512 1 94.19 291 ARG B C 1
ATOM 5811 O O . ARG B 1 291 ? -13.781 1.465 2.574 1 94.19 291 ARG B O 1
ATOM 5818 N N . HIS B 1 292 ? -11.641 1.74 3.203 1 97 292 HIS B N 1
ATOM 5819 C CA . HIS B 1 292 ? -11.93 2.857 4.094 1 97 292 HIS B CA 1
ATOM 5820 C C . HIS B 1 292 ? -11.703 4.191 3.396 1 97 292 HIS B C 1
ATOM 5822 O O . HIS B 1 292 ? -11.906 5.254 3.992 1 97 292 HIS B O 1
ATOM 5828 N N . MET B 1 293 ? -11.367 4.184 2.146 1 98.06 293 MET B N 1
ATOM 5829 C CA . MET B 1 293 ? -11.086 5.402 1.388 1 98.06 293 MET B CA 1
ATOM 5830 C C . MET B 1 293 ? -12.297 6.332 1.394 1 98.06 293 MET B C 1
ATOM 5832 O O . MET B 1 293 ? -12.156 7.543 1.575 1 98.06 293 MET B O 1
ATOM 5836 N N . PRO B 1 294 ? -13.477 5.805 1.225 1 98.69 294 PRO B N 1
ATOM 5837 C CA . PRO B 1 294 ? -14.625 6.707 1.226 1 98.69 294 PRO B CA 1
ATOM 5838 C C . PRO B 1 294 ? -14.758 7.496 2.525 1 98.69 294 PRO B C 1
ATOM 5840 O O . PRO B 1 294 ? -15.18 8.656 2.51 1 98.69 294 PRO B O 1
ATOM 5843 N N . TYR B 1 295 ? -14.414 6.863 3.68 1 98.69 295 TYR B N 1
ATOM 5844 C CA . TYR B 1 295 ? -14.438 7.582 4.945 1 98.69 295 TYR B CA 1
ATOM 5845 C C . TYR B 1 295 ? -13.43 8.727 4.941 1 98.69 295 TYR B C 1
ATOM 5847 O O . TYR B 1 295 ? -13.727 9.828 5.41 1 98.69 295 TYR B O 1
ATOM 5855 N N . PHE B 1 296 ? -12.281 8.453 4.41 1 98.69 296 PHE B N 1
ATOM 5856 C CA . PHE B 1 296 ? -11.25 9.469 4.289 1 98.69 296 PHE B CA 1
ATOM 5857 C C . PHE B 1 296 ? -11.703 10.602 3.377 1 98.69 296 PHE B C 1
ATOM 5859 O O . PHE B 1 296 ? -11.516 11.781 3.697 1 98.69 296 PHE B O 1
ATOM 5866 N N . TYR B 1 297 ? -12.273 10.297 2.18 1 98.81 297 TYR B N 1
ATOM 5867 C CA . TYR B 1 297 ? -12.758 11.32 1.259 1 98.81 297 TYR B CA 1
ATOM 5868 C C . TYR B 1 297 ? -13.75 12.25 1.946 1 98.81 297 TYR B C 1
ATOM 5870 O O . TYR B 1 297 ? -13.68 13.469 1.797 1 98.81 297 TYR B O 1
ATOM 5878 N N . PHE B 1 298 ? -14.625 11.641 2.686 1 98.88 298 PHE B N 1
ATOM 5879 C CA . PHE B 1 298 ? -15.656 12.375 3.404 1 98.88 298 PHE B CA 1
ATOM 5880 C C . PHE B 1 298 ? -15.039 13.328 4.418 1 98.88 298 PHE B C 1
ATOM 5882 O O . PHE B 1 298 ? -15.305 14.531 4.387 1 98.88 298 PHE B O 1
ATOM 5889 N N . ALA B 1 299 ? -14.18 12.805 5.273 1 98.75 299 ALA B N 1
ATOM 5890 C CA . ALA B 1 299 ? -13.578 13.578 6.355 1 98.75 299 ALA B CA 1
ATOM 5891 C C . ALA B 1 299 ? -12.68 14.68 5.805 1 98.75 299 ALA B C 1
ATOM 5893 O O . ALA B 1 299 ? -12.656 15.797 6.328 1 98.75 299 ALA B O 1
ATOM 5894 N N . ALA B 1 300 ? -11.969 14.367 4.75 1 98.69 300 ALA B N 1
ATOM 5895 C CA . ALA B 1 300 ? -11.047 15.328 4.148 1 98.69 300 ALA B CA 1
ATOM 5896 C C . ALA B 1 300 ? -11.812 16.516 3.551 1 98.69 300 ALA B C 1
ATOM 5898 O O . ALA B 1 300 ? -11.445 17.672 3.77 1 98.69 300 ALA B O 1
ATOM 5899 N N . ALA B 1 301 ? -12.859 16.188 2.801 1 98.69 301 ALA B N 1
ATOM 5900 C CA . ALA B 1 301 ? -13.68 17.25 2.209 1 98.69 301 ALA B CA 1
ATOM 5901 C C . ALA B 1 301 ? -14.336 18.109 3.289 1 98.69 301 ALA B C 1
ATOM 5903 O O . ALA B 1 301 ? -14.367 19.328 3.184 1 98.69 301 ALA B O 1
ATOM 5904 N N . TRP B 1 302 ? -14.82 17.438 4.32 1 98.5 302 TRP B N 1
ATOM 5905 C CA . TRP B 1 302 ? -15.477 18.125 5.43 1 98.5 302 TRP B CA 1
ATOM 5906 C C . TRP B 1 302 ? -14.5 19.062 6.137 1 98.5 302 TRP B C 1
ATOM 5908 O O . TRP B 1 302 ? -14.773 20.25 6.293 1 98.5 302 TRP B O 1
ATOM 5918 N N . ALA B 1 303 ? -13.305 18.594 6.469 1 97.69 303 ALA B N 1
ATOM 5919 C CA . ALA B 1 303 ? -12.289 19.391 7.141 1 97.69 303 ALA B CA 1
ATOM 5920 C C . ALA B 1 303 ? -11.828 20.562 6.258 1 97.69 303 ALA B C 1
ATOM 5922 O O . ALA B 1 303 ? -11.766 21.703 6.707 1 97.69 303 ALA B O 1
ATOM 5923 N N . ALA B 1 304 ? -11.586 20.266 5.016 1 97.5 304 ALA B N 1
ATOM 5924 C CA . ALA B 1 304 ? -11.086 21.281 4.086 1 97.5 304 ALA B CA 1
ATOM 5925 C C . ALA B 1 304 ? -12.109 22.406 3.898 1 97.5 304 ALA B C 1
ATOM 5927 O O . ALA B 1 304 ? -11.742 23.578 3.867 1 97.5 304 ALA B O 1
ATOM 5928 N N . SER B 1 305 ? -13.352 22.047 3.756 1 96.5 305 SER B N 1
ATOM 5929 C CA . SER B 1 305 ? -14.398 23.016 3.502 1 96.5 305 SER B CA 1
ATOM 5930 C C . SER B 1 305 ? -14.5 24.031 4.637 1 96.5 305 SER B C 1
ATOM 5932 O O . SER B 1 305 ? -14.719 25.219 4.398 1 96.5 305 SER B O 1
ATOM 5934 N N . ARG B 1 306 ? -14.32 23.547 5.805 1 92.81 306 ARG B N 1
ATOM 5935 C CA . ARG B 1 306 ? -14.43 24.406 6.969 1 92.81 306 ARG B CA 1
ATOM 5936 C C . ARG B 1 306 ? -13.164 25.234 7.16 1 92.81 306 ARG B C 1
ATOM 5938 O O . ARG B 1 306 ? -13.227 26.438 7.441 1 92.81 306 ARG B O 1
ATOM 5945 N N . ASP B 1 307 ? -12.094 24.641 6.961 1 94.19 307 ASP B N 1
ATOM 5946 C CA . ASP B 1 307 ? -10.836 25.25 7.344 1 94.19 307 ASP B CA 1
ATOM 5947 C C . ASP B 1 307 ? -10.336 26.203 6.258 1 94.19 307 ASP B C 1
ATOM 5949 O O . ASP B 1 307 ? -9.586 27.141 6.543 1 94.19 307 ASP B O 1
ATOM 5953 N N . LEU B 1 308 ? -10.742 25.984 5.039 1 93.44 308 LEU B N 1
ATOM 5954 C CA . LEU B 1 308 ? -10.305 26.844 3.945 1 93.44 308 LEU B CA 1
ATOM 5955 C C . LEU B 1 308 ? -11.297 27.984 3.707 1 93.44 308 LEU B C 1
ATOM 5957 O O . LEU B 1 308 ? -11.07 28.844 2.859 1 93.44 308 LEU B O 1
ATOM 5961 N N . LEU B 1 309 ? -12.375 28.016 4.359 1 89.75 309 LEU B N 1
ATOM 5962 C CA . LEU B 1 309 ? -13.461 28.969 4.133 1 89.75 309 LEU B CA 1
ATOM 5963 C C . LEU B 1 309 ? -12.961 30.391 4.211 1 89.75 309 LEU B C 1
ATOM 5965 O O . LEU B 1 309 ? -13.242 31.203 3.326 1 89.75 309 LEU B O 1
ATOM 5969 N N . PRO B 1 310 ? -12.148 30.688 5.242 1 86.12 310 PRO B N 1
ATOM 5970 C CA . PRO B 1 310 ? -11.656 32.062 5.305 1 86.12 310 PRO B CA 1
ATOM 5971 C C . PRO B 1 310 ? -10.812 32.438 4.094 1 86.12 310 PRO B C 1
ATOM 5973 O O . PRO B 1 310 ? -10.93 33.562 3.578 1 86.12 310 PRO B O 1
ATOM 5976 N N . LEU B 1 311 ? -10.016 31.531 3.73 1 83.75 311 LEU B N 1
ATOM 5977 C CA . LEU B 1 311 ? -9.18 31.781 2.562 1 83.75 311 LEU B CA 1
ATOM 5978 C C . LEU B 1 311 ? -10.031 31.953 1.309 1 83.75 311 LEU B C 1
ATOM 5980 O O . LEU B 1 311 ? -9.75 32.812 0.47 1 83.75 311 LEU B O 1
ATOM 5984 N N . TYR B 1 312 ? -10.953 31.109 1.272 1 83.44 312 TYR B N 1
ATOM 5985 C CA . TYR B 1 312 ? -11.875 31.156 0.147 1 83.44 312 TYR B CA 1
ATOM 5986 C C . TYR B 1 312 ? -12.648 32.469 0.123 1 83.44 312 TYR B C 1
ATOM 5988 O O . TYR B 1 312 ? -12.773 33.094 -0.929 1 83.44 312 TYR B O 1
ATOM 5996 N N . LEU B 1 313 ? -13.148 32.906 1.202 1 85 313 LEU B N 1
ATOM 5997 C CA . LEU B 1 313 ? -13.93 34.125 1.287 1 85 313 LEU B CA 1
ATOM 5998 C C . LEU B 1 313 ? -13.078 35.344 0.925 1 85 313 LEU B C 1
ATOM 6000 O O . LEU B 1 313 ? -13.578 36.312 0.331 1 85 313 LEU B O 1
ATOM 6004 N N . ARG B 1 314 ? -11.852 35.281 1.221 1 82.56 314 ARG B N 1
ATOM 6005 C CA . ARG B 1 314 ? -10.93 36.344 0.885 1 82.56 314 ARG B CA 1
ATOM 6006 C C . ARG B 1 314 ? -10.617 36.375 -0.607 1 82.56 314 ARG B C 1
ATOM 6008 O O . ARG B 1 314 ? -10.539 37.438 -1.225 1 82.56 314 ARG B O 1
ATOM 6015 N N . ALA B 1 315 ? -10.477 35.219 -1.076 1 76.75 315 ALA B N 1
ATOM 6016 C CA . ALA B 1 315 ? -10.078 35.094 -2.475 1 76.75 315 ALA B CA 1
ATOM 6017 C C . ALA B 1 315 ? -11.273 35.281 -3.406 1 76.75 315 ALA B C 1
ATOM 6019 O O . ALA B 1 315 ? -11.125 35.812 -4.512 1 76.75 315 ALA B O 1
ATOM 6020 N N . ALA B 1 316 ? -12.344 34.719 -3.023 1 69 316 ALA B N 1
ATOM 6021 C CA . ALA B 1 316 ? -13.555 34.75 -3.842 1 69 316 ALA B CA 1
ATOM 6022 C C . ALA B 1 316 ? -14.062 36.156 -4.023 1 69 316 ALA B C 1
ATOM 6024 O O . ALA B 1 316 ? -14.922 36.438 -4.867 1 69 316 ALA B O 1
ATOM 6025 N N . SER B 1 317 ? -13.453 37.031 -3.244 1 70.06 317 SER B N 1
ATOM 6026 C CA . SER B 1 317 ? -13.758 38.438 -3.498 1 70.06 317 SER B CA 1
ATOM 6027 C C . SER B 1 317 ? -13.211 38.875 -4.848 1 70.06 317 SER B C 1
ATOM 6029 O O . SER B 1 317 ? -13.727 39.844 -5.453 1 70.06 317 SER B O 1
ATOM 6031 N N . GLY B 1 318 ? -12.359 38.062 -5.316 1 79.69 318 GLY B N 1
ATOM 6032 C CA . GLY B 1 318 ? -11.898 38.312 -6.668 1 79.69 318 GLY B CA 1
ATOM 6033 C C . GLY B 1 318 ? -12.703 37.594 -7.727 1 79.69 318 GLY B C 1
ATOM 6034 O O . GLY B 1 318 ? -13.047 36.406 -7.562 1 79.69 318 GLY B O 1
ATOM 6035 N N . ARG B 1 319 ? -13.156 38.281 -8.727 1 81.69 319 ARG B N 1
ATOM 6036 C CA . ARG B 1 319 ? -14.023 37.75 -9.781 1 81.69 319 ARG B CA 1
ATOM 6037 C C . ARG B 1 319 ? -13.406 36.531 -10.461 1 81.69 319 ARG B C 1
ATOM 6039 O O . ARG B 1 319 ? -14.109 35.594 -10.773 1 81.69 319 ARG B O 1
ATOM 6046 N N . VAL B 1 320 ? -12.18 36.5 -10.508 1 85.69 320 VAL B N 1
ATOM 6047 C CA . VAL B 1 320 ? -11.492 35.438 -11.242 1 85.69 320 VAL B CA 1
ATOM 6048 C C . VAL B 1 320 ? -11.477 34.156 -10.406 1 85.69 320 VAL B C 1
ATOM 6050 O O . VAL B 1 320 ? -11.758 33.094 -10.914 1 85.69 320 VAL B O 1
ATOM 6053 N N . ALA B 1 321 ? -11.219 34.281 -9.164 1 84.62 321 ALA B N 1
ATOM 6054 C CA . ALA B 1 321 ? -11.18 33.156 -8.266 1 84.62 321 ALA B CA 1
ATOM 6055 C C . ALA B 1 321 ? -12.562 32.531 -8.117 1 84.62 321 ALA B C 1
ATOM 6057 O O . ALA B 1 321 ? -12.695 31.297 -8.117 1 84.62 321 ALA B O 1
ATOM 6058 N N . ALA B 1 322 ? -13.531 33.344 -8.031 1 84.94 322 ALA B N 1
ATOM 6059 C CA . ALA B 1 322 ? -14.906 32.875 -7.91 1 84.94 322 ALA B CA 1
ATOM 6060 C C . ALA B 1 322 ? -15.344 32.125 -9.172 1 84.94 322 ALA B C 1
ATOM 6062 O O . ALA B 1 322 ? -15.977 31.078 -9.102 1 84.94 322 ALA B O 1
ATOM 6063 N N . ALA B 1 323 ? -14.992 32.719 -10.281 1 89.69 323 ALA B N 1
ATOM 6064 C CA . ALA B 1 323 ? -15.32 32.094 -11.562 1 89.69 323 ALA B CA 1
ATOM 6065 C C . ALA B 1 323 ? -14.594 30.75 -11.727 1 89.69 323 ALA B C 1
ATOM 6067 O O . ALA B 1 323 ? -15.172 29.781 -12.211 1 89.69 323 ALA B O 1
ATOM 6068 N N . ALA B 1 324 ? -13.406 30.766 -11.305 1 90.44 324 ALA B N 1
ATOM 6069 C CA . ALA B 1 324 ? -12.609 29.547 -11.398 1 90.44 324 ALA B CA 1
ATOM 6070 C C . ALA B 1 324 ? -13.211 28.438 -10.539 1 90.44 324 ALA B C 1
ATOM 6072 O O . ALA B 1 324 ? -13.305 27.281 -10.977 1 90.44 324 ALA B O 1
ATOM 6073 N N . LEU B 1 325 ? -13.586 28.719 -9.391 1 90.38 325 LEU B N 1
ATOM 6074 C CA . LEU B 1 325 ? -14.18 27.719 -8.5 1 90.38 325 LEU B CA 1
ATOM 6075 C C . LEU B 1 325 ? -15.516 27.234 -9.039 1 90.38 325 LEU B C 1
ATOM 6077 O O . LEU B 1 325 ? -15.859 26.062 -8.906 1 90.38 325 LEU B O 1
ATOM 6081 N N . SER B 1 326 ? -16.281 28.156 -9.57 1 91.5 326 SER B N 1
ATOM 6082 C CA . SER B 1 326 ? -17.531 27.766 -10.195 1 91.5 326 SER B CA 1
ATOM 6083 C C . SER B 1 326 ? -17.312 26.828 -11.367 1 91.5 326 SER B C 1
ATOM 6085 O O . SER B 1 326 ? -18.078 25.875 -11.555 1 91.5 326 SER B O 1
ATOM 6087 N N . LEU B 1 327 ? -16.297 27.094 -12.109 1 94.62 327 LEU B N 1
ATOM 6088 C CA . LEU B 1 327 ? -15.938 26.219 -13.227 1 94.62 327 LEU B CA 1
ATOM 6089 C C . LEU B 1 327 ? -15.523 24.844 -12.719 1 94.62 327 LEU B C 1
ATOM 6091 O O . LEU B 1 327 ? -15.906 23.828 -13.297 1 94.62 327 LEU B O 1
ATOM 6095 N N . VAL B 1 328 ? -14.75 24.844 -11.656 1 95.19 328 VAL B N 1
ATOM 6096 C CA . VAL B 1 328 ? -14.328 23.578 -11.078 1 95.19 328 VAL B CA 1
ATOM 6097 C C . VAL B 1 328 ? -15.547 22.797 -10.602 1 95.19 328 VAL B C 1
ATOM 6099 O O . VAL B 1 328 ? -15.648 21.594 -10.836 1 95.19 328 VAL B O 1
ATOM 6102 N N . ALA B 1 329 ? -16.453 23.469 -9.938 1 95.44 329 ALA B N 1
ATOM 6103 C CA . ALA B 1 329 ? -17.672 22.828 -9.469 1 95.44 329 ALA B CA 1
ATOM 6104 C C . ALA B 1 329 ? -18.469 22.25 -10.641 1 95.44 329 ALA B C 1
ATOM 6106 O O . ALA B 1 329 ? -18.953 21.109 -10.562 1 95.44 329 ALA B O 1
ATOM 6107 N N . ALA B 1 330 ? -18.562 22.984 -11.656 1 96.88 330 ALA B N 1
ATOM 6108 C CA . ALA B 1 330 ? -19.266 22.531 -12.852 1 96.88 330 ALA B CA 1
ATOM 6109 C C . ALA B 1 330 ? -18.562 21.328 -13.484 1 96.88 330 ALA B C 1
ATOM 6111 O O . ALA B 1 330 ? -19.219 20.391 -13.938 1 96.88 330 ALA B O 1
ATOM 6112 N N . LEU B 1 331 ? -17.297 21.406 -13.523 1 97.69 331 LEU B N 1
ATOM 6113 C CA . LEU B 1 331 ? -16.516 20.312 -14.102 1 97.69 331 LEU B CA 1
ATOM 6114 C C . LEU B 1 331 ? -16.672 19.047 -13.273 1 97.69 331 LEU B C 1
ATOM 6116 O O . LEU B 1 331 ? -16.766 17.953 -13.836 1 97.69 331 LEU B O 1
ATOM 6120 N N . VAL B 1 332 ? -16.656 19.188 -11.984 1 97.62 332 VAL B N 1
ATOM 6121 C CA . VAL B 1 332 ? -16.859 18.031 -11.117 1 97.62 332 VAL B CA 1
ATOM 6122 C C . VAL B 1 332 ? -18.234 17.422 -11.375 1 97.62 332 VAL B C 1
ATOM 6124 O O . VAL B 1 332 ? -18.359 16.203 -11.539 1 97.62 332 VAL B O 1
ATOM 6127 N N . ALA B 1 333 ? -19.219 18.219 -11.43 1 97.75 333 ALA B N 1
ATOM 6128 C CA . ALA B 1 333 ? -20.578 17.75 -11.695 1 97.75 333 ALA B CA 1
ATOM 6129 C C . ALA B 1 333 ? -20.656 17.094 -13.07 1 97.75 333 ALA B C 1
ATOM 6131 O O . ALA B 1 333 ? -21.234 16.016 -13.211 1 97.75 333 ALA B O 1
ATOM 6132 N N . ALA B 1 334 ? -20.078 17.734 -14.039 1 98 334 ALA B N 1
ATOM 6133 C CA . ALA B 1 334 ? -20.094 17.203 -15.398 1 98 334 ALA B CA 1
ATOM 6134 C C . ALA B 1 334 ? -19.359 15.867 -15.477 1 98 334 ALA B C 1
ATOM 6136 O O . ALA B 1 334 ? -19.812 14.938 -16.141 1 98 334 ALA B O 1
ATOM 6137 N N . THR B 1 335 ? -18.266 15.828 -14.828 1 97.88 335 THR B N 1
ATOM 6138 C CA . THR B 1 335 ? -17.484 14.594 -14.828 1 97.88 335 THR B CA 1
ATOM 6139 C C . THR B 1 335 ? -18.25 13.469 -14.133 1 97.88 335 THR B C 1
ATOM 6141 O O . THR B 1 335 ? -18.234 12.328 -14.594 1 97.88 335 THR B O 1
ATOM 6144 N N . THR B 1 336 ? -18.859 13.781 -13.07 1 97.12 336 THR B N 1
ATOM 6145 C CA . THR B 1 336 ? -19.656 12.789 -12.344 1 97.12 336 THR B CA 1
ATOM 6146 C C . THR B 1 336 ? -20.812 12.289 -13.203 1 97.12 336 THR B C 1
ATOM 6148 O O . THR B 1 336 ? -21.062 11.086 -13.266 1 97.12 336 THR B O 1
ATOM 6151 N N . LEU B 1 337 ? -21.469 13.18 -13.859 1 97.12 337 LEU B N 1
ATOM 6152 C CA . LEU B 1 337 ? -22.562 12.805 -14.734 1 97.12 337 LEU B CA 1
ATOM 6153 C C . LEU B 1 337 ? -22.062 11.977 -15.914 1 97.12 337 LEU B C 1
ATOM 6155 O O . LEU B 1 337 ? -22.703 11.008 -16.312 1 97.12 337 LEU B O 1
ATOM 6159 N N . ALA B 1 338 ? -20.969 12.406 -16.453 1 97.5 338 ALA B N 1
ATOM 6160 C CA . ALA B 1 338 ? -20.391 11.672 -17.562 1 97.5 338 ALA B CA 1
ATOM 6161 C C . ALA B 1 338 ? -19.984 10.266 -17.156 1 97.5 338 ALA B C 1
ATOM 6163 O O . ALA B 1 338 ? -20.234 9.297 -17.875 1 97.5 338 ALA B O 1
ATOM 6164 N N . ALA B 1 339 ? -19.328 10.203 -16.031 1 96.62 339 ALA B N 1
ATOM 6165 C CA . ALA B 1 339 ? -18.984 8.883 -15.5 1 96.62 339 ALA B CA 1
ATOM 6166 C C . ALA B 1 339 ? -20.234 8.055 -15.25 1 96.62 339 ALA B C 1
ATOM 6168 O O . ALA B 1 339 ? -20.266 6.855 -15.547 1 96.62 339 ALA B O 1
ATOM 6169 N N . GLY B 1 340 ? -21.234 8.711 -14.711 1 97.25 340 GLY B N 1
ATOM 6170 C CA . GLY B 1 340 ? -22.516 8.039 -14.5 1 97.25 340 GLY B CA 1
ATOM 6171 C C . GLY B 1 340 ? -23.141 7.531 -15.781 1 97.25 340 GLY B C 1
ATOM 6172 O O . GLY B 1 340 ? -23.609 6.395 -15.836 1 97.25 340 GLY B O 1
ATOM 6173 N N . ALA B 1 341 ? -23.109 8.289 -16.797 1 96.31 341 ALA B N 1
ATOM 6174 C CA . ALA B 1 341 ? -23.688 7.902 -18.078 1 96.31 341 ALA B CA 1
ATOM 6175 C C . ALA B 1 341 ? -22.953 6.699 -18.656 1 96.31 341 ALA B C 1
ATOM 6177 O O . ALA B 1 341 ? -23.578 5.824 -19.281 1 96.31 341 ALA B O 1
ATOM 6178 N N . ALA B 1 342 ? -21.734 6.684 -18.422 1 96.12 342 ALA B N 1
ATOM 6179 C CA . ALA B 1 342 ? -20.906 5.586 -18.938 1 96.12 342 ALA B CA 1
ATOM 6180 C C . ALA B 1 342 ? -21.188 4.293 -18.172 1 96.12 342 ALA B C 1
ATOM 6182 O O . ALA B 1 342 ? -20.922 3.197 -18.688 1 96.12 342 ALA B O 1
ATOM 6183 N N . HIS B 1 343 ? -21.688 4.402 -17.016 1 96.62 343 HIS B N 1
ATOM 6184 C CA . HIS B 1 343 ? -21.891 3.232 -16.172 1 96.62 343 HIS B CA 1
ATOM 6185 C C . HIS B 1 343 ? -23.375 2.904 -16.031 1 96.62 343 HIS B C 1
ATOM 6187 O O . HIS B 1 343 ? -23.781 2.24 -15.07 1 96.62 343 HIS B O 1
ATOM 6193 N N . PHE B 1 344 ? -24.188 3.42 -16.859 1 94.88 344 PHE B N 1
ATOM 6194 C CA . PHE B 1 344 ? -25.625 3.172 -16.891 1 94.88 344 PHE B CA 1
ATOM 6195 C C . PHE B 1 344 ? -26.031 2.494 -18.203 1 94.88 344 PHE B C 1
ATOM 6197 O O . PHE B 1 344 ? -25.422 2.74 -19.25 1 94.88 344 PHE B O 1
ATOM 6204 N N . PRO B 1 345 ? -26.938 1.528 -18.172 1 96.25 345 PRO B N 1
ATOM 6205 C CA . PRO B 1 345 ? -27.812 1.151 -17.062 1 96.25 345 PRO B CA 1
ATOM 6206 C C . PRO B 1 345 ? -27.172 0.104 -16.141 1 96.25 345 PRO B C 1
ATOM 6208 O O . PRO B 1 345 ? -26.125 -0.446 -16.469 1 96.25 345 PRO B O 1
ATOM 6211 N N . PRO B 1 346 ? -27.891 -0.222 -15.008 1 96.94 346 PRO B N 1
ATOM 6212 C CA . PRO B 1 346 ? -27.391 -1.259 -14.109 1 96.94 346 PRO B CA 1
ATOM 6213 C C . PRO B 1 346 ? -27.234 -2.615 -14.789 1 96.94 346 PRO B C 1
ATOM 6215 O O . PRO B 1 346 ? -28.078 -2.994 -15.617 1 96.94 346 PRO B O 1
ATOM 6218 N N . SER B 1 347 ? -26.141 -3.234 -14.492 1 96.44 347 SER B N 1
ATOM 6219 C CA . SER B 1 347 ? -25.891 -4.578 -15 1 96.44 347 SER B CA 1
ATOM 6220 C C . SER B 1 347 ? -26.266 -5.641 -13.977 1 96.44 347 SER B C 1
ATOM 6222 O O . SER B 1 347 ? -26.641 -5.316 -12.844 1 96.44 347 SER B O 1
ATOM 6224 N N . TRP B 1 348 ? -26.328 -6.836 -14.438 1 96.12 348 TRP B N 1
ATOM 6225 C CA . TRP B 1 348 ? -26.547 -7.992 -13.578 1 96.12 348 TRP B CA 1
ATOM 6226 C C . TRP B 1 348 ? -25.438 -9.023 -13.758 1 96.12 348 TRP B C 1
ATOM 6228 O O . TRP B 1 348 ? -24.266 -8.672 -13.883 1 96.12 348 TRP B O 1
ATOM 6238 N N . THR B 1 349 ? -25.688 -10.336 -13.695 1 95 349 THR B N 1
ATOM 6239 C CA . THR B 1 349 ? -24.656 -11.367 -13.711 1 95 349 THR B CA 1
ATOM 6240 C C . THR B 1 349 ? -23.953 -11.406 -15.062 1 95 349 THR B C 1
ATOM 6242 O O . THR B 1 349 ? -22.859 -11.961 -15.18 1 95 349 THR B O 1
ATOM 6245 N N . GLU B 1 350 ? -24.5 -10.727 -16.047 1 93 350 GLU B N 1
ATOM 6246 C CA . GLU B 1 350 ? -23.922 -10.727 -17.391 1 93 350 GLU B CA 1
ATOM 6247 C C . GLU B 1 350 ? -22.672 -9.844 -17.453 1 93 350 GLU B C 1
ATOM 6249 O O . GLU B 1 350 ? -21.859 -9.977 -18.359 1 93 350 GLU B O 1
ATOM 6254 N N . ASP B 1 351 ? -22.625 -8.922 -16.578 1 93.88 351 ASP B N 1
ATOM 6255 C CA . ASP B 1 351 ? -21.5 -7.984 -16.516 1 93.88 351 ASP B CA 1
ATOM 6256 C C . ASP B 1 351 ? -21.141 -7.656 -15.062 1 93.88 351 ASP B C 1
ATOM 6258 O O . ASP B 1 351 ? -21.406 -6.551 -14.586 1 93.88 351 ASP B O 1
ATOM 6262 N N . PRO B 1 352 ? -20.484 -8.609 -14.422 1 93.44 352 PRO B N 1
ATOM 6263 C CA . PRO B 1 352 ? -20.188 -8.445 -12.992 1 93.44 352 PRO B CA 1
ATOM 6264 C C . PRO B 1 352 ? -18.969 -7.535 -12.75 1 93.44 352 PRO B C 1
ATOM 6266 O O . PRO B 1 352 ? -18.234 -7.23 -13.688 1 93.44 352 PRO B O 1
ATOM 6269 N N . ARG B 1 353 ? -18.906 -7.059 -11.453 1 88.19 353 ARG B N 1
ATOM 6270 C CA . ARG B 1 353 ? -17.734 -6.336 -10.977 1 88.19 353 ARG B CA 1
ATOM 6271 C C . ARG B 1 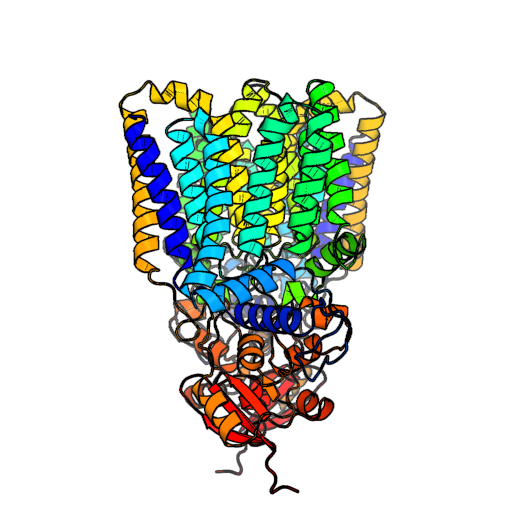353 ? -16.578 -7.293 -10.688 1 88.19 353 ARG B C 1
ATOM 6273 O O . ARG B 1 353 ? -16.391 -7.723 -9.547 1 88.19 353 ARG B O 1
ATOM 6280 N N . ALA B 1 354 ? -16.125 -8.031 -11.609 1 74.62 354 ALA B N 1
ATOM 6281 C CA . ALA B 1 354 ? -15.07 -9.016 -11.438 1 74.62 354 ALA B CA 1
ATOM 6282 C C . ALA B 1 354 ? -14.047 -8.922 -12.562 1 74.62 354 ALA B C 1
ATOM 6284 O O . ALA B 1 354 ? -14.312 -8.32 -13.609 1 74.62 354 ALA B O 1
ATOM 6285 N N . HIS B 1 355 ? -12.906 -9.352 -12.102 1 74.44 355 HIS B N 1
ATOM 6286 C CA . HIS B 1 355 ? -11.867 -9.43 -13.125 1 74.44 355 HIS B CA 1
ATOM 6287 C C . HIS B 1 355 ? -12.234 -10.438 -14.211 1 74.44 355 HIS B C 1
ATOM 6289 O O . HIS B 1 355 ? -11.836 -10.289 -15.367 1 74.44 355 HIS B O 1
ATOM 6295 N N . LEU B 1 356 ? -13.078 -11.461 -13.719 1 87.38 356 LEU B N 1
ATOM 6296 C CA . LEU B 1 356 ? -13.547 -12.508 -14.625 1 87.38 356 LEU B CA 1
ATOM 6297 C C . LEU B 1 356 ? -15.07 -12.57 -14.648 1 87.38 356 LEU B C 1
ATOM 6299 O O . LEU B 1 356 ? -15.719 -12.375 -13.617 1 87.38 356 LEU B O 1
ATOM 6303 N N . PRO B 1 357 ? -15.555 -12.805 -15.844 1 92.62 357 PRO B N 1
ATOM 6304 C CA . PRO B 1 357 ? -17 -13.062 -15.891 1 92.62 357 PRO B CA 1
ATOM 6305 C C . PRO B 1 357 ? -17.391 -14.312 -15.102 1 92.62 357 PRO B C 1
ATOM 6307 O O . PRO B 1 357 ? -16.578 -15.203 -14.883 1 92.62 357 PRO B O 1
ATOM 6310 N N . PHE B 1 358 ? -18.625 -14.297 -14.648 1 96.25 358 PHE B N 1
ATOM 6311 C CA . PHE B 1 358 ? -19.125 -15.523 -14.047 1 96.25 358 PHE B CA 1
ATOM 6312 C C . PHE B 1 358 ? -19.141 -16.656 -15.062 1 96.25 358 PHE B C 1
ATOM 6314 O O . PHE B 1 358 ? -19.344 -16.422 -16.266 1 96.25 358 PHE B O 1
ATOM 6321 N N . PRO B 1 359 ? -18.938 -17.891 -14.594 1 96.81 359 PRO B N 1
ATOM 6322 C CA . PRO B 1 359 ? -18.859 -19.016 -15.516 1 96.81 359 PRO B CA 1
ATOM 6323 C C . PRO B 1 359 ? -20.234 -19.594 -15.867 1 96.81 359 PRO B C 1
ATOM 6325 O O . PRO B 1 359 ? -20.516 -20.766 -15.586 1 96.81 359 PRO B O 1
ATOM 6328 N N . GLU B 1 360 ? -21.062 -18.859 -16.531 1 96.81 360 GLU B N 1
ATOM 6329 C CA . GLU B 1 360 ? -22.438 -19.234 -16.812 1 96.81 360 GLU B CA 1
ATOM 6330 C C . GLU B 1 360 ? -22.516 -20.516 -17.641 1 96.81 360 GLU B C 1
ATOM 6332 O O . GLU B 1 360 ? -23.266 -21.438 -17.312 1 96.81 360 GLU B O 1
ATOM 6337 N N . GLY B 1 361 ? -21.703 -20.531 -18.719 1 97.31 361 GLY B N 1
ATOM 6338 C CA . GLY B 1 361 ? -21.703 -21.719 -19.547 1 97.31 361 GLY B CA 1
ATOM 6339 C C . GLY B 1 361 ? -21.25 -22.969 -18.812 1 97.31 361 GLY B C 1
ATOM 6340 O O . GLY B 1 361 ? -21.859 -24.031 -18.969 1 97.31 361 GLY B O 1
ATOM 6341 N N . ALA B 1 362 ? -20.25 -22.906 -18.031 1 98.12 362 ALA B N 1
ATOM 6342 C CA . ALA B 1 362 ? -19.734 -24.031 -17.266 1 98.12 362 ALA B CA 1
ATOM 6343 C C . ALA B 1 362 ? -20.766 -24.516 -16.234 1 98.12 362 ALA B C 1
ATOM 6345 O O . ALA B 1 362 ? -20.953 -25.719 -16.062 1 98.12 362 ALA B O 1
ATOM 6346 N N . VAL B 1 363 ? -21.438 -23.625 -15.586 1 98.44 363 VAL B N 1
ATOM 6347 C CA . VAL B 1 363 ? -22.391 -23.984 -14.547 1 98.44 363 VAL B CA 1
ATOM 6348 C C . VAL B 1 363 ? -23.625 -24.625 -15.18 1 98.44 363 VAL B C 1
ATOM 6350 O O . VAL B 1 363 ? -24.188 -25.594 -14.641 1 98.44 363 VAL B O 1
ATOM 6353 N N . ASP B 1 364 ? -24.094 -24.062 -16.328 1 98.31 364 ASP B N 1
ATOM 6354 C CA . ASP B 1 364 ? -25.172 -24.719 -17.062 1 98.31 364 ASP B CA 1
ATOM 6355 C C . ASP B 1 364 ? -24.828 -26.172 -17.391 1 98.31 364 ASP B C 1
ATOM 6357 O O . ASP B 1 364 ? -25.656 -27.062 -17.203 1 98.31 364 ASP B O 1
ATOM 6361 N N . PHE B 1 365 ? -23.609 -26.344 -17.844 1 98.38 365 PHE B N 1
ATOM 6362 C CA . PHE B 1 365 ? -23.125 -27.672 -18.172 1 98.38 365 PHE B CA 1
ATOM 6363 C C . PHE B 1 365 ? -23.125 -28.562 -16.938 1 98.38 365 PHE B C 1
ATOM 6365 O O . PHE B 1 365 ? -23.562 -29.719 -17 1 98.38 365 PHE B O 1
ATOM 6372 N N . MET B 1 366 ? -22.656 -28.094 -15.812 1 98.38 366 MET B N 1
ATOM 6373 C CA . MET B 1 366 ? -22.594 -28.844 -14.555 1 98.38 366 MET B CA 1
ATOM 6374 C C . MET B 1 366 ? -23.984 -29.281 -14.117 1 98.38 366 MET B C 1
ATOM 6376 O O . MET B 1 366 ? -24.188 -30.438 -13.727 1 98.38 366 MET B O 1
ATOM 6380 N N . LEU B 1 367 ? -24.953 -28.344 -14.172 1 98.25 367 LEU B N 1
ATOM 6381 C CA . LEU B 1 367 ? -26.328 -28.625 -13.742 1 98.25 367 LEU B CA 1
ATOM 6382 C C . LEU B 1 367 ? -26.969 -29.672 -14.648 1 98.25 367 LEU B C 1
ATOM 6384 O O . LEU B 1 367 ? -27.672 -30.562 -14.172 1 98.25 367 LEU B O 1
ATOM 6388 N N . GLU B 1 368 ? -26.703 -29.531 -15.891 1 97.88 368 GLU B N 1
ATOM 6389 C CA . GLU B 1 368 ? -27.266 -30.469 -16.859 1 97.88 368 GLU B CA 1
ATOM 6390 C C . GLU B 1 368 ? -26.703 -31.859 -16.672 1 97.88 368 GLU B C 1
ATOM 6392 O O . GLU B 1 368 ? -27.422 -32.844 -16.828 1 97.88 368 GLU B O 1
ATOM 6397 N N . ARG B 1 369 ? -25.422 -31.984 -16.266 1 97 369 ARG B N 1
ATOM 6398 C CA . ARG B 1 369 ? -24.734 -33.281 -16.203 1 97 369 ARG B CA 1
ATOM 6399 C C . ARG B 1 369 ? -24.672 -33.812 -14.773 1 97 369 ARG B C 1
ATOM 6401 O O . ARG B 1 369 ? -24.172 -34.906 -14.539 1 97 369 ARG B O 1
ATOM 6408 N N . GLY B 1 370 ? -25.156 -33 -13.836 1 96.5 370 GLY B N 1
ATOM 6409 C CA . GLY B 1 370 ? -25.156 -33.438 -12.438 1 96.5 370 GLY B CA 1
ATOM 6410 C C . GLY B 1 370 ? -23.781 -33.406 -11.797 1 96.5 370 GLY B C 1
ATOM 6411 O O . GLY B 1 370 ? -23.484 -34.219 -10.938 1 96.5 370 GLY B O 1
ATOM 6412 N N . LEU B 1 371 ? -22.906 -32.594 -12.234 1 97.38 371 LEU B N 1
ATOM 6413 C CA . LEU B 1 371 ? -21.562 -32.438 -11.695 1 97.38 371 LEU B CA 1
ATOM 6414 C C . LEU B 1 371 ? -21.516 -31.312 -10.648 1 97.38 371 LEU B C 1
ATOM 6416 O O . LEU B 1 371 ? -20.703 -30.391 -10.742 1 97.38 371 LEU B O 1
ATOM 6420 N N . THR B 1 372 ? -22.359 -31.406 -9.641 1 97.88 372 THR B N 1
ATOM 6421 C CA . THR B 1 372 ? -22.562 -30.297 -8.719 1 97.88 372 THR B CA 1
ATOM 6422 C C . THR B 1 372 ? -22.141 -30.688 -7.305 1 97.88 372 THR B C 1
ATOM 6424 O O . THR B 1 372 ? -22.234 -29.875 -6.379 1 97.88 372 THR B O 1
ATOM 6427 N N . GLU B 1 373 ? -21.656 -31.875 -7.16 1 96.88 373 GLU B N 1
ATOM 6428 C CA . GLU B 1 373 ? -21.266 -32.344 -5.832 1 96.88 373 GLU B CA 1
ATOM 6429 C C . GLU B 1 373 ? -19.781 -32.094 -5.562 1 96.88 373 GLU B C 1
ATOM 6431 O O . GLU B 1 373 ? -18.953 -32.281 -6.441 1 96.88 373 GLU B O 1
ATOM 6436 N N . ARG B 1 374 ? -19.453 -31.562 -4.375 1 97.88 374 ARG B N 1
ATOM 6437 C CA . ARG B 1 374 ? -18.109 -31.328 -3.889 1 97.88 374 ARG B CA 1
ATOM 6438 C C . ARG B 1 374 ? -17.266 -30.578 -4.926 1 97.88 374 ARG B C 1
ATOM 6440 O O . ARG B 1 374 ? -16.188 -31.047 -5.316 1 97.88 374 ARG B O 1
ATOM 6447 N N . VAL B 1 375 ? -17.688 -29.469 -5.297 1 98.44 375 VAL B N 1
ATOM 6448 C CA . VAL B 1 375 ? -17.094 -28.625 -6.332 1 98.44 375 VAL B CA 1
ATOM 6449 C C . VAL B 1 375 ? -16.031 -27.734 -5.711 1 98.44 375 VAL B C 1
ATOM 6451 O O . VAL B 1 375 ? -16.312 -26.984 -4.773 1 98.44 375 VAL B O 1
ATOM 6454 N N . PHE B 1 376 ? -14.75 -27.844 -6.141 1 98.44 376 PHE B N 1
ATOM 6455 C CA . PHE B 1 376 ? -13.734 -26.844 -5.879 1 98.44 376 PHE B CA 1
ATOM 6456 C C . PHE B 1 376 ? -13.828 -25.703 -6.883 1 98.44 376 PHE B C 1
ATOM 6458 O O . PHE B 1 376 ? -13.805 -25.922 -8.094 1 98.44 376 PHE B O 1
ATOM 6465 N N . ASN B 1 377 ? -14.016 -24.547 -6.41 1 97.94 377 ASN B N 1
ATOM 6466 C CA . ASN B 1 377 ? -14.273 -23.438 -7.32 1 97.94 377 ASN B CA 1
ATOM 6467 C C . ASN B 1 377 ? -13.328 -22.266 -7.059 1 97.94 377 ASN B C 1
ATOM 6469 O O . ASN B 1 377 ? -12.75 -22.156 -5.973 1 97.94 377 ASN B O 1
ATOM 6473 N N . TYR B 1 378 ? -13.164 -21.406 -8.102 1 94.62 378 TYR B N 1
ATOM 6474 C CA . TYR B 1 378 ? -12.508 -20.109 -7.965 1 94.62 378 TYR B CA 1
ATOM 6475 C C . TYR B 1 378 ? -13.242 -19.234 -6.965 1 94.62 378 TYR B C 1
ATOM 6477 O O . TYR B 1 378 ? -14.469 -19.109 -7.016 1 94.62 378 TYR B O 1
ATOM 6485 N N . TYR B 1 379 ? -12.562 -18.609 -6.078 1 92.69 379 TYR B N 1
ATOM 6486 C CA . TYR B 1 379 ? -13.094 -17.844 -4.957 1 92.69 379 TYR B CA 1
ATOM 6487 C C . TYR B 1 379 ? -14.141 -16.844 -5.434 1 92.69 379 TYR B C 1
ATOM 6489 O O . TYR B 1 379 ? -15.227 -16.75 -4.855 1 92.69 379 TYR B O 1
ATOM 6497 N N . GLY B 1 380 ? -13.875 -16.172 -6.559 1 92.88 380 GLY B N 1
ATOM 6498 C CA . GLY B 1 380 ? -14.742 -15.117 -7.066 1 92.88 380 GLY B CA 1
ATOM 6499 C C . GLY B 1 380 ? -16.047 -15.641 -7.648 1 92.88 380 GLY B C 1
ATOM 6500 O O . GLY B 1 380 ? -16.984 -14.883 -7.855 1 92.88 380 GLY B O 1
ATOM 6501 N N . TRP B 1 381 ? -16.125 -16.938 -7.84 1 96.75 381 TRP B N 1
ATOM 6502 C CA . TRP B 1 381 ? -17.312 -17.531 -8.453 1 96.75 381 TRP B CA 1
ATOM 6503 C C . TRP B 1 381 ? -18.203 -18.188 -7.406 1 96.75 381 TRP B C 1
ATOM 6505 O O . TRP B 1 381 ? -19.297 -18.672 -7.723 1 96.75 381 TRP B O 1
ATOM 6515 N N . GLY B 1 382 ? -17.703 -18.234 -6.152 1 97.62 382 GLY B N 1
ATOM 6516 C CA . GLY B 1 382 ? -18.438 -18.922 -5.109 1 97.62 382 GLY B CA 1
ATOM 6517 C C . GLY B 1 382 ? -19.844 -18.391 -4.914 1 97.62 382 GLY B C 1
ATOM 6518 O O . GLY B 1 382 ? -20.797 -19.156 -4.805 1 97.62 382 GLY B O 1
ATOM 6519 N N . GLY B 1 383 ? -19.953 -17.062 -4.859 1 97.88 383 GLY B N 1
ATOM 6520 C CA . GLY B 1 383 ? -21.266 -16.469 -4.707 1 97.88 383 GLY B CA 1
ATOM 6521 C C . GLY B 1 383 ? -22.219 -16.797 -5.852 1 97.88 383 GLY B C 1
ATOM 6522 O O . GLY B 1 383 ? -23.422 -16.969 -5.645 1 97.88 383 GLY B O 1
ATOM 6523 N N . TYR B 1 384 ? -21.703 -16.875 -7.039 1 98.06 384 TYR B N 1
ATOM 6524 C CA . TYR B 1 384 ? -22.5 -17.219 -8.203 1 98.06 384 TYR B CA 1
ATOM 6525 C C . TYR B 1 384 ? -22.969 -18.656 -8.133 1 98.06 384 TYR B C 1
ATOM 6527 O O . TYR B 1 384 ? -24.109 -18.969 -8.508 1 98.06 384 TYR B O 1
ATOM 6535 N N . LEU B 1 385 ? -22.078 -19.578 -7.664 1 98.62 385 LEU B N 1
ATOM 6536 C CA . LEU B 1 385 ? -22.484 -20.969 -7.473 1 98.62 385 LEU B CA 1
ATOM 6537 C C . LEU B 1 385 ? -23.641 -21.062 -6.477 1 98.62 385 LEU B C 1
ATOM 6539 O O . LEU B 1 385 ? -24.625 -21.75 -6.738 1 98.62 385 LEU B O 1
ATOM 6543 N N . VAL B 1 386 ? -23.516 -20.359 -5.359 1 98.44 386 VAL B N 1
ATOM 6544 C CA . VAL B 1 386 ? -24.594 -20.344 -4.367 1 98.44 386 VAL B CA 1
ATOM 6545 C C . VAL B 1 386 ? -25.891 -19.875 -5.02 1 98.44 386 VAL B C 1
ATOM 6547 O O . VAL B 1 386 ? -26.938 -20.469 -4.82 1 98.44 386 VAL B O 1
ATOM 6550 N N . TYR B 1 387 ? -25.797 -18.844 -5.832 1 98.12 387 TYR B N 1
ATOM 6551 C CA . TYR B 1 387 ? -26.938 -18.219 -6.504 1 98.12 387 TYR B CA 1
ATOM 6552 C C . TYR B 1 387 ? -27.594 -19.203 -7.461 1 98.12 387 TYR B C 1
ATOM 6554 O O . TYR B 1 387 ? -28.812 -19.172 -7.637 1 98.12 387 TYR B O 1
ATOM 6562 N N . ARG B 1 388 ? -26.828 -20.109 -8.047 1 98.12 388 ARG B N 1
ATOM 6563 C CA . ARG B 1 388 ? -27.312 -21.062 -9.031 1 98.12 388 ARG B CA 1
ATOM 6564 C C . ARG B 1 388 ? -27.672 -22.391 -8.375 1 98.12 388 ARG B C 1
ATOM 6566 O O . ARG B 1 388 ? -28 -23.359 -9.055 1 98.12 388 ARG B O 1
ATOM 6573 N N . GLY B 1 389 ? -27.516 -22.484 -7.074 1 97.56 389 GLY B N 1
ATOM 6574 C CA . GLY B 1 389 ? -27.953 -23.656 -6.332 1 97.56 389 GLY B CA 1
ATOM 6575 C C . GLY B 1 389 ? -26.875 -24.719 -6.223 1 97.56 389 GLY B C 1
ATOM 6576 O O . GLY B 1 389 ? -27.172 -25.891 -5.984 1 97.56 389 GLY B O 1
ATOM 6577 N N . VAL B 1 390 ? -25.641 -24.406 -6.449 1 98.44 390 VAL B N 1
ATOM 6578 C CA . VAL B 1 390 ? -24.5 -25.297 -6.312 1 98.44 390 VAL B CA 1
ATOM 6579 C C . VAL B 1 390 ? -23.703 -24.953 -5.062 1 98.44 390 VAL B C 1
ATOM 6581 O O . VAL B 1 390 ? -23.375 -23.781 -4.844 1 98.44 390 VAL B O 1
ATOM 6584 N N . ARG B 1 391 ? -23.422 -25.891 -4.203 1 98.31 391 ARG B N 1
ATOM 6585 C CA . ARG B 1 391 ? -22.656 -25.656 -2.98 1 98.31 391 ARG B CA 1
ATOM 6586 C C . ARG B 1 391 ? -21.172 -25.484 -3.281 1 98.31 391 ARG B C 1
ATOM 6588 O O . ARG B 1 391 ? -20.531 -26.406 -3.775 1 98.31 391 ARG B O 1
ATOM 6595 N N . PRO B 1 392 ? -20.609 -24.359 -2.957 1 98.44 392 PRO B N 1
ATOM 6596 C CA . PRO B 1 392 ? -19.219 -24.109 -3.32 1 98.44 392 PRO B CA 1
ATOM 6597 C C . PRO B 1 392 ? -18.234 -24.625 -2.279 1 98.44 392 PRO B C 1
ATOM 6599 O O . PRO B 1 392 ? -18.609 -24.891 -1.137 1 98.44 392 PRO B O 1
ATOM 6602 N N . PHE B 1 393 ? -16.969 -24.844 -2.695 1 98.12 393 PHE B N 1
ATOM 6603 C CA . PHE B 1 393 ? -15.859 -25.062 -1.786 1 98.12 393 PHE B CA 1
ATOM 6604 C C . PHE B 1 393 ? -15.594 -23.828 -0.929 1 98.12 393 PHE B C 1
ATOM 6606 O O . PHE B 1 393 ? -15.391 -23.953 0.281 1 98.12 393 PHE B O 1
ATOM 6613 N N . VAL B 1 394 ? -15.586 -22.688 -1.58 1 96.44 394 VAL B N 1
ATOM 6614 C CA . VAL B 1 394 ? -15.305 -21.406 -0.94 1 96.44 394 VAL B CA 1
ATOM 6615 C C . VAL B 1 394 ? -16.125 -20.312 -1.615 1 96.44 394 VAL B C 1
ATOM 6617 O O . VAL B 1 394 ? -16.438 -20.406 -2.803 1 96.44 394 VAL B O 1
ATOM 6620 N N . ASP B 1 395 ? -16.531 -19.312 -0.873 1 96.06 395 ASP B N 1
ATOM 6621 C CA . ASP B 1 395 ? -17.203 -18.141 -1.423 1 96.06 395 ASP B CA 1
ATOM 6622 C C . ASP B 1 395 ? -16.766 -16.875 -0.69 1 96.06 395 ASP B C 1
ATOM 6624 O O . ASP B 1 395 ? -15.789 -16.891 0.063 1 96.06 395 ASP B O 1
ATOM 6628 N N . GLY B 1 396 ? -17.422 -15.781 -0.945 1 94.06 396 GLY B N 1
ATOM 6629 C CA . GLY B 1 396 ? -16.984 -14.469 -0.494 1 94.06 396 GLY B CA 1
ATOM 6630 C C . GLY B 1 396 ? -17.156 -14.258 0.998 1 94.06 396 GLY B C 1
ATOM 6631 O O . GLY B 1 396 ? -16.797 -13.211 1.531 1 94.06 396 GLY B O 1
ATOM 6632 N N . ARG B 1 397 ? -17.688 -15.297 1.779 1 95.25 397 ARG B N 1
ATOM 6633 C CA . ARG B 1 397 ? -17.828 -15.203 3.227 1 95.25 397 ARG B CA 1
ATOM 6634 C C . ARG B 1 397 ? -16.531 -15.562 3.938 1 95.25 397 ARG B C 1
ATOM 6636 O O . ARG B 1 397 ? -16.516 -16.469 4.773 1 95.25 397 ARG B O 1
ATOM 6643 N N . ALA B 1 398 ? -15.461 -14.75 3.594 1 90.75 398 ALA B N 1
ATOM 6644 C CA . ALA B 1 398 ? -14.102 -14.984 4.074 1 90.75 398 ALA B CA 1
ATOM 6645 C C . ALA B 1 398 ? -14.062 -15.055 5.598 1 90.75 398 ALA B C 1
ATOM 6647 O O . ALA B 1 398 ? -13.367 -15.898 6.164 1 90.75 398 ALA B O 1
ATOM 6648 N N . ASP B 1 399 ? -14.781 -14.148 6.242 1 89.56 399 ASP B N 1
ATOM 6649 C CA . ASP B 1 399 ? -14.789 -14.117 7.699 1 89.56 399 ASP B CA 1
ATOM 6650 C C . ASP B 1 399 ? -15.297 -15.438 8.273 1 89.56 399 ASP B C 1
ATOM 6652 O O . ASP B 1 399 ? -14.727 -15.961 9.234 1 89.56 399 ASP B O 1
ATOM 6656 N N . MET B 1 400 ? -16.328 -15.969 7.652 1 91.88 400 MET B N 1
ATOM 6657 C CA . MET B 1 400 ? -16.891 -17.234 8.141 1 91.88 400 MET B CA 1
ATOM 6658 C C . MET B 1 400 ? -15.867 -18.359 8.023 1 91.88 400 MET B C 1
ATOM 6660 O O . MET B 1 400 ? -15.656 -19.094 8.984 1 91.88 400 MET B O 1
ATOM 6664 N N . TYR B 1 401 ? -15.203 -18.469 6.883 1 92.5 401 TYR B N 1
ATOM 6665 C CA . TYR B 1 401 ? -14.25 -19.547 6.652 1 92.5 401 TYR B CA 1
ATOM 6666 C C . TYR B 1 401 ? -13.062 -19.422 7.598 1 92.5 401 TYR B C 1
ATOM 6668 O O . TYR B 1 401 ? -12.562 -20.438 8.102 1 92.5 401 TYR B O 1
ATOM 6676 N N . VAL B 1 402 ? -12.633 -18.203 7.848 1 88.69 402 VAL B N 1
ATOM 6677 C CA . VAL B 1 402 ? -11.445 -17.969 8.656 1 88.69 402 VAL B CA 1
ATOM 6678 C C . VAL B 1 402 ? -11.781 -18.172 10.133 1 88.69 402 VAL B C 1
ATOM 6680 O O . VAL B 1 402 ? -11.055 -18.859 10.859 1 88.69 402 VAL B O 1
ATOM 6683 N N . LEU B 1 403 ? -12.922 -17.641 10.57 1 87.06 403 LEU B N 1
ATOM 6684 C CA . LEU B 1 403 ? -13.266 -17.656 11.984 1 87.06 403 LEU B CA 1
ATOM 6685 C C . LEU B 1 403 ? -13.812 -19.016 12.398 1 87.06 403 LEU B C 1
ATOM 6687 O O . LEU B 1 403 ? -13.828 -19.344 13.586 1 87.06 403 LEU B O 1
ATOM 6691 N N . SER B 1 404 ? -14.258 -19.719 11.43 1 86.31 404 SER B N 1
ATOM 6692 C CA . SER B 1 404 ? -14.781 -21.047 11.742 1 86.31 404 SER B CA 1
ATOM 6693 C C . SER B 1 404 ? -13.648 -22.016 12.055 1 86.31 404 SER B C 1
ATOM 6695 O O . SER B 1 404 ? -13.883 -23.094 12.633 1 86.31 404 SER B O 1
ATOM 6697 N N . GLY B 1 405 ? -12.383 -21.703 11.586 1 82.75 405 GLY B N 1
ATOM 6698 C CA . GLY B 1 405 ? -11.25 -22.594 11.789 1 82.75 405 GLY B CA 1
ATOM 6699 C C . GLY B 1 405 ? -11.297 -23.828 10.93 1 82.75 405 GLY B C 1
ATOM 6700 O O . GLY B 1 405 ? -10.633 -24.828 11.219 1 82.75 405 GLY B O 1
ATOM 6701 N N . SER B 1 406 ? -12.109 -23.844 9.891 1 84.56 406 SER B N 1
ATOM 6702 C CA . SER B 1 406 ? -12.305 -25 9.023 1 84.56 406 SER B CA 1
ATOM 6703 C C . SER B 1 406 ? -11.047 -25.297 8.219 1 84.56 406 SER B C 1
ATOM 6705 O O . SER B 1 406 ? -10.875 -26.406 7.719 1 84.56 406 SER B O 1
ATOM 6707 N N . GLY B 1 407 ? -10.164 -24.328 8.047 1 89.75 407 GLY B N 1
ATOM 6708 C CA . GLY B 1 407 ? -8.961 -24.5 7.246 1 89.75 407 GLY B CA 1
ATOM 6709 C C . GLY B 1 407 ? -9.219 -24.359 5.758 1 89.75 407 GLY B C 1
ATOM 6710 O O . GLY B 1 407 ? -8.281 -24.438 4.953 1 89.75 407 GLY B O 1
ATOM 6711 N N . VAL B 1 408 ? -10.492 -24.156 5.418 1 93.19 408 VAL B N 1
ATOM 6712 C CA . VAL B 1 408 ? -10.922 -24.078 4.027 1 93.19 408 VAL B CA 1
ATOM 6713 C C . VAL B 1 408 ? -10.148 -22.984 3.297 1 93.19 408 VAL B C 1
ATOM 6715 O O . VAL B 1 408 ? -9.617 -23.219 2.207 1 93.19 408 VAL B O 1
ATOM 6718 N N . PHE B 1 409 ? -10.055 -21.938 3.953 1 89.56 409 PHE B N 1
ATOM 6719 C CA . PHE B 1 409 ? -9.445 -20.766 3.322 1 89.56 409 PHE B CA 1
ATOM 6720 C C . PHE B 1 409 ? -7.957 -21 3.09 1 89.56 409 PHE B C 1
ATOM 6722 O O . PHE B 1 409 ? -7.438 -20.719 2.01 1 89.56 409 PHE B O 1
ATOM 6729 N N . ARG B 1 410 ? -7.258 -21.531 3.98 1 86.75 410 ARG B N 1
ATOM 6730 C CA . ARG B 1 410 ? -5.844 -21.875 3.852 1 86.75 410 ARG B CA 1
ATOM 6731 C C . ARG B 1 410 ? -5.621 -22.891 2.734 1 86.75 410 ARG B C 1
ATOM 6733 O O . ARG B 1 410 ? -4.723 -22.719 1.908 1 86.75 410 ARG B O 1
ATOM 6740 N N . ASP B 1 411 ? -6.449 -23.875 2.721 1 91.75 411 ASP B N 1
ATOM 6741 C CA . ASP B 1 411 ? -6.309 -24.922 1.712 1 91.75 411 ASP B CA 1
ATOM 6742 C C . ASP B 1 411 ? -6.645 -24.391 0.32 1 91.75 411 ASP B C 1
ATOM 6744 O O . ASP B 1 411 ? -6.055 -24.812 -0.673 1 91.75 411 ASP B O 1
ATOM 6748 N N . TYR B 1 412 ? -7.605 -23.516 0.269 1 92.25 412 TYR B N 1
ATOM 6749 C CA . TYR B 1 412 ? -7.914 -22.906 -1.021 1 92.25 412 TYR B CA 1
ATOM 6750 C C . TYR B 1 412 ? -6.684 -22.234 -1.615 1 92.25 412 TYR B C 1
ATOM 6752 O O . TYR B 1 412 ? -6.371 -22.422 -2.791 1 92.25 412 TYR B O 1
ATOM 6760 N N . PHE B 1 413 ? -6.016 -21.578 -0.798 1 85.62 413 PHE B N 1
ATOM 6761 C CA . PHE B 1 413 ? -4.875 -20.828 -1.324 1 85.62 413 PHE B CA 1
ATOM 6762 C C . PHE B 1 413 ? -3.684 -21.75 -1.549 1 85.62 413 PHE B C 1
ATOM 6764 O O . PHE B 1 413 ? -2.861 -21.5 -2.436 1 85.62 413 PHE B O 1
ATOM 6771 N N . ARG B 1 414 ? -3.611 -22.734 -0.875 1 86.56 414 ARG B N 1
ATOM 6772 C CA . ARG B 1 414 ? -2.602 -23.75 -1.149 1 86.56 414 ARG B CA 1
ATOM 6773 C C . ARG B 1 414 ? -2.832 -24.406 -2.51 1 86.56 414 ARG B C 1
ATOM 6775 O O . ARG B 1 414 ? -1.88 -24.812 -3.176 1 86.56 414 ARG B O 1
ATOM 6782 N N . ALA B 1 415 ? -4.055 -24.484 -2.91 1 90.62 415 ALA B N 1
ATOM 6783 C CA . ALA B 1 415 ? -4.406 -25.109 -4.18 1 90.62 415 ALA B CA 1
ATOM 6784 C C . ALA B 1 415 ? -4.316 -24.109 -5.332 1 90.62 415 ALA B C 1
ATOM 6786 O O . ALA B 1 415 ? -4.008 -24.484 -6.465 1 90.62 415 ALA B O 1
ATOM 6787 N N . SER B 1 416 ? -4.613 -22.953 -5.105 1 82.88 416 SER B N 1
ATOM 6788 C CA . SER B 1 416 ? -4.762 -21.969 -6.176 1 82.88 416 SER B CA 1
ATOM 6789 C C . SER B 1 416 ? -3.514 -21.109 -6.309 1 82.88 416 SER B C 1
ATOM 6791 O O . SER B 1 416 ? -3.316 -20.438 -7.332 1 82.88 416 SER B O 1
ATOM 6793 N N . GLY B 1 417 ? -2.537 -21.391 -5.633 1 70.88 417 GLY B N 1
ATOM 6794 C CA . GLY B 1 417 ? -1.334 -20.578 -5.684 1 70.88 417 GLY B CA 1
ATOM 6795 C C . GLY B 1 417 ? -1.546 -19.172 -5.16 1 70.88 417 GLY B C 1
ATOM 6796 O O . GLY B 1 417 ? -2.674 -18.781 -4.852 1 70.88 417 GLY B O 1
ATOM 6797 N N . GLY B 1 418 ? -0.562 -18.438 -4.793 1 57.19 418 GLY B N 1
ATOM 6798 C CA . GLY B 1 418 ? -0.568 -17.047 -4.387 1 57.19 418 GLY B CA 1
ATOM 6799 C C . GLY B 1 418 ? 0.529 -16.703 -3.395 1 57.19 418 GLY B C 1
ATOM 6800 O O . GLY B 1 418 ? 1.042 -17.594 -2.705 1 57.19 418 GLY B O 1
ATOM 6801 N N . LEU B 1 419 ? 1.341 -15.969 -3.955 1 52.22 419 LEU B N 1
ATOM 6802 C CA . LEU B 1 419 ? 2.34 -15.469 -3.018 1 52.22 419 LEU B CA 1
ATOM 6803 C C . LEU B 1 419 ? 1.674 -14.844 -1.793 1 52.22 419 LEU B C 1
ATOM 6805 O O . LEU B 1 419 ? 0.624 -14.211 -1.907 1 52.22 419 LEU B O 1
ATOM 6809 N N . LYS B 1 420 ? 1.875 -15.453 -0.731 1 50.94 420 LYS B N 1
ATOM 6810 C CA . LYS B 1 420 ? 1.447 -14.828 0.519 1 50.94 420 LYS B CA 1
ATOM 6811 C C . LYS B 1 420 ? 2.492 -13.836 1.024 1 50.94 420 LYS B C 1
ATOM 6813 O O . LYS B 1 420 ? 3.637 -14.211 1.282 1 50.94 420 LYS B O 1
ATOM 6818 N N . GLY B 1 421 ? 1.909 -12.547 1.285 1 48.47 421 GLY B N 1
ATOM 6819 C CA . GLY B 1 421 ? 2.803 -11.617 1.962 1 48.47 421 GLY B CA 1
ATOM 6820 C C . GLY B 1 421 ? 4.211 -11.625 1.396 1 48.47 421 GLY B C 1
ATOM 6821 O O . GLY B 1 421 ? 5.184 -11.477 2.137 1 48.47 421 GLY B O 1
ATOM 6822 N N . GLY B 1 422 ? 4.375 -12.039 0.17 1 52.38 422 GLY B N 1
ATOM 6823 C CA . GLY B 1 422 ? 5.695 -12.023 -0.439 1 52.38 422 GLY B CA 1
ATOM 6824 C C . GLY B 1 422 ? 6.469 -13.312 -0.21 1 52.38 422 GLY B C 1
ATOM 6825 O O . GLY B 1 422 ? 7.617 -13.438 -0.64 1 52.38 422 GLY B O 1
ATOM 6826 N N . ARG B 1 423 ? 5.832 -14.188 0.606 1 55.88 423 ARG B N 1
ATOM 6827 C CA . ARG B 1 423 ? 6.566 -15.406 0.927 1 55.88 423 ARG B CA 1
ATOM 6828 C C . ARG B 1 423 ? 6.113 -16.562 0.045 1 55.88 423 ARG B C 1
ATOM 6830 O O . ARG B 1 423 ? 4.926 -16.688 -0.258 1 55.88 423 ARG B O 1
ATOM 6837 N N . TRP B 1 424 ? 7.098 -17.266 -0.323 1 62 424 TRP B N 1
ATOM 6838 C CA . TRP B 1 424 ? 6.84 -18.422 -1.16 1 62 424 TRP B CA 1
ATOM 6839 C C . TRP B 1 424 ? 6.223 -19.562 -0.344 1 62 424 TRP B C 1
ATOM 6841 O O . TRP B 1 424 ? 6.727 -19.906 0.726 1 62 424 TRP B O 1
ATOM 6851 N N . GLU B 1 425 ? 5.004 -20 -0.642 1 70.25 425 GLU B N 1
ATOM 6852 C CA . GLU B 1 425 ? 4.398 -21.219 -0.112 1 70.25 425 GLU B CA 1
ATOM 6853 C C . GLU B 1 425 ? 4.094 -22.203 -1.228 1 70.25 425 GLU B C 1
ATOM 6855 O O . GLU B 1 425 ? 3.533 -21.844 -2.262 1 70.25 425 GLU B O 1
ATOM 6860 N N . PRO B 1 426 ? 4.625 -23.422 -0.986 1 77.38 426 PRO B N 1
ATOM 6861 C CA . PRO B 1 426 ? 4.387 -24.406 -2.035 1 77.38 426 PRO B CA 1
ATOM 6862 C C . PRO B 1 426 ? 2.902 -24.641 -2.312 1 77.38 426 PRO B C 1
ATOM 6864 O O . PRO B 1 426 ? 2.088 -24.625 -1.386 1 77.38 426 PRO B O 1
ATOM 6867 N N . CYS B 1 427 ? 2.588 -24.734 -3.559 1 83.19 427 CYS B N 1
ATOM 6868 C CA . CYS B 1 427 ? 1.224 -25.062 -3.963 1 83.19 427 CYS B CA 1
ATOM 6869 C C . CYS B 1 427 ? 1.018 -26.578 -4.023 1 83.19 427 CYS B C 1
ATOM 6871 O O . CYS B 1 427 ? 1.931 -27.312 -4.391 1 83.19 427 CYS B O 1
ATOM 6873 N N . ASP B 1 428 ? -0.161 -27.031 -3.635 1 88.12 428 ASP B N 1
ATOM 6874 C CA . ASP B 1 428 ? -0.48 -28.453 -3.65 1 88.12 428 ASP B CA 1
ATOM 6875 C C . ASP B 1 428 ? -1.943 -28.688 -4.02 1 88.12 428 ASP B C 1
ATOM 6877 O O . ASP B 1 428 ? -2.721 -29.188 -3.207 1 88.12 428 ASP B O 1
ATOM 6881 N N . PRO B 1 429 ? -2.234 -28.438 -5.242 1 92.75 429 PRO B N 1
ATOM 6882 C CA . PRO B 1 429 ? -3.627 -28.625 -5.648 1 92.75 429 PRO B CA 1
ATOM 6883 C C . PRO B 1 429 ? -4.078 -30.078 -5.516 1 92.75 429 PRO B C 1
ATOM 6885 O O . PRO B 1 429 ? -5.18 -30.344 -5.023 1 92.75 429 PRO B O 1
ATOM 6888 N N . LEU B 1 430 ? -3.266 -31.016 -5.914 1 92.19 430 LEU B N 1
ATOM 6889 C CA . LEU B 1 430 ? -3.641 -32.438 -5.848 1 92.19 430 LEU B CA 1
ATOM 6890 C C . LEU B 1 430 ? -3.914 -32.844 -4.41 1 92.19 430 LEU B C 1
ATOM 6892 O O . LEU B 1 430 ? -4.914 -33.531 -4.133 1 92.19 430 LEU B O 1
ATOM 6896 N N . GLY B 1 431 ? -2.986 -32.406 -3.52 1 92.88 431 GLY B N 1
ATOM 6897 C CA . GLY B 1 431 ? -3.176 -32.719 -2.115 1 92.88 431 GLY B CA 1
ATOM 6898 C C . GLY B 1 431 ? -4.457 -32.156 -1.537 1 92.88 431 GLY B C 1
ATOM 6899 O O . GLY B 1 431 ? -5.133 -32.844 -0.744 1 92.88 431 GLY B O 1
ATOM 6900 N N . VAL B 1 432 ? -4.867 -31.047 -1.932 1 95.62 432 VAL B N 1
ATOM 6901 C CA . VAL B 1 432 ? -6.074 -30.391 -1.432 1 95.62 432 VAL B CA 1
ATOM 6902 C C . VAL B 1 432 ? -7.309 -31.109 -1.985 1 95.62 432 VAL B C 1
ATOM 6904 O O . VAL B 1 432 ? -8.273 -31.344 -1.258 1 95.62 432 VAL B O 1
ATOM 6907 N N . MET B 1 433 ? -7.285 -31.484 -3.262 1 97 433 MET B N 1
ATOM 6908 C CA . MET B 1 433 ? -8.406 -32.219 -3.857 1 97 433 MET B CA 1
ATOM 6909 C C . MET B 1 433 ? -8.641 -33.531 -3.15 1 97 433 MET B C 1
ATOM 6911 O O . MET B 1 433 ? -9.789 -33.906 -2.879 1 97 433 MET B O 1
ATOM 6915 N N . GLU B 1 434 ? -7.566 -34.188 -2.838 1 95.81 434 GLU B N 1
ATOM 6916 C CA . GLU B 1 434 ? -7.668 -35.469 -2.168 1 95.81 434 GLU B CA 1
ATOM 6917 C C . GLU B 1 434 ? -8.172 -35.312 -0.738 1 95.81 434 GLU B C 1
ATOM 6919 O O . GLU B 1 434 ? -9.07 -36.062 -0.306 1 95.81 434 GLU B O 1
ATOM 6924 N N . LYS B 1 435 ? -7.668 -34.406 -0.049 1 96.38 435 LYS B N 1
ATOM 6925 C CA . LYS B 1 435 ? -8.031 -34.156 1.343 1 96.38 435 LYS B CA 1
ATOM 6926 C C . LYS B 1 435 ? -9.531 -33.906 1.482 1 96.38 435 LYS B C 1
ATOM 6928 O O . LYS B 1 435 ? -10.164 -34.406 2.406 1 96.38 435 LYS B O 1
ATOM 6933 N N . TRP B 1 436 ? -10.109 -33.188 0.551 1 97.25 436 TRP B N 1
ATOM 6934 C CA . TRP B 1 436 ? -11.5 -32.781 0.68 1 97.25 436 TRP B CA 1
ATOM 6935 C C . TRP B 1 436 ? -12.422 -33.656 -0.151 1 97.25 436 TRP B C 1
ATOM 6937 O O . TRP B 1 436 ? -13.641 -33.5 -0.122 1 97.25 436 TRP B O 1
ATOM 6947 N N . GLY B 1 437 ? -11.844 -34.594 -0.869 1 97 437 GLY B N 1
ATOM 6948 C CA . GLY B 1 437 ? -12.656 -35.469 -1.706 1 97 437 GLY B CA 1
ATOM 6949 C C . GLY B 1 437 ? -13.383 -34.719 -2.809 1 97 437 GLY B C 1
ATOM 6950 O O . GLY B 1 437 ? -14.562 -34.969 -3.061 1 97 437 GLY B O 1
ATOM 6951 N N . VAL B 1 438 ? -12.695 -33.812 -3.455 1 97.88 438 VAL B N 1
ATOM 6952 C CA . VAL B 1 438 ? -13.273 -33 -4.504 1 97.88 438 VAL B CA 1
ATOM 6953 C C . VAL B 1 438 ? -13.633 -33.844 -5.711 1 97.88 438 VAL B C 1
ATOM 6955 O O . VAL B 1 438 ? -12.875 -34.75 -6.09 1 97.88 438 VAL B O 1
ATOM 6958 N N . GLU B 1 439 ? -14.758 -33.531 -6.289 1 97.12 439 GLU B N 1
ATOM 6959 C CA . GLU B 1 439 ? -15.219 -34.312 -7.422 1 97.12 439 GLU B CA 1
ATOM 6960 C C . GLU B 1 439 ? -15.211 -33.5 -8.711 1 97.12 439 GLU B C 1
ATOM 6962 O O . GLU B 1 439 ? -15.125 -34.062 -9.805 1 97.12 439 GLU B O 1
ATOM 6967 N N . ALA B 1 440 ? -15.359 -32.25 -8.609 1 97.94 440 ALA B N 1
ATOM 6968 C CA . ALA B 1 440 ? -15.312 -31.359 -9.758 1 97.94 440 ALA B CA 1
ATOM 6969 C C . ALA B 1 440 ? -14.531 -30.094 -9.414 1 97.94 440 ALA B C 1
ATOM 6971 O O . ALA B 1 440 ? -14.602 -29.594 -8.289 1 97.94 440 ALA B O 1
ATOM 6972 N N . VAL B 1 441 ? -13.734 -29.641 -10.344 1 98.31 441 VAL B N 1
ATOM 6973 C CA . VAL B 1 441 ? -12.93 -28.422 -10.164 1 98.31 441 VAL B CA 1
ATOM 6974 C C . VAL B 1 441 ? -13.305 -27.391 -11.227 1 98.31 441 VAL B C 1
ATOM 6976 O O . VAL B 1 441 ? -13.156 -27.641 -12.422 1 98.31 441 VAL B O 1
ATOM 6979 N N . LEU B 1 442 ? -13.875 -26.25 -10.844 1 98.31 442 LEU B N 1
ATOM 6980 C CA . LEU B 1 442 ? -14.25 -25.141 -11.719 1 98.31 442 LEU B CA 1
ATOM 6981 C C . LEU B 1 442 ? -13.359 -23.922 -11.484 1 98.31 442 LEU B C 1
ATOM 6983 O O . LEU B 1 442 ? -13.523 -23.219 -10.492 1 98.31 442 LEU B O 1
ATOM 6987 N N . VAL B 1 443 ? -12.414 -23.703 -12.391 1 95.44 443 VAL B N 1
ATOM 6988 C CA . VAL B 1 443 ? -11.398 -22.688 -12.195 1 95.44 443 VAL B CA 1
ATOM 6989 C C . VAL B 1 443 ? -11.148 -21.938 -13.508 1 95.44 443 VAL B C 1
ATOM 6991 O O . VAL B 1 443 ? -11.594 -22.375 -14.57 1 95.44 443 VAL B O 1
ATOM 6994 N N . PRO B 1 444 ? -10.578 -20.734 -13.445 1 92.06 444 PRO B N 1
ATOM 6995 C CA . PRO B 1 444 ? -10.242 -20.031 -14.68 1 92.06 444 PRO B CA 1
ATOM 6996 C C . PRO B 1 444 ? -9.25 -20.797 -15.547 1 92.06 444 PRO B C 1
ATOM 6998 O O . PRO B 1 444 ? -8.352 -21.469 -15.023 1 92.06 444 PRO B O 1
ATOM 7001 N N . ARG B 1 445 ? -9.43 -20.625 -16.797 1 89.62 445 ARG B N 1
ATOM 7002 C CA . ARG B 1 445 ? -8.523 -21.266 -17.75 1 89.62 445 ARG B CA 1
ATOM 7003 C C . ARG B 1 445 ? -7.086 -20.797 -17.531 1 89.62 445 ARG B C 1
ATOM 7005 O O . ARG B 1 445 ? -6.832 -19.609 -17.328 1 89.62 445 ARG B O 1
ATOM 7012 N N . GLY B 1 446 ? -6.223 -21.781 -17.531 1 83.75 446 GLY B N 1
ATOM 7013 C CA . GLY B 1 446 ? -4.812 -21.438 -17.391 1 83.75 446 GLY B CA 1
ATOM 7014 C C . GLY B 1 446 ? -4.391 -21.234 -15.945 1 83.75 446 GLY B C 1
ATOM 7015 O O . GLY B 1 446 ? -3.289 -20.734 -15.68 1 83.75 446 GLY B O 1
ATOM 7016 N N . SER B 1 447 ? -5.281 -21.516 -14.977 1 86.19 447 SER B N 1
ATOM 7017 C CA . SER B 1 447 ? -4.961 -21.359 -13.562 1 86.19 447 SER B CA 1
ATOM 7018 C C . SER B 1 447 ? -4.098 -22.516 -13.055 1 86.19 447 SER B C 1
ATOM 7020 O O . SER B 1 447 ? -3.99 -23.547 -13.711 1 86.19 447 SER B O 1
ATOM 7022 N N . LEU B 1 448 ? -3.502 -22.297 -11.93 1 85.06 448 LEU B N 1
ATOM 7023 C CA . LEU B 1 448 ? -2.607 -23.266 -11.32 1 85.06 448 LEU B CA 1
ATOM 7024 C C . LEU B 1 448 ? -3.324 -24.594 -11.094 1 85.06 448 LEU B C 1
ATOM 7026 O O . LEU B 1 448 ? -2.791 -25.656 -11.422 1 85.06 448 LEU B O 1
ATOM 7030 N N . PRO B 1 449 ? -4.523 -24.578 -10.562 1 90.38 449 PRO B N 1
ATOM 7031 C CA . PRO B 1 449 ? -5.199 -25.859 -10.375 1 90.38 449 PRO B CA 1
ATOM 7032 C C . PRO B 1 449 ? -5.391 -26.625 -11.688 1 90.38 449 PRO B C 1
ATOM 7034 O O . PRO B 1 449 ? -5.199 -27.844 -11.727 1 90.38 449 PRO B O 1
ATOM 7037 N N . GLU B 1 450 ? -5.742 -25.906 -12.695 1 90.75 450 GLU B N 1
ATOM 7038 C CA . GLU B 1 450 ? -5.906 -26.578 -13.984 1 90.75 450 GLU B CA 1
ATOM 7039 C C . GLU B 1 450 ? -4.605 -27.234 -14.422 1 90.75 450 GLU B C 1
ATOM 7041 O O . GLU B 1 450 ? -4.594 -28.422 -14.789 1 90.75 450 GLU B O 1
ATOM 7046 N N . LEU B 1 451 ? -3.574 -26.5 -14.383 1 86.25 451 LEU B N 1
ATOM 7047 C CA . LEU B 1 451 ? -2.277 -26.969 -14.859 1 86.25 451 LEU B CA 1
ATOM 7048 C C . LEU B 1 451 ? -1.771 -28.141 -14.016 1 86.25 451 LEU B C 1
ATOM 7050 O O . LEU B 1 451 ? -1.13 -29.047 -14.539 1 86.25 451 LEU B O 1
ATOM 7054 N N . ALA B 1 452 ? -2.062 -28.109 -12.797 1 88.25 452 ALA B N 1
ATOM 7055 C CA . ALA B 1 452 ? -1.552 -29.109 -11.867 1 88.25 452 ALA B CA 1
ATOM 7056 C C . ALA B 1 452 ? -2.373 -30.391 -11.938 1 88.25 452 ALA B C 1
ATOM 7058 O O . ALA B 1 452 ? -1.852 -31.484 -11.695 1 88.25 452 ALA B O 1
ATOM 7059 N N . LEU B 1 453 ? -3.637 -30.312 -12.281 1 92.25 453 LEU B N 1
ATOM 7060 C CA . LEU B 1 453 ? -4.539 -31.453 -12.156 1 92.25 453 LEU B CA 1
ATOM 7061 C C . LEU B 1 453 ? -4.738 -32.125 -13.5 1 92.25 453 LEU B C 1
ATOM 7063 O O . LEU B 1 453 ? -4.832 -33.375 -13.57 1 92.25 453 LEU B O 1
ATOM 7067 N N . GLU B 1 454 ? -4.801 -31.328 -14.484 1 89.06 454 GLU B N 1
ATOM 7068 C CA . GLU B 1 454 ? -5.113 -31.906 -15.789 1 89.06 454 GLU B CA 1
ATOM 7069 C C . GLU B 1 454 ? -4.094 -32.969 -16.188 1 89.06 454 GLU B C 1
ATOM 7071 O O . GLU B 1 454 ? -2.885 -32.719 -16.125 1 89.06 454 GLU B O 1
ATOM 7076 N N . GLY B 1 455 ? -4.527 -34.125 -16.562 1 83.88 455 GLY B N 1
ATOM 7077 C CA . GLY B 1 455 ? -3.666 -35.219 -16.984 1 83.88 455 GLY B CA 1
ATOM 7078 C C . GLY B 1 455 ? -3.105 -36 -15.812 1 83.88 455 GLY B C 1
ATOM 7079 O O . GLY B 1 455 ? -2.352 -36.969 -16.016 1 83.88 455 GLY B O 1
ATOM 7080 N N . ARG B 1 456 ? -3.369 -35.656 -14.68 1 87.81 456 ARG B N 1
ATOM 7081 C CA . ARG B 1 456 ? -2.945 -36.344 -13.469 1 87.81 456 ARG B CA 1
ATOM 7082 C C . ARG B 1 456 ? -4.148 -36.875 -12.695 1 87.81 456 ARG B C 1
ATOM 7084 O O . ARG B 1 456 ? -4.293 -36.594 -11.508 1 87.81 456 ARG B O 1
ATOM 7091 N N . GLY B 1 457 ? -4.98 -37.594 -13.352 1 89.88 457 GLY B N 1
ATOM 7092 C CA . GLY B 1 457 ? -6.168 -38.156 -12.75 1 89.88 457 GLY B CA 1
ATOM 7093 C C . GLY B 1 457 ? -7.41 -37.312 -12.938 1 89.88 457 GLY B C 1
ATOM 7094 O O . GLY B 1 457 ? -8.484 -37.656 -12.453 1 89.88 457 GLY B O 1
ATOM 7095 N N . TRP B 1 458 ? -7.234 -36.156 -13.602 1 95.19 458 TRP B N 1
ATOM 7096 C CA . TRP B 1 458 ? -8.336 -35.25 -13.867 1 95.19 458 TRP B CA 1
ATOM 7097 C C . TRP B 1 458 ? -8.438 -34.938 -15.359 1 95.19 458 TRP B C 1
ATOM 7099 O O . TRP B 1 458 ? -7.414 -34.844 -16.047 1 95.19 458 TRP B O 1
ATOM 7109 N N . GLU B 1 459 ? -9.648 -34.781 -15.828 1 95.25 459 GLU B N 1
ATOM 7110 C CA . GLU B 1 459 ? -9.891 -34.469 -17.234 1 95.25 459 GLU B CA 1
ATOM 7111 C C . GLU B 1 459 ? -10.797 -33.25 -17.375 1 95.25 459 GLU B C 1
ATOM 7113 O O . GLU B 1 459 ? -11.758 -33.094 -16.625 1 95.25 459 GLU B O 1
ATOM 7118 N N . ALA B 1 460 ? -10.5 -32.406 -18.359 1 96.06 460 ALA B N 1
ATOM 7119 C CA . ALA B 1 460 ? -11.352 -31.266 -18.656 1 96.06 460 ALA B CA 1
ATOM 7120 C C . ALA B 1 460 ? -12.578 -31.688 -19.453 1 96.06 460 ALA B C 1
ATOM 7122 O O . ALA B 1 460 ? -12.461 -32.156 -20.594 1 96.06 460 ALA B O 1
ATOM 7123 N N . VAL B 1 461 ? -13.695 -31.484 -18.891 1 97.31 461 VAL B N 1
ATOM 7124 C CA . VAL B 1 461 ? -14.906 -31.938 -19.547 1 97.31 461 VAL B CA 1
ATOM 7125 C C . VAL B 1 461 ? -15.648 -30.75 -20.156 1 97.31 461 VAL B C 1
ATOM 7127 O O . VAL B 1 461 ? -16.578 -30.922 -20.953 1 97.31 461 VAL B O 1
ATOM 7130 N N . TYR B 1 462 ? -15.273 -29.562 -19.75 1 97.62 462 TYR B N 1
ATOM 7131 C CA . TYR B 1 462 ? -15.805 -28.328 -20.297 1 97.62 462 TYR B CA 1
ATOM 7132 C C . TYR B 1 462 ? -14.727 -27.25 -20.344 1 97.62 462 TYR B C 1
ATOM 7134 O O . TYR B 1 462 ? -13.914 -27.125 -19.422 1 97.62 462 TYR B O 1
ATOM 7142 N N . ARG B 1 463 ? -14.648 -26.5 -21.453 1 96.25 463 ARG B N 1
ATOM 7143 C CA . ARG B 1 463 ? -13.719 -25.391 -21.625 1 96.25 463 ARG B CA 1
ATOM 7144 C C . ARG B 1 463 ? -14.344 -24.281 -22.453 1 96.25 463 ARG B C 1
ATOM 7146 O O . ARG B 1 463 ? -15.008 -24.531 -23.453 1 96.25 463 ARG B O 1
ATOM 7153 N N . ASP B 1 464 ? -14.258 -23.078 -21.969 1 94.88 464 ASP B N 1
ATOM 7154 C CA . ASP B 1 464 ? -14.586 -21.922 -22.781 1 94.88 464 ASP B CA 1
ATOM 7155 C C . ASP B 1 464 ? -13.477 -20.859 -22.688 1 94.88 464 ASP B C 1
ATOM 7157 O O . ASP B 1 464 ? -12.328 -21.188 -22.391 1 94.88 464 ASP B O 1
ATOM 7161 N N . ASP B 1 465 ? -13.766 -19.625 -22.984 1 88.81 465 ASP B N 1
ATOM 7162 C CA . ASP B 1 465 ? -12.719 -18.625 -23.141 1 88.81 465 ASP B CA 1
ATOM 7163 C C . ASP B 1 465 ? -12.062 -18.312 -21.797 1 88.81 465 ASP B C 1
ATOM 7165 O O . ASP B 1 465 ? -10.891 -17.906 -21.75 1 88.81 465 ASP B O 1
ATOM 7169 N N . PHE B 1 466 ? -12.805 -18.562 -20.641 1 90.19 466 PHE B N 1
ATOM 7170 C CA . PHE B 1 466 ? -12.195 -18.094 -19.406 1 90.19 466 PHE B CA 1
ATOM 7171 C C . PHE B 1 466 ? -12.359 -19.125 -18.281 1 90.19 466 PHE B C 1
ATOM 7173 O O . PHE B 1 466 ? -11.812 -18.953 -17.203 1 90.19 466 PHE B O 1
ATOM 7180 N N . SER B 1 467 ? -13.109 -20.234 -18.531 1 95.31 467 SER B N 1
ATOM 7181 C CA . SER B 1 467 ? -13.328 -21.203 -17.469 1 95.31 467 SER B CA 1
ATOM 7182 C C . SER B 1 467 ? -13.062 -22.625 -17.938 1 95.31 467 SER B C 1
ATOM 7184 O O . SER B 1 467 ? -13.141 -22.906 -19.141 1 95.31 467 SER B O 1
ATOM 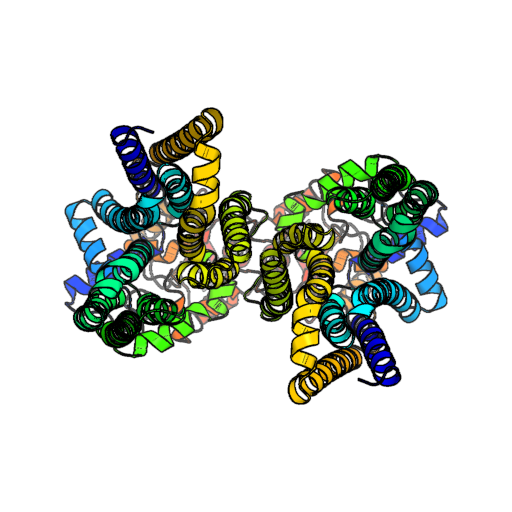7186 N N . VAL B 1 468 ? -12.719 -23.484 -17.047 1 96.5 468 VAL B N 1
ATOM 7187 C CA . VAL B 1 468 ? -12.516 -24.906 -17.281 1 96.5 468 VAL B CA 1
ATOM 7188 C C . VAL B 1 468 ? -13.109 -25.719 -16.141 1 96.5 468 VAL B C 1
ATOM 7190 O O . VAL B 1 468 ? -13.023 -25.312 -14.977 1 96.5 468 VAL B O 1
ATOM 7193 N N . LEU B 1 469 ? -13.766 -26.75 -16.5 1 98.38 469 LEU B N 1
ATOM 7194 C CA . LEU B 1 469 ? -14.305 -27.703 -15.539 1 98.38 469 LEU B CA 1
ATOM 7195 C C . LEU B 1 469 ? -13.562 -29.031 -15.633 1 98.38 469 LEU B C 1
ATOM 7197 O O . LEU B 1 469 ? -13.523 -29.656 -16.703 1 98.38 469 LEU B O 1
ATOM 7201 N N . LEU B 1 470 ? -12.914 -29.422 -14.523 1 97.94 470 LEU B N 1
ATOM 7202 C CA . LEU B 1 470 ? -12.195 -30.688 -14.453 1 97.94 470 LEU B CA 1
ATOM 7203 C C . LEU B 1 470 ? -12.945 -31.688 -13.578 1 97.94 470 LEU B C 1
ATOM 7205 O O . LEU B 1 470 ? -13.508 -31.312 -12.547 1 97.94 470 LEU B O 1
ATOM 7209 N N . VAL B 1 471 ? -12.992 -32.906 -13.969 1 97.31 471 VAL B N 1
ATOM 7210 C CA . VAL B 1 471 ? -13.555 -34 -13.164 1 97.31 471 VAL B CA 1
ATOM 7211 C C . VAL B 1 471 ? -12.555 -35.156 -13.07 1 97.31 471 VAL B C 1
ATOM 7213 O O . VAL B 1 471 ? -11.641 -35.25 -13.891 1 97.31 471 VAL B O 1
ATOM 7216 N N . ARG B 1 472 ? -12.703 -35.875 -11.992 1 92.44 472 ARG B N 1
ATOM 7217 C CA . ARG B 1 472 ? -11.828 -37.031 -11.805 1 92.44 472 ARG B CA 1
ATOM 7218 C C . ARG B 1 472 ? -12.031 -38.062 -12.906 1 92.44 472 ARG B C 1
ATOM 7220 O O . ARG B 1 472 ? -13.164 -38.312 -13.336 1 92.44 472 ARG B O 1
ATOM 7227 N N . ASP B 1 473 ? -10.883 -38.531 -13.43 1 82.75 473 ASP B N 1
ATOM 7228 C CA . ASP B 1 473 ? -10.93 -39.562 -14.453 1 82.75 473 ASP B CA 1
ATOM 7229 C C . ASP B 1 473 ? -11.438 -40.875 -13.883 1 82.75 473 ASP B C 1
ATOM 7231 O O . ASP B 1 473 ? -10.891 -41.406 -12.898 1 82.75 473 ASP B O 1
ATOM 7235 N N . ARG B 1 474 ? -12.781 -41.375 -14 1 64.31 474 ARG B N 1
ATOM 7236 C CA . ARG B 1 474 ? -13.32 -42.656 -13.531 1 64.31 474 ARG B CA 1
ATOM 7237 C C . ARG B 1 474 ? -12.508 -43.812 -14.078 1 64.31 474 ARG B C 1
ATOM 7239 O O . ARG B 1 474 ? -12.562 -44.938 -13.531 1 64.31 474 ARG B O 1
ATOM 7246 N N . GLU B 1 475 ? -12.055 -43.781 -15.266 1 50.84 475 GLU B N 1
ATOM 7247 C CA . GLU B 1 475 ? -11.469 -45.031 -15.797 1 50.84 475 GLU B CA 1
ATOM 7248 C C . GLU B 1 475 ? -10.211 -45.406 -15.008 1 50.84 475 GLU B C 1
ATOM 7250 O O . GLU B 1 475 ? -9.789 -46.562 -15.055 1 50.84 475 GLU B O 1
ATOM 7255 N N . ARG B 1 476 ? -9.391 -44.656 -14.5 1 46.06 476 ARG B N 1
ATOM 7256 C CA . ARG B 1 476 ? -8.25 -45.188 -13.773 1 46.06 476 ARG B CA 1
ATOM 7257 C C . ARG B 1 476 ? -8.664 -45.719 -12.406 1 46.06 476 ARG B C 1
ATOM 7259 O O . ARG B 1 476 ? -7.828 -45.875 -11.516 1 46.06 476 ARG B O 1
ATOM 7266 N N . ARG B 1 477 ? -9.961 -45.938 -12.117 1 38.19 477 ARG B N 1
ATOM 7267 C CA . ARG B 1 477 ? -10.172 -47.062 -11.188 1 38.19 477 ARG B CA 1
ATOM 7268 C C . ARG B 1 477 ? -10.141 -48.406 -11.914 1 38.19 477 ARG B C 1
ATOM 7270 O O . ARG B 1 477 ? -10.641 -48.5 -13.039 1 38.19 477 ARG B O 1
#

Foldseek 3Di:
DDPVVLVVLLVLLLLLLLLLQAFQLDFLVLQLLLVQLVVCVVVVHRDQADDFAPLGGRFGDDPQANVLSVQQNVQCVVPNLVRLSVLLSQLLCLQLVLLCVLLVVLPLLSLLLSSLLSLLCSNLTHSALVSNLNSLVSNLLSCLVPVLQVPALVCQQQVLQVSLLVSRSRDLCLLCQLVLLVLQLPWDDDPRSNRSSNNNSVNNQQNNLNYPNGNVSVVLVVCLLPPQLCCQPPQQQAFDDCVPVSVVCSCCVLQVLLVVLVVQCVVVVHTDGSLVVQLVVLVVVCRRGVSSSSSNSSSSSSSNSVSCSVVLVVPCVDVVSVVVSNVSSVVSSVVSNVSSVVRDDHDDLQRHNDPDRAPVVVVVVCVVVVVQPQEEEDARNQSVCSSVPGHYLHYPSVSSCSVSVSCSSVLNCLAQDDDGVVDDDHHDNPVSCVVSVHFKYKYWPPTRNCVVPDPPQWHFPDDDDTITMIGGDVVVD/DDPVVLVVLLVLLLLLLLLLQAFQQDFLVLQLLLVQLVVCVVVVHRDQADDFAPLGGRFGDDPQANVLSVQQNVLCVVPNLVRLSVLLSQLLCLQLVLLCVLLVVLPLLSLLLSSLLSLLCSNLTHSALVSNLNSLVSNLLSCLVPVLQVPALVCQQQVLQVSLLVSRSRDLCLLCQLVLLCLQLPWDDDPRSNRSSNNNSVNNQQNNLNYPNGNVSVVLVVCLLPPQLCCQPPQQQAFDDCVPVSVVCSCCVLQVLLVVLVVQCVVVVHTDGSLVVQLVVLVVVCRRGVSSSSSNSSSSSSSNSVSCSVVLVVPCVDVVSVVVSNVSSVVSSVVSNVSSVVRDDHDDLQRHNDPDRAPVVVVVVCVVVVVQPQEEEDARNQSVCSSVPGHYLHYPSVSSCSVSVSCSSVLNCLAQDDQGVVDDDHHDNVVSCVVSVHFKYKYWPPTRNCVVPDPPQWHFPDDDDTITMIGGDVVVD

Solvent-accessible surface area (backbone atoms only — not comparable to full-atom values): 45253 Å² total; per-residue (Å²): 129,60,66,69,58,52,52,48,41,51,51,36,28,50,51,9,32,38,29,34,29,17,36,35,17,27,39,29,53,34,34,36,36,33,48,48,12,47,49,27,66,76,67,73,46,81,60,58,37,35,87,56,36,70,69,48,52,64,34,58,29,83,60,41,38,48,51,39,16,37,50,40,28,51,25,31,72,72,45,38,64,60,27,34,47,50,53,34,31,50,8,46,44,34,29,45,50,28,44,42,61,75,20,51,87,37,48,60,57,11,50,34,37,36,38,45,29,38,55,68,33,27,81,77,36,34,47,50,49,63,28,39,47,50,8,49,50,32,39,46,52,43,38,49,72,42,54,16,45,74,54,11,41,81,40,8,22,58,51,19,21,53,52,13,21,56,34,21,30,28,25,52,71,21,66,48,44,21,54,54,24,45,49,57,39,64,38,86,70,58,67,60,34,36,45,2,23,49,27,17,16,52,18,7,53,55,13,28,26,54,39,101,61,27,71,50,45,56,63,45,45,56,48,62,74,59,37,62,77,50,42,61,68,37,72,56,45,23,31,49,54,36,78,40,63,66,58,38,48,58,48,47,67,35,45,50,50,22,50,51,9,52,36,50,33,25,39,70,68,53,79,71,49,43,42,56,54,43,29,55,53,23,45,53,43,20,46,31,15,40,72,33,36,48,56,22,35,49,23,19,27,51,32,19,29,63,42,32,34,67,59,44,60,62,44,45,70,34,71,64,51,38,50,49,45,50,48,49,27,49,50,44,20,48,49,24,34,50,49,7,56,72,21,49,67,65,35,43,77,92,41,36,52,51,90,59,74,64,60,59,71,60,50,54,50,24,65,76,70,65,59,50,57,52,24,41,47,40,53,72,42,13,8,49,32,45,58,72,74,29,36,23,48,40,43,67,59,54,56,37,38,59,74,52,66,67,49,51,57,61,45,48,43,28,23,52,46,61,70,45,89,82,34,88,60,59,38,38,37,67,61,43,38,60,75,70,58,50,47,24,37,42,37,50,47,48,32,53,43,51,49,52,32,52,80,65,59,25,40,73,80,42,75,60,95,57,36,31,34,32,32,61,51,70,72,86,104,130,59,66,70,58,52,52,49,41,52,50,36,27,50,51,9,33,37,28,35,29,17,34,36,18,27,37,27,54,31,33,38,35,34,48,48,12,48,49,26,67,76,68,72,46,80,60,59,36,34,86,56,35,71,69,49,52,64,35,58,28,84,60,41,37,48,51,39,15,37,50,38,28,52,25,31,73,74,45,37,63,60,27,33,45,49,52,33,32,50,8,48,45,33,29,44,50,28,44,43,61,75,19,50,89,36,48,60,58,11,51,32,37,36,39,45,29,38,54,67,32,27,81,76,34,32,46,49,50,65,28,38,47,50,7,49,51,32,39,47,54,44,41,50,72,44,55,16,46,73,53,11,42,81,41,8,22,58,50,19,22,53,51,12,21,55,34,20,28,28,25,52,71,22,66,47,44,22,54,54,24,47,48,56,38,64,39,86,70,56,66,59,33,36,45,1,23,49,27,16,16,52,19,7,53,55,13,28,26,54,40,101,62,28,70,52,44,57,62,45,45,56,47,62,71,60,38,61,76,48,42,64,69,36,72,56,47,24,31,49,53,36,79,39,61,66,57,39,50,58,48,47,68,35,45,49,51,22,50,52,9,53,34,51,34,25,39,72,69,52,79,71,49,44,43,55,55,45,28,55,53,22,46,52,44,20,46,32,16,42,70,34,36,49,56,21,36,51,24,20,25,50,31,18,27,64,41,34,33,65,60,45,61,62,44,45,71,34,70,64,51,40,50,49,46,51,49,50,26,49,48,42,19,49,48,24,35,50,50,6,58,71,20,49,69,66,36,43,76,89,42,35,52,50,92,57,75,65,59,59,71,61,50,53,51,25,65,75,70,64,60,50,58,52,26,40,47,39,52,72,44,13,9,49,32,45,59,72,73,30,36,24,48,39,44,66,58,53,57,38,39,59,74,51,67,69,50,52,57,62,44,48,41,29,22,52,48,60,69,46,89,78,34,88,60,59,37,40,35,67,60,44,38,60,74,69,58,49,46,24,38,42,38,49,47,48,32,54,42,52,49,53,32,51,82,65,60,24,40,74,80,42,75,60,97,55,35,31,33,31,32,63,51,69,73,85,104

Organism: Ammonifex degensii (strain DSM 10501 / KC4) (NCBI:txid429009)

Nearest PDB structures (foldseek):
  6s7o-assembly1_A  TM=6.591E-01  e=1.122E-04  Homo sapiens
  6w2v-assembly1_A  TM=2.247E-01  e=2.190E+00  synthetic construct
  7sp5-assembly1_A  TM=1.357E-01  e=2.602E+00  Serendipita indica
  6w2v-assembly1_A  TM=2.249E-01  e=2.172E+00  synthetic construct
  7sp5-assembly1_A  TM=1.461E-01  e=1.676E+00  Serendipita indica

Radius of gyration: 30.16 Å; Cα contacts (8 Å, |Δi|>4): 1911; chains: 2; bounding box: 80×86×64 Å

Sequence (954 aa):
MPRWFSVFLVAACLAGACLVTGKYQVEGDTLWHLKAGEWIVAHGAVPKADPFSWTAGGKPWHAHEWLWEVLAYGASCLGGKWGVWALTCAGALLWGGSLFHLTRRSGTLGVCLAGFALLCASPFWDARPHSLAQGLWALWVCLLSGVVSRKGWKAGLPAGLSLAALWANLHASAVMAPLSALLFALPPGPRGERLGYLGAAAGAALGACLNPWGAGIYPYALAASRAPDVVDHIGEWSSPDFHNSFFLLSFLVLFAPALLGVLCRAREGSGLRPAHLFLALTSVMALVSVRHMPYFYFAAAWAASRDLLPLYLRAASGRVAAAALSLVAALVAATTLAAGAAHFPPSWTEDPRAHLPFPEGAVDFMLERGLTERVFNYYGWGGYLVYRGVRPFVDGRADMYVLSGSGVFRDYFRASGGLKGGRWEPCDPLGVMEKWGVEAVLVPRGSLPELALEGRGWEAVYRDDFSVLLVRDRERRMPRWFSVFLVAACLAGACLVTGKYQVEGDTLWHLKAGEWIVAHGAVPKADPFSWTAGGKPWHAHEWLWEVLAYGASCLGGKWGVWALTCAGALLWGGSLFHLTRRSGTLGVCLAGFALLCASPFWDARPHSLAQGLWALWVCLLSGVVSRKGWKAGLPAGLSLAALWANLHASAVMAPLSALLFALPPGPRGERLGYLGAAAGAALGACLNPWGAGIYPYALAASRAPDVVDHIGEWSSPDFHNSFFLLSFLVLFAPALLGVLCRAREGSGLRPAHLFLALTSVMALVSVRHMPYFYFAAAWAASRDLLPLYLRAASGRVAAAALSLVAALVAATTLAAGAAHFPPSWTEDPRAHLPFPEGAVDFMLERGLTERVFNYYGWGGYLVYRGVRPFVDGRADMYVLSGSGVFRDYFRASGGLKGGRWEPCDPLGVMEKWGVEAVLVPRGSLPELALEGRGWEAVYRDDFSVLLVRDRERR

Secondary structure (DSSP, 8-state):
--HHHHHHHHHHHHHHHHHHTTTT---HHHHHHHHHHHHHHHHTS--SB-SS-SSSTT-B---TTHHHHHHHHHHHHHHHHHHHHHHHHHHHHHHHHHHHHHHGGGHHHHHHHHHHHHHHHGGG--SSHHHHHHHHHHHHHHHIIIIIHHHTHHHHHHHHHHHHHHHHTT-GGGGHHHHHHHHHHSS---HHHHHHHHHHHHHHHHHTT-STTGGGHHHHHHHHHH-HHHHTT-GGGSPP-TTSHHHHHHHHHHHHHHHHHHHHHHHTT----HHHHHHHHHHHHHHH-GGGHHHHHHHHHHHHHHHSHHHHHHHTTSHHHHHHHHHHHHHHHHHHHHHHHHT-S---TTS-SSSS---HHHHHHHHHHT--SSEEE-GGGHHHHHHTT--BS--S-HHHHHHTT-SHHHHHHHHH---BTTB-----HHHHHHHHT--EEEEETT-HHHHHHBTTTEEEEEE-SSEEEEEE-STT-/--HHHHHHHHHHHHHHHHHHTTTT---HHHHHHHHHHHHHHHHTS--SB-SS-SSSTT-B---TTHHHHHHHHHHHHHHHHHHHHHHHHHHHHHHHHHHHHHHGGGHHHHHHHHHHHHHHHGGG--SSHHHHHHHHHHHHHHHIIIIIHHHTHHHHHHHHHHHHHHHHTT-GGGGHHHHHHHHHHSS---HHHHHHHHHHHHHHHHHTT-STTGGGHHHHHHHHHH-HHHHTT-GGGSPP-TTSHHHHHHHHHHHHHHHHHHHHHHHTT----HHHHHHHHHHHHHHH-GGGHHHHHHHHHHHHHHHSHHHHHHHTTSHHHHHHHHHHHHHHHHHHHHHHHHT-S---TTS-SSSS---HHHHHHHHHHT--SSEEE-GGGHHHHHHTT--BS--S-HHHHHHTT-SHHHHHHHHH---BTTB-----HHHHHHHHT--EEEEETT-HHHHHHBTTTEEEEEE-SSEEEEEE-STT-

pLDDT: mean 93.28, std 8.54, range [37.94, 98.88]